Protein AF-0000000075098528 (afdb_homodimer)

Secondary structure (DSSP, 8-state):
--TT--SSSS--TTTS-HHHHHHHHHHHHHGGG-SSPPPHHHHHTT-SGGGHHHHHHHHHHHHHHS-HHHHHHHHHHHHTS-HHHHHHHHHHHHHH--HHHHHHHHHHHHHH---HHHHHHHHHHHHHHHHH-SSSHHHHHHHHHHHHHT--TTS-HHHHHHHHHT-S-HHHHHHHHHHHHHHHTTS---HHHHHHHHHHHHHHHHTTTTS-HHHHHHHHHHHHHHHTS--------HHHHHHHHHHHHHHHHHHH---GGGHHHHHHHHHHHHHHHHS--TTS-HHHHHHHHHHHHHHHHHHHHHGGGS-GGGHHHHHHHHHHHHHHHHHHS-HHHHHHHHHHHHHHHHHHHHHHGGGTS-HHHHHHHHHHHHHHHHHHTT---GGGHHHHHHHHHHHHHHHHHHHT-S-HHHHHHHHHHHHGGG--HHHHHHHHHHPPPP-SSSSS---HHHHHHHHHHHHHT--HHHHHHHHHHH--TT------/--TT--SSSS--TTTS-HHHHHHHHHHHHHGGG-SSPPPHHHHHTT-SGGGHHHHHHHHHHHHHHS-HHHHHHHHHHHHTS-HHHHHHHHHHHHHH--HHHHHHHHHHHHHH---HHHHHHHHHHHHHHHHH-SSSHHHHHHHHHHHHHT--TTS-HHHHHHHHTT-S-HHHHHHHHHHHHHHHTTS---HHHHHHHHHHHHHHHHTTTTS-HHHHHHHHHHHHHHHTS--------HHHHHHHHHHHHHHHHHHH---GGGHHHHHHHHHHHHHHHHS--TTS-HHHHHHHHHHHHHHHHHHHHHGGGS-GGGHHHHHHHHHHHHHHHHHHS-HHHHHHHHHHHHHHHHHHHHHHGGGTS-HHHHHHHHHHHHHHHHHHTT---GGGHHHHHHHHHHHHHHHHHHHT-S-HHHHHHHHHHHHGGG--HHHHHHHHHHPPPP-TTSSS---HHHHHHHHHHHHHT--HHHHHHHHHHH--TT------

pLDDT: mean 88.3, std 9.7, range [50.75, 98.69]

Radius of gyration: 45.36 Å; Cα contacts (8 Å, |Δi|>4): 993; chains: 2; bounding box: 100×112×95 Å

Structure (mmCIF, N/CA/C/O backbone):
data_AF-0000000075098528-model_v1
#
loop_
_entity.id
_entity.type
_entity.pdbx_description
1 polymer 'Uncharacterized protein LOC111364593'
#
loop_
_atom_site.group_PDB
_atom_site.id
_atom_site.type_symbol
_atom_site.label_atom_id
_atom_site.label_alt_id
_atom_site.label_comp_id
_atom_site.label_asym_id
_atom_site.label_entity_id
_atom_site.label_seq_id
_atom_site.pdbx_PDB_ins_code
_atom_site.Cartn_x
_atom_site.Cartn_y
_atom_site.Cartn_z
_atom_site.occupancy
_atom_site.B_iso_or_equiv
_atom_site.auth_seq_id
_atom_site.auth_comp_id
_atom_site.auth_asym_id
_atom_site.auth_atom_id
_atom_site.pdbx_PDB_model_num
ATOM 1 N N . MET A 1 1 ? 48.906 64.062 -5.633 1 75.5 1 MET A N 1
ATOM 2 C CA . MET A 1 1 ? 47.719 63.188 -5.555 1 75.5 1 MET A CA 1
ATOM 3 C C . MET A 1 1 ? 46.688 63.625 -6.594 1 75.5 1 MET A C 1
ATOM 5 O O . MET A 1 1 ? 46.094 62.75 -7.266 1 75.5 1 MET A O 1
ATOM 9 N N . LYS A 1 2 ? 46.594 64.938 -6.852 1 80.62 2 LYS A N 1
ATOM 10 C CA . LYS A 1 2 ? 45.625 65.375 -7.824 1 80.62 2 LYS A CA 1
ATOM 11 C C . LYS A 1 2 ? 46.062 65.062 -9.25 1 80.62 2 LYS A C 1
ATOM 13 O O . LYS A 1 2 ? 45.219 64.688 -10.078 1 80.62 2 LYS A O 1
ATOM 18 N N . LYS A 1 3 ? 47.281 65.188 -9.438 1 81.38 3 LYS A N 1
ATOM 19 C CA . LYS A 1 3 ? 47.875 64.938 -10.758 1 81.38 3 LYS A CA 1
ATOM 20 C C . LYS A 1 3 ? 47.688 63.5 -11.195 1 81.38 3 LYS A C 1
ATOM 22 O O . LYS A 1 3 ? 47.562 63.188 -12.383 1 81.38 3 LYS A O 1
ATOM 27 N N . PHE A 1 4 ? 47.625 62.594 -10.219 1 85.56 4 PHE A N 1
ATOM 28 C CA . PHE A 1 4 ? 47.625 61.188 -10.555 1 85.56 4 PHE A CA 1
ATOM 29 C C . PHE A 1 4 ? 46.25 60.562 -10.352 1 85.56 4 PHE A C 1
ATOM 31 O O . PHE A 1 4 ? 46.094 59.344 -10.484 1 85.56 4 PHE A O 1
ATOM 38 N N . ALA A 1 5 ? 45.281 61.375 -10.062 1 86.25 5 ALA A N 1
ATOM 39 C CA . ALA A 1 5 ? 43.938 60.875 -9.797 1 86.25 5 ALA A CA 1
ATOM 40 C C . ALA A 1 5 ? 43.344 60.25 -11.047 1 86.25 5 ALA A C 1
ATOM 42 O O . ALA A 1 5 ? 43.469 60.781 -12.141 1 86.25 5 ALA A O 1
ATOM 43 N N . PRO A 1 6 ? 42.75 59.031 -10.82 1 84.94 6 PRO A N 1
ATOM 44 C CA . PRO A 1 6 ? 42.156 58.375 -11.984 1 84.94 6 PRO A CA 1
ATOM 45 C C . PRO A 1 6 ? 41.094 59.25 -12.648 1 84.94 6 PRO A C 1
ATOM 47 O O . PRO A 1 6 ? 40.219 59.812 -11.961 1 84.94 6 PRO A O 1
ATOM 50 N N . LYS A 1 7 ? 41.062 59.375 -13.969 1 80.88 7 LYS A N 1
ATOM 51 C CA . LYS A 1 7 ? 40.094 60.125 -14.719 1 80.88 7 LYS A CA 1
ATOM 52 C C . LYS A 1 7 ? 38.844 59.312 -15.016 1 80.88 7 LYS A C 1
ATOM 54 O O . LYS A 1 7 ? 37.719 59.844 -15 1 80.88 7 LYS A O 1
ATOM 59 N N . GLU A 1 8 ? 39.094 58.094 -15.258 1 81.56 8 GLU A N 1
ATOM 60 C CA . GLU A 1 8 ? 38 57.188 -15.547 1 81.56 8 GLU A CA 1
ATOM 61 C C . GLU A 1 8 ? 37.844 56.125 -14.445 1 81.56 8 GLU A C 1
ATOM 63 O O . GLU A 1 8 ? 38.812 55.781 -13.773 1 81.56 8 GLU A O 1
ATOM 68 N N . ALA A 1 9 ? 36.594 55.688 -14.211 1 80.56 9 ALA A N 1
ATOM 69 C CA . ALA A 1 9 ? 36.312 54.719 -13.164 1 80.56 9 ALA A CA 1
ATOM 70 C C . ALA A 1 9 ? 36.781 53.312 -13.555 1 80.56 9 ALA A C 1
ATOM 72 O O . ALA A 1 9 ? 37.156 52.531 -12.695 1 80.56 9 ALA A O 1
ATOM 73 N N . THR A 1 10 ? 36.812 53.031 -14.852 1 84.38 10 THR A N 1
ATOM 74 C CA . THR A 1 10 ? 37.219 51.719 -15.352 1 84.38 10 THR A CA 1
ATOM 75 C C . THR A 1 10 ? 38.688 51.719 -15.789 1 84.38 10 THR A C 1
ATOM 77 O O . THR A 1 10 ? 39.125 52.656 -16.438 1 84.38 10 THR A O 1
ATOM 80 N N . ILE A 1 11 ? 39.312 50.719 -15.414 1 81.25 11 ILE A N 1
ATOM 81 C CA . ILE A 1 11 ? 40.688 50.531 -15.82 1 81.25 11 ILE A CA 1
ATOM 82 C C . ILE A 1 11 ? 40.75 49.781 -17.141 1 81.25 11 ILE A C 1
ATOM 84 O O . ILE A 1 11 ? 40.406 48.594 -17.203 1 81.25 11 ILE A O 1
ATOM 88 N N . ASP A 1 12 ? 40.938 50.5 -18.156 1 79.81 12 ASP A N 1
ATOM 89 C CA . ASP A 1 12 ? 41.219 49.844 -19.438 1 79.81 12 ASP A CA 1
ATOM 90 C C . ASP A 1 12 ? 42.656 49.344 -19.5 1 79.81 12 ASP A C 1
ATOM 92 O O . ASP A 1 12 ? 43.562 50.094 -19.844 1 79.81 12 ASP A O 1
ATOM 96 N N . HIS A 1 13 ? 42.719 48.125 -19.219 1 79 13 HIS A N 1
ATOM 97 C CA . HIS A 1 13 ? 44.062 47.531 -19.094 1 79 13 HIS A CA 1
ATOM 98 C C . HIS A 1 13 ? 44.781 47.531 -20.438 1 79 13 HIS A C 1
ATOM 100 O O . HIS A 1 13 ? 46 47.375 -20.484 1 79 13 HIS A O 1
ATOM 106 N N . SER A 1 14 ? 44.125 47.656 -21.469 1 76.19 14 SER A N 1
ATOM 107 C CA . SER A 1 14 ? 44.781 47.688 -22.781 1 76.19 14 SER A CA 1
ATOM 108 C C . SER A 1 14 ? 45.375 49.031 -23.062 1 76.19 14 SER A C 1
ATOM 110 O O . SER A 1 14 ? 46.281 49.156 -23.875 1 76.19 14 SER A O 1
ATOM 112 N N . LYS A 1 15 ? 44.938 50.031 -22.297 1 78.25 15 LYS A N 1
ATOM 113 C CA . LYS A 1 15 ? 45.312 51.406 -22.672 1 78.25 15 LYS A CA 1
ATOM 114 C C . LYS A 1 15 ? 46.031 52.094 -21.531 1 78.25 15 LYS A C 1
ATOM 116 O O . LYS A 1 15 ? 46.781 53.062 -21.75 1 78.25 15 LYS A O 1
ATOM 121 N N . ILE A 1 16 ? 45.906 51.625 -20.391 1 78.62 16 ILE A N 1
ATOM 122 C CA . ILE A 1 16 ? 46.344 52.406 -19.234 1 78.62 16 ILE A CA 1
ATOM 123 C C . ILE A 1 16 ? 47.875 52.312 -19.109 1 78.62 16 ILE A C 1
ATOM 125 O O . ILE A 1 16 ? 48.469 51.281 -19.422 1 78.62 16 ILE A O 1
ATOM 129 N N . ASP A 1 17 ? 48.531 53.406 -18.75 1 83.19 17 ASP A N 1
ATOM 130 C CA . ASP A 1 17 ? 49.938 53.469 -18.406 1 83.19 17 ASP A CA 1
ATOM 131 C C . ASP A 1 17 ? 50.219 52.688 -17.109 1 83.19 17 ASP A C 1
ATOM 133 O O . ASP A 1 17 ? 49.75 53.094 -16.047 1 83.19 17 ASP A O 1
ATOM 137 N N . GLU A 1 18 ? 51 51.688 -17.172 1 82.56 18 GLU A N 1
ATOM 138 C CA . GLU A 1 18 ? 51.25 50.781 -16.047 1 82.56 18 GLU A CA 1
ATOM 139 C C . GLU A 1 18 ? 51.875 51.531 -14.875 1 82.56 18 GLU A C 1
ATOM 141 O O . GLU A 1 18 ? 51.562 51.219 -13.711 1 82.56 18 GLU A O 1
ATOM 146 N N . LYS A 1 19 ? 52.875 52.312 -15.297 1 80 19 LYS A N 1
ATOM 147 C CA . LYS A 1 19 ? 53.5 53.094 -14.227 1 80 19 LYS A CA 1
ATOM 148 C C . LYS A 1 19 ? 52.469 53.969 -13.523 1 80 19 LYS A C 1
ATOM 150 O O . LYS A 1 19 ? 52.438 54.062 -12.297 1 80 19 LYS A O 1
ATOM 155 N N . LEU A 1 20 ? 51.656 54.562 -14.258 1 85.06 20 LEU A N 1
ATOM 156 C CA . LEU A 1 20 ? 50.625 55.406 -13.703 1 85.06 20 LEU A CA 1
ATOM 157 C C . LEU A 1 20 ? 49.656 54.594 -12.836 1 85.06 20 LEU A C 1
ATOM 159 O O . LEU A 1 20 ? 49.281 55 -11.75 1 85.06 20 LEU A O 1
ATOM 163 N N . LEU A 1 21 ? 49.281 53.438 -13.289 1 88.75 21 LEU A N 1
ATOM 164 C CA . LEU A 1 21 ? 48.375 52.562 -12.539 1 88.75 21 LEU A CA 1
ATOM 165 C C . LEU A 1 21 ? 49 52.156 -11.211 1 88.75 21 LEU A C 1
ATOM 167 O O . LEU A 1 21 ? 48.312 52.125 -10.188 1 88.75 21 LEU A O 1
ATOM 171 N N . ARG A 1 22 ? 50.312 51.875 -11.242 1 83 22 ARG A N 1
ATOM 172 C CA . ARG A 1 22 ? 51.031 51.469 -10.031 1 83 22 ARG A CA 1
ATOM 173 C C . ARG A 1 22 ? 51.062 52.625 -9.016 1 83 22 ARG A C 1
ATOM 175 O O . ARG A 1 22 ? 50.906 52.375 -7.812 1 83 22 ARG A O 1
ATOM 182 N N . ILE A 1 23 ? 51.188 53.781 -9.5 1 83.38 23 ILE A N 1
ATOM 183 C CA . ILE A 1 23 ? 51.188 54.938 -8.633 1 83.38 23 ILE A CA 1
ATOM 184 C C . ILE A 1 23 ? 49.812 55.125 -8.008 1 83.38 23 ILE A C 1
ATOM 186 O O . ILE A 1 23 ? 49.688 55.344 -6.801 1 83.38 23 ILE A O 1
ATOM 190 N N . GLN A 1 24 ? 48.906 55 -8.812 1 86.62 24 GLN A N 1
ATOM 191 C CA . GLN A 1 24 ? 47.531 55.156 -8.336 1 86.62 24 GLN A CA 1
ATOM 192 C C . GLN A 1 24 ? 47.188 54.094 -7.305 1 86.62 24 GLN A C 1
ATOM 194 O O . GLN A 1 24 ? 46.594 54.406 -6.266 1 86.62 24 GLN A O 1
ATOM 199 N N . MET A 1 25 ? 47.594 52.906 -7.535 1 85 25 MET A N 1
ATOM 200 C CA . MET A 1 25 ? 47.344 51.812 -6.598 1 85 25 MET A CA 1
ATOM 201 C C . MET A 1 25 ? 48.062 52.062 -5.277 1 85 25 MET A C 1
ATOM 203 O O . MET A 1 25 ? 47.531 51.812 -4.207 1 85 25 MET A O 1
ATOM 207 N N . ALA A 1 26 ? 49.25 52.531 -5.43 1 80.69 26 ALA A N 1
ATOM 208 C CA . ALA A 1 26 ? 50.062 52.812 -4.246 1 80.69 26 ALA A CA 1
ATOM 209 C C . ALA A 1 26 ? 49.438 53.938 -3.418 1 80.69 26 ALA A C 1
ATOM 211 O O . ALA A 1 26 ? 49.406 53.875 -2.188 1 80.69 26 ALA A O 1
ATOM 212 N N . ILE A 1 27 ? 48.938 54.906 -4.102 1 81.06 27 ILE A N 1
ATOM 213 C CA . ILE A 1 27 ? 48.281 56 -3.404 1 81.06 27 ILE A CA 1
ATOM 214 C C . ILE A 1 27 ? 47.031 55.5 -2.664 1 81.06 27 ILE A C 1
ATOM 216 O O . ILE A 1 27 ? 46.844 55.781 -1.48 1 81.06 27 ILE A O 1
ATOM 220 N N . CYS A 1 28 ? 46.312 54.719 -3.303 1 78.88 28 CYS A N 1
ATOM 221 C CA . CYS A 1 28 ? 45.094 54.125 -2.725 1 78.88 28 CYS A CA 1
ATOM 222 C C . CYS A 1 28 ? 45.406 53.312 -1.479 1 78.88 28 CYS A C 1
ATOM 224 O O . CYS A 1 28 ? 44.688 53.406 -0.476 1 78.88 28 CYS A O 1
ATOM 226 N N . SER A 1 29 ? 46.5 52.594 -1.474 1 77.06 29 SER A N 1
ATOM 227 C CA . SER A 1 29 ? 46.781 51.625 -0.423 1 77.06 29 SER A CA 1
ATOM 228 C C . SER A 1 29 ? 47.531 52.281 0.735 1 77.06 29 SER A C 1
ATOM 230 O O . SER A 1 29 ? 47.469 51.812 1.869 1 77.06 29 SER A O 1
ATOM 232 N N . HIS A 1 30 ? 48.25 53.5 0.46 1 74.81 30 HIS A N 1
ATOM 233 C CA . HIS A 1 30 ? 49.188 53.906 1.48 1 74.81 30 HIS A CA 1
ATOM 234 C C . HIS A 1 30 ? 49 55.375 1.85 1 74.81 30 HIS A C 1
ATOM 236 O O . HIS A 1 30 ? 49.75 55.938 2.662 1 74.81 30 HIS A O 1
ATOM 242 N N . VAL A 1 31 ? 48.031 55.969 1.305 1 75.75 31 VAL A N 1
ATOM 243 C CA . VAL A 1 31 ? 47.875 57.406 1.478 1 75.75 31 VAL A CA 1
ATOM 244 C C . VAL A 1 31 ? 47.688 57.719 2.957 1 75.75 31 VAL A C 1
ATOM 246 O O . VAL A 1 31 ? 48.094 58.812 3.422 1 75.75 31 VAL A O 1
ATOM 249 N N . LEU A 1 32 ? 47.312 56.844 3.75 1 72.62 32 LEU A N 1
ATOM 250 C CA . LEU A 1 32 ? 47 57.062 5.152 1 72.62 32 LEU A CA 1
ATOM 251 C C . LEU A 1 32 ? 48.25 57.188 5.988 1 72.62 32 LEU A C 1
ATOM 253 O O . LEU A 1 32 ? 48.219 57.688 7.113 1 72.62 32 LEU A O 1
ATOM 257 N N . TYR A 1 33 ? 49.312 56.75 5.434 1 69 33 TYR A N 1
ATOM 258 C CA . TYR A 1 33 ? 50.562 56.781 6.16 1 69 33 TYR A CA 1
ATOM 259 C C . TYR A 1 33 ? 51.312 58.094 5.871 1 69 33 TYR A C 1
ATOM 261 O O . TYR A 1 33 ? 52.406 58.312 6.391 1 69 33 TYR A O 1
ATOM 269 N N . SER A 1 34 ? 50.594 58.875 5.18 1 72.69 34 SER A N 1
ATOM 270 C CA . SER A 1 34 ? 51.25 60.125 4.828 1 72.69 34 SER A CA 1
ATOM 271 C C . SER A 1 34 ? 51.25 61.094 6.008 1 72.69 34 SER A C 1
ATOM 273 O O . SER A 1 34 ? 50.281 61.125 6.785 1 72.69 34 SER A O 1
ATOM 275 N N . ARG A 1 35 ? 52.375 61.781 6.281 1 73.94 35 ARG A N 1
ATOM 276 C CA . ARG A 1 35 ? 52.531 62.875 7.223 1 73.94 35 ARG A CA 1
ATOM 277 C C . ARG A 1 35 ? 53.031 64.125 6.512 1 73.94 35 ARG A C 1
ATOM 279 O O . ARG A 1 35 ? 54.094 64.125 5.895 1 73.94 35 ARG A O 1
ATOM 286 N N . PRO A 1 36 ? 52.375 65.188 6.602 1 72.12 36 PRO A N 1
ATOM 287 C CA . PRO A 1 36 ? 51.094 65.438 7.266 1 72.12 36 PRO A CA 1
ATOM 288 C C . PRO A 1 36 ? 49.938 64.625 6.586 1 72.12 36 PRO A C 1
ATOM 290 O O . PRO A 1 36 ? 50.062 64.25 5.422 1 72.12 36 PRO A O 1
ATOM 293 N N . PRO A 1 37 ? 48.812 64.438 7.312 1 71.69 37 PRO A N 1
ATOM 294 C CA . PRO A 1 37 ? 47.719 63.656 6.742 1 71.69 37 PRO A CA 1
ATOM 295 C C . PRO A 1 37 ? 47.125 64.312 5.496 1 71.69 37 PRO A C 1
ATOM 297 O O . PRO A 1 37 ? 47.031 65.562 5.43 1 71.69 37 PRO A O 1
ATOM 300 N N . VAL A 1 38 ? 46.875 63.469 4.43 1 76.5 38 VAL A N 1
ATOM 301 C CA . VAL A 1 38 ? 46.312 63.969 3.178 1 76.5 38 VAL A CA 1
ATOM 302 C C . VAL A 1 38 ? 44.844 64.312 3.398 1 76.5 38 VAL A C 1
ATOM 304 O O . VAL A 1 38 ? 44.094 63.594 4.027 1 76.5 38 VAL A O 1
ATOM 307 N N . PRO A 1 39 ? 44.562 65.625 3.004 1 76.81 39 PRO A N 1
ATOM 308 C CA . PRO A 1 39 ? 43.156 66 3.119 1 76.81 39 PRO A CA 1
ATOM 309 C C . PRO A 1 39 ? 42.219 65 2.459 1 76.81 39 PRO A C 1
ATOM 311 O O . PRO A 1 39 ? 42.531 64.438 1.403 1 76.81 39 PRO A O 1
ATOM 314 N N . LEU A 1 40 ? 41.031 64.75 3.035 1 77.5 40 LEU A N 1
ATOM 315 C CA . LEU A 1 40 ? 40.031 63.781 2.635 1 77.5 40 LEU A CA 1
ATOM 316 C C . LEU A 1 40 ? 39.594 64 1.194 1 77.5 40 LEU A C 1
ATOM 318 O O . LEU A 1 40 ? 39.344 63.062 0.463 1 77.5 40 LEU A O 1
ATOM 322 N N . GLU A 1 41 ? 39.656 65.25 0.677 1 79 41 GLU A N 1
ATOM 323 C CA . GLU A 1 41 ? 39.188 65.625 -0.666 1 79 41 GLU A CA 1
ATOM 324 C C . GLU A 1 41 ? 40.062 64.938 -1.731 1 79 41 GLU A C 1
ATOM 326 O O . GLU A 1 41 ? 39.562 64.562 -2.789 1 79 41 GLU A O 1
ATOM 331 N N . TYR A 1 42 ? 41.219 64.812 -1.371 1 79.56 42 TYR A N 1
ATOM 332 C CA . TYR A 1 42 ? 42.125 64.188 -2.334 1 79.56 42 TYR A CA 1
ATOM 333 C C . TYR A 1 42 ? 41.969 62.656 -2.34 1 79.56 42 TYR A C 1
ATOM 335 O O . TYR A 1 42 ? 42.062 62 -3.389 1 79.56 42 TYR A O 1
ATOM 343 N N . ILE A 1 43 ? 41.688 62.125 -1.131 1 76.44 43 ILE A N 1
ATOM 344 C CA . ILE A 1 43 ? 41.5 60.688 -1.004 1 76.44 43 ILE A CA 1
ATOM 345 C C . ILE A 1 43 ? 40.25 60.281 -1.808 1 76.44 43 ILE A C 1
ATOM 347 O O . ILE A 1 43 ? 40.281 59.25 -2.502 1 76.44 43 ILE A O 1
ATOM 351 N N . LEU A 1 44 ? 39.281 61.125 -1.838 1 79.94 44 LEU A N 1
ATOM 352 C CA . LEU A 1 44 ? 38 60.844 -2.473 1 79.94 44 LEU A CA 1
ATOM 353 C C . LEU A 1 44 ? 38.156 60.75 -3.986 1 79.94 44 LEU A C 1
ATOM 355 O O . LEU A 1 44 ? 37.375 60.094 -4.652 1 79.94 44 LEU A O 1
ATOM 359 N N . MET A 1 45 ? 39.188 61.312 -4.531 1 80.94 45 MET A N 1
ATOM 360 C CA . MET A 1 45 ? 39.438 61.312 -5.969 1 80.94 45 MET A CA 1
ATOM 361 C C . MET A 1 45 ? 39.812 59.906 -6.449 1 80.94 45 MET A C 1
ATOM 363 O O . MET A 1 45 ? 39.656 59.594 -7.633 1 80.94 45 MET A O 1
ATOM 367 N N . TYR A 1 46 ? 40.219 59.156 -5.457 1 80.25 46 TYR A N 1
ATOM 368 C CA . TYR A 1 46 ? 40.719 57.844 -5.844 1 80.25 46 TYR A CA 1
ATOM 369 C C . TYR A 1 46 ? 39.688 56.781 -5.574 1 80.25 46 TYR A C 1
ATOM 371 O O . TYR A 1 46 ? 39.875 55.594 -5.934 1 80.25 46 TYR A O 1
ATOM 379 N N . LEU A 1 47 ? 38.625 57.156 -4.996 1 78.06 47 LEU A N 1
ATOM 380 C CA . LEU A 1 47 ? 37.562 56.219 -4.68 1 78.06 47 LEU A CA 1
ATOM 381 C C . LEU A 1 47 ? 36.562 56.125 -5.832 1 78.06 47 LEU A C 1
ATOM 383 O O . LEU A 1 47 ? 35.406 56.562 -5.707 1 78.06 47 LEU A O 1
ATOM 387 N N . LYS A 1 48 ? 37.094 55.5 -6.973 1 76.94 48 LYS A N 1
ATOM 388 C CA . LYS A 1 48 ? 36.312 55.438 -8.211 1 76.94 48 LYS A CA 1
ATOM 389 C C . LYS A 1 48 ? 36.406 54.062 -8.859 1 76.94 48 LYS A C 1
ATOM 391 O O . LYS A 1 48 ? 37.531 53.562 -9.125 1 76.94 48 LYS A O 1
ATOM 396 N N . GLY A 1 49 ? 35.219 53.406 -9.062 1 76.06 49 GLY A N 1
ATOM 397 C CA . GLY A 1 49 ? 35.094 52.219 -9.875 1 76.06 49 GLY A CA 1
ATOM 398 C C . GLY A 1 49 ? 36.125 51.156 -9.5 1 76.06 49 GLY A C 1
ATOM 399 O O . GLY A 1 49 ? 36.188 50.75 -8.336 1 76.06 49 GLY A O 1
ATOM 400 N N . ASP A 1 50 ? 37 50.812 -10.477 1 79.19 50 ASP A N 1
ATOM 401 C CA . ASP A 1 50 ? 37.938 49.688 -10.383 1 79.19 50 ASP A CA 1
ATOM 402 C C . ASP A 1 50 ? 39.062 50 -9.414 1 79.19 50 ASP A C 1
ATOM 404 O O . ASP A 1 50 ? 39.844 49.125 -9.055 1 79.19 50 ASP A O 1
ATOM 408 N N . TYR A 1 51 ? 39.125 51.188 -8.969 1 81.06 51 TYR A N 1
ATOM 409 C CA . TYR A 1 51 ? 40.188 51.562 -8.07 1 81.06 51 TYR A CA 1
ATOM 410 C C . TYR A 1 51 ? 39.812 51.344 -6.617 1 81.06 51 TYR A C 1
ATOM 412 O O . TYR A 1 51 ? 40.688 51.344 -5.734 1 81.06 51 TYR A O 1
ATOM 420 N N . VAL A 1 52 ? 38.594 51.125 -6.32 1 80.56 52 VAL A N 1
ATOM 421 C CA . VAL A 1 52 ? 38.031 51.062 -4.973 1 80.56 52 VAL A CA 1
ATOM 422 C C . VAL A 1 52 ? 38.656 49.875 -4.215 1 80.56 52 VAL A C 1
ATOM 424 O O . VAL A 1 52 ? 39 50 -3.043 1 80.56 52 VAL A O 1
ATOM 427 N N . PRO A 1 53 ? 38.812 48.75 -4.824 1 79.62 53 PRO A N 1
ATOM 428 C CA . PRO A 1 53 ? 39.406 47.625 -4.082 1 79.62 53 PRO A CA 1
ATOM 429 C C . PRO A 1 53 ? 40.781 47.969 -3.496 1 79.62 53 PRO A C 1
ATOM 431 O O . PRO A 1 53 ? 41.156 47.469 -2.438 1 79.62 53 PRO A O 1
ATOM 434 N N . PHE A 1 54 ? 41.469 48.844 -4.188 1 78.81 54 PHE A N 1
ATOM 435 C CA . PHE A 1 54 ? 42.781 49.219 -3.711 1 78.81 54 PHE A CA 1
ATOM 436 C C . PHE A 1 54 ? 42.688 50.156 -2.506 1 78.81 54 PHE A C 1
ATOM 438 O O . PHE A 1 54 ? 43.656 50.312 -1.765 1 78.81 54 PHE A O 1
ATOM 445 N N . SER A 1 55 ? 41.562 50.719 -2.361 1 77.06 55 SER A N 1
ATOM 446 C CA . SER A 1 55 ? 41.375 51.719 -1.325 1 77.06 55 SER A CA 1
ATOM 447 C C . SER A 1 55 ? 40.781 51.125 -0.057 1 77.06 55 SER A C 1
ATOM 449 O O . SER A 1 55 ? 40.656 51.781 0.963 1 77.06 55 SER A O 1
ATOM 451 N N . LEU A 1 56 ? 40.469 49.906 0.075 1 77.75 56 LEU A N 1
ATOM 452 C CA . LEU A 1 56 ? 39.75 49.25 1.165 1 77.75 56 LEU A CA 1
ATOM 453 C C . LEU A 1 56 ? 40.5 49.375 2.477 1 77.75 56 LEU A C 1
ATOM 455 O O . LEU A 1 56 ? 39.938 49.719 3.516 1 77.75 56 LEU A O 1
ATOM 459 N N . PRO A 1 57 ? 41.781 49.125 2.463 1 71.44 57 PRO A N 1
ATOM 460 C CA . PRO A 1 57 ? 42.5 49.312 3.717 1 71.44 57 PRO A CA 1
ATOM 461 C C . PRO A 1 57 ? 42.406 50.719 4.277 1 71.44 57 PRO A C 1
ATOM 463 O O . PRO A 1 57 ? 42.375 50.906 5.496 1 71.44 57 PRO A O 1
ATOM 466 N N . MET A 1 58 ? 42.281 51.594 3.396 1 74 58 MET A N 1
ATOM 467 C CA . MET A 1 58 ? 42.188 53 3.811 1 74 58 MET A CA 1
ATOM 468 C C . MET A 1 58 ? 40.875 53.25 4.523 1 74 58 MET A C 1
ATOM 470 O O . MET A 1 58 ? 40.812 54.062 5.445 1 74 58 MET A O 1
ATOM 474 N N . PHE A 1 59 ? 39.844 52.594 4.121 1 74.5 59 PHE A N 1
ATOM 475 C CA . PHE A 1 59 ? 38.531 52.781 4.727 1 74.5 59 PHE A CA 1
ATOM 476 C C . PHE A 1 59 ? 38.594 52.469 6.223 1 74.5 59 PHE A C 1
ATOM 478 O O . PHE A 1 59 ? 38.094 53.281 7.031 1 74.5 59 PHE A O 1
ATOM 485 N N . ASN A 1 60 ? 39.25 51.406 6.613 1 68.94 60 ASN A N 1
ATOM 486 C CA . ASN A 1 60 ? 39.344 51.031 8.016 1 68.94 60 ASN A CA 1
ATOM 487 C C . ASN A 1 60 ? 40.25 51.969 8.805 1 68.94 60 ASN A C 1
ATOM 489 O O . ASN A 1 60 ? 39.938 52.281 9.961 1 68.94 60 ASN A O 1
ATOM 493 N N . ALA A 1 61 ? 41.281 52.344 8.156 1 69.81 61 ALA A N 1
ATOM 494 C CA . ALA A 1 61 ? 42.188 53.25 8.82 1 69.81 61 ALA A CA 1
ATOM 495 C C . ALA A 1 61 ? 41.5 54.594 9.078 1 69.81 61 ALA A C 1
ATOM 497 O O . ALA A 1 61 ? 41.719 55.219 10.125 1 69.81 61 ALA A O 1
ATOM 498 N N . LEU A 1 62 ? 40.781 55 8.172 1 70.44 62 LEU A N 1
ATOM 499 C CA . LEU A 1 62 ? 40.062 56.281 8.32 1 70.44 62 LEU A CA 1
ATOM 500 C C . LEU A 1 62 ? 39.031 56.188 9.438 1 70.44 62 LEU A C 1
ATOM 502 O O . LEU A 1 62 ? 38.875 57.125 10.219 1 70.44 62 LEU A O 1
ATOM 506 N N . LEU A 1 63 ? 38.375 55.031 9.57 1 70.19 63 LEU A N 1
ATOM 507 C CA . LEU A 1 63 ? 37.406 54.781 10.625 1 70.19 63 LEU A CA 1
ATOM 508 C C . LEU A 1 63 ? 38.062 54.875 12 1 70.19 63 LEU A C 1
ATOM 510 O O . LEU A 1 63 ? 37.438 55.406 12.945 1 70.19 63 LEU A O 1
ATOM 514 N N . SER A 1 64 ? 39.25 54.438 12.016 1 64.56 64 SER A N 1
ATOM 515 C CA . SER A 1 64 ? 39.938 54.344 13.305 1 64.56 64 SER A CA 1
ATOM 516 C C . SER A 1 64 ? 40.562 55.688 13.688 1 64.56 64 SER A C 1
ATOM 518 O O . SER A 1 64 ? 40.75 55.969 14.867 1 64.56 64 SER A O 1
ATOM 520 N N . ASN A 1 65 ? 40.75 56.5 12.641 1 67.19 65 ASN A N 1
ATOM 521 C CA . ASN A 1 65 ? 41.656 57.594 12.961 1 67.19 65 ASN A CA 1
ATOM 522 C C . ASN A 1 65 ? 40.969 58.938 12.75 1 67.19 65 ASN A C 1
ATOM 524 O O . ASN A 1 65 ? 41.469 59.969 13.195 1 67.19 65 ASN A O 1
ATOM 528 N N . LEU A 1 66 ? 39.906 59 12.094 1 70.5 66 LEU A N 1
ATOM 529 C CA . LEU A 1 66 ? 39.25 60.281 11.797 1 70.5 66 LEU A CA 1
ATOM 530 C C . LEU A 1 66 ? 38.25 60.656 12.875 1 70.5 66 LEU A C 1
ATOM 532 O O . LEU A 1 66 ? 37.562 59.781 13.406 1 70.5 66 LEU A O 1
ATOM 536 N N . PRO A 1 67 ? 38.375 61.938 13.258 1 73.06 67 PRO A N 1
ATOM 537 C CA . PRO A 1 67 ? 37.281 62.406 14.125 1 73.06 67 PRO A CA 1
ATOM 538 C C . PRO A 1 67 ? 35.906 62.156 13.508 1 73.06 67 PRO A C 1
ATOM 540 O O . PRO A 1 67 ? 35.75 62.125 12.281 1 73.06 67 PRO A O 1
ATOM 543 N N . LEU A 1 68 ? 34.875 62.062 14.242 1 72.88 68 LEU A N 1
ATOM 544 C CA . LEU A 1 68 ? 33.531 61.656 13.875 1 72.88 68 LEU A CA 1
ATOM 545 C C . LEU A 1 68 ? 32.969 62.531 12.766 1 72.88 68 LEU A C 1
ATOM 547 O O . LEU A 1 68 ? 32.406 62.031 11.781 1 72.88 68 LEU A O 1
ATOM 551 N N . PRO A 1 69 ? 33.188 63.844 12.828 1 75.62 69 PRO A N 1
ATOM 552 C CA . PRO A 1 69 ? 32.594 64.688 11.766 1 75.62 69 PRO A CA 1
ATOM 553 C C . PRO A 1 69 ? 33.25 64.375 10.398 1 75.62 69 PRO A C 1
ATOM 555 O O . PRO A 1 69 ? 32.531 64.438 9.383 1 75.62 69 PRO A O 1
ATOM 558 N N . LEU A 1 70 ? 34.469 64.125 10.438 1 75.25 70 LEU A N 1
ATOM 559 C CA . LEU A 1 70 ? 35.156 63.812 9.18 1 75.25 70 LEU A CA 1
ATOM 560 C C . LEU A 1 70 ? 34.812 62.438 8.656 1 75.25 70 LEU A C 1
ATOM 562 O O . LEU A 1 70 ? 34.688 62.25 7.445 1 75.25 70 LEU A O 1
ATOM 566 N N . CYS A 1 71 ? 34.656 61.625 9.625 1 73.38 71 CYS A N 1
ATOM 567 C CA . CYS A 1 71 ? 34.219 60.312 9.242 1 73.38 71 CYS A CA 1
ATOM 568 C C . CYS A 1 71 ? 32.812 60.344 8.594 1 73.38 71 CYS A C 1
ATOM 570 O O . CYS A 1 71 ? 32.594 59.656 7.594 1 73.38 71 CYS A O 1
ATOM 572 N N . MET A 1 72 ? 32 61.125 9.125 1 75.38 72 MET A N 1
ATOM 573 C CA . MET A 1 72 ? 30.656 61.281 8.594 1 75.38 72 MET A CA 1
ATOM 574 C C . MET A 1 72 ? 30.688 61.844 7.184 1 75.38 72 MET A C 1
ATOM 576 O O . MET A 1 72 ? 29.984 61.375 6.297 1 75.38 72 MET A O 1
ATOM 580 N N . ASN A 1 73 ? 31.5 62.781 7.027 1 77.25 73 ASN A N 1
ATOM 581 C CA . ASN A 1 73 ? 31.656 63.375 5.707 1 77.25 73 ASN A CA 1
ATOM 582 C C . ASN A 1 73 ? 32.188 62.375 4.688 1 77.25 73 ASN A C 1
ATOM 584 O O . ASN A 1 73 ? 31.734 62.344 3.539 1 77.25 73 ASN A O 1
ATOM 588 N N . PHE A 1 74 ? 33.031 61.594 5.211 1 76.44 74 PHE A N 1
ATOM 589 C CA . PHE A 1 74 ? 33.625 60.562 4.355 1 76.44 74 PHE A CA 1
ATOM 590 C C . PHE A 1 74 ? 32.562 59.562 3.914 1 76.44 74 PHE A C 1
ATOM 592 O O . PHE A 1 74 ? 32.406 59.281 2.723 1 76.44 74 PHE A O 1
ATOM 599 N N . VAL A 1 75 ? 31.828 59.156 4.844 1 78.56 75 VAL A N 1
ATOM 600 C CA . VAL A 1 75 ? 30.797 58.156 4.578 1 78.56 75 VAL A CA 1
ATOM 601 C C . VAL A 1 75 ? 29.719 58.75 3.67 1 78.56 75 VAL A C 1
ATOM 603 O O . VAL A 1 75 ? 29.266 58.094 2.721 1 78.56 75 VAL A O 1
ATOM 606 N N . GLU A 1 76 ? 29.391 59.906 3.855 1 76.62 76 GLU A N 1
ATOM 607 C CA . GLU A 1 76 ? 28.391 60.594 3.025 1 76.62 76 GLU A CA 1
ATOM 608 C C . GLU A 1 76 ? 28.875 60.719 1.581 1 76.62 76 GLU A C 1
ATOM 610 O O . GLU A 1 76 ? 28.078 60.594 0.648 1 76.62 76 GLU A O 1
ATOM 615 N N . ASN A 1 77 ? 30.047 60.969 1.504 1 77.56 77 ASN A N 1
ATOM 616 C CA . ASN A 1 77 ? 30.625 61.062 0.165 1 77.56 77 ASN A CA 1
ATOM 617 C C . ASN A 1 77 ? 30.578 59.719 -0.555 1 77.56 77 ASN A C 1
ATOM 619 O O . ASN A 1 77 ? 30.344 59.656 -1.762 1 77.56 77 ASN A O 1
ATOM 623 N N . LEU A 1 78 ? 30.891 58.75 0.258 1 80.06 78 LEU A N 1
ATOM 624 C CA . LEU A 1 78 ? 30.859 57.406 -0.331 1 80.06 78 LEU A CA 1
ATOM 625 C C . LEU A 1 78 ? 29.453 57.094 -0.825 1 80.06 78 LEU A C 1
ATOM 627 O O . LEU A 1 78 ? 29.297 56.406 -1.849 1 80.06 78 LEU A O 1
ATOM 631 N N . LEU A 1 79 ? 28.469 57.531 -0.17 1 77 79 LEU A N 1
ATOM 632 C CA . LEU A 1 79 ? 27.078 57.219 -0.464 1 77 79 LEU A CA 1
ATOM 633 C C . LEU A 1 79 ? 26.609 57.938 -1.727 1 77 79 LEU A C 1
ATOM 635 O O . LEU A 1 79 ? 25.578 57.562 -2.307 1 77 79 LEU A O 1
ATOM 639 N N . ASN A 1 80 ? 27.375 58.875 -2.277 1 73.94 80 ASN A N 1
ATOM 640 C CA . ASN A 1 80 ? 27.062 59.594 -3.51 1 73.94 80 ASN A CA 1
ATOM 641 C C . ASN A 1 80 ? 27.859 59.031 -4.691 1 73.94 80 ASN A C 1
ATOM 643 O O . ASN A 1 80 ? 27.844 59.625 -5.777 1 73.94 80 ASN A O 1
ATOM 647 N N . LYS A 1 81 ? 28.438 58 -4.457 1 77.5 81 LYS A N 1
ATOM 648 C CA . LYS A 1 81 ? 29.266 57.344 -5.477 1 77.5 81 LYS A CA 1
ATOM 649 C C . LYS A 1 81 ? 28.531 56.188 -6.125 1 77.5 81 LYS A C 1
ATOM 651 O O . LYS A 1 81 ? 27.375 55.906 -5.816 1 77.5 81 LYS A O 1
ATOM 656 N N . PRO A 1 82 ? 29.297 55.594 -7.094 1 77.69 82 PRO A N 1
ATOM 657 C CA . PRO A 1 82 ? 28.656 54.406 -7.73 1 77.69 82 PRO A CA 1
ATOM 658 C C . PRO A 1 82 ? 28.297 53.312 -6.73 1 77.69 82 PRO A C 1
ATOM 660 O O . PRO A 1 82 ? 28.844 53.281 -5.629 1 77.69 82 PRO A O 1
ATOM 663 N N . VAL A 1 83 ? 27.453 52.344 -7.047 1 79.94 83 VAL A N 1
ATOM 664 C CA . VAL A 1 83 ? 26.781 51.344 -6.211 1 79.94 83 VAL A CA 1
ATOM 665 C C . VAL A 1 83 ? 27.828 50.531 -5.441 1 79.94 83 VAL A C 1
ATOM 667 O O . VAL A 1 83 ? 27.656 50.281 -4.246 1 79.94 83 VAL A O 1
ATOM 670 N N . SER A 1 84 ? 28.906 50.156 -6.055 1 76 84 SER A N 1
ATOM 671 C CA . SER A 1 84 ? 29.938 49.312 -5.441 1 76 84 SER A CA 1
ATOM 672 C C . SER A 1 84 ? 30.578 50 -4.25 1 76 84 SER A C 1
ATOM 674 O O . SER A 1 84 ? 30.906 49.375 -3.254 1 76 84 SER A O 1
ATOM 676 N N . VAL A 1 85 ? 30.641 51.281 -4.355 1 77.62 85 VAL A N 1
ATOM 677 C CA . VAL A 1 85 ? 31.281 52.062 -3.303 1 77.62 85 VAL A CA 1
ATOM 678 C C . VAL A 1 85 ? 30.25 52.406 -2.217 1 77.62 85 VAL A C 1
ATOM 680 O O . VAL A 1 85 ? 30.578 52.438 -1.029 1 77.62 85 VAL A O 1
ATOM 683 N N . GLN A 1 86 ? 29.062 52.594 -2.658 1 82.62 86 GLN A N 1
ATOM 684 C CA . GLN A 1 86 ? 27.984 52.906 -1.719 1 82.62 86 GLN A CA 1
ATOM 685 C C . GLN A 1 86 ? 27.844 51.781 -0.679 1 82.62 86 GLN A C 1
ATOM 687 O O . GLN A 1 86 ? 27.578 52.062 0.496 1 82.62 86 GLN A O 1
ATOM 692 N N . LYS A 1 87 ? 28.016 50.531 -1.025 1 84.06 87 LYS A N 1
ATOM 693 C CA . LYS A 1 87 ? 27.906 49.375 -0.124 1 84.06 87 LYS A CA 1
ATOM 694 C C . LYS A 1 87 ? 28.906 49.469 1.018 1 84.06 87 LYS A C 1
ATOM 696 O O . LYS A 1 87 ? 28.578 49.188 2.17 1 84.06 87 LYS A O 1
ATOM 701 N N . HIS A 1 88 ? 30.031 49.969 0.666 1 79.94 88 HIS A N 1
ATOM 702 C CA . HIS A 1 88 ? 31.078 50.125 1.677 1 79.94 88 HIS A CA 1
ATOM 703 C C . HIS A 1 88 ? 30.734 51.281 2.611 1 79.94 88 HIS A C 1
ATOM 705 O O . HIS A 1 88 ? 31 51.219 3.814 1 79.94 88 HIS A O 1
ATOM 711 N N . GLY A 1 89 ? 30.203 52.344 1.971 1 80.56 89 GLY A N 1
ATOM 712 C CA . GLY A 1 89 ? 29.781 53.438 2.791 1 80.56 89 GLY A CA 1
ATOM 713 C C . GLY A 1 89 ? 28.75 53.062 3.838 1 80.56 89 GLY A C 1
ATOM 714 O O . GLY A 1 89 ? 28.844 53.469 4.996 1 80.56 89 GLY A O 1
ATOM 715 N N . ILE A 1 90 ? 27.844 52.25 3.494 1 84.38 90 ILE A N 1
ATOM 716 C CA . ILE A 1 90 ? 26.797 51.812 4.395 1 84.38 90 ILE A CA 1
ATOM 717 C C . ILE A 1 90 ? 27.391 50.938 5.5 1 84.38 90 ILE A C 1
ATOM 719 O O . ILE A 1 90 ? 27.047 51.094 6.676 1 84.38 90 ILE A O 1
ATOM 723 N N . ARG A 1 91 ? 28.297 50.094 5.203 1 81.06 91 ARG A N 1
ATOM 724 C CA . ARG A 1 91 ? 28.953 49.219 6.184 1 81.06 91 ARG A CA 1
ATOM 725 C C . ARG A 1 91 ? 29.75 50.031 7.199 1 81.06 91 ARG A C 1
ATOM 727 O O . ARG A 1 91 ? 29.75 49.719 8.391 1 81.06 91 ARG A O 1
ATOM 734 N N . LEU A 1 92 ? 30.297 51.031 6.68 1 79.69 92 LEU A N 1
ATOM 735 C CA . LEU A 1 92 ? 31.062 51.906 7.562 1 79.69 92 LEU A CA 1
ATOM 736 C C . LEU A 1 92 ? 30.125 52.688 8.492 1 79.69 92 LEU A C 1
ATOM 738 O O . LEU A 1 92 ? 30.422 52.844 9.68 1 79.69 92 LEU A O 1
ATOM 742 N N . ALA A 1 93 ? 29.109 53.188 7.898 1 80.19 93 ALA A N 1
ATOM 743 C CA . ALA A 1 93 ? 28.125 53.875 8.719 1 80.19 93 ALA A CA 1
ATOM 744 C C . ALA A 1 93 ? 27.609 53 9.844 1 80.19 93 ALA A C 1
ATOM 746 O O . ALA A 1 93 ? 27.453 53.438 10.977 1 80.19 93 ALA A O 1
ATOM 747 N N . PHE A 1 94 ? 27.391 51.75 9.531 1 81.69 94 PHE A N 1
ATOM 748 C CA . PHE A 1 94 ? 26.938 50.75 10.492 1 81.69 94 PHE A CA 1
ATOM 749 C C . PHE A 1 94 ? 27.938 50.625 11.641 1 81.69 94 PHE A C 1
ATOM 751 O O . PHE A 1 94 ? 27.531 50.562 12.805 1 81.69 94 PHE A O 1
ATOM 758 N N . GLN A 1 95 ? 29.141 50.688 11.273 1 76.88 95 GLN A N 1
ATOM 759 C CA . GLN A 1 95 ? 30.203 50.438 12.25 1 76.88 95 GLN A CA 1
ATOM 760 C C . GLN A 1 95 ? 30.5 51.688 13.078 1 76.88 95 GLN A C 1
ATOM 762 O O . GLN A 1 95 ? 30.75 51.562 14.281 1 76.88 95 GLN A O 1
ATOM 767 N N . CYS A 1 96 ? 30.297 52.844 12.516 1 76.56 96 CYS A N 1
ATOM 768 C CA . CYS A 1 96 ? 30.922 54 13.156 1 76.56 96 CYS A CA 1
ATOM 769 C C . CYS A 1 96 ? 29.875 54.969 13.664 1 76.56 96 CYS A C 1
ATOM 771 O O . CYS A 1 96 ? 30.172 55.812 14.508 1 76.56 96 CYS A O 1
ATOM 773 N N . PHE A 1 97 ? 28.719 54.938 13.148 1 80.69 97 PHE A N 1
ATOM 774 C CA . PHE A 1 97 ? 27.75 55.969 13.484 1 80.69 97 PHE A CA 1
ATOM 775 C C . PHE A 1 97 ? 26.953 55.594 14.727 1 80.69 97 PHE A C 1
ATOM 777 O O . PHE A 1 97 ? 26.688 54.406 14.969 1 80.69 97 PHE A O 1
ATOM 784 N N . ASP A 1 98 ? 26.656 56.562 15.477 1 81.5 98 ASP A N 1
ATOM 785 C CA . ASP A 1 98 ? 25.688 56.344 16.547 1 81.5 98 ASP A CA 1
ATOM 786 C C . ASP A 1 98 ? 24.281 56.156 15.977 1 81.5 98 ASP A C 1
ATOM 788 O O . ASP A 1 98 ? 24.078 56.281 14.766 1 81.5 98 ASP A O 1
ATOM 792 N N . THR A 1 99 ? 23.406 55.875 16.734 1 85.12 99 THR A N 1
ATOM 793 C CA . THR A 1 99 ? 22.078 55.438 16.312 1 85.12 99 THR A CA 1
ATOM 794 C C . THR A 1 99 ? 21.375 56.562 15.539 1 85.12 99 THR A C 1
ATOM 796 O O . THR A 1 99 ? 20.781 56.312 14.484 1 85.12 99 THR A O 1
ATOM 799 N N . GLN A 1 100 ? 21.484 57.719 16.016 1 84.19 100 GLN A N 1
ATOM 800 C CA . GLN A 1 100 ? 20.781 58.844 15.383 1 84.19 100 GLN A CA 1
ATOM 801 C C . GLN A 1 100 ? 21.359 59.156 14.008 1 84.19 100 GLN A C 1
ATOM 803 O O . GLN A 1 100 ? 20.609 59.312 13.039 1 84.19 100 GLN A O 1
ATOM 808 N N . ASN A 1 101 ? 22.625 59.281 13.945 1 82.56 101 ASN A N 1
ATOM 809 C CA . ASN A 1 101 ? 23.281 59.562 12.672 1 82.56 101 ASN A CA 1
ATOM 810 C C . ASN A 1 101 ? 23.078 58.438 11.672 1 82.56 101 ASN A C 1
ATOM 812 O O . ASN A 1 101 ? 22.844 58.656 10.492 1 82.56 101 ASN A O 1
ATOM 816 N N . PHE A 1 102 ? 23.203 57.281 12.242 1 85.69 102 PHE A N 1
ATOM 817 C CA . PHE A 1 102 ? 22.984 56.094 11.398 1 85.69 102 PHE A CA 1
ATOM 818 C C . PHE A 1 102 ? 21.578 56.125 10.805 1 85.69 102 PHE A C 1
ATOM 820 O O . PHE A 1 102 ? 21.406 55.969 9.594 1 85.69 102 PHE A O 1
ATOM 827 N N . ASN A 1 103 ? 20.688 56.406 11.617 1 87.94 103 ASN A N 1
ATOM 828 C CA . ASN A 1 103 ? 19.281 56.438 11.211 1 87.94 103 ASN A CA 1
ATOM 829 C C . ASN A 1 103 ? 19.062 57.469 10.094 1 87.94 103 ASN A C 1
ATOM 831 O O . ASN A 1 103 ? 18.391 57.156 9.102 1 87.94 103 ASN A O 1
ATOM 835 N N . THR A 1 104 ? 19.656 58.531 10.258 1 85.5 104 THR A N 1
ATOM 836 C CA . THR A 1 104 ? 19.484 59.594 9.281 1 85.5 104 THR A CA 1
ATOM 837 C C . THR A 1 104 ? 20.109 59.219 7.945 1 85.5 104 THR A C 1
ATOM 839 O O . THR A 1 104 ? 19.5 59.406 6.895 1 85.5 104 THR A O 1
ATOM 842 N N . VAL A 1 105 ? 21.25 58.719 8.016 1 83.19 105 VAL A N 1
ATOM 843 C CA . VAL A 1 105 ? 22 58.406 6.812 1 83.19 105 VAL A CA 1
ATOM 844 C C . VAL A 1 105 ? 21.312 57.25 6.07 1 83.19 105 VAL A C 1
ATOM 846 O O . VAL A 1 105 ? 21.188 57.281 4.844 1 83.19 105 VAL A O 1
ATOM 849 N N . ILE A 1 106 ? 20.891 56.344 6.812 1 88.12 106 ILE A N 1
ATOM 850 C CA . ILE A 1 106 ? 20.297 55.156 6.223 1 88.12 106 ILE A CA 1
ATOM 851 C C . ILE A 1 106 ? 18.969 55.531 5.57 1 88.12 106 ILE A C 1
ATOM 853 O O . ILE A 1 106 ? 18.656 55.062 4.465 1 88.12 106 ILE A O 1
ATOM 857 N N . LEU A 1 107 ? 18.219 56.281 6.195 1 90.31 107 LEU A N 1
ATOM 858 C CA . LEU A 1 107 ? 16.938 56.688 5.656 1 90.31 107 LEU A CA 1
ATOM 859 C C . LEU A 1 107 ? 17.109 57.5 4.375 1 90.31 107 LEU A C 1
ATOM 861 O O . LEU A 1 107 ? 16.375 57.312 3.406 1 90.31 107 LEU A O 1
ATOM 865 N N . ARG A 1 108 ? 18.047 58.281 4.395 1 87 108 ARG A N 1
ATOM 866 C CA . ARG A 1 108 ? 18.328 59.094 3.209 1 87 108 ARG A CA 1
ATOM 867 C C . ARG A 1 108 ? 18.797 58.219 2.055 1 87 108 ARG A C 1
ATOM 869 O O . ARG A 1 108 ? 18.375 58.406 0.912 1 87 108 ARG A O 1
ATOM 876 N N . ALA A 1 109 ? 19.688 57.344 2.383 1 86.62 109 ALA A N 1
ATOM 877 C CA . ALA A 1 109 ? 20.203 56.438 1.365 1 86.62 109 ALA A CA 1
ATOM 878 C C . ALA A 1 109 ? 19.078 55.594 0.76 1 86.62 109 ALA A C 1
ATOM 880 O O . ALA A 1 109 ? 19.031 55.375 -0.455 1 86.62 109 ALA A O 1
ATOM 881 N N . TRP A 1 110 ? 18.141 55.156 1.556 1 92.44 110 TRP A N 1
ATOM 882 C CA . TRP A 1 110 ? 17.016 54.344 1.107 1 92.44 110 TRP A CA 1
ATOM 883 C C . TRP A 1 110 ? 16.125 55.125 0.165 1 92.44 110 TRP A C 1
ATOM 885 O O . TRP A 1 110 ? 15.734 54.625 -0.898 1 92.44 110 TRP A O 1
ATOM 895 N N . LYS A 1 111 ? 15.852 56.312 0.489 1 91.12 111 LYS A N 1
ATOM 896 C CA . LYS A 1 111 ? 14.945 57.156 -0.298 1 91.12 111 LYS A CA 1
ATOM 897 C C . LYS A 1 111 ? 15.555 57.5 -1.657 1 91.12 111 LYS A C 1
ATOM 899 O O . LYS A 1 111 ? 14.836 57.594 -2.65 1 91.12 111 LYS A O 1
ATOM 904 N N . LYS A 1 112 ? 16.766 57.5 -1.7 1 86.19 112 LYS A N 1
ATOM 905 C CA . LYS A 1 112 ? 17.453 57.969 -2.904 1 86.19 112 LYS A CA 1
ATOM 906 C C . LYS A 1 112 ? 17.703 56.812 -3.873 1 86.19 112 LYS A C 1
ATOM 908 O O . LYS A 1 112 ? 17.75 57.031 -5.086 1 86.19 112 LYS A O 1
ATOM 913 N N . THR A 1 113 ? 17.844 55.688 -3.311 1 87.81 113 THR A N 1
ATOM 914 C CA . THR A 1 113 ? 18.328 54.625 -4.172 1 87.81 113 THR A CA 1
ATOM 915 C C . THR A 1 113 ? 17.156 53.781 -4.695 1 87.81 113 THR A C 1
ATOM 917 O O . THR A 1 113 ? 16.203 53.5 -3.961 1 87.81 113 THR A O 1
ATOM 920 N N . LYS A 1 114 ? 17.312 53.344 -5.926 1 87.56 114 LYS A N 1
ATOM 921 C CA . LYS A 1 114 ? 16.359 52.406 -6.535 1 87.56 114 LYS A CA 1
ATOM 922 C C . LYS A 1 114 ? 17.047 51.094 -6.855 1 87.56 114 LYS A C 1
ATOM 924 O O . LYS A 1 114 ? 16.391 50.156 -7.297 1 87.56 114 LYS A O 1
ATOM 929 N N . ASN A 1 115 ? 18.312 51.125 -6.609 1 88.69 115 ASN A N 1
ATOM 930 C CA . ASN A 1 115 ? 19.078 49.906 -6.906 1 88.69 115 ASN A CA 1
ATOM 931 C C . ASN A 1 115 ? 18.734 48.781 -5.945 1 88.69 115 ASN A C 1
ATOM 933 O O . ASN A 1 115 ? 18.844 48.938 -4.727 1 88.69 115 ASN A O 1
ATOM 937 N N . VAL A 1 116 ? 18.359 47.656 -6.426 1 91.94 116 VAL A N 1
ATOM 938 C CA . VAL A 1 116 ? 17.828 46.531 -5.664 1 91.94 116 VAL A CA 1
ATOM 939 C C . VAL A 1 116 ? 18.906 45.969 -4.738 1 91.94 116 VAL A C 1
ATOM 941 O O . VAL A 1 116 ? 18.625 45.656 -3.572 1 91.94 116 VAL A O 1
ATOM 944 N N . SER A 1 117 ? 20.094 45.844 -5.219 1 90.19 117 SER A N 1
ATOM 945 C CA . SER A 1 117 ? 21.172 45.25 -4.43 1 90.19 117 SER A CA 1
ATOM 946 C C . SER A 1 117 ? 21.562 46.156 -3.262 1 90.19 117 SER A C 1
ATOM 948 O O . SER A 1 117 ? 21.875 45.656 -2.172 1 90.19 117 SER A O 1
ATOM 950 N N . LEU A 1 118 ? 21.578 47.438 -3.531 1 89.38 118 LEU A N 1
ATOM 951 C CA . LEU A 1 118 ? 21.906 48.375 -2.473 1 89.38 118 LEU A CA 1
ATOM 952 C C . LEU A 1 118 ? 20.812 48.406 -1.411 1 89.38 118 LEU A C 1
ATOM 954 O O . LEU A 1 118 ? 21.094 48.531 -0.217 1 89.38 118 LEU A O 1
ATOM 958 N N . ARG A 1 119 ? 19.641 48.344 -1.833 1 93.31 119 ARG A N 1
ATOM 959 C CA . ARG A 1 119 ? 18.5 48.344 -0.912 1 93.31 119 ARG A CA 1
ATOM 960 C C . ARG A 1 119 ? 18.594 47.156 0.042 1 93.31 119 ARG A C 1
ATOM 962 O O . ARG A 1 119 ? 18.281 47.281 1.23 1 93.31 119 ARG A O 1
ATOM 969 N N . VAL A 1 120 ? 19.094 46 -0.42 1 94.62 120 VAL A N 1
ATOM 970 C CA . VAL A 1 120 ? 19.281 44.812 0.42 1 94.62 120 VAL A CA 1
ATOM 971 C C . VAL A 1 120 ? 20.328 45.125 1.498 1 94.62 120 VAL A C 1
ATOM 973 O O . VAL A 1 120 ? 20.125 44.781 2.67 1 94.62 120 VAL A O 1
ATOM 976 N N . VAL A 1 121 ? 21.328 45.719 1.054 1 92 121 VAL A N 1
ATOM 977 C CA . VAL A 1 121 ? 22.422 46.031 1.964 1 92 121 VAL A CA 1
ATOM 978 C C . VAL A 1 121 ? 21.953 47 3.051 1 92 121 VAL A C 1
ATOM 980 O O . VAL A 1 121 ? 22.297 46.812 4.227 1 92 121 VAL A O 1
ATOM 983 N N . ILE A 1 122 ? 21.234 47.969 2.652 1 92.56 122 ILE A N 1
ATOM 984 C CA . ILE A 1 122 ? 20.719 48.969 3.586 1 92.56 122 ILE A CA 1
ATOM 985 C C . ILE A 1 122 ? 19.797 48.281 4.605 1 92.56 122 ILE A C 1
ATOM 987 O O . ILE A 1 122 ? 19.969 48.5 5.812 1 92.56 122 ILE A O 1
ATOM 991 N N . PHE A 1 123 ? 18.891 47.531 4.109 1 95.44 123 PHE A N 1
ATOM 992 C CA . PHE A 1 123 ? 17.922 46.844 4.965 1 95.44 123 PHE A CA 1
ATOM 993 C C . PHE A 1 123 ? 18.641 45.906 5.938 1 95.44 123 PHE A C 1
ATOM 995 O O . PHE A 1 123 ? 18.344 45.906 7.137 1 95.44 123 PHE A O 1
ATOM 1002 N N . ASP A 1 124 ? 19.547 45.156 5.395 1 94.06 124 ASP A N 1
ATOM 1003 C CA . ASP A 1 124 ? 20.312 44.188 6.184 1 94.06 124 ASP A CA 1
ATOM 1004 C C . ASP A 1 124 ? 21.094 44.875 7.297 1 94.06 124 ASP A C 1
ATOM 1006 O O . ASP A 1 124 ? 21.125 44.375 8.43 1 94.06 124 ASP A O 1
ATOM 1010 N N . ALA A 1 125 ? 21.688 45.938 6.996 1 90 125 ALA A N 1
ATOM 1011 C CA . ALA A 1 125 ? 22.469 46.688 7.973 1 90 125 ALA A CA 1
ATOM 1012 C C . ALA A 1 125 ? 21.594 47.219 9.102 1 90 125 ALA A C 1
ATOM 1014 O O . ALA A 1 125 ? 21.953 47.094 10.281 1 90 125 ALA A O 1
ATOM 1015 N N . LEU A 1 126 ? 20.531 47.812 8.688 1 93.38 126 LEU A N 1
ATOM 1016 C CA . LEU A 1 126 ? 19.609 48.344 9.688 1 93.38 126 LEU A CA 1
ATOM 1017 C C . LEU A 1 126 ? 19.031 47.219 10.547 1 93.38 126 LEU A C 1
ATOM 1019 O O . LEU A 1 126 ? 19.016 47.312 11.773 1 93.38 126 LEU A O 1
ATOM 1023 N N . TYR A 1 127 ? 18.562 46.125 9.914 1 94.38 127 TYR A N 1
ATOM 1024 C CA . TYR A 1 127 ? 18 44.969 10.586 1 94.38 127 TYR A CA 1
ATOM 1025 C C . TYR A 1 127 ? 18.984 44.375 11.594 1 94.38 127 TYR A C 1
ATOM 1027 O O . TYR A 1 127 ? 18.625 44.125 12.742 1 94.38 127 TYR A O 1
ATOM 1035 N N . ASN A 1 128 ? 20.234 44.281 11.195 1 90.25 128 ASN A N 1
ATOM 1036 C CA . ASN A 1 128 ? 21.281 43.719 12.055 1 90.25 128 ASN A CA 1
ATOM 1037 C C . ASN A 1 128 ? 21.625 44.656 13.203 1 90.25 128 ASN A C 1
ATOM 1039 O O . ASN A 1 128 ? 21.875 44.188 14.32 1 90.25 128 ASN A O 1
ATOM 1043 N N . LYS A 1 129 ? 21.609 45.875 12.953 1 89.69 129 LYS A N 1
ATOM 1044 C CA . LYS A 1 129 ? 21.922 46.844 14.016 1 89.69 129 LYS A CA 1
ATOM 1045 C C . LYS A 1 129 ? 20.875 46.781 15.125 1 89.69 129 LYS A C 1
ATOM 1047 O O . LYS A 1 129 ? 21.219 46.844 16.312 1 89.69 129 LYS A O 1
ATOM 1052 N N . ILE A 1 130 ? 19.641 46.656 14.781 1 92.81 130 ILE A N 1
ATOM 1053 C CA . ILE A 1 130 ? 18.562 46.562 15.758 1 92.81 130 ILE A CA 1
ATOM 1054 C C . ILE A 1 130 ? 18.75 45.312 16.594 1 92.81 130 ILE A C 1
ATOM 1056 O O . ILE A 1 130 ? 18.562 45.344 17.812 1 92.81 130 ILE A O 1
ATOM 1060 N N . THR A 1 131 ? 19.141 44.188 15.945 1 90.5 131 THR A N 1
ATOM 1061 C CA . THR A 1 131 ? 19.281 42.906 16.625 1 90.5 131 THR A CA 1
ATOM 1062 C C . THR A 1 131 ? 20.453 42.938 17.609 1 90.5 131 THR A C 1
ATOM 1064 O O . THR A 1 131 ? 20.406 42.281 18.656 1 90.5 131 THR A O 1
ATOM 1067 N N . MET A 1 132 ? 21.453 43.719 17.266 1 85.12 132 MET A N 1
ATOM 1068 C CA . MET A 1 132 ? 22.672 43.75 18.062 1 85.12 132 MET A CA 1
ATOM 1069 C C . MET A 1 132 ? 22.562 44.719 19.234 1 85.12 132 MET A C 1
ATOM 1071 O O . MET A 1 132 ? 23.25 44.562 20.25 1 85.12 132 MET A O 1
ATOM 1075 N N . LEU A 1 133 ? 21.688 45.625 19.109 1 82.75 133 LEU A N 1
ATOM 1076 C CA . LEU A 1 133 ? 21.594 46.656 20.141 1 82.75 133 LEU A CA 1
ATOM 1077 C C . LEU A 1 133 ? 20.688 46.188 21.281 1 82.75 133 LEU A C 1
ATOM 1079 O O . LEU A 1 133 ? 19.719 45.469 21.062 1 82.75 133 LEU A O 1
ATOM 1083 N N . THR A 1 134 ? 21.109 46.594 22.406 1 75.81 134 THR A N 1
ATOM 1084 C CA . THR A 1 134 ? 20.297 46.312 23.578 1 75.81 134 THR A CA 1
ATOM 1085 C C . THR A 1 134 ? 19.453 47.531 23.969 1 75.81 134 THR A C 1
ATOM 1087 O O . THR A 1 134 ? 18.438 47.406 24.641 1 75.81 134 THR A O 1
ATOM 1090 N N . SER A 1 135 ? 20 48.719 23.594 1 76.5 135 SER A N 1
ATOM 1091 C CA . SER A 1 135 ? 19.281 49.938 23.906 1 76.5 135 SER A CA 1
ATOM 1092 C C . SER A 1 135 ? 19.031 50.781 22.656 1 76.5 135 SER A C 1
ATOM 1094 O O . SER A 1 135 ? 19.672 50.562 21.625 1 76.5 135 SER A O 1
ATOM 1096 N N . ASP A 1 136 ? 17.984 51.719 22.516 1 79 136 ASP A N 1
ATOM 1097 C CA . ASP A 1 136 ? 17.641 52.688 21.469 1 79 136 ASP A CA 1
ATOM 1098 C C . ASP A 1 136 ? 17.109 51.969 20.219 1 79 136 ASP A C 1
ATOM 1100 O O . ASP A 1 136 ? 17.281 52.438 19.094 1 79 136 ASP A O 1
ATOM 1104 N N . GLN A 1 137 ? 16.641 50.781 20.438 1 89.81 137 GLN A N 1
ATOM 1105 C CA . GLN A 1 137 ? 16.141 49.969 19.328 1 89.81 137 GLN A CA 1
ATOM 1106 C C . GLN A 1 137 ? 14.883 50.594 18.719 1 89.81 137 GLN A C 1
ATOM 1108 O O . GLN A 1 137 ? 14.633 50.469 17.516 1 89.81 137 GLN A O 1
ATOM 1113 N N . GLU A 1 138 ? 14.211 51.312 19.469 1 91.5 138 GLU A N 1
ATOM 1114 C CA . GLU A 1 138 ? 12.906 51.812 19.062 1 91.5 138 GLU A CA 1
ATOM 1115 C C . GLU A 1 138 ? 13.047 52.812 17.891 1 91.5 138 GLU A C 1
ATOM 1117 O O . GLU A 1 138 ? 12.281 52.75 16.938 1 91.5 138 GLU A O 1
ATOM 1122 N N . ALA A 1 139 ? 13.969 53.625 18.062 1 89.25 139 ALA A N 1
ATOM 1123 C CA . ALA A 1 139 ? 14.172 54.625 17.016 1 89.25 139 ALA A CA 1
ATOM 1124 C C . ALA A 1 139 ? 14.562 53.969 15.695 1 89.25 139 ALA A C 1
ATOM 1126 O O . ALA A 1 139 ? 14.055 54.344 14.633 1 89.25 139 ALA A O 1
ATOM 1127 N N . LEU A 1 140 ? 15.453 53.062 15.789 1 93.38 140 LEU A N 1
ATOM 1128 C CA . LEU A 1 140 ? 15.883 52.312 14.609 1 93.38 140 LEU A CA 1
ATOM 1129 C C . LEU A 1 140 ? 14.734 51.5 14.016 1 93.38 140 LEU A C 1
ATOM 1131 O O . LEU A 1 140 ? 14.602 51.406 12.797 1 93.38 140 LEU A O 1
ATOM 1135 N N . PHE A 1 141 ? 13.945 50.969 14.938 1 95.5 141 PHE A N 1
ATOM 1136 C CA . PHE A 1 141 ? 12.82 50.188 14.461 1 95.5 141 PHE A CA 1
ATOM 1137 C C . PHE A 1 141 ? 11.805 51.062 13.742 1 95.5 141 PHE A C 1
ATOM 1139 O O . PHE A 1 141 ? 11.203 50.625 12.75 1 95.5 141 PHE A O 1
ATOM 1146 N N . ASN A 1 142 ? 11.625 52.188 14.211 1 94.5 142 ASN A N 1
ATOM 1147 C CA . ASN A 1 142 ? 10.727 53.125 13.516 1 94.5 142 ASN A CA 1
ATOM 1148 C C . ASN A 1 142 ? 11.195 53.375 12.094 1 94.5 142 ASN A C 1
ATOM 1150 O O . ASN A 1 142 ? 10.383 53.5 11.172 1 94.5 142 ASN A O 1
ATOM 1154 N N . THR A 1 143 ? 12.461 53.5 11.992 1 93.75 143 THR A N 1
ATOM 1155 C CA . THR A 1 143 ? 13.023 53.688 10.656 1 93.75 143 THR A CA 1
ATOM 1156 C C . THR A 1 143 ? 12.789 52.438 9.805 1 93.75 143 THR A C 1
ATOM 1158 O O . THR A 1 143 ? 12.422 52.531 8.633 1 93.75 143 THR A O 1
ATOM 1161 N N . LEU A 1 144 ? 13 51.375 10.391 1 96.56 144 LEU A N 1
ATOM 1162 C CA . LEU A 1 144 ? 12.766 50.125 9.688 1 96.56 144 LEU A CA 1
ATOM 1163 C C . LEU A 1 144 ? 11.32 50 9.211 1 96.56 144 LEU A C 1
ATOM 1165 O O . LEU A 1 144 ? 11.062 49.625 8.07 1 96.56 144 LEU A O 1
ATOM 1169 N N . LYS A 1 145 ? 10.406 50.312 10.062 1 96.31 145 LYS A N 1
ATOM 1170 C CA . LYS A 1 145 ? 8.984 50.281 9.734 1 96.31 145 LYS A CA 1
ATOM 1171 C C . LYS A 1 145 ? 8.688 51.188 8.531 1 96.31 145 LYS A C 1
ATOM 1173 O O . LYS A 1 145 ? 7.949 50.781 7.625 1 96.31 145 LYS A O 1
ATOM 1178 N N . SER A 1 146 ? 9.305 52.281 8.555 1 95 146 SER A N 1
ATOM 1179 C CA . SER A 1 146 ? 9.125 53.219 7.445 1 95 146 SER A CA 1
ATOM 1180 C C . SER A 1 146 ? 9.656 52.625 6.141 1 95 146 SER A C 1
ATOM 1182 O O . SER A 1 146 ? 9.062 52.844 5.078 1 95 146 SER A O 1
ATOM 1184 N N . ILE A 1 147 ? 10.727 52.031 6.246 1 96.56 147 ILE A N 1
ATOM 1185 C CA . ILE A 1 147 ? 11.344 51.406 5.082 1 96.56 147 ILE A CA 1
ATOM 1186 C C . ILE A 1 147 ? 10.445 50.281 4.562 1 96.56 147 ILE A C 1
ATOM 1188 O O . ILE A 1 147 ? 10.203 50.188 3.355 1 96.56 147 ILE A O 1
ATOM 1192 N N . ILE A 1 148 ? 9.898 49.5 5.453 1 97.62 148 ILE A N 1
ATOM 1193 C CA . ILE A 1 148 ? 9.031 48.375 5.055 1 97.62 148 ILE A CA 1
ATOM 1194 C C . ILE A 1 148 ? 7.797 48.938 4.344 1 97.62 148 ILE A C 1
ATOM 1196 O O . ILE A 1 148 ? 7.344 48.375 3.344 1 97.62 148 ILE A O 1
ATOM 1200 N N . LEU A 1 149 ? 7.336 49.969 4.742 1 96.62 149 LEU A N 1
ATOM 1201 C CA . LEU A 1 149 ? 6.141 50.594 4.16 1 96.62 149 LEU A CA 1
ATOM 1202 C C . LEU A 1 149 ? 6.406 51.031 2.727 1 96.62 149 LEU A C 1
ATOM 1204 O O . LEU A 1 149 ? 5.473 51.219 1.943 1 96.62 149 LEU A O 1
ATOM 1208 N N . THR A 1 150 ? 7.656 51.156 2.43 1 95.81 150 THR A N 1
ATOM 1209 C CA . THR A 1 150 ? 7.98 51.688 1.108 1 95.81 150 THR A CA 1
ATOM 1210 C C . THR A 1 150 ? 8.625 50.625 0.238 1 95.81 150 THR A C 1
ATOM 1212 O O . THR A 1 150 ? 9.273 50.938 -0.765 1 95.81 150 THR A O 1
ATOM 1215 N N . LEU A 1 151 ? 8.508 49.438 0.628 1 96.69 151 LEU A N 1
ATOM 1216 C CA . LEU A 1 151 ? 9.023 48.344 -0.18 1 96.69 151 LEU A CA 1
ATOM 1217 C C . LEU A 1 151 ? 8.289 48.281 -1.513 1 96.69 151 LEU A C 1
ATOM 1219 O O . LEU A 1 151 ? 7.109 48.625 -1.6 1 96.69 151 LEU A O 1
ATOM 1223 N N . ARG A 1 152 ? 8.961 47.719 -2.518 1 94.5 152 ARG A N 1
ATOM 1224 C CA . ARG A 1 152 ? 8.422 47.594 -3.869 1 94.5 152 ARG A CA 1
ATOM 1225 C C . ARG A 1 152 ? 8.367 46.125 -4.297 1 94.5 152 ARG A C 1
ATOM 1227 O O . ARG A 1 152 ? 9.055 45.281 -3.723 1 94.5 152 ARG A O 1
ATOM 1234 N N . HIS A 1 153 ? 7.637 45.875 -5.285 1 94.38 153 HIS A N 1
ATOM 1235 C CA . HIS A 1 153 ? 7.438 44.5 -5.766 1 94.38 153 HIS A CA 1
ATOM 1236 C C . HIS A 1 153 ? 8.719 43.938 -6.375 1 94.38 153 HIS A C 1
ATOM 1238 O O . HIS A 1 153 ? 8.914 42.719 -6.414 1 94.38 153 HIS A O 1
ATOM 1244 N N . ASP A 1 154 ? 9.602 44.812 -6.785 1 93.06 154 ASP A N 1
ATOM 1245 C CA . ASP A 1 154 ? 10.812 44.375 -7.449 1 93.06 154 ASP A CA 1
ATOM 1246 C C . ASP A 1 154 ? 11.977 44.281 -6.465 1 93.06 154 ASP A C 1
ATOM 1248 O O . ASP A 1 154 ? 13.102 43.938 -6.848 1 93.06 154 ASP A O 1
ATOM 1252 N N . ASP A 1 155 ? 11.703 44.625 -5.25 1 95.44 155 ASP A N 1
ATOM 1253 C CA . ASP A 1 155 ? 12.766 44.469 -4.254 1 95.44 155 ASP A CA 1
ATOM 1254 C C . ASP A 1 155 ? 13.188 43 -4.145 1 95.44 155 ASP A C 1
ATOM 1256 O O . ASP A 1 155 ? 12.422 42.094 -4.469 1 95.44 155 ASP A O 1
ATOM 1260 N N . ASP A 1 156 ? 14.375 42.812 -3.668 1 94.81 156 ASP A N 1
ATOM 1261 C CA . ASP A 1 156 ? 14.969 41.469 -3.582 1 94.81 156 ASP A CA 1
ATOM 1262 C C . ASP A 1 156 ? 14.297 40.656 -2.492 1 94.81 156 ASP A C 1
ATOM 1264 O O . ASP A 1 156 ? 13.945 41.156 -1.431 1 94.81 156 ASP A O 1
ATOM 1268 N N . ASP A 1 157 ? 14.188 39.375 -2.672 1 94.88 157 ASP A N 1
ATOM 1269 C CA . ASP A 1 157 ? 13.508 38.469 -1.751 1 94.88 157 ASP A CA 1
ATOM 1270 C C . ASP A 1 157 ? 14.273 38.344 -0.434 1 94.88 157 ASP A C 1
ATOM 1272 O O . ASP A 1 157 ? 13.703 37.969 0.59 1 94.88 157 ASP A O 1
ATOM 1276 N N . GLU A 1 158 ? 15.516 38.656 -0.457 1 95.31 158 GLU A N 1
ATOM 1277 C CA . GLU A 1 158 ? 16.328 38.625 0.758 1 95.31 158 GLU A CA 1
ATOM 1278 C C . GLU A 1 158 ? 15.742 39.5 1.848 1 95.31 158 GLU A C 1
ATOM 1280 O O . GLU A 1 158 ? 15.82 39.188 3.033 1 95.31 158 GLU A O 1
ATOM 1285 N N . ILE A 1 159 ? 15.195 40.625 1.439 1 96.12 159 ILE A N 1
ATOM 1286 C CA . ILE A 1 159 ? 14.578 41.562 2.379 1 96.12 159 ILE A CA 1
ATOM 1287 C C . ILE A 1 159 ? 13.398 40.875 3.076 1 96.12 159 ILE A C 1
ATOM 1289 O O . ILE A 1 159 ? 13.289 40.906 4.305 1 96.12 159 ILE A O 1
ATOM 1293 N N . PHE A 1 160 ? 12.609 40.25 2.324 1 95.94 160 PHE A N 1
ATOM 1294 C CA . PHE A 1 160 ? 11.43 39.594 2.863 1 95.94 160 PHE A CA 1
ATOM 1295 C C . PHE A 1 160 ? 11.836 38.375 3.709 1 95.94 160 PHE A C 1
ATOM 1297 O O . PHE A 1 160 ? 11.195 38.094 4.723 1 95.94 160 PHE A O 1
ATOM 1304 N N . ASN A 1 161 ? 12.859 37.719 3.324 1 95.56 161 ASN A N 1
ATOM 1305 C CA . ASN A 1 161 ? 13.391 36.625 4.125 1 95.56 161 ASN A CA 1
ATOM 1306 C C . ASN A 1 161 ? 13.836 37.094 5.504 1 95.56 161 ASN A C 1
ATOM 1308 O O . ASN A 1 161 ? 13.648 36.375 6.496 1 95.56 161 ASN A O 1
ATOM 1312 N N . LEU A 1 162 ? 14.406 38.219 5.508 1 95.38 162 LEU A N 1
ATOM 1313 C CA . LEU A 1 162 ? 14.828 38.781 6.785 1 95.38 162 LEU A CA 1
ATOM 1314 C C . LEU A 1 162 ? 13.625 39.125 7.664 1 95.38 162 LEU A C 1
ATOM 1316 O O . LEU A 1 162 ? 13.641 38.844 8.867 1 95.38 162 LEU A O 1
ATOM 1320 N N . ILE A 1 163 ? 12.656 39.656 7.039 1 95.94 163 ILE A N 1
ATOM 1321 C CA . ILE A 1 163 ? 11.438 39.969 7.77 1 95.94 163 ILE A CA 1
ATOM 1322 C C . ILE A 1 163 ? 10.828 38.719 8.359 1 95.94 163 ILE A C 1
ATOM 1324 O O . ILE A 1 163 ? 10.453 38.688 9.539 1 95.94 163 ILE A O 1
ATOM 1328 N N . THR A 1 164 ? 10.797 37.562 7.645 1 95.19 164 THR A N 1
ATOM 1329 C CA . THR A 1 164 ? 10.141 36.344 8.07 1 95.19 164 THR A CA 1
ATOM 1330 C C . THR A 1 164 ? 11.07 35.5 8.945 1 95.19 164 THR A C 1
ATOM 1332 O O . THR A 1 164 ? 10.648 34.531 9.539 1 95.19 164 THR A O 1
ATOM 1335 N N . SER A 1 165 ? 12.32 35.875 9.008 1 93.44 165 SER A N 1
ATOM 1336 C CA . SER A 1 165 ? 13.266 35.156 9.859 1 93.44 165 SER A CA 1
ATOM 1337 C C . SER A 1 165 ? 12.953 35.375 11.336 1 93.44 165 SER A C 1
ATOM 1339 O O . SER A 1 165 ? 13.383 34.594 12.188 1 93.44 165 SER A O 1
ATOM 1341 N N . CYS A 1 166 ? 12.258 36.469 11.695 1 90 166 CYS A N 1
ATOM 1342 C CA . CYS A 1 166 ? 11.828 36.781 13.055 1 90 166 CYS A CA 1
ATOM 1343 C C . CYS A 1 166 ? 13.016 36.812 14.008 1 90 166 CYS A C 1
ATOM 1345 O O . CYS A 1 166 ? 12.93 36.281 15.125 1 90 166 CYS A O 1
ATOM 1347 N N . LYS A 1 167 ? 14.086 37.344 13.492 1 91.81 167 LYS A N 1
ATOM 1348 C CA . LYS A 1 167 ? 15.281 37.406 14.32 1 91.81 167 LYS A CA 1
ATOM 1349 C C . LYS A 1 167 ? 15.25 38.625 15.234 1 91.81 167 LYS A C 1
ATOM 1351 O O . LYS A 1 167 ? 16.016 38.719 16.188 1 91.81 167 LYS A O 1
ATOM 1356 N N . LEU A 1 168 ? 14.383 39.594 15.008 1 93.88 168 LEU A N 1
ATOM 1357 C CA . LEU A 1 168 ? 14.188 40.781 15.852 1 93.88 168 LEU A CA 1
ATOM 1358 C C . LEU A 1 168 ? 13.492 40.406 17.156 1 93.88 168 LEU A C 1
ATOM 1360 O O . LEU A 1 168 ? 12.914 39.312 17.266 1 93.88 168 LEU A O 1
ATOM 1364 N N . PRO A 1 169 ? 13.633 41.25 18.094 1 91.88 169 PRO A N 1
ATOM 1365 C CA . PRO A 1 169 ? 12.805 41.031 19.281 1 91.88 169 PRO A CA 1
ATOM 1366 C C . PRO A 1 169 ? 11.328 40.812 18.938 1 91.88 169 PRO A C 1
ATOM 1368 O O . PRO A 1 169 ? 10.828 41.375 17.969 1 91.88 169 PRO A O 1
ATOM 1371 N N . GLU A 1 170 ? 10.648 40.094 19.688 1 91.75 170 GLU A N 1
ATOM 1372 C CA . GLU A 1 170 ? 9.328 39.531 19.375 1 91.75 170 GLU A CA 1
ATOM 1373 C C . GLU A 1 170 ? 8.359 40.656 18.969 1 91.75 170 GLU A C 1
ATOM 1375 O O . GLU A 1 170 ? 7.695 40.562 17.938 1 91.75 170 GLU A O 1
ATOM 1380 N N . HIS A 1 171 ? 8.312 41.656 19.75 1 91 171 HIS A N 1
ATOM 1381 C CA . HIS A 1 171 ? 7.344 42.719 19.469 1 91 171 HIS A CA 1
ATOM 1382 C C . HIS A 1 171 ? 7.66 43.438 18.156 1 91 171 HIS A C 1
ATOM 1384 O O . HIS A 1 171 ? 6.75 43.812 17.422 1 91 171 HIS A O 1
ATOM 1390 N N . PHE A 1 172 ? 8.961 43.562 17.859 1 94.44 172 PHE A N 1
ATOM 1391 C CA . PHE A 1 172 ? 9.367 44.188 16.594 1 94.44 172 PHE A CA 1
ATOM 1392 C C . PHE A 1 172 ? 9.086 43.25 15.422 1 94.44 172 PHE A C 1
ATOM 1394 O O . PHE A 1 172 ? 8.656 43.719 14.359 1 94.44 172 PHE A O 1
ATOM 1401 N N . SER A 1 173 ? 9.359 42.031 15.695 1 94.94 173 SER A N 1
ATOM 1402 C CA . SER A 1 173 ? 9.141 41.062 14.641 1 94.94 173 SER A CA 1
ATOM 1403 C C . SER A 1 173 ? 7.672 41 14.234 1 94.94 173 SER A C 1
ATOM 1405 O O . SER A 1 173 ? 7.352 41 13.047 1 94.94 173 SER A O 1
ATOM 1407 N N . ILE A 1 174 ? 6.789 40.969 15.172 1 95 174 ILE A N 1
ATOM 1408 C CA . ILE A 1 174 ? 5.352 40.875 14.93 1 95 174 ILE A CA 1
ATOM 1409 C C . ILE A 1 174 ? 4.875 42.125 14.164 1 95 174 ILE A C 1
ATOM 1411 O O . ILE A 1 174 ? 4.156 42 13.172 1 95 174 ILE A O 1
ATOM 1415 N N . GLU A 1 175 ? 5.316 43.188 14.633 1 95.38 175 GLU A N 1
ATOM 1416 C CA . GLU A 1 175 ? 4.91 44.438 13.969 1 95.38 175 GLU A CA 1
ATOM 1417 C C . GLU A 1 175 ? 5.445 44.5 12.539 1 95.38 175 GLU A C 1
ATOM 1419 O O . GLU A 1 175 ? 4.75 44.938 11.633 1 95.38 175 GLU A O 1
ATOM 1424 N N . SER A 1 176 ? 6.691 44.062 12.383 1 96.31 176 SER A N 1
ATOM 1425 C CA . SER A 1 176 ? 7.285 44.062 11.047 1 96.31 176 SER A CA 1
ATOM 1426 C C . SER A 1 176 ? 6.473 43.188 10.094 1 96.31 176 SER A C 1
ATOM 1428 O O . SER A 1 176 ? 6.273 43.562 8.938 1 96.31 176 SER A O 1
ATOM 1430 N N . ILE A 1 177 ? 6.023 42.094 10.633 1 96.44 177 ILE A N 1
ATOM 1431 C CA . ILE A 1 177 ? 5.258 41.156 9.82 1 96.44 177 ILE A CA 1
ATOM 1432 C C . ILE A 1 177 ? 3.916 41.781 9.438 1 96.44 177 ILE A C 1
ATOM 1434 O O . ILE A 1 177 ? 3.473 41.656 8.297 1 96.44 177 ILE A O 1
ATOM 1438 N N . GLU A 1 178 ? 3.281 42.406 10.312 1 95.94 178 GLU A N 1
ATOM 1439 C CA . GLU A 1 178 ? 1.995 43.062 10.047 1 95.94 178 GLU A CA 1
ATOM 1440 C C . GLU A 1 178 ? 2.123 44.125 8.969 1 95.94 178 GLU A C 1
ATOM 1442 O O . GLU A 1 178 ? 1.322 44.188 8.031 1 95.94 178 GLU A O 1
ATOM 1447 N N . VAL A 1 179 ? 3.131 44.906 9.141 1 96.75 179 VAL A N 1
ATOM 1448 C CA . VAL A 1 179 ? 3.338 45.969 8.188 1 96.75 179 VAL A CA 1
ATOM 1449 C C . VAL A 1 179 ? 3.707 45.406 6.82 1 96.75 179 VAL A C 1
ATOM 1451 O O . VAL A 1 179 ? 3.215 45.875 5.793 1 96.75 179 VAL A O 1
ATOM 1454 N N . ALA A 1 180 ? 4.578 44.469 6.832 1 97.62 180 ALA A N 1
ATOM 1455 C CA . ALA A 1 180 ? 4.996 43.844 5.582 1 97.62 180 ALA A CA 1
ATOM 1456 C C . ALA A 1 180 ? 3.805 43.25 4.844 1 97.62 180 ALA A C 1
ATOM 1458 O O . ALA A 1 180 ? 3.711 43.344 3.619 1 97.62 180 ALA A O 1
ATOM 1459 N N . TRP A 1 181 ? 2.877 42.594 5.535 1 97.38 181 TRP A N 1
ATOM 1460 C CA . TRP A 1 181 ? 1.695 42 4.914 1 97.38 181 TRP A CA 1
ATOM 1461 C C . TRP A 1 181 ? 0.848 43.062 4.234 1 97.38 181 TRP A C 1
ATOM 1463 O O . TRP A 1 181 ? 0.376 42.875 3.111 1 97.38 181 TRP A O 1
ATOM 1473 N N . LYS A 1 182 ? 0.661 44.156 4.871 1 95.5 182 LYS A N 1
ATOM 1474 C CA . LYS A 1 182 ? -0.129 45.25 4.301 1 95.5 182 LYS A CA 1
ATOM 1475 C C . LYS A 1 182 ? 0.458 45.719 2.971 1 95.5 182 LYS A C 1
ATOM 1477 O O . LYS A 1 182 ? -0.281 46.062 2.045 1 95.5 182 LYS A O 1
ATOM 1482 N N . VAL A 1 183 ? 1.726 45.656 2.918 1 96.69 183 VAL A N 1
ATOM 1483 C CA . VAL A 1 183 ? 2.418 46.094 1.72 1 96.69 183 VAL A CA 1
ATOM 1484 C C . VAL A 1 183 ? 2.336 45.031 0.628 1 96.69 183 VAL A C 1
ATOM 1486 O O . VAL A 1 183 ? 1.885 45.312 -0.486 1 96.69 183 VAL A O 1
ATOM 1489 N N . VAL A 1 184 ? 2.729 43.875 0.971 1 96.5 184 VAL A N 1
ATOM 1490 C CA . VAL A 1 184 ? 2.857 42.781 -0.005 1 96.5 184 VAL A CA 1
ATOM 1491 C C . VAL A 1 184 ? 1.479 42.406 -0.548 1 96.5 184 VAL A C 1
ATOM 1493 O O . VAL A 1 184 ? 1.355 41.969 -1.694 1 96.5 184 VAL A O 1
ATOM 1496 N N . SER A 1 185 ? 0.443 42.531 0.205 1 95 185 SER A N 1
ATOM 1497 C CA . SER A 1 185 ? -0.915 42.188 -0.21 1 95 185 SER A CA 1
ATOM 1498 C C . SER A 1 185 ? -1.383 43.094 -1.354 1 95 185 SER A C 1
ATOM 1500 O O . SER A 1 185 ? -2.346 42.781 -2.051 1 95 185 SER A O 1
ATOM 1502 N N . GLN A 1 186 ? -0.656 44.188 -1.538 1 94 186 GLN A N 1
ATOM 1503 C CA . GLN A 1 186 ? -1.029 45.125 -2.592 1 94 186 GLN A CA 1
ATOM 1504 C C . GLN A 1 186 ? -0.195 44.875 -3.85 1 94 186 GLN A C 1
ATOM 1506 O O . GLN A 1 186 ? -0.463 45.5 -4.895 1 94 186 GLN A O 1
ATOM 1511 N N . PHE A 1 187 ? 0.779 44.062 -3.783 1 95.12 187 PHE A N 1
ATOM 1512 C CA . PHE A 1 187 ? 1.627 43.781 -4.934 1 95.12 187 PHE A CA 1
ATOM 1513 C C . PHE A 1 187 ? 0.873 42.969 -5.965 1 95.12 187 PHE A C 1
ATOM 1515 O O . PHE A 1 187 ? -0.097 42.281 -5.633 1 95.12 187 PHE A O 1
ATOM 1522 N N . PRO A 1 188 ? 1.297 43.031 -7.164 1 90.88 188 PRO A N 1
ATOM 1523 C CA . PRO A 1 188 ? 0.687 42.188 -8.18 1 90.88 188 PRO A CA 1
ATOM 1524 C C . PRO A 1 188 ? 0.882 40.688 -7.898 1 90.88 188 PRO A C 1
ATOM 1526 O O . PRO A 1 188 ? 1.887 40.281 -7.297 1 90.88 188 PRO A O 1
ATOM 1529 N N . SER A 1 189 ? -0.031 39.938 -8.383 1 84.31 189 SER A N 1
ATOM 1530 C CA . SER A 1 189 ? -0.043 38.5 -8.109 1 84.31 189 SER A CA 1
ATOM 1531 C C . SER A 1 189 ? 0.901 37.75 -9.047 1 84.31 189 SER A C 1
ATOM 1533 O O . SER A 1 189 ? 0.456 37 -9.914 1 84.31 189 SER A O 1
ATOM 1535 N N . ARG A 1 190 ? 2.16 37.906 -8.852 1 84.56 190 ARG A N 1
ATOM 1536 C CA . ARG A 1 190 ? 3.191 37.156 -9.562 1 84.56 190 ARG A CA 1
ATOM 1537 C C . ARG A 1 190 ? 3.762 36.062 -8.688 1 84.56 190 ARG A C 1
ATOM 1539 O O . ARG A 1 190 ? 3.551 36.062 -7.473 1 84.56 190 ARG A O 1
ATOM 1546 N N . LEU A 1 191 ? 4.328 35.281 -9.266 1 87 191 LEU A N 1
ATOM 1547 C CA . LEU A 1 191 ? 4.863 34.125 -8.57 1 87 191 LEU A CA 1
ATOM 1548 C C . LEU A 1 191 ? 5.719 34.531 -7.383 1 87 191 LEU A C 1
ATOM 1550 O O . LEU A 1 191 ? 5.594 33.969 -6.293 1 87 191 LEU A O 1
ATOM 1554 N N . THR A 1 192 ? 6.578 35.438 -7.672 1 89.75 192 THR A N 1
ATOM 1555 C CA . THR A 1 192 ? 7.48 35.906 -6.629 1 89.75 192 THR A CA 1
ATOM 1556 C C . THR A 1 192 ? 6.695 36.438 -5.441 1 89.75 192 THR A C 1
ATOM 1558 O O . THR A 1 192 ? 7.031 36.188 -4.289 1 89.75 192 THR A O 1
ATOM 1561 N N . ASN A 1 193 ? 5.668 37.156 -5.68 1 94.38 193 ASN A N 1
ATOM 1562 C CA . ASN A 1 193 ? 4.895 37.75 -4.594 1 94.38 193 ASN A CA 1
ATOM 1563 C C . ASN A 1 193 ? 4.066 36.688 -3.861 1 94.38 193 ASN A C 1
ATOM 1565 O O . ASN A 1 193 ? 3.83 36.812 -2.658 1 94.38 193 ASN A O 1
ATOM 1569 N N . LEU A 1 194 ? 3.641 35.75 -4.578 1 94.81 194 LEU A N 1
ATOM 1570 C CA . LEU A 1 194 ? 2.902 34.656 -3.945 1 94.81 194 LEU A CA 1
ATOM 1571 C C . LEU A 1 194 ? 3.756 33.969 -2.887 1 94.81 194 LEU A C 1
ATOM 1573 O O . LEU A 1 194 ? 3.268 33.656 -1.802 1 94.81 194 LEU A O 1
ATOM 1577 N N . ASN A 1 195 ? 4.969 33.812 -3.211 1 94.56 195 ASN A N 1
ATOM 1578 C CA . ASN A 1 195 ? 5.891 33.188 -2.266 1 94.56 195 ASN A CA 1
ATOM 1579 C C . ASN A 1 195 ? 6.113 34.062 -1.038 1 94.56 195 ASN A C 1
ATOM 1581 O O . ASN A 1 195 ? 6.207 33.562 0.083 1 94.56 195 ASN A O 1
ATOM 1585 N N . ARG A 1 196 ? 6.254 35.375 -1.317 1 95.81 196 ARG A N 1
ATOM 1586 C CA . ARG A 1 196 ? 6.406 36.312 -0.215 1 95.81 196 ARG A CA 1
ATOM 1587 C C . ARG A 1 196 ? 5.199 36.281 0.715 1 95.81 196 ARG A C 1
ATOM 1589 O O . ARG A 1 196 ? 5.352 36.188 1.937 1 95.81 196 ARG A O 1
ATOM 1596 N N . MET A 1 197 ? 4.098 36.25 0.109 1 96.69 197 MET A N 1
ATOM 1597 C CA . MET A 1 197 ? 2.857 36.188 0.876 1 96.69 197 MET A CA 1
ATOM 1598 C C . MET A 1 197 ? 2.77 34.875 1.683 1 96.69 197 MET A C 1
ATOM 1600 O O . MET A 1 197 ? 2.373 34.906 2.848 1 96.69 197 MET A O 1
ATOM 1604 N N . TYR A 1 198 ? 3.133 33.812 1.064 1 96.5 198 TYR A N 1
ATOM 1605 C CA . TYR A 1 198 ? 3.148 32.531 1.745 1 96.5 198 TYR A CA 1
ATOM 1606 C C . TYR A 1 198 ? 4.023 32.562 2.992 1 96.5 198 TYR A C 1
ATOM 1608 O O . TYR A 1 198 ? 3.613 32.125 4.062 1 96.5 198 TYR A O 1
ATOM 1616 N N . GLY A 1 199 ? 5.227 33.062 2.791 1 95.62 199 GLY A N 1
ATOM 1617 C CA . GLY A 1 199 ? 6.133 33.156 3.922 1 95.62 199 GLY A CA 1
ATOM 1618 C C . GLY A 1 199 ? 5.566 34 5.062 1 95.62 199 GLY A C 1
ATOM 1619 O O . GLY A 1 199 ? 5.68 33.594 6.23 1 95.62 199 GLY A O 1
ATOM 1620 N N . LEU A 1 200 ? 4.969 35.125 4.77 1 97 200 LEU A N 1
ATOM 1621 C CA . LEU A 1 200 ? 4.406 36 5.777 1 97 200 LEU A CA 1
ATOM 1622 C C . LEU A 1 200 ? 3.217 35.344 6.477 1 97 200 LEU A C 1
ATOM 1624 O O . LEU A 1 200 ? 3.102 35.406 7.703 1 97 200 LEU A O 1
ATOM 1628 N N . ILE A 1 201 ? 2.355 34.719 5.754 1 97.44 201 ILE A N 1
ATOM 1629 C CA . ILE A 1 201 ? 1.194 34.031 6.328 1 97.44 201 ILE A CA 1
ATOM 1630 C C . ILE A 1 201 ? 1.653 32.938 7.277 1 97.44 201 ILE A C 1
ATOM 1632 O O . ILE A 1 201 ? 1.086 32.75 8.359 1 97.44 201 ILE A O 1
ATOM 1636 N N . SER A 1 202 ? 2.623 32.188 6.859 1 96.06 202 SER A N 1
ATOM 1637 C CA . SER A 1 202 ? 3.172 31.156 7.719 1 96.06 202 SER A CA 1
ATOM 1638 C C . SER A 1 202 ? 3.674 31.734 9.039 1 96.06 202 SER A C 1
ATOM 1640 O O . SER A 1 202 ? 3.439 31.156 10.102 1 96.06 202 SER A O 1
ATOM 1642 N N . CYS A 1 203 ? 4.305 32.844 8.938 1 95.31 203 CYS A N 1
ATOM 1643 C CA . CYS A 1 203 ? 4.797 33.5 10.141 1 95.31 203 CYS A CA 1
ATOM 1644 C C . CYS A 1 203 ? 3.641 33.938 11.023 1 95.31 203 CYS A C 1
ATOM 1646 O O . CYS A 1 203 ? 3.695 33.812 12.25 1 95.31 203 CYS A O 1
ATOM 1648 N N . ILE A 1 204 ? 2.699 34.531 10.375 1 96.31 204 ILE A N 1
ATOM 1649 C CA . ILE A 1 204 ? 1.527 34.969 11.117 1 96.31 204 ILE A CA 1
ATOM 1650 C C . ILE A 1 204 ? 0.867 33.781 11.812 1 96.31 204 ILE A C 1
ATOM 1652 O O . ILE A 1 204 ? 0.5 33.875 12.984 1 96.31 204 ILE A O 1
ATOM 1656 N N . THR A 1 205 ? 0.774 32.688 11.164 1 95.81 205 THR A N 1
ATOM 1657 C CA . THR A 1 205 ? 0.169 31.453 11.703 1 95.81 205 THR A CA 1
ATOM 1658 C C . THR A 1 205 ? 0.944 30.969 12.922 1 95.81 205 THR A C 1
ATOM 1660 O O . THR A 1 205 ? 0.351 30.641 13.953 1 95.81 205 THR A O 1
ATOM 1663 N N . ASN A 1 206 ? 2.207 30.938 12.789 1 92.81 206 ASN A N 1
ATOM 1664 C CA . ASN A 1 206 ? 3.057 30.438 13.859 1 92.81 206 ASN A CA 1
ATOM 1665 C C . ASN A 1 206 ? 3.01 31.359 15.086 1 92.81 206 ASN A C 1
ATOM 1667 O O . ASN A 1 206 ? 3.367 30.938 16.188 1 92.81 206 ASN A O 1
ATOM 1671 N N . ASN A 1 207 ? 2.559 32.594 14.883 1 92.88 207 ASN A N 1
ATOM 1672 C CA . ASN A 1 207 ? 2.521 33.562 15.969 1 92.88 207 ASN A CA 1
ATOM 1673 C C . ASN A 1 207 ? 1.109 34.094 16.203 1 92.88 207 ASN A C 1
ATOM 1675 O O . ASN A 1 207 ? 0.933 35.219 16.656 1 92.88 207 ASN A O 1
ATOM 1679 N N . VAL A 1 208 ? 0.178 33.344 15.875 1 92.25 208 VAL A N 1
ATOM 1680 C CA . VAL A 1 208 ? -1.215 33.781 15.875 1 92.25 208 VAL A CA 1
ATOM 1681 C C . VAL A 1 208 ? -1.622 34.25 17.281 1 92.25 208 VAL A C 1
ATOM 1683 O O . VAL A 1 208 ? -2.424 35.156 17.438 1 92.25 208 VAL A O 1
ATOM 1686 N N . GLN A 1 209 ? -1.057 33.719 18.312 1 88.56 209 GLN A N 1
ATOM 1687 C CA . GLN A 1 209 ? -1.402 34.031 19.703 1 88.56 209 GLN A CA 1
ATOM 1688 C C . GLN A 1 209 ? -0.876 35.406 20.094 1 88.56 209 GLN A C 1
ATOM 1690 O O . GLN A 1 209 ? -1.4 36.031 21.016 1 88.56 209 GLN A O 1
ATOM 1695 N N . LYS A 1 210 ? 0.122 35.812 19.391 1 91 210 LYS A N 1
ATOM 1696 C CA . LYS A 1 210 ? 0.81 37.062 19.766 1 91 210 LYS A CA 1
ATOM 1697 C C . LYS A 1 210 ? 0.366 38.219 18.891 1 91 210 LYS A C 1
ATOM 1699 O O . LYS A 1 210 ? 0.59 39.375 19.234 1 91 210 LYS A O 1
ATOM 1704 N N . ILE A 1 211 ? -0.184 37.938 17.844 1 92.62 211 ILE A N 1
ATOM 1705 C CA . ILE A 1 211 ? -0.587 38.969 16.875 1 92.62 211 ILE A CA 1
ATOM 1706 C C . ILE A 1 211 ? -1.981 39.469 17.234 1 92.62 211 ILE A C 1
ATOM 1708 O O . ILE A 1 211 ? -2.795 38.75 17.797 1 92.62 211 ILE A O 1
ATOM 1712 N N . HIS A 1 212 ? -2.236 40.75 16.906 1 90.25 212 HIS A N 1
ATOM 1713 C CA . HIS A 1 212 ? -3.545 41.344 17.156 1 90.25 212 HIS A CA 1
ATOM 1714 C C . HIS A 1 212 ? -4.645 40.562 16.422 1 90.25 212 HIS A C 1
ATOM 1716 O O . HIS A 1 212 ? -4.59 40.438 15.195 1 90.25 212 HIS A O 1
ATOM 1722 N N . GLN A 1 213 ? -5.66 40.219 17.094 1 91.25 213 GLN A N 1
ATOM 1723 C CA . GLN A 1 213 ? -6.688 39.344 16.562 1 91.25 213 GLN A CA 1
ATOM 1724 C C . GLN A 1 213 ? -7.484 40.031 15.453 1 91.25 213 GLN A C 1
ATOM 1726 O O . GLN A 1 213 ? -7.918 39.375 14.5 1 91.25 213 GLN A O 1
ATOM 1731 N N . ASP A 1 214 ? -7.633 41.344 15.641 1 91.88 214 ASP A N 1
ATOM 1732 C CA . ASP A 1 214 ? -8.359 42.062 14.609 1 91.88 214 ASP A CA 1
ATOM 1733 C C . ASP A 1 214 ? -7.621 42.031 13.273 1 91.88 214 ASP A C 1
ATOM 1735 O O . ASP A 1 214 ? -8.242 41.969 12.219 1 91.88 214 ASP A O 1
ATOM 1739 N N . PHE A 1 215 ? -6.34 42.125 13.43 1 95 215 PHE A N 1
ATOM 1740 C CA . PHE A 1 215 ? -5.512 42.062 12.234 1 95 215 PHE A CA 1
ATOM 1741 C C . PHE A 1 215 ? -5.664 40.719 11.531 1 95 215 PHE A C 1
ATOM 1743 O O . PHE A 1 215 ? -5.852 40.656 10.32 1 95 215 PHE A O 1
ATOM 1750 N N . VAL A 1 216 ? -5.617 39.656 12.258 1 96.19 216 VAL A N 1
ATOM 1751 C CA . VAL A 1 216 ? -5.742 38.312 11.703 1 96.19 216 VAL A CA 1
ATOM 1752 C C . VAL A 1 216 ? -7.145 38.125 11.133 1 96.19 216 VAL A C 1
ATOM 1754 O O . VAL A 1 216 ? -7.309 37.562 10.055 1 96.19 216 VAL A O 1
ATOM 1757 N N . TYR A 1 217 ? -8.133 38.594 11.797 1 95.38 217 TYR A N 1
ATOM 1758 C CA . TYR A 1 217 ? -9.516 38.5 11.344 1 95.38 217 TYR A CA 1
ATOM 1759 C C . TYR A 1 217 ? -9.688 39.125 9.969 1 95.38 217 TYR A C 1
ATOM 1761 O O . TYR A 1 217 ? -10.383 38.562 9.109 1 95.38 217 TYR A O 1
ATOM 1769 N N . GLU A 1 218 ? -9.062 40.219 9.805 1 95.69 218 GLU A N 1
ATOM 1770 C CA . GLU A 1 218 ? -9.172 40.906 8.516 1 95.69 218 GLU A CA 1
ATOM 1771 C C . GLU A 1 218 ? -8.609 40.031 7.391 1 95.69 218 GLU A C 1
ATOM 1773 O O . GLU A 1 218 ? -9.195 39.969 6.305 1 95.69 218 GLU A O 1
ATOM 1778 N N . ILE A 1 219 ? -7.512 39.469 7.621 1 96.69 219 ILE A N 1
ATOM 1779 C CA . ILE A 1 219 ? -6.898 38.594 6.625 1 96.69 219 ILE A CA 1
ATOM 1780 C C . ILE A 1 219 ? -7.828 37.438 6.32 1 96.69 219 ILE A C 1
ATOM 1782 O O . ILE A 1 219 ? -8.086 37.125 5.156 1 96.69 219 ILE A O 1
ATOM 1786 N N . VAL A 1 220 ? -8.406 36.781 7.355 1 97 220 VAL A N 1
ATOM 1787 C CA . VAL A 1 220 ? -9.273 35.594 7.23 1 97 220 VAL A CA 1
ATOM 1788 C C . VAL A 1 220 ? -10.555 36 6.496 1 97 220 VAL A C 1
ATOM 1790 O O . VAL A 1 220 ? -10.977 35.281 5.57 1 97 220 VAL A O 1
ATOM 1793 N N . ASP A 1 221 ? -11.086 37.062 6.867 1 95.38 221 ASP A N 1
ATOM 1794 C CA . ASP A 1 221 ? -12.328 37.531 6.266 1 95.38 221 ASP A CA 1
ATOM 1795 C C . ASP A 1 221 ? -12.156 37.781 4.773 1 95.38 221 ASP A C 1
ATOM 1797 O O . ASP A 1 221 ? -12.984 37.375 3.961 1 95.38 221 ASP A O 1
ATOM 1801 N N . THR A 1 222 ? -11.078 38.438 4.441 1 94.38 222 THR A N 1
ATOM 1802 C CA . THR A 1 222 ? -10.789 38.719 3.041 1 94.38 222 THR A CA 1
ATOM 1803 C C . THR A 1 222 ? -10.562 37.438 2.262 1 94.38 222 THR A C 1
ATOM 1805 O O . THR A 1 222 ? -11.016 37.312 1.123 1 94.38 222 THR A O 1
ATOM 1808 N N . PHE A 1 223 ? -9.898 36.531 2.777 1 95.06 223 PHE A N 1
ATOM 1809 C CA . PHE A 1 223 ? -9.594 35.25 2.154 1 95.06 223 PHE A CA 1
ATOM 1810 C C . PHE A 1 223 ? -10.867 34.469 1.878 1 95.06 223 PHE A C 1
ATOM 1812 O O . PHE A 1 223 ? -11.086 34 0.754 1 95.06 223 PHE A O 1
ATOM 1819 N N . ILE A 1 224 ? -11.742 34.375 2.902 1 94 224 ILE A N 1
ATOM 1820 C CA . ILE A 1 224 ? -12.977 33.594 2.783 1 94 224 ILE A CA 1
ATOM 1821 C C . ILE A 1 224 ? -13.883 34.25 1.73 1 94 224 ILE A C 1
ATOM 1823 O O . ILE A 1 224 ? -14.5 33.531 0.928 1 94 224 ILE A O 1
ATOM 1827 N N . ALA A 1 225 ? -13.938 35.5 1.688 1 90.31 225 ALA A N 1
ATOM 1828 C CA . ALA A 1 225 ? -14.758 36.188 0.713 1 90.31 225 ALA A CA 1
ATOM 1829 C C . ALA A 1 225 ? -14.289 35.906 -0.711 1 90.31 225 ALA A C 1
ATOM 1831 O O . ALA A 1 225 ? -15.109 35.781 -1.626 1 90.31 225 ALA A O 1
ATOM 1832 N N . SER A 1 226 ? -13.055 35.781 -0.853 1 88.56 226 SER A N 1
ATOM 1833 C CA . SER A 1 226 ? -12.5 35.562 -2.188 1 88.56 226 SER A CA 1
ATOM 1834 C C . SER A 1 226 ? -12.539 34.094 -2.576 1 88.56 226 SER A C 1
ATOM 1836 O O . SER A 1 226 ? -12.82 33.75 -3.729 1 88.56 226 SER A O 1
ATOM 1838 N N . GLU A 1 227 ? -12.172 33.281 -1.684 1 86.81 227 GLU A N 1
ATOM 1839 C CA . GLU A 1 227 ? -12.008 31.844 -1.948 1 86.81 227 GLU A CA 1
ATOM 1840 C C . GLU A 1 227 ? -13.359 31.172 -2.211 1 86.81 227 GLU A C 1
ATOM 1842 O O . GLU A 1 227 ? -13.453 30.266 -3.037 1 86.81 227 GLU A O 1
ATOM 1847 N N . LEU A 1 228 ? -14.336 31.594 -1.576 1 84.12 228 LEU A N 1
ATOM 1848 C CA . LEU A 1 228 ? -15.625 30.906 -1.646 1 84.12 228 LEU A CA 1
ATOM 1849 C C . LEU A 1 228 ? -16.594 31.656 -2.562 1 84.12 228 LEU A C 1
ATOM 1851 O O . LEU A 1 228 ? -17.812 31.578 -2.381 1 84.12 228 LEU A O 1
ATOM 1855 N N . LYS A 1 229 ? -15.992 32.344 -3.465 1 78.56 229 LYS A N 1
ATOM 1856 C CA . LYS A 1 229 ? -16.75 32.875 -4.586 1 78.56 229 LYS A CA 1
ATOM 1857 C C . LYS A 1 229 ? -16.719 31.938 -5.785 1 78.56 229 LYS A C 1
ATOM 1859 O O . LYS A 1 229 ? -15.711 31.266 -6.027 1 78.56 229 LYS A O 1
ATOM 1864 N N . PRO A 1 230 ? -17.938 31.844 -6.309 1 69.06 230 PRO A N 1
ATOM 1865 C CA . PRO A 1 230 ? -17.969 31 -7.504 1 69.06 230 PRO A CA 1
ATOM 1866 C C . PRO A 1 230 ? -17.047 31.5 -8.609 1 69.06 230 PRO A C 1
ATOM 1868 O O . PRO A 1 230 ? -17.094 32.688 -8.961 1 69.06 230 PRO A O 1
ATOM 1871 N N . ASN A 1 231 ? -15.844 31.125 -8.5 1 64.25 231 ASN A N 1
ATOM 1872 C CA . ASN A 1 231 ? -15 31.641 -9.57 1 64.25 231 ASN A CA 1
ATOM 1873 C C . ASN A 1 231 ? -14.633 30.562 -10.578 1 64.25 231 ASN A C 1
ATOM 1875 O O . ASN A 1 231 ? -14.664 29.375 -10.258 1 64.25 231 ASN A O 1
ATOM 1879 N N . ALA A 1 232 ? -14.492 30.984 -11.836 1 56.5 232 ALA A N 1
ATOM 1880 C CA . ALA A 1 232 ? -14.102 30.172 -12.992 1 56.5 232 ALA A CA 1
ATOM 1881 C C . ALA A 1 232 ? -12.828 29.391 -12.695 1 56.5 232 ALA A C 1
ATOM 1883 O O . ALA A 1 232 ? -11.961 29.844 -11.945 1 56.5 232 ALA A O 1
ATOM 1884 N N . LYS A 1 233 ? -12.727 28.172 -12.984 1 56.78 233 LYS A N 1
ATOM 1885 C CA . LYS A 1 233 ? -11.773 27.062 -12.883 1 56.78 233 LYS A CA 1
ATOM 1886 C C . LYS A 1 233 ? -10.406 27.469 -13.438 1 56.78 233 LYS A C 1
ATOM 1888 O O . LYS A 1 233 ? -10.172 27.375 -14.641 1 56.78 233 LYS A O 1
ATOM 1893 N N . GLU A 1 234 ? -9.938 28.578 -13.109 1 65.5 234 GLU A N 1
ATOM 1894 C CA . GLU A 1 234 ? -8.648 28.672 -13.781 1 65.5 234 GLU A CA 1
ATOM 1895 C C . GLU A 1 234 ? -7.586 27.828 -13.078 1 65.5 234 GLU A C 1
ATOM 1897 O O . GLU A 1 234 ? -7.68 27.578 -11.875 1 65.5 234 GLU A O 1
ATOM 1902 N N . LYS A 1 235 ? -6.836 27.25 -13.914 1 74.94 235 LYS A N 1
ATOM 1903 C CA . LYS A 1 235 ? -5.703 26.453 -13.469 1 74.94 235 LYS A CA 1
ATOM 1904 C C . LYS A 1 235 ? -4.773 27.266 -12.57 1 74.94 235 LYS A C 1
ATOM 1906 O O . LYS A 1 235 ? -4.223 28.281 -13 1 74.94 235 LYS A O 1
ATOM 1911 N N . LEU A 1 236 ? -4.773 27 -11.344 1 84.75 236 LEU A N 1
ATOM 1912 C CA . LEU A 1 236 ? -3.949 27.688 -10.352 1 84.75 236 LEU A CA 1
ATOM 1913 C C . LEU A 1 236 ? -2.523 27.141 -10.367 1 84.75 236 LEU A C 1
ATOM 1915 O O . LEU A 1 236 ? -2.307 25.953 -10.617 1 84.75 236 LEU A O 1
ATOM 1919 N N . SER A 1 237 ? -1.63 28.125 -10.227 1 88.25 237 SER A N 1
ATOM 1920 C CA . SER A 1 237 ? -0.241 27.703 -10.07 1 88.25 237 SER A CA 1
ATOM 1921 C C . SER A 1 237 ? -0.029 26.969 -8.75 1 88.25 237 SER A C 1
ATOM 1923 O O . SER A 1 237 ? -0.874 27.031 -7.855 1 88.25 237 SER A O 1
ATOM 1925 N N . LEU A 1 238 ? 1.045 26.266 -8.648 1 91.06 238 LEU A N 1
ATOM 1926 C CA . LEU A 1 238 ? 1.379 25.547 -7.426 1 91.06 238 LEU A CA 1
ATOM 1927 C C . LEU A 1 238 ? 1.559 26.516 -6.262 1 91.06 238 LEU A C 1
ATOM 1929 O O . LEU A 1 238 ? 1.167 26.219 -5.133 1 91.06 238 LEU A O 1
ATOM 1933 N N . GLU A 1 239 ? 2.131 27.641 -6.633 1 91.31 239 GLU A N 1
ATOM 1934 C CA . GLU A 1 239 ? 2.352 28.672 -5.609 1 91.31 239 GLU A CA 1
ATOM 1935 C C . GLU A 1 239 ? 1.029 29.234 -5.102 1 91.31 239 GLU A C 1
ATOM 1937 O O . GLU A 1 239 ? 0.876 29.484 -3.902 1 91.31 239 GLU A O 1
ATOM 1942 N N . ALA A 1 240 ? 0.22 29.422 -5.965 1 92.44 240 ALA A N 1
ATOM 1943 C CA . ALA A 1 240 ? -1.099 29.922 -5.586 1 92.44 240 ALA A CA 1
ATOM 1944 C C . ALA A 1 240 ? -1.83 28.906 -4.699 1 92.44 240 ALA A C 1
ATOM 1946 O O . ALA A 1 240 ? -2.465 29.297 -3.713 1 92.44 240 ALA A O 1
ATOM 1947 N N . ILE A 1 241 ? -1.707 27.656 -5.023 1 93.12 241 ILE A N 1
ATOM 1948 C CA . ILE A 1 241 ? -2.334 26.594 -4.246 1 93.12 241 ILE A CA 1
ATOM 1949 C C . ILE A 1 241 ? -1.729 26.547 -2.844 1 93.12 241 ILE A C 1
ATOM 1951 O O . ILE A 1 241 ? -2.455 26.453 -1.852 1 93.12 241 ILE A O 1
ATOM 1955 N N . SER A 1 242 ? -0.453 26.688 -2.793 1 94.5 242 SER A N 1
ATOM 1956 C CA . SER A 1 242 ? 0.234 26.688 -1.505 1 94.5 242 SER A CA 1
ATOM 1957 C C . SER A 1 242 ? -0.209 27.859 -0.637 1 94.5 242 SER A C 1
ATOM 1959 O O . SER A 1 242 ? -0.36 27.719 0.578 1 94.5 242 SER A O 1
ATOM 1961 N N . LEU A 1 243 ? -0.356 28.969 -1.267 1 95.44 243 LEU A N 1
ATOM 1962 C CA . LEU A 1 243 ? -0.803 30.156 -0.536 1 95.44 243 LEU A CA 1
ATOM 1963 C C . LEU A 1 243 ? -2.217 29.953 0.003 1 95.44 243 LEU A C 1
ATOM 1965 O O . LEU A 1 243 ? -2.494 30.281 1.159 1 95.44 243 LEU A O 1
ATOM 1969 N N . ILE A 1 244 ? -3.039 29.453 -0.772 1 94.94 244 ILE A N 1
ATOM 1970 C CA . ILE A 1 244 ? -4.414 29.188 -0.364 1 94.94 244 ILE A CA 1
ATOM 1971 C C . ILE A 1 244 ? -4.422 28.219 0.82 1 94.94 244 ILE A C 1
ATOM 1973 O O . ILE A 1 244 ? -5.109 28.453 1.816 1 94.94 244 ILE A O 1
ATOM 1977 N N . GLU A 1 245 ? -3.648 27.203 0.739 1 95.69 245 GLU A N 1
ATOM 1978 C CA . GLU A 1 245 ? -3.549 26.234 1.818 1 95.69 245 GLU A CA 1
ATOM 1979 C C . GLU A 1 245 ? -3.037 26.875 3.104 1 95.69 245 GLU A C 1
ATOM 1981 O O . GLU A 1 245 ? -3.52 26.562 4.195 1 95.69 245 GLU A O 1
ATOM 1986 N N . SER A 1 246 ? -2.082 27.703 2.928 1 96.94 246 SER A N 1
ATOM 1987 C CA . SER A 1 246 ? -1.538 28.375 4.105 1 96.94 246 SER A CA 1
ATOM 1988 C C . SER A 1 246 ? -2.572 29.297 4.742 1 96.94 246 SER A C 1
ATOM 1990 O O . SER A 1 246 ? -2.604 29.438 5.965 1 96.94 246 SER A O 1
ATOM 1992 N N . LYS A 1 247 ? -3.35 29.938 3.957 1 97.31 247 LYS A N 1
ATOM 1993 C CA . LYS A 1 247 ? -4.395 30.797 4.484 1 97.31 247 LYS A CA 1
ATOM 1994 C C . LYS A 1 247 ? -5.465 30 5.215 1 97.31 247 LYS A C 1
ATOM 1996 O O . LYS A 1 247 ? -6.008 30.453 6.227 1 97.31 247 LYS A O 1
ATOM 2001 N N . TRP A 1 248 ? -5.762 28.844 4.738 1 97.62 248 TRP A N 1
ATOM 2002 C CA . TRP A 1 248 ? -6.672 27.938 5.445 1 97.62 248 TRP A CA 1
ATOM 2003 C C . TRP A 1 248 ? -6.082 27.516 6.789 1 97.62 248 TRP A C 1
ATOM 2005 O O . TRP A 1 248 ? -6.797 27.453 7.793 1 97.62 248 TRP A O 1
ATOM 2015 N N . ARG A 1 249 ? -4.867 27.203 6.723 1 97.06 249 ARG A N 1
ATOM 2016 C CA . ARG A 1 249 ? -4.191 26.859 7.973 1 97.06 249 ARG A CA 1
ATOM 2017 C C . ARG A 1 249 ? -4.27 28 8.969 1 97.06 249 ARG A C 1
ATOM 2019 O O . ARG A 1 249 ? -4.559 27.797 10.148 1 97.06 249 ARG A O 1
ATOM 2026 N N . LEU A 1 250 ? -3.994 29.234 8.5 1 97.62 250 LEU A N 1
ATOM 2027 C CA . LEU A 1 250 ? -4.117 30.406 9.359 1 97.62 250 LEU A CA 1
ATOM 2028 C C . LEU A 1 250 ? -5.531 30.516 9.922 1 97.62 250 LEU A C 1
ATOM 2030 O O . LEU A 1 250 ? -5.707 30.766 11.117 1 97.62 250 LEU A O 1
ATOM 2034 N N . THR A 1 251 ? -6.48 30.344 9.086 1 97.81 251 THR A N 1
ATOM 2035 C CA . THR A 1 251 ? -7.879 30.422 9.5 1 97.81 251 THR A CA 1
ATOM 2036 C C . THR A 1 251 ? -8.172 29.406 10.609 1 97.81 251 THR A C 1
ATOM 2038 O O . THR A 1 251 ? -8.773 29.75 11.625 1 97.81 251 THR A O 1
ATOM 2041 N N . THR A 1 252 ? -7.762 28.219 10.445 1 97.62 252 THR A N 1
ATOM 2042 C CA . THR A 1 252 ? -7.949 27.141 11.414 1 97.62 252 THR A CA 1
ATOM 2043 C C . THR A 1 252 ? -7.32 27.5 12.758 1 97.62 252 THR A C 1
ATOM 2045 O O . THR A 1 252 ? -7.98 27.438 13.797 1 97.62 252 THR A O 1
ATOM 2048 N N . TYR A 1 253 ? -6.086 27.938 12.688 1 95.69 253 TYR A N 1
ATOM 2049 C CA . TYR A 1 253 ? -5.375 28.266 13.922 1 95.69 253 TYR A CA 1
ATOM 2050 C C . TYR A 1 253 ? -5.992 29.469 14.602 1 95.69 253 TYR A C 1
ATOM 2052 O O . TYR A 1 253 ? -6.055 29.547 15.828 1 95.69 253 TYR A O 1
ATOM 2060 N N . PHE A 1 254 ? -6.398 30.438 13.812 1 95.94 254 PHE A N 1
ATOM 2061 C CA . PHE A 1 254 ? -7.066 31.625 14.344 1 95.94 254 PHE A CA 1
ATOM 2062 C C . PHE A 1 254 ? -8.328 31.234 15.102 1 95.94 254 PHE A C 1
ATOM 2064 O O . PHE A 1 254 ? -8.547 31.688 16.219 1 95.94 254 PHE A O 1
ATOM 2071 N N . ILE A 1 255 ? -9.07 30.359 14.531 1 96.44 255 ILE A N 1
ATOM 2072 C CA . ILE A 1 255 ? -10.336 29.938 15.117 1 96.44 255 ILE A CA 1
ATOM 2073 C C . ILE A 1 255 ? -10.078 29.125 16.391 1 96.44 255 ILE A C 1
ATOM 2075 O O . ILE A 1 255 ? -10.789 29.281 17.375 1 96.44 255 ILE A O 1
ATOM 2079 N N . LEU A 1 256 ? -9.086 28.312 16.422 1 95.44 256 LEU A N 1
ATOM 2080 C CA . LEU A 1 256 ? -8.82 27.391 17.516 1 95.44 256 LEU A CA 1
ATOM 2081 C C . LEU A 1 256 ? -8.125 28.125 18.672 1 95.44 256 LEU A C 1
ATOM 2083 O O . LEU A 1 256 ? -7.977 27.562 19.766 1 95.44 256 LEU A O 1
ATOM 2087 N N . TYR A 1 257 ? -7.582 29.281 18.312 1 90.94 257 TYR A N 1
ATOM 2088 C CA . TYR A 1 257 ? -7.059 30.094 19.406 1 90.94 257 TYR A CA 1
ATOM 2089 C C . TYR A 1 257 ? -8.195 30.703 20.219 1 90.94 257 TYR A C 1
ATOM 2091 O O . TYR A 1 257 ? -8.648 31.812 19.906 1 90.94 257 TYR A O 1
ATOM 2099 N N . LEU A 1 258 ? -8.656 29.953 21.203 1 83.44 258 LEU A N 1
ATOM 2100 C CA . LEU A 1 258 ? -9.898 30.266 21.891 1 83.44 258 LEU A CA 1
ATOM 2101 C C . LEU A 1 258 ? -9.633 30.688 23.328 1 83.44 258 LEU A C 1
ATOM 2103 O O . LEU A 1 258 ? -9.211 29.875 24.156 1 83.44 258 LEU A O 1
ATOM 2107 N N . ASN A 1 259 ? -9.617 32 23.438 1 72.62 259 ASN A N 1
ATOM 2108 C CA . ASN A 1 259 ? -9.75 32.5 24.812 1 72.62 259 ASN A CA 1
ATOM 2109 C C . ASN A 1 259 ? -11.211 32.656 25.219 1 72.62 259 ASN A C 1
ATOM 2111 O O . ASN A 1 259 ? -12.102 32.625 24.359 1 72.62 259 ASN A O 1
ATOM 2115 N N . ASP A 1 260 ? -11.578 32.5 26.406 1 68.81 260 ASP A N 1
ATOM 2116 C CA . ASP A 1 260 ? -12.945 32.469 26.938 1 68.81 260 ASP A CA 1
ATOM 2117 C C . ASP A 1 260 ? -13.773 33.625 26.344 1 68.81 260 ASP A C 1
ATOM 2119 O O . ASP A 1 260 ? -14.953 33.438 26.031 1 68.81 260 ASP A O 1
ATOM 2123 N N . ASP A 1 261 ? -13.211 34.656 26 1 78.81 261 ASP A N 1
ATOM 2124 C CA . ASP A 1 261 ? -13.961 35.844 25.609 1 78.81 261 ASP A CA 1
ATOM 2125 C C . ASP A 1 261 ? -14.328 35.812 24.125 1 78.81 261 ASP A C 1
ATOM 2127 O O . ASP A 1 261 ? -15.289 36.438 23.703 1 78.81 261 ASP A O 1
ATOM 2131 N N . ASP A 1 262 ? -13.711 34.969 23.359 1 87.06 262 ASP A N 1
ATOM 2132 C CA . ASP A 1 262 ? -13.898 35.062 21.922 1 87.06 262 ASP A CA 1
ATOM 2133 C C . ASP A 1 262 ? -14.562 33.781 21.391 1 87.06 262 ASP A C 1
ATOM 2135 O O . ASP A 1 262 ? -14.68 33.594 20.172 1 87.06 262 ASP A O 1
ATOM 2139 N N . LEU A 1 263 ? -15.086 32.938 22.188 1 93.69 263 LEU A N 1
ATOM 2140 C CA . LEU A 1 263 ? -15.609 31.656 21.766 1 93.69 263 LEU A CA 1
ATOM 2141 C C . LEU A 1 263 ? -16.812 31.828 20.859 1 93.69 263 LEU A C 1
ATOM 2143 O O . LEU A 1 263 ? -16.859 31.266 19.766 1 93.69 263 LEU A O 1
ATOM 2147 N N . GLU A 1 264 ? -17.781 32.625 21.266 1 94.19 264 GLU A N 1
ATOM 2148 C CA . GLU A 1 264 ? -19 32.812 20.5 1 94.19 264 GLU A CA 1
ATOM 2149 C C . GLU A 1 264 ? -18.719 33.406 19.109 1 94.19 264 GLU A C 1
ATOM 2151 O O . GLU A 1 264 ? -19.312 33 18.125 1 94.19 264 GLU A O 1
ATOM 2156 N N . LYS A 1 265 ? -17.812 34.375 19.109 1 94 265 LYS A N 1
ATOM 2157 C CA . LYS A 1 265 ? -17.438 35 17.844 1 94 265 LYS A CA 1
ATOM 2158 C C . LYS A 1 265 ? -16.812 33.969 16.906 1 94 265 LYS A C 1
ATOM 2160 O O . LYS A 1 265 ? -17.109 33.969 15.711 1 94 265 LYS A O 1
ATOM 2165 N N . LYS A 1 266 ? -15.93 33.188 17.453 1 96.06 266 LYS A N 1
ATOM 2166 C CA . LYS A 1 266 ? -15.242 32.188 16.641 1 96.06 266 LYS A CA 1
ATOM 2167 C C . LYS A 1 266 ? -16.219 31.109 16.141 1 96.06 266 LYS A C 1
ATOM 2169 O O . LYS A 1 266 ? -16.109 30.641 15.016 1 96.06 266 LYS A O 1
ATOM 2174 N N 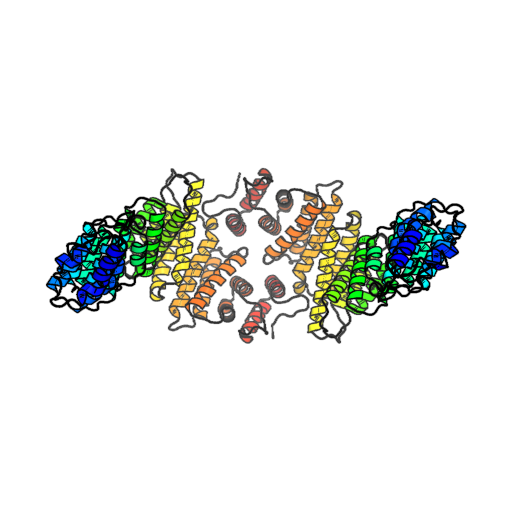. ILE A 1 267 ? -17.172 30.703 16.938 1 96.88 267 ILE A N 1
ATOM 2175 C CA . ILE A 1 267 ? -18.203 29.734 16.547 1 96.88 267 ILE A CA 1
ATOM 2176 C C . ILE A 1 267 ? -19.016 30.297 15.398 1 96.88 267 ILE A C 1
ATOM 2178 O O . ILE A 1 267 ? -19.266 29.609 14.406 1 96.88 267 ILE A O 1
ATOM 2182 N N . GLU A 1 268 ? -19.391 31.562 15.562 1 96.44 268 GLU A N 1
ATOM 2183 C CA . GLU A 1 268 ? -20.172 32.188 14.508 1 96.44 268 GLU A CA 1
ATOM 2184 C C . GLU A 1 268 ? -19.391 32.281 13.203 1 96.44 268 GLU A C 1
ATOM 2186 O O . GLU A 1 268 ? -19.938 32.031 12.125 1 96.44 268 GLU A O 1
ATOM 2191 N N . LEU A 1 269 ? -18.172 32.688 13.336 1 96.31 269 LEU A N 1
ATOM 2192 C CA . LEU A 1 269 ? -17.328 32.75 12.156 1 96.31 269 LEU A CA 1
ATOM 2193 C C . LEU A 1 269 ? -17.234 31.375 11.477 1 96.31 269 LEU A C 1
ATOM 2195 O O . LEU A 1 269 ? -17.344 31.281 10.25 1 96.31 269 LEU A O 1
ATOM 2199 N N . THR A 1 270 ? -17.031 30.297 12.25 1 98 270 THR A N 1
ATOM 2200 C CA . THR A 1 270 ? -16.938 28.953 11.719 1 98 270 THR A CA 1
ATOM 2201 C C . THR A 1 270 ? -18.219 28.547 11.008 1 98 270 THR A C 1
ATOM 2203 O O . THR A 1 270 ? -18.188 28 9.906 1 98 270 THR A O 1
ATOM 2206 N N . LYS A 1 271 ? -19.297 28.859 11.594 1 97.25 271 LYS A N 1
ATOM 2207 C CA . LYS A 1 271 ? -20.594 28.562 11 1 97.25 271 LYS A CA 1
ATOM 2208 C C . LYS A 1 271 ? -20.75 29.266 9.648 1 97.25 271 LYS A C 1
ATOM 2210 O O . LYS A 1 271 ? -21.203 28.656 8.68 1 97.25 271 LYS A O 1
ATOM 2215 N N . ILE A 1 272 ? -20.422 30.484 9.617 1 95.31 272 ILE A N 1
ATOM 2216 C CA . ILE A 1 272 ? -20.531 31.281 8.391 1 95.31 272 ILE A CA 1
ATOM 2217 C C . ILE A 1 272 ? -19.672 30.625 7.293 1 95.31 272 ILE A C 1
ATOM 2219 O O . ILE A 1 272 ? -20.141 30.469 6.16 1 95.31 272 ILE A O 1
ATOM 2223 N N . ILE A 1 273 ? -18.453 30.281 7.605 1 96.75 273 ILE A N 1
ATOM 2224 C CA . ILE A 1 273 ? -17.562 29.672 6.637 1 96.75 273 ILE A CA 1
ATOM 2225 C C . ILE A 1 273 ? -18.172 28.359 6.121 1 96.75 273 ILE A C 1
ATOM 2227 O O . ILE A 1 273 ? -18.219 28.141 4.91 1 96.75 273 ILE A O 1
ATOM 2231 N N . LEU A 1 274 ? -18.672 27.5 7.004 1 97.19 274 LEU A N 1
ATOM 2232 C CA . LEU A 1 274 ? -19.219 26.203 6.625 1 97.19 274 LEU A CA 1
ATOM 2233 C C . LEU A 1 274 ? -20.484 26.375 5.793 1 97.19 274 LEU A C 1
ATOM 2235 O O . LEU A 1 274 ? -20.688 25.672 4.809 1 97.19 274 LEU A O 1
ATOM 2239 N N . MET A 1 275 ? -21.328 27.297 6.152 1 94.56 275 MET A N 1
ATOM 2240 C CA . MET A 1 275 ? -22.547 27.531 5.398 1 94.56 275 MET A CA 1
ATOM 2241 C C . MET A 1 275 ? -22.234 28.031 3.99 1 94.56 275 MET A C 1
ATOM 2243 O O . MET A 1 275 ? -22.922 27.672 3.035 1 94.56 275 MET A O 1
ATOM 2247 N N . LYS A 1 276 ? -21.266 28.828 3.84 1 92.25 276 LYS A N 1
ATOM 2248 C CA . LYS A 1 276 ? -20.844 29.266 2.514 1 92.25 276 LYS A CA 1
ATOM 2249 C C . LYS A 1 276 ? -20.344 28.094 1.674 1 92.25 276 LYS A C 1
ATOM 2251 O O . LYS A 1 276 ? -20.516 28.094 0.453 1 92.25 276 LYS A O 1
ATOM 2256 N N . CYS A 1 277 ? -19.703 27.188 2.309 1 94.12 277 CYS A N 1
ATOM 2257 C CA . CYS A 1 277 ? -19.203 26.016 1.609 1 94.12 277 CYS A CA 1
ATOM 2258 C C . CYS A 1 277 ? -20.328 25.062 1.232 1 94.12 277 CYS A C 1
ATOM 2260 O O . CYS A 1 277 ? -20.375 24.547 0.115 1 94.12 277 CYS A O 1
ATOM 2262 N N . PHE A 1 278 ? -21.266 24.828 2.111 1 93.5 278 PHE A N 1
ATOM 2263 C CA . PHE A 1 278 ? -22.25 23.75 1.956 1 93.5 278 PHE A CA 1
ATOM 2264 C C . PHE A 1 278 ? -23.484 24.25 1.228 1 93.5 278 PHE A C 1
ATOM 2266 O O . PHE A 1 278 ? -24.203 23.469 0.598 1 93.5 278 PHE A O 1
ATOM 2273 N N . MET A 1 279 ? -23.859 25.422 1.365 1 87.19 279 MET A N 1
ATOM 2274 C CA . MET A 1 279 ? -25 26.016 0.685 1 87.19 279 MET A CA 1
ATOM 2275 C C . MET A 1 279 ? -24.562 27.203 -0.172 1 87.19 279 MET A C 1
ATOM 2277 O O . MET A 1 279 ? -24.938 28.344 0.107 1 87.19 279 MET A O 1
ATOM 2281 N N . PRO A 1 280 ? -23.734 26.672 -1.189 1 71.06 280 PRO A N 1
ATOM 2282 C CA . PRO A 1 280 ? -23.281 27.797 -2.021 1 71.06 280 PRO A CA 1
ATOM 2283 C C . PRO A 1 280 ? -24.422 28.5 -2.752 1 71.06 280 PRO A C 1
ATOM 2285 O O . PRO A 1 280 ? -25.516 27.938 -2.871 1 71.06 280 PRO A O 1
ATOM 2288 N N . LEU A 1 281 ? -24.172 29.625 -3.174 1 67.06 281 LEU A N 1
ATOM 2289 C CA . LEU A 1 281 ? -25.156 30.453 -3.857 1 67.06 281 LEU A CA 1
ATOM 2290 C C . LEU A 1 281 ? -25.688 29.75 -5.102 1 67.06 281 LEU A C 1
ATOM 2292 O O . LEU A 1 281 ? -25 28.891 -5.672 1 67.06 281 LEU A O 1
ATOM 2296 N N . LYS A 1 282 ? -26.922 29.844 -5.391 1 64.75 282 LYS A N 1
ATOM 2297 C CA . LYS A 1 282 ? -27.719 29.219 -6.445 1 64.75 282 LYS A CA 1
ATOM 2298 C C . LYS A 1 282 ? -26.984 29.234 -7.777 1 64.75 282 LYS A C 1
ATOM 2300 O O . LYS A 1 282 ? -27.172 28.344 -8.602 1 64.75 282 LYS A O 1
ATOM 2305 N N . GLU A 1 283 ? -26.094 30.141 -7.988 1 67.06 283 GLU A N 1
ATOM 2306 C CA . GLU A 1 283 ? -25.484 30.281 -9.305 1 67.06 283 GLU A CA 1
ATOM 2307 C C . GLU A 1 283 ? -24.344 29.281 -9.484 1 67.06 283 GLU A C 1
ATOM 2309 O O . GLU A 1 283 ? -23.781 29.156 -10.578 1 67.06 283 GLU A O 1
ATOM 2314 N N . VAL A 1 284 ? -24.141 28.484 -8.555 1 65.75 284 VAL A N 1
ATOM 2315 C CA . VAL A 1 284 ? -22.969 27.625 -8.602 1 65.75 284 VAL A CA 1
ATOM 2316 C C . VAL A 1 284 ? -23.328 26.312 -9.297 1 65.75 284 VAL A C 1
ATOM 2318 O O . VAL A 1 284 ? -24.375 25.719 -9.023 1 65.75 284 VAL A O 1
ATOM 2321 N N . SER A 1 285 ? -22.656 26 -10.359 1 68.75 285 SER A N 1
ATOM 2322 C CA . SER A 1 285 ? -22.812 24.719 -11.055 1 68.75 285 SER A CA 1
ATOM 2323 C C . SER A 1 285 ? -22.719 23.547 -10.086 1 68.75 285 SER A C 1
ATOM 2325 O O . SER A 1 285 ? -22.203 23.688 -8.977 1 68.75 285 SER A O 1
ATOM 2327 N N . VAL A 1 286 ? -23.312 22.5 -10.477 1 67.31 286 VAL A N 1
ATO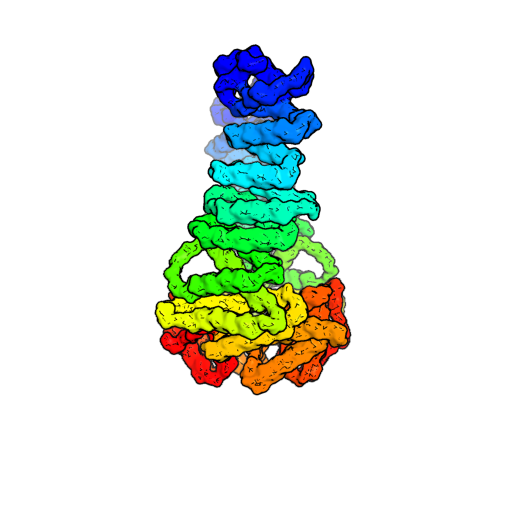M 2328 C CA . VAL A 1 286 ? -23.312 21.297 -9.656 1 67.31 286 VAL A CA 1
ATOM 2329 C C . VAL A 1 286 ? -21.875 20.891 -9.328 1 67.31 286 VAL A C 1
ATOM 2331 O O . VAL A 1 286 ? -21.578 20.484 -8.203 1 67.31 286 VAL A O 1
ATOM 2334 N N . GLU A 1 287 ? -21.016 20.922 -10.305 1 70.19 287 GLU A N 1
ATOM 2335 C CA . GLU A 1 287 ? -19.609 20.562 -10.102 1 70.19 287 GLU A CA 1
ATOM 2336 C C . GLU A 1 287 ? -18.953 21.469 -9.078 1 70.19 287 GLU A C 1
ATOM 2338 O O . GLU A 1 287 ? -18.188 21.016 -8.227 1 70.19 287 GLU A O 1
ATOM 2343 N N . ASN A 1 288 ? -19.312 22.609 -9.203 1 77.81 288 ASN A N 1
ATOM 2344 C CA . ASN A 1 288 ? -18.734 23.562 -8.273 1 77.81 288 ASN A CA 1
ATOM 2345 C C . ASN A 1 288 ? -19.297 23.391 -6.863 1 77.81 288 ASN A C 1
ATOM 2347 O O . ASN A 1 288 ? -18.562 23.547 -5.883 1 77.81 288 ASN A O 1
ATOM 2351 N N . LYS A 1 289 ? -20.547 22.953 -6.883 1 84.19 289 LYS A N 1
ATOM 2352 C CA . LYS A 1 289 ? -21.156 22.719 -5.578 1 84.19 289 LYS A CA 1
ATOM 2353 C C . LYS A 1 289 ? -20.422 21.609 -4.82 1 84.19 289 LYS A C 1
ATOM 2355 O O . LYS A 1 289 ? -20.156 21.75 -3.625 1 84.19 289 LYS A O 1
ATOM 2360 N N . HIS A 1 290 ? -20.031 20.609 -5.535 1 85.81 290 HIS A N 1
ATOM 2361 C CA . HIS A 1 290 ? -19.312 19.5 -4.918 1 85.81 290 HIS A CA 1
ATOM 2362 C C . HIS A 1 290 ? -17.938 19.938 -4.434 1 85.81 290 HIS A C 1
ATOM 2364 O O . HIS A 1 290 ? -17.484 19.516 -3.365 1 85.81 290 HIS A O 1
ATOM 2370 N N . SER A 1 291 ? -17.359 20.766 -5.195 1 87.75 291 SER A N 1
ATOM 2371 C CA . SER A 1 291 ? -16.031 21.234 -4.82 1 87.75 291 SER A CA 1
ATOM 2372 C C . SER A 1 291 ? -16.078 22.062 -3.541 1 87.75 291 SER A C 1
ATOM 2374 O O . SER A 1 291 ? -15.203 21.953 -2.688 1 87.75 291 SER A O 1
ATOM 2376 N N . PHE A 1 292 ? -17.141 22.844 -3.398 1 91.31 292 PHE A N 1
ATOM 2377 C CA . PHE A 1 292 ? -17.312 23.672 -2.203 1 91.31 292 PHE A CA 1
ATOM 2378 C C . PHE A 1 292 ? -17.562 22.797 -0.979 1 91.31 292 PHE A C 1
ATOM 2380 O O . PHE A 1 292 ? -16.984 23.031 0.088 1 91.31 292 PHE A O 1
ATOM 2387 N N . ILE A 1 293 ? -18.344 21.828 -1.149 1 93.5 293 ILE A N 1
ATOM 2388 C CA . ILE A 1 293 ? -18.641 20.922 -0.049 1 93.5 293 ILE A CA 1
ATOM 2389 C C . ILE A 1 293 ? -17.359 20.219 0.392 1 93.5 293 ILE A C 1
ATOM 2391 O O . ILE A 1 293 ? -17.078 20.094 1.589 1 93.5 293 ILE A O 1
ATOM 2395 N N . GLN A 1 294 ? -16.578 19.828 -0.544 1 92.81 294 GLN A N 1
ATOM 2396 C CA . GLN A 1 294 ? -15.312 19.156 -0.23 1 92.81 294 GLN A CA 1
ATOM 2397 C C . GLN A 1 294 ? -14.375 20.094 0.528 1 92.81 294 GLN A C 1
ATOM 2399 O O . GLN A 1 294 ? -13.664 19.656 1.438 1 92.81 294 GLN A O 1
ATOM 2404 N N . THR A 1 295 ? -14.383 21.312 0.102 1 93.81 295 THR A N 1
ATOM 2405 C CA . THR A 1 295 ? -13.57 22.312 0.792 1 93.81 295 THR A CA 1
ATOM 2406 C C . THR A 1 295 ? -14 22.453 2.248 1 93.81 295 THR A C 1
ATOM 2408 O O . THR A 1 295 ? -13.164 22.5 3.15 1 93.81 295 THR A O 1
ATOM 2411 N N . GLY A 1 296 ? -15.289 22.516 2.48 1 96.31 296 GLY A N 1
ATOM 2412 C CA . GLY A 1 296 ? -15.812 22.594 3.836 1 96.31 296 GLY A CA 1
ATOM 2413 C C . GLY A 1 296 ? -15.438 21.391 4.68 1 96.31 296 GLY A C 1
ATOM 2414 O O . GLY A 1 296 ? -15.031 21.531 5.836 1 96.31 296 GLY A O 1
ATOM 2415 N N . MET A 1 297 ? -15.539 20.25 4.102 1 96.75 297 MET A N 1
ATOM 2416 C CA . MET A 1 297 ? -15.195 19.031 4.812 1 96.75 297 MET A CA 1
ATOM 2417 C C . MET A 1 297 ? -13.711 18.984 5.145 1 96.75 297 MET A C 1
ATOM 2419 O O . MET A 1 297 ? -13.32 18.562 6.234 1 96.75 297 MET A O 1
ATOM 2423 N N . LYS A 1 298 ? -12.898 19.406 4.223 1 96.38 298 LYS A N 1
ATOM 2424 C CA . LYS A 1 298 ? -11.469 19.484 4.473 1 96.38 298 LYS A CA 1
ATOM 2425 C C . LYS A 1 298 ? -11.164 20.453 5.613 1 96.38 298 LYS A C 1
ATOM 2427 O O . LYS A 1 298 ? -10.281 20.203 6.438 1 96.38 298 LYS A O 1
ATOM 2432 N N . PHE A 1 299 ? -11.875 21.562 5.547 1 97.56 299 PHE A N 1
ATOM 2433 C CA . PHE A 1 299 ? -11.727 22.562 6.602 1 97.56 299 PHE A CA 1
ATOM 2434 C C . PHE A 1 299 ? -12.039 21.953 7.965 1 97.56 299 PHE A C 1
ATOM 2436 O O . PHE A 1 299 ? -11.297 22.156 8.93 1 97.56 299 PHE A O 1
ATOM 2443 N N . ILE A 1 300 ? -13.062 21.172 8.094 1 98.31 300 ILE A N 1
ATOM 2444 C CA . ILE A 1 300 ? -13.453 20.516 9.336 1 98.31 300 ILE A CA 1
ATOM 2445 C C . ILE A 1 300 ? -12.352 19.547 9.773 1 98.31 300 ILE A C 1
ATOM 2447 O O . ILE A 1 300 ? -11.984 19.516 10.953 1 98.31 300 ILE A O 1
ATOM 2451 N N . SER A 1 301 ? -11.898 18.797 8.867 1 97.38 301 SER A N 1
ATOM 2452 C CA . SER A 1 301 ? -10.82 17.859 9.172 1 97.38 301 SER A CA 1
ATOM 2453 C C . SER A 1 301 ? -9.586 18.594 9.688 1 97.38 301 SER A C 1
ATOM 2455 O O . SER A 1 301 ? -8.906 18.109 10.602 1 97.38 301 SER A O 1
ATOM 2457 N N . GLN A 1 302 ? -9.297 19.719 9.102 1 97.38 302 GLN A N 1
ATOM 2458 C CA . GLN A 1 302 ? -8.164 20.531 9.555 1 97.38 302 GLN A CA 1
ATOM 2459 C C . GLN A 1 302 ? -8.375 21.031 10.977 1 97.38 302 GLN A C 1
ATOM 2461 O O . GLN A 1 302 ? -7.441 21.031 11.781 1 97.38 302 GLN A O 1
ATOM 2466 N N . LEU A 1 303 ? -9.57 21.516 11.25 1 97.94 303 LEU A N 1
ATOM 2467 C CA . LEU A 1 303 ? -9.898 21.953 12.609 1 97.94 303 LEU A CA 1
ATOM 2468 C C . LEU A 1 303 ? -9.656 20.828 13.609 1 97.94 303 LEU A C 1
ATOM 2470 O O . LEU A 1 303 ? -9.016 21.031 14.641 1 97.94 303 LEU A O 1
ATOM 2474 N N . GLU A 1 304 ? -10.141 19.641 13.258 1 97.88 304 GLU A N 1
ATOM 2475 C CA . GLU A 1 304 ? -10.023 18.484 14.133 1 97.88 304 GLU A CA 1
ATOM 2476 C C . GLU A 1 304 ? -8.555 18.109 14.352 1 97.88 304 GLU A C 1
ATOM 2478 O O . GLU A 1 304 ? -8.125 17.906 15.492 1 97.88 304 GLU A O 1
ATOM 2483 N N . ASN A 1 305 ? -7.82 18.078 13.391 1 95.94 305 ASN A N 1
ATOM 2484 C CA . ASN A 1 305 ? -6.418 17.688 13.484 1 95.94 305 ASN A CA 1
ATOM 2485 C C . ASN A 1 305 ? -5.594 18.703 14.266 1 95.94 305 ASN A C 1
ATOM 2487 O O . ASN A 1 305 ? -4.785 18.344 15.117 1 95.94 305 ASN A O 1
ATOM 2491 N N . ALA A 1 306 ? -5.82 19.969 13.984 1 95.62 306 ALA A N 1
ATOM 2492 C CA . ALA A 1 306 ? -5.035 21.047 14.594 1 95.62 306 ALA A CA 1
ATOM 2493 C C . ALA A 1 306 ? -5.43 21.234 16.062 1 95.62 306 ALA A C 1
ATOM 2495 O O . ALA A 1 306 ? -4.695 21.875 16.828 1 95.62 306 ALA A O 1
ATOM 2496 N N . SER A 1 307 ? -6.574 20.781 16.469 1 96.12 307 SER A N 1
ATOM 2497 C CA . SER A 1 307 ? -7.086 20.984 17.828 1 96.12 307 SER A CA 1
ATOM 2498 C C . SER A 1 307 ? -6.18 20.328 18.859 1 96.12 307 SER A C 1
ATOM 2500 O O . SER A 1 307 ? -6.113 20.781 20 1 96.12 307 SER A O 1
ATOM 2502 N N . TYR A 1 308 ? -5.441 19.297 18.5 1 93.5 308 TYR A N 1
ATOM 2503 C CA . TYR A 1 308 ? -4.621 18.578 19.469 1 93.5 308 TYR A CA 1
ATOM 2504 C C . TYR A 1 308 ? -3.303 19.297 19.719 1 93.5 308 TYR A C 1
ATOM 2506 O O . TYR A 1 308 ? -2.582 18.969 20.672 1 93.5 308 TYR A O 1
ATOM 2514 N N . ASN A 1 309 ? -3.014 20.25 18.875 1 88.75 309 ASN A N 1
ATOM 2515 C CA . ASN A 1 309 ? -1.787 21.031 19.016 1 88.75 309 ASN A CA 1
ATOM 2516 C C . ASN A 1 309 ? -2.006 22.25 19.906 1 88.75 309 ASN A C 1
ATOM 2518 O O . ASN A 1 309 ? -1.083 23.047 20.125 1 88.75 309 ASN A O 1
ATOM 2522 N N . GLN A 1 310 ? -3.152 22.406 20.422 1 89.56 310 GLN A N 1
ATOM 2523 C CA . GLN A 1 310 ? -3.48 23.562 21.25 1 89.56 310 GLN A CA 1
ATOM 2524 C C . GLN A 1 310 ? -3.238 23.25 22.734 1 89.56 310 GLN A C 1
ATOM 2526 O O . GLN A 1 310 ? -3.025 22.094 23.109 1 89.56 310 GLN A O 1
ATOM 2531 N N . THR A 1 311 ? -3.238 24.328 23.516 1 87.31 311 THR A N 1
ATOM 2532 C CA . THR A 1 311 ? -3.105 24.172 24.953 1 87.31 311 THR A CA 1
ATOM 2533 C C . THR A 1 311 ? -4.328 23.469 25.531 1 87.31 311 THR A C 1
ATOM 2535 O O . THR A 1 311 ? -5.457 23.719 25.125 1 87.31 311 THR A O 1
ATOM 2538 N N . ARG A 1 312 ? -4.16 22.625 26.547 1 88.38 312 ARG A N 1
ATOM 2539 C CA . ARG A 1 312 ? -5.195 21.766 27.125 1 88.38 312 ARG A CA 1
ATOM 2540 C C . ARG A 1 312 ? -6.336 22.609 27.703 1 88.38 312 ARG A C 1
ATOM 2542 O O . ARG A 1 312 ? -7.492 22.172 27.688 1 88.38 312 ARG A O 1
ATOM 2549 N N . SER A 1 313 ? -5.973 23.797 28.109 1 86.75 313 SER A N 1
ATOM 2550 C CA . SER A 1 313 ? -6.977 24.656 28.734 1 86.75 313 SER A CA 1
ATOM 2551 C C . SER A 1 313 ? -8.031 25.094 27.719 1 86.75 313 SER A C 1
ATOM 2553 O O . SER A 1 313 ? -9.125 25.531 28.094 1 86.75 313 SER A O 1
ATOM 2555 N N . TYR A 1 314 ? -7.727 25 26.438 1 89.94 314 TYR A N 1
ATOM 2556 C CA . TYR A 1 314 ? -8.641 25.438 25.375 1 89.94 314 TYR A CA 1
ATOM 2557 C C . TYR A 1 314 ? -9.578 24.312 24.969 1 89.94 314 TYR A C 1
ATOM 2559 O O . TYR A 1 314 ? -10.539 24.531 24.219 1 89.94 314 TYR A O 1
ATOM 2567 N N . PHE A 1 315 ? -9.352 23.062 25.5 1 92.75 315 PHE A N 1
ATOM 2568 C CA . PHE A 1 315 ? -10.047 21.891 24.984 1 92.75 315 PHE A CA 1
ATOM 2569 C C . PHE A 1 315 ? -11.539 21.969 25.266 1 92.75 315 PHE A C 1
ATOM 2571 O O . PHE A 1 315 ? -12.352 21.531 24.453 1 92.75 315 PHE A O 1
ATOM 2578 N N . VAL A 1 316 ? -11.914 22.5 26.344 1 93.56 316 VAL A N 1
ATOM 2579 C CA . VAL A 1 316 ? -13.328 22.641 26.672 1 93.56 316 VAL A CA 1
ATOM 2580 C C . VAL A 1 316 ? -14.008 23.531 25.641 1 93.56 316 VAL A C 1
ATOM 2582 O O . VAL A 1 316 ? -15.07 23.188 25.109 1 93.56 316 VAL A O 1
ATOM 2585 N N . ASN A 1 317 ? -13.367 24.703 25.328 1 94.94 317 ASN A N 1
ATOM 2586 C CA . ASN A 1 317 ? -13.906 25.641 24.328 1 94.94 317 ASN A CA 1
ATOM 2587 C C . ASN A 1 317 ? -13.859 25.047 22.938 1 94.94 317 ASN A C 1
ATOM 2589 O O . ASN A 1 317 ? -14.789 25.234 22.141 1 94.94 317 ASN A O 1
ATOM 2593 N N . ILE A 1 318 ? -12.766 24.344 22.672 1 96.44 318 ILE A N 1
ATOM 2594 C CA . ILE A 1 318 ? -12.648 23.703 21.359 1 96.44 318 ILE A CA 1
ATOM 2595 C C . ILE A 1 318 ? -13.773 22.688 21.188 1 96.44 318 ILE A C 1
ATOM 2597 O O . ILE A 1 318 ? -14.375 22.609 20.109 1 96.44 318 ILE A O 1
ATOM 2601 N N . ASN A 1 319 ? -14.094 21.906 22.203 1 97.06 319 ASN A N 1
ATOM 2602 C CA . ASN A 1 319 ? -15.18 20.938 22.125 1 97.06 319 ASN A CA 1
ATOM 2603 C C . ASN A 1 319 ? -16.531 21.609 21.891 1 97.06 319 ASN A C 1
ATOM 2605 O O . ASN A 1 319 ? -17.375 21.094 21.172 1 97.06 319 ASN A O 1
ATOM 2609 N N . SER A 1 320 ? -16.719 22.766 22.484 1 97 320 SER A N 1
ATOM 2610 C CA . SER A 1 320 ? -17.922 23.531 22.234 1 97 320 SER A CA 1
ATOM 2611 C C . SER A 1 320 ? -18.016 23.953 20.766 1 97 320 SER A C 1
ATOM 2613 O O . SER A 1 320 ? -19.094 23.875 20.156 1 97 320 SER A O 1
ATOM 2615 N N . LEU A 1 321 ? -16.891 24.422 20.266 1 97.62 321 LEU A N 1
ATOM 2616 C CA . LEU A 1 321 ? -16.828 24.781 18.859 1 97.62 321 LEU A CA 1
ATOM 2617 C C . LEU A 1 321 ? -17.141 23.578 17.969 1 97.62 321 LEU A C 1
ATOM 2619 O O . LEU A 1 321 ? -17.938 23.688 17.031 1 97.62 321 LEU A O 1
ATOM 2623 N N . MET A 1 322 ? -16.562 22.406 18.297 1 98.38 322 MET A N 1
ATOM 2624 C CA . MET A 1 322 ? -16.75 21.203 17.484 1 98.38 322 MET A CA 1
ATOM 2625 C C . MET A 1 322 ? -18.203 20.734 17.562 1 98.38 322 MET A C 1
ATOM 2627 O O . MET A 1 322 ? -18.734 20.203 16.578 1 98.38 322 MET A O 1
ATOM 2631 N N . GLN A 1 323 ? -18.828 20.922 18.672 1 98.5 323 GLN A N 1
ATOM 2632 C CA . GLN A 1 323 ? -20.25 20.625 18.797 1 98.5 323 GLN A CA 1
ATOM 2633 C C . GLN A 1 323 ? -21.078 21.484 17.859 1 98.5 323 GLN A C 1
ATOM 2635 O O . GLN A 1 323 ? -22.031 21 17.25 1 98.5 323 GLN A O 1
ATOM 2640 N N . SER A 1 324 ? -20.734 22.719 17.781 1 98.19 324 SER A N 1
ATOM 2641 C CA . SER A 1 324 ? -21.422 23.609 16.844 1 98.19 324 SER A CA 1
ATOM 2642 C C . SER A 1 324 ? -21.219 23.172 15.398 1 98.19 324 SER A C 1
ATOM 2644 O O . SER A 1 324 ? -22.125 23.297 14.578 1 98.19 324 SER A O 1
ATOM 2646 N N . VAL A 1 325 ? -20 22.719 15.086 1 98.69 325 VAL A N 1
ATOM 2647 C CA . VAL A 1 325 ? -19.719 22.188 13.758 1 98.69 325 VAL A CA 1
ATOM 2648 C C . VAL A 1 325 ? -20.625 21 13.461 1 98.69 325 VAL A C 1
ATOM 2650 O O . VAL A 1 325 ? -21.203 20.906 12.375 1 98.69 325 VAL A O 1
ATOM 2653 N N . ILE A 1 326 ? -20.781 20.078 14.414 1 98.56 326 ILE A N 1
ATOM 2654 C CA . ILE A 1 326 ? -21.641 18.906 14.273 1 98.56 326 ILE A CA 1
ATOM 2655 C C . ILE A 1 326 ? -23.078 19.359 14.008 1 98.56 326 ILE A C 1
ATOM 2657 O O . ILE A 1 326 ? -23.734 18.844 13.109 1 98.56 326 ILE A O 1
ATOM 2661 N N . GLN A 1 327 ? -23.531 20.344 14.742 1 98.19 327 GLN A N 1
ATOM 2662 C CA . GLN A 1 327 ? -24.891 20.859 14.562 1 98.19 327 GLN A CA 1
ATOM 2663 C C . GLN A 1 327 ? -25.078 21.453 13.172 1 98.19 327 GLN A C 1
ATOM 2665 O O . GLN A 1 327 ? -26.125 21.266 12.555 1 98.19 327 GLN A O 1
ATOM 2670 N N . THR A 1 328 ? -24.094 22.172 12.719 1 98.06 328 THR A N 1
ATOM 2671 C CA . THR A 1 328 ? -24.156 22.75 11.383 1 98.06 328 THR A CA 1
ATOM 2672 C C . THR A 1 328 ? -24.25 21.656 10.32 1 98.06 328 THR A C 1
ATOM 2674 O O . THR A 1 328 ? -25.047 21.75 9.398 1 98.06 328 THR A O 1
ATOM 2677 N N . LEU A 1 329 ? -23.406 20.609 10.453 1 97.88 329 LEU A N 1
ATOM 2678 C CA . LEU A 1 329 ? -23.438 19.484 9.523 1 97.88 329 LEU A CA 1
ATOM 2679 C C . LEU A 1 329 ? -24.812 18.828 9.516 1 97.88 329 LEU A C 1
ATOM 2681 O O . LEU A 1 329 ? -25.375 18.547 8.453 1 97.88 329 LEU A O 1
ATOM 2685 N N . GLU A 1 330 ? -25.406 18.609 10.695 1 97.06 330 GLU A N 1
ATOM 2686 C CA . GLU A 1 330 ? -26.688 17.922 10.836 1 97.06 330 GLU A CA 1
ATOM 2687 C C . GLU A 1 330 ? -27.828 18.781 10.281 1 97.06 330 GLU A C 1
ATOM 2689 O O . GLU A 1 330 ? -28.875 18.25 9.891 1 97.06 330 GLU A O 1
ATOM 2694 N N . ALA A 1 331 ? -27.609 20.047 10.242 1 96.06 331 ALA A N 1
ATOM 2695 C CA . ALA A 1 331 ? -28.625 20.953 9.719 1 96.06 331 ALA A CA 1
ATOM 2696 C C . ALA A 1 331 ? -28.625 20.953 8.188 1 96.06 331 ALA A C 1
ATOM 2698 O O . ALA A 1 331 ? -29.656 21.219 7.562 1 96.06 331 ALA A O 1
ATOM 2699 N N . VAL A 1 332 ? -27.531 20.672 7.562 1 95.69 332 VAL A N 1
ATOM 2700 C CA . VAL A 1 332 ? -27.391 20.828 6.117 1 95.69 332 VAL A CA 1
ATOM 2701 C C . VAL A 1 332 ? -27.516 19.453 5.449 1 95.69 332 VAL A C 1
ATOM 2703 O O . VAL A 1 332 ? -28.141 19.344 4.387 1 95.69 332 VAL A O 1
ATOM 2706 N N . PHE A 1 333 ? -26.953 18.422 6.035 1 95.38 333 PHE A N 1
ATOM 2707 C CA . PHE A 1 333 ? -26.875 17.125 5.391 1 95.38 333 PHE A CA 1
ATOM 2708 C C . PHE A 1 333 ? -27.734 16.094 6.137 1 95.38 333 PHE A C 1
ATOM 2710 O O . PHE A 1 333 ? -28.031 16.281 7.32 1 95.38 333 PHE A O 1
ATOM 2717 N N . THR A 1 334 ? -28.125 15.031 5.484 1 94.94 334 THR A N 1
ATOM 2718 C CA . THR A 1 334 ? -28.75 13.898 6.148 1 94.94 334 THR A CA 1
ATOM 2719 C C . THR A 1 334 ? -27.719 13.062 6.898 1 94.94 334 THR A C 1
ATOM 2721 O O . THR A 1 334 ? -26.531 13.109 6.586 1 94.94 334 THR A O 1
ATOM 2724 N N . MET A 1 335 ? -28.172 12.344 7.875 1 95.81 335 MET A N 1
ATOM 2725 C CA . MET A 1 335 ? -27.266 11.531 8.688 1 95.81 335 MET A CA 1
ATOM 2726 C C . MET A 1 335 ? -26.547 10.5 7.832 1 95.81 335 MET A C 1
ATOM 2728 O O . MET A 1 335 ? -25.391 10.164 8.094 1 95.81 335 MET A O 1
ATOM 2732 N N . GLU A 1 336 ? -27.188 9.992 6.84 1 94.12 336 GLU A N 1
ATOM 2733 C CA . GLU A 1 336 ? -26.594 9 5.953 1 94.12 336 GLU A CA 1
ATOM 2734 C C . GLU A 1 336 ? -25.359 9.555 5.25 1 94.12 336 GLU A C 1
ATOM 2736 O O . GLU A 1 336 ? -24.375 8.836 5.059 1 94.12 336 GLU A O 1
ATOM 2741 N N . GLU A 1 337 ? -25.344 10.836 4.969 1 95.06 337 GLU A N 1
ATOM 2742 C CA . GLU A 1 337 ? -24.281 11.484 4.195 1 95.06 337 GLU A CA 1
ATOM 2743 C C . GLU A 1 337 ? -23.062 11.766 5.059 1 95.06 337 GLU A C 1
ATOM 2745 O O . GLU A 1 337 ? -21.938 11.805 4.555 1 95.06 337 GLU A O 1
ATOM 2750 N N . ILE A 1 338 ? -23.312 11.922 6.324 1 96.44 338 ILE A N 1
ATOM 2751 C CA . ILE A 1 338 ? -22.219 12.445 7.152 1 96.44 338 ILE A CA 1
ATOM 2752 C C . ILE A 1 338 ? -22 11.523 8.344 1 96.44 338 ILE A C 1
ATOM 2754 O O . ILE A 1 338 ? -21.438 11.945 9.367 1 96.44 338 ILE A O 1
ATOM 2758 N N . TYR A 1 339 ? -22.422 10.305 8.297 1 97.12 339 TYR A N 1
ATOM 2759 C CA . TYR A 1 339 ? -22.422 9.359 9.398 1 97.12 339 TYR A CA 1
ATOM 2760 C C . TYR A 1 339 ? -21.016 9.227 9.984 1 97.12 339 TYR A C 1
ATOM 2762 O O . TYR A 1 339 ? -20.812 9.414 11.188 1 97.12 339 TYR A O 1
ATOM 2770 N N . LEU A 1 340 ? -20.016 8.977 9.18 1 97 340 LEU A N 1
ATOM 2771 C CA . LEU A 1 340 ? -18.656 8.75 9.656 1 97 340 LEU A CA 1
ATOM 2772 C C . LEU A 1 340 ? -18.016 10.047 10.117 1 97 340 LEU A C 1
ATOM 2774 O O . LEU A 1 340 ? -17.203 10.047 11.047 1 97 340 LEU A O 1
ATOM 2778 N N . GLN A 1 341 ? -18.391 11.156 9.43 1 96.94 341 GLN A N 1
ATOM 2779 C CA . GLN A 1 341 ? -17.891 12.453 9.859 1 96.94 341 GLN A CA 1
ATOM 2780 C C . GLN A 1 341 ? -18.344 12.773 11.281 1 96.94 341 GLN A C 1
ATOM 2782 O O . GLN A 1 341 ? -17.578 13.32 12.078 1 96.94 341 GLN A O 1
ATOM 2787 N N . ILE A 1 342 ? -19.562 12.43 11.578 1 97.81 342 ILE A N 1
ATOM 2788 C CA . ILE A 1 342 ? -20.109 12.664 12.914 1 97.81 342 ILE A CA 1
ATOM 2789 C C . ILE A 1 342 ? -19.375 11.805 13.93 1 97.81 342 ILE A C 1
ATOM 2791 O O . ILE A 1 342 ? -18.984 12.281 15 1 97.81 342 ILE A O 1
ATOM 2795 N N . TRP A 1 343 ? -19.125 10.523 13.602 1 98.12 343 TRP A N 1
ATOM 2796 C CA . TRP A 1 343 ? -18.344 9.648 14.469 1 98.12 343 TRP A CA 1
ATOM 2797 C C . TRP A 1 343 ? -16.969 10.242 14.75 1 98.12 343 TRP A C 1
ATOM 2799 O O . TRP A 1 343 ? -16.5 10.25 15.891 1 98.12 343 TRP A O 1
ATOM 2809 N N . GLU A 1 344 ? -16.328 10.727 13.711 1 98.06 344 GLU A N 1
ATOM 2810 C CA . GLU A 1 344 ? -14.977 11.273 13.852 1 98.06 344 GLU A CA 1
ATOM 2811 C C . GLU A 1 344 ? -14.961 12.453 14.82 1 98.06 344 GLU A C 1
ATOM 2813 O O . GLU A 1 344 ? -14.117 12.516 15.711 1 98.06 344 GLU A O 1
ATOM 2818 N N . LEU A 1 345 ? -15.898 13.359 14.625 1 98.44 345 LEU A N 1
ATOM 2819 C CA . LEU A 1 345 ? -15.945 14.562 15.445 1 98.44 345 LEU A CA 1
ATOM 2820 C C . LEU A 1 345 ? -16.344 14.227 16.891 1 98.44 345 LEU A C 1
ATOM 2822 O O . LEU A 1 345 ? -15.773 14.781 17.828 1 98.44 345 LEU A O 1
ATOM 2826 N N . GLN A 1 346 ? -17.297 13.352 17.094 1 98.62 346 GLN A N 1
ATOM 2827 C CA . GLN A 1 346 ? -17.703 12.945 18.438 1 98.62 346 GLN A CA 1
ATOM 2828 C C . GLN A 1 346 ? -16.562 12.242 19.172 1 98.62 346 GLN A C 1
ATOM 2830 O O . GLN A 1 346 ? -16.328 12.492 20.344 1 98.62 346 GLN A O 1
ATOM 2835 N N . LEU A 1 347 ? -15.891 11.359 18.469 1 98.38 347 LEU A N 1
ATOM 2836 C CA . LEU A 1 347 ? -14.742 10.695 19.062 1 98.38 347 LEU A CA 1
ATOM 2837 C C . LEU A 1 347 ? -13.648 11.703 19.406 1 98.38 347 LEU A C 1
ATOM 2839 O O . LEU A 1 347 ? -12.922 11.531 20.391 1 98.38 347 LEU A O 1
ATOM 2843 N N . GLY A 1 348 ? -13.492 12.75 18.5 1 98.31 348 GLY A N 1
ATOM 2844 C CA . GLY A 1 348 ? -12.562 13.812 18.828 1 98.31 348 GLY A CA 1
ATOM 2845 C C . GLY A 1 348 ? -12.891 14.531 20.125 1 98.31 348 GLY A C 1
ATOM 2846 O O . GLY A 1 348 ? -12 14.789 20.938 1 98.31 348 GLY A O 1
ATOM 2847 N N . ILE A 1 349 ? -14.164 14.82 20.328 1 98.06 349 ILE A N 1
ATOM 2848 C CA . ILE A 1 349 ? -14.625 15.461 21.547 1 98.06 349 ILE A CA 1
ATOM 2849 C C . ILE A 1 349 ? -14.32 14.57 22.75 1 98.06 349 ILE A C 1
ATOM 2851 O O . ILE A 1 349 ? -13.805 15.039 23.766 1 98.06 349 ILE A O 1
ATOM 2855 N N . VAL A 1 350 ? -14.57 13.297 22.625 1 97.44 350 VAL A N 1
ATOM 2856 C CA . VAL A 1 350 ? -14.312 12.305 23.656 1 97.44 350 VAL A CA 1
ATOM 2857 C C . VAL A 1 350 ? -12.82 12.289 24 1 97.44 350 VAL A C 1
ATOM 2859 O O . VAL A 1 350 ? -12.445 12.289 25.172 1 97.44 350 VAL A O 1
ATOM 2862 N N . ALA A 1 351 ? -11.969 12.25 23.016 1 95.88 351 ALA A N 1
ATOM 2863 C CA . ALA A 1 351 ? -10.516 12.203 23.203 1 95.88 351 ALA A CA 1
ATOM 2864 C C . ALA A 1 351 ? -10.031 13.43 23.969 1 95.88 351 ALA A C 1
ATOM 2866 O O . ALA A 1 351 ? -9.258 13.305 24.922 1 95.88 351 ALA A O 1
ATOM 2867 N N . ARG A 1 352 ? -10.508 14.602 23.625 1 95.5 352 ARG A N 1
ATOM 2868 C CA . ARG A 1 352 ? -10.062 15.836 24.25 1 95.5 352 ARG A CA 1
ATOM 2869 C C . ARG A 1 352 ? -10.578 15.93 25.688 1 95.5 352 ARG A C 1
ATOM 2871 O O . ARG A 1 352 ? -9.898 16.469 26.562 1 95.5 352 ARG A O 1
ATOM 2878 N N . LYS A 1 353 ? -11.75 15.406 25.953 1 93.88 353 LYS A N 1
ATOM 2879 C CA . LYS A 1 353 ? -12.242 15.336 27.312 1 93.88 353 LYS A CA 1
ATOM 2880 C C . LYS A 1 353 ? -11.328 14.469 28.188 1 93.88 353 LYS A C 1
ATOM 2882 O O . LYS A 1 353 ? -11.055 14.805 29.344 1 93.88 353 LYS A O 1
ATOM 2887 N N . ALA A 1 354 ? -10.867 13.398 27.578 1 91.62 354 ALA A N 1
ATOM 2888 C CA . ALA A 1 354 ? -10 12.477 28.312 1 91.62 354 ALA A CA 1
ATOM 2889 C C . ALA A 1 354 ? -8.648 13.117 28.625 1 91.62 354 ALA A C 1
ATOM 2891 O O . ALA A 1 354 ? -8.094 12.93 29.703 1 91.62 354 ALA A O 1
ATOM 2892 N N . ILE A 1 355 ? -8.086 13.852 27.703 1 90.25 355 ILE A N 1
ATOM 2893 C CA . ILE A 1 355 ? -6.789 14.492 27.875 1 90.25 355 ILE A CA 1
ATOM 2894 C C . ILE A 1 355 ? -6.875 15.57 28.938 1 90.25 355 ILE A C 1
ATOM 2896 O O . ILE A 1 355 ? -5.957 15.727 29.75 1 90.25 355 ILE A O 1
ATOM 2900 N N . ASN A 1 356 ? -7.883 16.328 28.938 1 83.44 356 ASN A N 1
ATOM 2901 C CA . ASN A 1 356 ? -8.047 17.469 29.828 1 83.44 356 ASN A CA 1
ATOM 2902 C C . ASN A 1 356 ? -8.164 17.031 31.281 1 83.44 356 ASN A C 1
ATOM 2904 O O . ASN A 1 356 ? -7.719 17.734 32.188 1 83.44 356 ASN A O 1
ATOM 2908 N N . LYS A 1 357 ? -8.727 15.883 31.625 1 69.62 357 LYS A N 1
ATOM 2909 C CA . LYS A 1 357 ? -8.969 15.445 33 1 69.62 357 LYS A CA 1
ATOM 2910 C C . LYS A 1 357 ? -7.73 14.781 33.594 1 69.62 357 LYS A C 1
ATOM 2912 O O . LYS A 1 357 ? -7.762 14.281 34.719 1 69.62 357 LYS A O 1
ATOM 2917 N N . LEU A 1 358 ? -6.477 14.719 32.906 1 60.94 358 LEU A N 1
ATOM 2918 C CA . LEU A 1 358 ? -5.254 14.07 33.375 1 60.94 358 LEU A CA 1
ATOM 2919 C C . LEU A 1 358 ? -4.945 14.477 34.812 1 60.94 358 LEU A C 1
ATOM 2921 O O . LEU A 1 358 ? -4.41 13.672 35.594 1 60.94 358 LEU A O 1
ATOM 2925 N N . ALA A 1 359 ? -5.188 15.688 35.406 1 53.84 359 ALA A N 1
ATOM 2926 C CA . ALA A 1 359 ? -4.672 16.109 36.719 1 53.84 359 ALA A CA 1
ATOM 2927 C C . ALA A 1 359 ? -5.219 15.219 37.812 1 53.84 359 ALA A C 1
ATOM 2929 O O . ALA A 1 359 ? -4.59 15.07 38.875 1 53.84 359 ALA A O 1
ATOM 2930 N N . HIS A 1 360 ? -6.363 14.523 37.688 1 51.5 360 HIS A N 1
ATOM 2931 C CA . HIS A 1 360 ? -6.957 13.922 38.875 1 51.5 360 HIS A CA 1
ATOM 2932 C C . HIS A 1 360 ? -7.273 12.445 38.656 1 51.5 360 HIS A C 1
ATOM 2934 O O . HIS A 1 360 ? -7.141 11.633 39.562 1 51.5 360 HIS A O 1
ATOM 2940 N N . GLU A 1 361 ? -7.75 12.109 37.406 1 63.12 361 GLU A N 1
ATOM 2941 C CA . GLU A 1 361 ? -8.297 10.781 37.125 1 63.12 361 GLU A CA 1
ATOM 2942 C C . GLU A 1 361 ? -7.516 10.07 36.031 1 63.12 361 GLU A C 1
ATOM 2944 O O . GLU A 1 361 ? -6.805 10.711 35.25 1 63.12 361 GLU A O 1
ATOM 2949 N N . ASN A 1 362 ? -7.359 8.648 36.031 1 82.31 362 ASN A N 1
ATOM 2950 C CA . ASN A 1 362 ? -6.668 7.836 35.031 1 82.31 362 ASN A CA 1
ATOM 2951 C C . ASN A 1 362 ? -7.215 8.078 33.625 1 82.31 362 ASN A C 1
ATOM 2953 O O . ASN A 1 362 ? -8.414 7.914 33.375 1 82.31 362 ASN A O 1
ATOM 2957 N N . THR A 1 363 ? -6.535 8.781 32.781 1 88.19 363 THR A N 1
ATOM 2958 C CA . THR A 1 363 ? -6.879 9.133 31.406 1 88.19 363 THR A CA 1
ATOM 2959 C C . THR A 1 363 ? -7.566 7.969 30.703 1 88.19 363 THR A C 1
ATOM 2961 O O . THR A 1 363 ? -8.562 8.156 30 1 88.19 363 THR A O 1
ATOM 2964 N N . VAL A 1 364 ? -7.082 6.773 31.031 1 91.25 364 VAL A N 1
ATOM 2965 C CA . VAL A 1 364 ? -7.625 5.594 30.359 1 91.25 364 VAL A CA 1
ATOM 2966 C C . VAL A 1 364 ? -9.062 5.352 30.828 1 91.25 364 VAL A C 1
ATOM 2968 O O . VAL A 1 364 ? -9.938 5.051 30.016 1 91.25 364 VAL A O 1
ATOM 2971 N N . HIS A 1 365 ? -9.305 5.539 32.062 1 93 365 HIS A N 1
ATOM 2972 C CA . HIS A 1 365 ? -10.633 5.324 32.625 1 93 365 HIS A CA 1
ATOM 2973 C C . HIS A 1 365 ? -11.633 6.332 32.094 1 93 365 HIS A C 1
ATOM 2975 O O . HIS A 1 365 ? -12.734 5.957 31.672 1 93 365 HIS A O 1
ATOM 2981 N N . VAL A 1 366 ? -11.25 7.566 32.062 1 93.62 366 VAL A N 1
ATOM 2982 C CA . VAL A 1 366 ? -12.141 8.617 31.562 1 93.62 366 VAL A CA 1
ATOM 2983 C C . VAL A 1 366 ? -12.414 8.398 30.078 1 93.62 366 VAL A C 1
ATOM 2985 O O . VAL A 1 366 ? -13.562 8.516 29.625 1 93.62 366 VAL A O 1
ATOM 2988 N N . PHE A 1 367 ? -11.352 8.125 29.344 1 95.38 367 PHE A N 1
ATOM 2989 C CA . PHE A 1 367 ? -11.492 7.879 27.906 1 95.38 367 PHE A CA 1
ATOM 2990 C C . PHE A 1 367 ? -12.461 6.73 27.656 1 95.38 367 PHE A C 1
ATOM 2992 O O . PHE A 1 367 ? -13.359 6.852 26.828 1 95.38 367 PHE A O 1
ATOM 2999 N N . ALA A 1 368 ? -12.305 5.664 28.375 1 96.56 368 ALA A N 1
ATOM 3000 C CA . ALA A 1 368 ? -13.18 4.504 28.25 1 96.56 368 ALA A CA 1
ATOM 3001 C C . ALA A 1 368 ? -14.625 4.859 28.578 1 96.56 368 ALA A C 1
ATOM 3003 O O . ALA A 1 368 ? -15.547 4.477 27.875 1 96.56 368 ALA A O 1
ATOM 3004 N N . LYS A 1 369 ? -14.797 5.559 29.641 1 96.12 369 LYS A N 1
ATOM 3005 C CA . LYS A 1 369 ? -16.125 5.961 30.062 1 96.12 369 LYS A CA 1
ATOM 3006 C C . LYS A 1 369 ? -16.828 6.801 29 1 96.12 369 LYS A C 1
ATOM 3008 O O . LYS A 1 369 ? -17.984 6.559 28.672 1 96.12 369 LYS A O 1
ATOM 3013 N N . GLU A 1 370 ? -16.109 7.75 28.469 1 96.62 370 GLU A N 1
ATOM 3014 C CA . GLU A 1 370 ? -16.688 8.641 27.453 1 96.62 370 GLU A CA 1
ATOM 3015 C C . GLU A 1 370 ? -16.984 7.879 26.172 1 96.62 370 GLU A C 1
ATOM 3017 O O . GLU A 1 370 ? -18.016 8.125 25.516 1 96.62 370 GLU A O 1
ATOM 3022 N N . ILE A 1 371 ? -16.094 6.98 25.75 1 98.06 371 ILE A N 1
ATOM 3023 C CA . ILE A 1 371 ? -16.328 6.156 24.562 1 98.06 371 ILE A CA 1
ATOM 3024 C C . ILE A 1 371 ? -17.562 5.289 24.797 1 98.06 371 ILE A C 1
ATOM 3026 O O . ILE A 1 371 ? -18.438 5.211 23.922 1 98.06 371 ILE A O 1
ATOM 3030 N N . GLY A 1 372 ? -17.578 4.578 25.953 1 98.06 372 GLY A N 1
ATOM 3031 C CA . GLY A 1 372 ? -18.734 3.744 26.281 1 98.06 372 GLY A CA 1
ATOM 3032 C C . GLY A 1 372 ? -20.047 4.492 26.25 1 98.06 372 GLY A C 1
ATOM 3033 O O . GLY A 1 372 ? -21.031 3.992 25.703 1 98.06 372 GLY A O 1
ATOM 3034 N N . ASN A 1 373 ? -20.031 5.703 26.766 1 97.69 373 ASN A N 1
ATOM 3035 C CA . ASN A 1 373 ? -21.234 6.539 26.75 1 97.69 373 ASN A CA 1
ATOM 3036 C C . ASN A 1 373 ? -21.625 6.906 25.312 1 97.69 373 ASN A C 1
ATOM 3038 O O . ASN A 1 373 ? -22.812 6.918 24.984 1 97.69 373 ASN A O 1
ATOM 3042 N N . LEU A 1 374 ? -20.641 7.25 24.531 1 98.19 374 LEU A N 1
ATOM 3043 C CA . LEU A 1 374 ? -20.906 7.59 23.141 1 98.19 374 LEU A CA 1
ATOM 3044 C C . LEU A 1 374 ? -21.531 6.406 22.391 1 98.19 374 LEU A C 1
ATOM 3046 O O . LEU A 1 374 ? -22.5 6.57 21.656 1 98.19 374 LEU A O 1
ATOM 3050 N N . VAL A 1 375 ? -20.969 5.188 22.578 1 98.25 375 VAL A N 1
ATOM 3051 C CA . VAL A 1 375 ? -21.484 3.982 21.953 1 98.25 375 VAL A CA 1
ATOM 3052 C C . VAL A 1 375 ? -22.922 3.732 22.422 1 98.25 375 VAL A C 1
ATOM 3054 O O . VAL A 1 375 ? -23.812 3.449 21.609 1 98.25 375 VAL A O 1
ATOM 3057 N N . LYS A 1 376 ? -23.141 3.873 23.688 1 98.12 376 LYS A N 1
ATOM 3058 C CA . LYS A 1 376 ? -24.469 3.688 24.25 1 98.12 376 LYS A CA 1
ATOM 3059 C C . LYS A 1 376 ? -25.469 4.66 23.609 1 98.12 376 LYS A C 1
ATOM 3061 O O . LYS A 1 376 ? -26.578 4.273 23.266 1 98.12 376 LYS A O 1
ATOM 3066 N N . GLU A 1 377 ? -25.047 5.871 23.484 1 97.88 377 GLU A N 1
ATOM 3067 C CA . GLU A 1 377 ? -25.906 6.883 22.875 1 97.88 377 GLU A CA 1
ATOM 3068 C C . GLU A 1 377 ? -26.25 6.508 21.438 1 97.88 377 GLU A C 1
ATOM 3070 O O . GLU A 1 377 ? -27.406 6.625 21.016 1 97.88 377 GLU A O 1
ATOM 3075 N N . GLN A 1 378 ? -25.266 6.094 20.656 1 97.62 378 GLN A N 1
ATOM 3076 C CA . GLN A 1 378 ? -25.484 5.707 19.266 1 97.62 378 GLN A CA 1
ATOM 3077 C C . GLN A 1 378 ? -26.391 4.484 19.188 1 97.62 378 GLN A C 1
ATOM 3079 O O . GLN A 1 378 ? -27.203 4.379 18.266 1 97.62 378 GLN A O 1
ATOM 3084 N N . VAL A 1 379 ? -26.219 3.537 20.125 1 97.75 379 VAL A N 1
ATOM 3085 C CA . VAL A 1 379 ? -27.078 2.35 20.172 1 97.75 379 VAL A CA 1
ATOM 3086 C C . VAL A 1 379 ? -28.516 2.754 20.469 1 97.75 379 VAL A C 1
ATOM 3088 O O . VAL A 1 379 ? -29.438 2.297 19.812 1 97.75 379 VAL A O 1
ATOM 3091 N N . ASP A 1 380 ? -28.703 3.656 21.438 1 97.25 380 ASP A N 1
ATOM 3092 C CA . ASP A 1 380 ? -30.031 4.113 21.828 1 97.25 380 ASP A CA 1
ATOM 3093 C C . ASP A 1 380 ? -30.734 4.832 20.672 1 97.25 380 ASP A C 1
ATOM 3095 O O . ASP A 1 380 ? -31.953 4.707 20.516 1 97.25 380 ASP A O 1
ATOM 3099 N N . LYS A 1 381 ? -29.953 5.508 19.812 1 96.44 381 LYS A N 1
ATOM 3100 C CA . LYS A 1 381 ? -30.5 6.25 18.688 1 96.44 381 LYS A CA 1
ATOM 3101 C C . LYS A 1 381 ? -30.688 5.344 17.469 1 96.44 381 LYS A C 1
ATOM 3103 O O . LYS A 1 381 ? -31.219 5.773 16.438 1 96.44 381 LYS A O 1
ATOM 3108 N N . GLY A 1 382 ? -30.25 4.121 17.594 1 96.25 382 GLY A N 1
ATOM 3109 C CA . GLY A 1 382 ? -30.312 3.207 16.469 1 96.25 382 GLY A CA 1
ATOM 3110 C C . GLY A 1 382 ? -29.312 3.537 15.375 1 96.25 382 GLY A C 1
ATOM 3111 O O . GLY A 1 382 ? -29.594 3.32 14.195 1 96.25 382 GLY A O 1
ATOM 3112 N N . LEU A 1 383 ? -28.156 4.164 15.727 1 96.88 383 LEU A N 1
ATOM 3113 C CA . LEU A 1 383 ? -27.188 4.637 14.742 1 96.88 383 LEU A CA 1
ATOM 3114 C C . LEU A 1 383 ? -25.859 3.916 14.906 1 96.88 383 LEU A C 1
ATOM 3116 O O . LEU A 1 383 ? -24.828 4.375 14.398 1 96.88 383 LEU A O 1
ATOM 3120 N N . PHE A 1 384 ? -25.891 2.84 15.688 1 97.12 384 PHE A N 1
ATOM 3121 C CA . PHE A 1 384 ? -24.703 2.004 15.766 1 97.12 384 PHE A CA 1
ATOM 3122 C C . PHE A 1 384 ? -24.781 0.852 14.773 1 97.12 384 PHE A C 1
ATOM 3124 O O . PHE A 1 384 ? -25.609 -0.043 14.914 1 97.12 384 PHE A O 1
ATOM 3131 N N . PHE A 1 385 ? -23.984 0.864 13.766 1 96.06 385 PHE A N 1
ATOM 3132 C CA . PHE A 1 385 ? -24.047 -0.115 12.688 1 96.06 385 PHE A CA 1
ATOM 3133 C C . PHE A 1 385 ? -22.781 -0.976 12.664 1 96.06 385 PHE A C 1
ATOM 3135 O O . PHE A 1 385 ? -21.672 -0.454 12.602 1 96.06 385 PHE A O 1
ATOM 3142 N N . TYR A 1 386 ? -22.938 -2.279 12.602 1 93.62 386 TYR A N 1
ATOM 3143 C CA . TYR A 1 386 ? -21.828 -3.223 12.625 1 93.62 386 TYR A CA 1
ATOM 3144 C C . TYR A 1 386 ? -21.016 -3.145 11.328 1 93.62 386 TYR A C 1
ATOM 3146 O O . TYR A 1 386 ? -19.812 -3.375 11.328 1 93.62 386 TYR A O 1
ATOM 3154 N N . SER A 1 387 ? -21.688 -2.771 10.281 1 94 387 SER A N 1
ATOM 3155 C CA . SER A 1 387 ? -21.031 -2.695 8.977 1 94 387 SER A CA 1
ATOM 3156 C C . SER A 1 387 ? -19.969 -1.605 8.953 1 94 387 SER A C 1
ATOM 3158 O O . SER A 1 387 ? -19.078 -1.608 8.094 1 94 387 SER A O 1
ATOM 3160 N N . PHE A 1 388 ? -19.984 -0.669 9.93 1 95.62 388 PHE A N 1
ATOM 3161 C CA . PHE A 1 388 ? -19.062 0.45 9.953 1 95.62 388 PHE A CA 1
ATOM 3162 C C . PHE A 1 388 ? -17.984 0.238 11.023 1 95.62 388 PHE A C 1
ATOM 3164 O O . PHE A 1 388 ? -17.172 1.129 11.281 1 95.62 388 PHE A O 1
ATOM 3171 N N . MET A 1 389 ? -17.953 -0.964 11.617 1 94.25 389 MET A N 1
ATOM 3172 C CA . MET A 1 389 ? -17.094 -1.209 12.773 1 94.25 389 MET A CA 1
ATOM 3173 C C . MET A 1 389 ? -15.625 -1.003 12.406 1 94.25 389 MET A C 1
ATOM 3175 O O . MET A 1 389 ? -14.859 -0.429 13.188 1 94.25 389 MET A O 1
ATOM 3179 N N . LEU A 1 390 ? -15.242 -1.438 11.281 1 92.94 390 LEU A N 1
ATOM 3180 C CA . LEU A 1 390 ? -13.852 -1.281 10.867 1 92.94 390 LEU A CA 1
ATOM 3181 C C . LEU A 1 390 ? -13.484 0.193 10.734 1 92.94 390 LEU A C 1
ATOM 3183 O O . LEU A 1 390 ? -12.398 0.608 11.148 1 92.94 390 LEU A O 1
ATOM 3187 N N . ARG A 1 391 ? -14.336 0.991 10.125 1 95.12 391 ARG A N 1
ATOM 3188 C CA . ARG A 1 391 ? -14.094 2.42 9.953 1 95.12 391 ARG A CA 1
ATOM 3189 C C . ARG A 1 391 ? -14.109 3.143 11.297 1 95.12 391 ARG A C 1
ATOM 3191 O O . ARG A 1 391 ? -13.273 4.016 11.547 1 95.12 391 ARG A O 1
ATOM 3198 N N . ILE A 1 392 ? -15.078 2.783 12.102 1 97.06 392 ILE A N 1
ATOM 3199 C CA . ILE A 1 392 ? -15.164 3.367 13.438 1 97.06 392 ILE A CA 1
ATOM 3200 C C . ILE A 1 392 ? -13.898 3.025 14.234 1 97.06 392 ILE A C 1
ATOM 3202 O O . ILE A 1 392 ? -13.352 3.877 14.938 1 97.06 392 ILE A O 1
ATOM 3206 N N . HIS A 1 393 ? -13.461 1.785 14.109 1 95.81 393 HIS A N 1
ATOM 3207 C CA . HIS A 1 393 ? -12.211 1.365 14.727 1 95.81 393 HIS A CA 1
ATOM 3208 C C . HIS A 1 393 ? -11.047 2.234 14.266 1 95.81 393 HIS A C 1
ATOM 3210 O O . HIS A 1 393 ? -10.227 2.67 15.078 1 95.81 393 HIS A O 1
ATOM 3216 N N . SER A 1 394 ? -10.922 2.496 13.023 1 96.5 394 SER A N 1
ATOM 3217 C CA . SER A 1 394 ? -9.844 3.316 12.492 1 96.5 394 SER A CA 1
ATOM 3218 C C . SER A 1 394 ? -9.875 4.727 13.07 1 96.5 394 SER A C 1
ATOM 3220 O O . SER A 1 394 ? -8.836 5.281 13.43 1 96.5 394 SER A O 1
ATOM 3222 N N . LEU A 1 395 ? -11.016 5.273 13.094 1 97.38 395 LEU A N 1
ATOM 3223 C CA . LEU A 1 395 ? -11.188 6.602 13.672 1 97.38 395 LEU A CA 1
ATOM 3224 C C . LEU A 1 395 ? -10.773 6.617 15.141 1 97.38 395 LEU A C 1
ATOM 3226 O O . LEU A 1 395 ? -10.055 7.516 15.578 1 97.38 395 LEU A O 1
ATOM 3230 N N . LEU A 1 396 ? -11.25 5.625 15.859 1 97.5 396 LEU A N 1
ATOM 3231 C CA . LEU A 1 396 ? -10.938 5.535 17.281 1 97.5 396 LEU A CA 1
ATOM 3232 C C . LEU A 1 396 ? -9.438 5.344 17.5 1 97.5 396 LEU A C 1
ATOM 3234 O O . LEU A 1 396 ? -8.852 5.941 18.406 1 97.5 396 LEU A O 1
ATOM 3238 N N . HIS A 1 397 ? -8.844 4.484 16.703 1 95.5 397 HIS A N 1
ATOM 3239 C CA . HIS A 1 397 ? -7.406 4.254 16.812 1 95.5 397 HIS A CA 1
ATOM 3240 C C . HIS A 1 397 ? -6.621 5.547 16.594 1 95.5 397 HIS A C 1
ATOM 3242 O O . HIS A 1 397 ? -5.641 5.805 17.297 1 95.5 397 HIS A O 1
ATOM 3248 N N . GLN A 1 398 ? -7.043 6.328 15.648 1 95.94 398 GLN A N 1
ATOM 3249 C CA . GLN A 1 398 ? -6.406 7.617 15.406 1 95.94 398 GLN A CA 1
ATOM 3250 C C . GLN A 1 398 ? -6.535 8.531 16.609 1 95.94 398 GLN A C 1
ATOM 3252 O O . GLN A 1 398 ? -5.57 9.195 17 1 95.94 398 GLN A O 1
ATOM 3257 N N . LYS A 1 399 ? -7.695 8.57 17.188 1 96.38 399 LYS A N 1
ATOM 3258 C CA . LYS A 1 399 ? -7.902 9.414 18.359 1 96.38 399 LYS A CA 1
ATOM 3259 C C . LYS A 1 399 ? -7.066 8.914 19.531 1 96.38 399 LYS A C 1
ATOM 3261 O O . LYS A 1 399 ? -6.531 9.719 20.297 1 96.38 399 LYS A O 1
ATOM 3266 N N . MET A 1 400 ? -6.973 7.625 19.672 1 93.56 400 MET A N 1
ATOM 3267 C CA . MET A 1 400 ? -6.129 7.047 20.719 1 93.56 400 MET A CA 1
ATOM 3268 C C . MET A 1 400 ? -4.672 7.473 20.531 1 93.56 400 MET A C 1
ATOM 3270 O O . MET A 1 400 ? -3.992 7.797 21.516 1 93.56 400 MET A O 1
ATOM 3274 N N . THR A 1 401 ? -4.223 7.441 19.344 1 92.94 401 THR A N 1
ATOM 3275 C CA . THR A 1 401 ? -2.865 7.879 19.047 1 92.94 401 THR A CA 1
ATOM 3276 C C . THR A 1 401 ? -2.678 9.352 19.406 1 92.94 401 THR A C 1
ATOM 3278 O O . THR A 1 401 ? -1.65 9.727 19.969 1 92.94 401 THR A O 1
ATOM 3281 N N . ASN A 1 402 ? -3.664 10.164 19.094 1 93.19 402 ASN A N 1
ATOM 3282 C CA . ASN A 1 402 ? -3.615 11.57 19.453 1 93.19 402 ASN A CA 1
ATOM 3283 C C . ASN A 1 402 ? -3.535 11.75 20.969 1 93.19 402 ASN A C 1
ATOM 3285 O O . ASN A 1 402 ? -2.764 12.578 21.469 1 93.19 402 ASN A O 1
ATOM 3289 N N . VAL A 1 403 ? -4.312 10.938 21.703 1 92.12 403 VAL A N 1
ATOM 3290 C CA . VAL A 1 403 ? -4.324 10.992 23.156 1 92.12 403 VAL A CA 1
ATOM 3291 C C . VAL A 1 403 ? -2.957 10.594 23.703 1 92.12 403 VAL A C 1
ATOM 3293 O O . VAL A 1 403 ? -2.373 11.305 24.516 1 92.12 403 VAL A O 1
ATOM 3296 N N . THR A 1 404 ? -2.453 9.461 23.203 1 91.31 404 THR A N 1
ATOM 3297 C CA . THR A 1 404 ? -1.184 8.953 23.719 1 91.31 404 THR A CA 1
ATOM 3298 C C . THR A 1 404 ? -0.038 9.891 23.344 1 91.31 404 THR A C 1
ATOM 3300 O O . THR A 1 404 ? 0.879 10.102 24.141 1 91.31 404 THR A O 1
ATOM 3303 N N . ASN A 1 405 ? -0.063 10.492 22.219 1 89.62 405 ASN A N 1
ATOM 3304 C CA . ASN A 1 405 ? 0.958 11.453 21.812 1 89.62 405 ASN A CA 1
ATOM 3305 C C . ASN A 1 405 ? 0.926 12.711 22.672 1 89.62 405 ASN A C 1
ATOM 3307 O O . ASN A 1 405 ? 1.974 13.211 23.094 1 89.62 405 ASN A O 1
ATOM 3311 N N . THR A 1 406 ? -0.262 13.195 22.844 1 88.44 406 THR A N 1
ATOM 3312 C CA . THR A 1 406 ? -0.424 14.414 23.625 1 88.44 406 THR A CA 1
ATOM 3313 C C . THR A 1 406 ? 0.057 14.195 25.062 1 88.44 406 THR A C 1
ATOM 3315 O O . THR A 1 406 ? 0.665 15.086 25.656 1 88.44 406 THR A O 1
ATOM 3318 N N . LEU A 1 407 ? -0.126 12.977 25.562 1 86.44 407 LEU A N 1
ATOM 3319 C CA . LEU A 1 407 ? 0.234 12.672 26.938 1 86.44 407 LEU A CA 1
ATOM 3320 C C . LEU A 1 407 ? 1.623 12.047 27.016 1 86.44 407 LEU A C 1
ATOM 3322 O O . LEU A 1 407 ? 2.094 11.695 28.094 1 86.44 407 LEU A O 1
ATOM 3326 N N . ARG A 1 408 ? 2.398 11.797 25.906 1 83.75 408 ARG A N 1
ATOM 3327 C CA . ARG A 1 408 ? 3.74 11.227 25.812 1 83.75 408 ARG A CA 1
ATOM 3328 C C . ARG A 1 408 ? 3.791 9.828 26.422 1 83.75 408 ARG A C 1
ATOM 3330 O O . ARG A 1 408 ? 4.691 9.523 27.203 1 83.75 408 ARG A O 1
ATOM 3337 N N . HIS A 1 409 ? 2.664 9.203 26.062 1 80.31 409 HIS A N 1
ATOM 3338 C CA . HIS A 1 409 ? 2.672 7.793 26.422 1 80.31 409 HIS A CA 1
ATOM 3339 C C . HIS A 1 409 ? 3.535 6.977 25.469 1 80.31 409 HIS A C 1
ATOM 3341 O O . HIS A 1 409 ? 3.459 7.156 24.25 1 80.31 409 HIS A O 1
ATOM 3347 N N . GLN A 1 410 ? 4.41 6.191 25.953 1 70.44 410 GLN A N 1
ATOM 3348 C CA . GLN A 1 410 ? 5.445 5.543 25.156 1 70.44 410 GLN A CA 1
ATOM 3349 C C . GLN A 1 410 ? 4.875 4.363 24.375 1 70.44 410 GLN A C 1
ATOM 3351 O O . GLN A 1 410 ? 5.379 4.016 23.312 1 70.44 410 GLN A O 1
ATOM 3356 N N . ASN A 1 411 ? 3.803 3.672 24.922 1 82.56 411 ASN A N 1
ATOM 3357 C CA . ASN A 1 411 ? 3.348 2.443 24.281 1 82.56 411 ASN A CA 1
ATOM 3358 C C . ASN A 1 411 ? 1.854 2.488 23.984 1 82.56 411 ASN A C 1
ATOM 3360 O O . ASN A 1 411 ? 1.028 2.332 24.875 1 82.56 411 ASN A O 1
ATOM 3364 N N . VAL A 1 412 ? 1.464 2.656 22.734 1 85.62 412 VAL A N 1
ATOM 3365 C CA . VAL A 1 412 ? 0.076 2.775 22.297 1 85.62 412 VAL A CA 1
ATOM 3366 C C . VAL A 1 412 ? -0.647 1.447 22.516 1 85.62 412 VAL A C 1
ATOM 3368 O O . VAL A 1 412 ? -1.829 1.425 22.859 1 85.62 412 VAL A O 1
ATOM 3371 N N . ASP A 1 413 ? 0.097 0.314 22.406 1 87.25 413 ASP A N 1
ATOM 3372 C CA . ASP A 1 413 ? -0.521 -1 22.547 1 87.25 413 ASP A CA 1
ATOM 3373 C C . ASP A 1 413 ? -0.914 -1.263 24 1 87.25 413 ASP A C 1
ATOM 3375 O O . ASP A 1 413 ? -1.977 -1.826 24.266 1 87.25 413 ASP A O 1
ATOM 3379 N N . ASP A 1 414 ? -0.069 -0.832 24.828 1 88.5 414 ASP A N 1
ATOM 3380 C CA . ASP A 1 414 ? -0.391 -0.972 26.25 1 88.5 414 ASP A CA 1
ATOM 3381 C C . ASP A 1 414 ? -1.602 -0.12 26.625 1 88.5 414 ASP A C 1
ATOM 3383 O O . ASP A 1 414 ? -2.475 -0.567 27.359 1 88.5 414 ASP A O 1
ATOM 3387 N N . PHE A 1 415 ? -1.616 1.106 26.109 1 90.94 415 PHE A N 1
ATOM 3388 C CA . PHE A 1 415 ? -2.762 1.983 26.328 1 90.94 415 PHE A CA 1
ATOM 3389 C C . PHE A 1 415 ? -4.039 1.341 25.797 1 90.94 415 PHE A C 1
ATOM 3391 O O . PHE A 1 415 ? -5.078 1.379 26.469 1 90.94 415 PHE A O 1
ATOM 3398 N N . CYS A 1 416 ? -3.969 0.702 24.703 1 92.75 416 CYS A N 1
ATOM 3399 C CA . CYS A 1 416 ? -5.109 0.065 24.047 1 92.75 416 CYS A CA 1
ATOM 3400 C C . CYS A 1 416 ? -5.645 -1.085 24.891 1 92.75 416 CYS A C 1
ATOM 3402 O O . CYS A 1 416 ? -6.859 -1.23 25.047 1 92.75 416 CYS A O 1
ATOM 3404 N N . VAL A 1 417 ? -4.746 -1.876 25.406 1 94.06 417 VAL A N 1
ATOM 3405 C CA . VAL A 1 417 ? -5.156 -3.025 26.203 1 94.06 417 VAL A CA 1
ATOM 3406 C C . VAL A 1 417 ? -5.855 -2.549 27.469 1 94.06 417 VAL A C 1
ATOM 3408 O O . VAL A 1 417 ? -6.91 -3.074 27.844 1 94.06 417 VAL A O 1
ATOM 3411 N N . LYS A 1 418 ? -5.324 -1.558 28.078 1 93.12 418 LYS A N 1
ATOM 3412 C CA . LYS A 1 418 ? -5.953 -0.998 29.266 1 93.12 418 LYS A CA 1
ATOM 3413 C C . LYS A 1 418 ? -7.32 -0.404 28.938 1 93.12 418 LYS A C 1
ATOM 3415 O O . LYS A 1 418 ? -8.273 -0.558 29.703 1 93.12 418 LYS A O 1
ATOM 3420 N N . LEU A 1 419 ? -7.352 0.309 27.844 1 95.38 419 LEU A N 1
ATOM 3421 C CA . LEU A 1 419 ? -8.625 0.868 27.391 1 95.38 419 LEU A CA 1
ATOM 3422 C C . LEU A 1 419 ? -9.656 -0.234 27.172 1 95.38 419 LEU A C 1
ATOM 3424 O O . LEU A 1 419 ? -10.805 -0.108 27.609 1 95.38 419 LEU A O 1
ATOM 3428 N N . CYS A 1 420 ? -9.258 -1.298 26.516 1 96.75 420 CYS A N 1
ATOM 3429 C CA . CYS A 1 420 ? -10.148 -2.422 26.25 1 96.75 420 CYS A CA 1
ATOM 3430 C C . CYS A 1 420 ? -10.68 -3.023 27.547 1 96.75 420 CYS A C 1
ATOM 3432 O O . CYS A 1 420 ? -11.859 -3.346 27.656 1 96.75 420 CYS A O 1
ATOM 3434 N N . ARG A 1 421 ? -9.797 -3.162 28.469 1 96.19 421 ARG A N 1
ATOM 3435 C CA . ARG A 1 421 ? -10.203 -3.707 29.766 1 96.19 421 ARG A CA 1
ATOM 3436 C C . ARG A 1 421 ? -11.289 -2.848 30.406 1 96.19 421 ARG A C 1
ATOM 3438 O O . ARG A 1 421 ? -12.297 -3.369 30.891 1 96.19 421 ARG A O 1
ATOM 3445 N N . GLU A 1 422 ? -11.086 -1.523 30.422 1 96.12 422 GLU A N 1
ATOM 3446 C CA . GLU A 1 422 ? -12.047 -0.596 31 1 96.12 422 GLU A CA 1
ATOM 3447 C C . GLU A 1 422 ? -13.359 -0.603 30.234 1 96.12 422 GLU A C 1
ATOM 3449 O O . GLU A 1 422 ? -14.438 -0.5 30.828 1 96.12 422 GLU A O 1
ATOM 3454 N N . LEU A 1 423 ? -13.297 -0.715 28.938 1 97.69 423 LEU A N 1
ATOM 3455 C CA . LEU A 1 423 ? -14.484 -0.704 28.094 1 97.69 423 LEU A CA 1
ATOM 3456 C C . LEU A 1 423 ? -15.367 -1.914 28.375 1 97.69 423 LEU A C 1
ATOM 3458 O O . LEU A 1 423 ? -16.594 -1.835 28.266 1 97.69 423 LEU A O 1
ATOM 3462 N N . LEU A 1 424 ? -14.789 -3.051 28.75 1 97 424 LEU A N 1
ATOM 3463 C CA . LEU A 1 424 ? -15.531 -4.281 29 1 97 424 LEU A CA 1
ATOM 3464 C C . LEU A 1 424 ? -16.469 -4.125 30.188 1 97 424 LEU A C 1
ATOM 3466 O O . LEU A 1 424 ? -17.422 -4.895 30.328 1 97 424 LEU A O 1
ATOM 3470 N N . LEU A 1 425 ? -16.266 -3.127 30.984 1 95.44 425 LEU A N 1
ATOM 3471 C CA . LEU A 1 425 ? -17.094 -2.889 32.156 1 95.44 425 LEU A CA 1
ATOM 3472 C C . LEU A 1 425 ? -18.5 -2.48 31.75 1 95.44 425 LEU A C 1
ATOM 3474 O O . LEU A 1 425 ? -19.438 -2.598 32.531 1 95.44 425 LEU A O 1
ATOM 3478 N N . PHE A 1 426 ? -18.703 -2.014 30.562 1 95.94 426 PHE A N 1
ATOM 3479 C CA . PHE A 1 426 ? -20.016 -1.593 30.078 1 95.94 426 PHE A CA 1
ATOM 3480 C C . PHE A 1 426 ? -20.891 -2.801 29.766 1 95.94 426 PHE A C 1
ATOM 3482 O O . PHE A 1 426 ? -22.109 -2.682 29.672 1 95.94 426 PHE A O 1
ATOM 3489 N N . GLU A 1 427 ? -20.359 -4 29.516 1 93.94 427 GLU A N 1
ATOM 3490 C CA . GLU A 1 427 ? -21.062 -5.262 29.281 1 93.94 427 GLU A CA 1
ATOM 3491 C C . GLU A 1 427 ? -22.094 -5.133 28.172 1 93.94 427 GLU A C 1
ATOM 3493 O O . GLU A 1 427 ? -23.25 -5.504 28.328 1 93.94 427 GLU A O 1
ATOM 3498 N N . MET A 1 428 ? -21.781 -4.52 27.047 1 95.75 428 MET A N 1
ATOM 3499 C CA . MET A 1 428 ? -22.578 -4.371 25.844 1 95.75 428 MET A CA 1
ATOM 3500 C C . MET A 1 428 ? -21.922 -5.105 24.672 1 95.75 428 MET A C 1
ATOM 3502 O O . MET A 1 428 ? -20.703 -5.059 24.516 1 95.75 428 MET A O 1
ATOM 3506 N N . ILE A 1 429 ? -22.734 -5.812 23.938 1 96 429 ILE A N 1
ATOM 3507 C CA . ILE A 1 429 ? -22.203 -6.586 22.828 1 96 429 ILE A CA 1
ATOM 3508 C C . ILE A 1 429 ? -21.5 -5.66 21.844 1 96 429 ILE A C 1
ATOM 3510 O O . ILE A 1 429 ? -20.469 -6.027 21.25 1 96 429 ILE A O 1
ATOM 3514 N N . GLU A 1 430 ? -22.047 -4.367 21.656 1 96.44 430 GLU A N 1
ATOM 3515 C CA . GLU A 1 430 ? -21.438 -3.385 20.75 1 96.44 430 GLU A CA 1
ATOM 3516 C C . GLU A 1 430 ? -20.031 -3.025 21.219 1 96.44 430 GLU A C 1
ATOM 3518 O O . GLU A 1 430 ? -19.125 -2.869 20.391 1 96.44 430 GLU A O 1
ATOM 3523 N N . ILE A 1 431 ? -19.875 -2.965 22.484 1 97.19 431 ILE A N 1
ATOM 3524 C CA . ILE A 1 431 ? -18.578 -2.625 23.047 1 97.19 431 ILE A CA 1
ATOM 3525 C C . ILE A 1 431 ? -17.625 -3.812 22.922 1 97.19 431 ILE A C 1
ATOM 3527 O O . ILE A 1 431 ? -16.438 -3.637 22.672 1 97.19 431 ILE A O 1
ATOM 3531 N N . TYR A 1 432 ? -18.188 -5.047 23.109 1 96.94 432 TYR A N 1
ATOM 3532 C CA . TYR A 1 432 ? -17.359 -6.23 22.938 1 96.94 432 TYR A CA 1
ATOM 3533 C C . TYR A 1 432 ? -16.781 -6.281 21.531 1 96.94 432 TYR A C 1
ATOM 3535 O O . TYR A 1 432 ? -15.602 -6.613 21.344 1 96.94 432 TYR A O 1
ATOM 3543 N N . TRP A 1 433 ? -17.594 -5.93 20.562 1 96.56 433 TRP A N 1
ATOM 3544 C CA . TRP A 1 433 ? -17.109 -5.867 19.188 1 96.56 433 TRP A CA 1
ATOM 3545 C C . TRP A 1 433 ? -16.031 -4.797 19.047 1 96.56 433 TRP A C 1
ATOM 3547 O O . TRP A 1 433 ? -15 -5.027 18.406 1 96.56 433 TRP A O 1
ATOM 3557 N N . LEU A 1 434 ? -16.281 -3.631 19.594 1 96.88 434 LEU A N 1
ATOM 3558 C CA . LEU A 1 434 ? -15.289 -2.561 19.547 1 96.88 434 LEU A CA 1
ATOM 3559 C C . LEU A 1 434 ? -13.969 -3.012 20.156 1 96.88 434 LEU A C 1
ATOM 3561 O O . LEU A 1 434 ? -12.898 -2.773 19.578 1 96.88 434 LEU A O 1
ATOM 3565 N N . VAL A 1 435 ? -14.023 -3.684 21.266 1 96.88 435 VAL A N 1
ATOM 3566 C CA . VAL A 1 435 ? -12.852 -4.199 21.953 1 96.88 435 VAL A CA 1
ATOM 3567 C C . VAL A 1 435 ? -12.133 -5.215 21.078 1 96.88 435 VAL A C 1
ATOM 3569 O O . VAL A 1 435 ? -10.906 -5.18 20.953 1 96.88 435 VAL A O 1
ATOM 3572 N N . LEU A 1 436 ? -12.898 -6.082 20.516 1 95.5 436 LEU A N 1
ATOM 3573 C CA . LEU A 1 436 ? -12.328 -7.109 19.656 1 95.5 436 LEU A CA 1
ATOM 3574 C C . LEU A 1 436 ? -11.547 -6.484 18.5 1 95.5 436 LEU A C 1
ATOM 3576 O O . LEU A 1 436 ? -10.477 -6.965 18.141 1 95.5 436 LEU A O 1
ATOM 3580 N N . TYR A 1 437 ? -12.062 -5.402 17.938 1 95.56 437 TYR A N 1
ATOM 3581 C CA . TYR A 1 437 ? -11.383 -4.719 16.844 1 95.56 437 TYR A CA 1
ATOM 3582 C C . TYR A 1 437 ? -10.156 -3.973 17.344 1 95.56 437 TYR A C 1
ATOM 3584 O O . TYR A 1 437 ? -9.125 -3.93 16.672 1 95.56 437 TYR A O 1
ATOM 3592 N N . LEU A 1 438 ? -10.172 -3.449 18.516 1 95.5 438 LEU A N 1
ATOM 3593 C CA . LEU A 1 438 ? -9.125 -2.588 19.047 1 95.5 438 LEU A CA 1
ATOM 3594 C C . LEU A 1 438 ? -7.965 -3.414 19.594 1 95.5 438 LEU A C 1
ATOM 3596 O O . LEU A 1 438 ? -6.812 -2.979 19.547 1 95.5 438 LEU A O 1
ATOM 3600 N N . LEU A 1 439 ? -8.227 -4.578 20.156 1 94.12 439 LEU A N 1
ATOM 3601 C CA . LEU A 1 439 ? -7.234 -5.387 20.844 1 94.12 439 LEU A CA 1
ATOM 3602 C C . LEU A 1 439 ? -6.098 -5.781 19.922 1 94.12 439 LEU A C 1
ATOM 3604 O O . LEU A 1 439 ? -6.332 -6.383 18.859 1 94.12 439 LEU A O 1
ATOM 3608 N N . PRO A 1 440 ? -4.871 -5.383 20.266 1 91.38 440 PRO A N 1
ATOM 3609 C CA . PRO A 1 440 ? -3.738 -5.762 19.422 1 91.38 440 PRO A CA 1
ATOM 3610 C C . PRO A 1 440 ? -3.395 -7.246 19.516 1 91.38 440 PRO A C 1
ATOM 3612 O O . PRO A 1 440 ? -3.826 -7.918 20.469 1 91.38 440 PRO A O 1
ATOM 3615 N N . ILE A 1 441 ? -2.684 -7.77 18.547 1 88.69 441 ILE A N 1
ATOM 3616 C CA . ILE A 1 441 ? -2.199 -9.141 18.594 1 88.69 441 ILE A CA 1
ATOM 3617 C C . ILE A 1 441 ? -1.085 -9.273 19.625 1 88.69 441 ILE A C 1
ATOM 3619 O O . ILE A 1 441 ? -0.166 -8.453 19.656 1 88.69 441 ILE A O 1
ATOM 3623 N N . TYR A 1 442 ? -1.291 -10.258 20.375 1 84.31 442 TYR A N 1
ATOM 3624 C CA . TYR A 1 442 ? -0.326 -10.453 21.453 1 84.31 442 TYR A CA 1
ATOM 3625 C C . TYR A 1 442 ? 1.012 -10.938 20.906 1 84.31 442 TYR A C 1
ATOM 3627 O O . TYR A 1 442 ? 1.059 -11.875 20.109 1 84.31 442 TYR A O 1
ATOM 3635 N N . SER A 1 443 ? 2.078 -10.203 21.078 1 74.56 443 SER A N 1
ATOM 3636 C CA . SER A 1 443 ? 3.422 -10.656 20.734 1 74.56 443 SER A CA 1
ATOM 3637 C C . SER A 1 443 ? 4.332 -10.664 21.969 1 74.56 443 SER A C 1
ATOM 3639 O O . SER A 1 443 ? 4.496 -9.633 22.625 1 74.56 443 SER A O 1
ATOM 3641 N N . SER A 1 444 ? 4.734 -11.859 22.281 1 63.66 444 SER A N 1
ATOM 3642 C CA . SER A 1 444 ? 5.621 -11.977 23.438 1 63.66 444 SER A CA 1
ATOM 3643 C C . SER A 1 444 ? 6.992 -11.367 23.141 1 63.66 444 SER A C 1
ATOM 3645 O O . SER A 1 444 ? 7.73 -11.016 24.062 1 63.66 444 SER A O 1
ATOM 3647 N N . ASP A 1 445 ? 7.398 -11.375 21.844 1 60.62 445 ASP A N 1
ATOM 3648 C CA . ASP A 1 445 ? 8.758 -10.992 21.469 1 60.62 445 ASP A CA 1
ATOM 3649 C C . ASP A 1 445 ? 8.906 -9.477 21.406 1 60.62 445 ASP A C 1
ATOM 3651 O O . ASP A 1 445 ? 10.008 -8.961 21.219 1 60.62 445 ASP A O 1
ATOM 3655 N N . VAL A 1 446 ? 7.793 -8.82 21.484 1 58.75 446 VAL A N 1
ATOM 3656 C CA . VAL A 1 446 ? 7.973 -7.387 21.281 1 58.75 446 VAL A CA 1
ATOM 3657 C C . VAL A 1 446 ? 8.344 -6.723 22.594 1 58.75 446 VAL A C 1
ATOM 3659 O O . VAL A 1 446 ? 7.875 -7.137 23.656 1 58.75 446 VAL A O 1
ATOM 3662 N N . THR A 1 447 ? 9.359 -5.914 22.641 1 54.12 447 THR A N 1
ATOM 3663 C CA . THR A 1 447 ? 9.977 -5.156 23.719 1 54.12 447 THR A CA 1
ATOM 3664 C C . THR A 1 447 ? 8.914 -4.484 24.594 1 54.12 447 THR A C 1
ATOM 3666 O O . THR A 1 447 ? 9.07 -4.375 25.797 1 54.12 447 THR A O 1
ATOM 3669 N N . PHE A 1 448 ? 8.008 -3.818 23.969 1 58.44 448 PHE A N 1
ATOM 3670 C CA . PHE A 1 448 ? 7.047 -3.068 24.781 1 58.44 448 PHE A CA 1
ATOM 3671 C C . PHE A 1 448 ? 5.812 -3.912 25.078 1 58.44 448 PHE A C 1
ATOM 3673 O O . PHE A 1 448 ? 5.027 -4.215 24.172 1 58.44 448 PHE A O 1
ATOM 3680 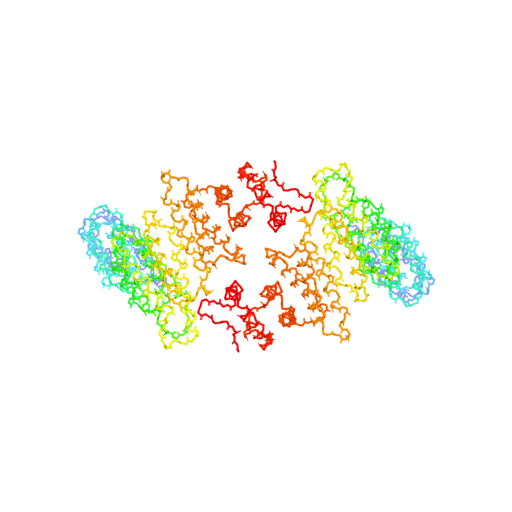N N . GLN A 1 449 ? 5.824 -4.684 26.266 1 66.19 449 GLN A N 1
ATOM 3681 C CA . GLN A 1 449 ? 5.004 -5.832 26.641 1 66.19 449 GLN A CA 1
ATOM 3682 C C . GLN A 1 449 ? 3.625 -5.391 27.125 1 66.19 449 GLN A C 1
ATOM 3684 O O . GLN A 1 449 ? 3.51 -4.492 27.953 1 66.19 449 GLN A O 1
ATOM 3689 N N . VAL A 1 450 ? 2.621 -5.574 26.328 1 76.12 450 VAL A N 1
ATOM 3690 C CA . VAL A 1 450 ? 1.232 -5.574 26.766 1 76.12 450 VAL A CA 1
ATOM 3691 C C . VAL A 1 450 ? 1.084 -6.453 28.016 1 76.12 450 VAL A C 1
ATOM 3693 O O . VAL A 1 450 ? 1.705 -7.512 28.109 1 76.12 450 VAL A O 1
ATOM 3696 N N . ASP A 1 451 ? 0.499 -5.844 29.094 1 82.5 451 ASP A N 1
ATOM 3697 C CA . ASP A 1 451 ? 0.241 -6.609 30.312 1 82.5 451 ASP A CA 1
ATOM 3698 C C . ASP A 1 451 ? -0.512 -7.898 30 1 82.5 451 ASP A C 1
ATOM 3700 O O . ASP A 1 451 ? -1.655 -7.863 29.547 1 82.5 451 ASP A O 1
ATOM 3704 N N . ARG A 1 452 ? 0.138 -8.984 30.281 1 85.62 452 ARG A N 1
ATOM 3705 C CA . ARG A 1 452 ? -0.427 -10.289 29.953 1 85.62 452 ARG A CA 1
ATOM 3706 C C . ARG A 1 452 ? -1.708 -10.547 30.734 1 85.62 452 ARG A C 1
ATOM 3708 O O . ARG A 1 452 ? -2.656 -11.133 30.203 1 85.62 452 ARG A O 1
ATOM 3715 N N . ASN A 1 453 ? -1.741 -10.078 31.953 1 89.75 453 ASN A N 1
ATOM 3716 C CA . ASN A 1 453 ? -2.918 -10.312 32.781 1 89.75 453 ASN A CA 1
ATOM 3717 C C . ASN A 1 453 ? -4.145 -9.594 32.219 1 89.75 453 ASN A C 1
ATOM 3719 O O . ASN A 1 453 ? -5.234 -10.172 32.188 1 89.75 453 ASN A O 1
ATOM 3723 N N . ASP A 1 454 ? -3.908 -8.391 31.812 1 91.56 454 ASP A N 1
ATOM 3724 C CA . ASP A 1 454 ? -5.008 -7.645 31.219 1 91.56 454 ASP A CA 1
ATOM 3725 C C . ASP A 1 454 ? -5.473 -8.297 29.922 1 91.56 454 ASP A C 1
ATOM 3727 O O . ASP A 1 454 ? -6.676 -8.422 29.672 1 91.56 454 ASP A O 1
ATOM 3731 N N . TYR A 1 455 ? -4.508 -8.719 29.219 1 92.12 455 TYR A N 1
ATOM 3732 C CA . TYR A 1 455 ? -4.812 -9.352 27.938 1 92.12 455 TYR A CA 1
ATOM 3733 C C . TYR A 1 455 ? -5.625 -10.625 28.141 1 92.12 455 TYR A C 1
ATOM 3735 O O . TYR A 1 455 ? -6.625 -10.844 27.453 1 92.12 455 TYR A O 1
ATOM 3743 N N . VAL A 1 456 ? -5.25 -11.398 29.094 1 92.94 456 VAL A N 1
ATOM 3744 C CA . VAL A 1 456 ? -5.922 -12.656 29.391 1 92.94 456 VAL A CA 1
ATOM 3745 C C . VAL A 1 456 ? -7.324 -12.375 29.922 1 92.94 456 VAL A C 1
ATOM 3747 O O . VAL A 1 456 ? -8.281 -13.062 29.547 1 92.94 456 VAL A O 1
ATOM 3750 N N . TYR A 1 457 ? -7.395 -11.398 30.703 1 94.25 457 TYR A N 1
ATOM 3751 C CA . TYR A 1 457 ? -8.703 -11.008 31.203 1 94.25 457 TYR A CA 1
ATOM 3752 C C . TYR A 1 457 ? -9.656 -10.664 30.062 1 94.25 457 TYR A C 1
ATOM 3754 O O . TYR A 1 457 ? -10.805 -11.109 30.047 1 94.25 457 TYR A O 1
ATOM 3762 N N . ILE A 1 458 ? -9.172 -9.914 29.109 1 95.56 458 ILE A N 1
ATOM 3763 C CA . ILE A 1 458 ? -9.977 -9.453 27.984 1 95.56 458 ILE A CA 1
ATOM 3764 C C . ILE A 1 458 ? -10.406 -10.648 27.125 1 95.56 458 ILE A C 1
ATOM 3766 O O . ILE A 1 458 ? -11.586 -10.812 26.828 1 95.56 458 ILE A O 1
ATOM 3770 N N . THR A 1 459 ? -9.445 -11.531 26.781 1 93.69 459 THR A N 1
ATOM 3771 C CA . THR A 1 459 ? -9.734 -12.656 25.906 1 93.69 459 THR A CA 1
ATOM 3772 C C . THR A 1 459 ? -10.664 -13.656 26.609 1 93.69 459 THR A C 1
ATOM 3774 O O . THR A 1 459 ? -11.562 -14.211 25.984 1 93.69 459 THR A O 1
ATOM 3777 N N . ASN A 1 460 ? -10.516 -13.789 27.891 1 94.06 460 ASN A N 1
ATOM 3778 C CA . ASN A 1 460 ? -11.398 -14.664 28.656 1 94.06 460 ASN A CA 1
ATOM 3779 C C . ASN A 1 460 ? -12.82 -14.117 28.703 1 94.06 460 ASN A C 1
ATOM 3781 O O . ASN A 1 460 ? -13.789 -14.867 28.531 1 94.06 460 ASN A O 1
ATOM 3785 N N . THR A 1 461 ? -12.93 -12.883 28.922 1 95.19 461 THR A N 1
ATOM 3786 C CA . THR A 1 461 ? -14.242 -12.258 28.984 1 95.19 461 THR A CA 1
ATOM 3787 C C . THR A 1 461 ? -14.984 -12.406 27.656 1 95.19 461 THR A C 1
ATOM 3789 O O . THR A 1 461 ? -16.156 -12.773 27.625 1 95.19 461 THR A O 1
ATOM 3792 N N . LEU A 1 462 ? -14.305 -12.172 26.547 1 94.31 462 LEU A N 1
ATOM 3793 C CA . LEU A 1 462 ? -14.906 -12.273 25.219 1 94.31 462 LEU A CA 1
ATOM 3794 C C . LEU A 1 462 ? -15.273 -13.719 24.891 1 94.31 462 LEU A C 1
ATOM 3796 O O . LEU A 1 462 ? -16.344 -13.977 24.328 1 94.31 462 LEU A O 1
ATOM 3800 N N . ASN A 1 463 ? -14.383 -14.594 25.281 1 91.38 463 ASN A N 1
ATOM 3801 C CA . ASN A 1 463 ? -14.633 -16.016 25.031 1 91.38 463 ASN A CA 1
ATOM 3802 C C . ASN A 1 463 ? -15.82 -16.516 25.844 1 91.38 463 ASN A C 1
ATOM 3804 O O . ASN A 1 463 ? -16.578 -17.359 25.359 1 91.38 463 ASN A O 1
ATOM 3808 N N . ASN A 1 464 ? -16.047 -16.016 26.984 1 90.69 464 ASN A N 1
ATOM 3809 C CA . ASN A 1 464 ? -17.109 -16.453 27.875 1 90.69 464 ASN A CA 1
ATOM 3810 C C . ASN A 1 464 ? -18.453 -15.852 27.484 1 90.69 464 ASN A C 1
ATOM 3812 O O . ASN A 1 464 ? -19.5 -16.328 27.922 1 90.69 464 ASN A O 1
ATOM 3816 N N . PHE A 1 465 ? -18.531 -14.68 26.781 1 89.75 465 PHE A N 1
ATOM 3817 C CA . PHE A 1 465 ? -19.766 -14.047 26.328 1 89.75 465 PHE A CA 1
ATOM 3818 C C . PHE A 1 465 ? -20.547 -14.992 25.422 1 89.75 465 PHE A C 1
ATOM 3820 O O . PHE A 1 465 ? -21.766 -14.852 25.266 1 89.75 465 PHE A O 1
ATOM 3827 N N . ASN A 1 466 ? -20.141 -16.281 25.125 1 84.88 466 ASN A N 1
ATOM 3828 C CA . ASN A 1 466 ? -20.75 -17.359 24.359 1 84.88 466 ASN A CA 1
ATOM 3829 C C . ASN A 1 466 ? -21.422 -16.828 23.094 1 84.88 466 ASN A C 1
ATOM 3831 O O . ASN A 1 466 ? -22.609 -17.062 22.875 1 84.88 466 ASN A O 1
ATOM 3835 N N . ASN A 1 467 ? -21 -15.984 22.328 1 93.19 467 ASN A N 1
ATOM 3836 C CA . ASN A 1 467 ? -21.422 -15.531 21.016 1 93.19 467 ASN A CA 1
ATOM 3837 C C . ASN A 1 467 ? -20.562 -16.156 19.906 1 93.19 467 ASN A C 1
ATOM 3839 O O . ASN A 1 467 ? -19.344 -15.953 19.875 1 93.19 467 ASN A O 1
ATOM 3843 N N . LYS A 1 468 ? -21.234 -16.859 19.094 1 94.19 468 LYS A N 1
ATOM 3844 C CA . LYS A 1 468 ? -20.547 -17.656 18.078 1 94.19 468 LYS A CA 1
ATOM 3845 C C . LYS A 1 468 ? -19.719 -16.781 17.141 1 94.19 468 LYS A C 1
ATOM 3847 O O . LYS A 1 468 ? -18.547 -17.062 16.875 1 94.19 468 LYS A O 1
ATOM 3852 N N . GLU A 1 469 ? -20.312 -15.719 16.703 1 95.62 469 GLU A N 1
ATOM 3853 C CA . GLU A 1 469 ? -19.641 -14.844 15.758 1 95.62 469 GLU A CA 1
ATOM 3854 C C . GLU A 1 469 ? -18.391 -14.211 16.391 1 95.62 469 GLU A C 1
ATOM 3856 O O . GLU A 1 469 ? -17.344 -14.141 15.75 1 95.62 469 GLU A O 1
ATOM 3861 N N . ILE A 1 470 ? -18.484 -13.789 17.609 1 95.19 470 ILE A N 1
ATOM 3862 C CA . ILE A 1 470 ? -17.359 -13.211 18.328 1 95.19 470 ILE A CA 1
ATOM 3863 C C . ILE A 1 470 ? -16.25 -14.25 18.453 1 95.19 470 ILE A C 1
ATOM 3865 O O . ILE A 1 470 ? -15.07 -13.945 18.219 1 95.19 470 ILE A O 1
ATOM 3869 N N . ARG A 1 471 ? -16.641 -15.445 18.766 1 93.69 471 ARG A N 1
ATOM 3870 C CA . ARG A 1 471 ? -15.656 -16.516 18.922 1 93.69 471 ARG A CA 1
ATOM 3871 C C . ARG A 1 471 ? -14.93 -16.781 17.609 1 93.69 471 ARG A C 1
ATOM 3873 O O . ARG A 1 471 ? -13.703 -16.891 17.578 1 93.69 471 ARG A O 1
ATOM 3880 N N . PHE A 1 472 ? -15.688 -16.906 16.531 1 95.88 472 PHE A N 1
ATOM 3881 C CA . PHE A 1 472 ? -15.094 -17.141 15.219 1 95.88 472 PHE A CA 1
ATOM 3882 C C . PHE A 1 472 ? -14.133 -16.016 14.859 1 95.88 472 PHE A C 1
ATOM 3884 O O . PHE A 1 472 ? -13.039 -16.266 14.344 1 95.88 472 PHE A O 1
ATOM 3891 N N . TYR A 1 473 ? -14.57 -14.781 15.172 1 95.56 473 TYR A N 1
ATOM 3892 C CA . TYR A 1 473 ? -13.727 -13.641 14.836 1 95.56 473 TYR A CA 1
ATOM 3893 C C . TYR A 1 473 ? -12.445 -13.648 15.672 1 95.56 473 TYR A C 1
ATOM 3895 O O . TYR A 1 473 ? -11.367 -13.328 15.172 1 95.56 473 TYR A O 1
ATOM 3903 N N . MET A 1 474 ? -12.555 -14.008 16.906 1 93.94 474 MET A N 1
ATOM 3904 C CA . MET A 1 474 ? -11.398 -14.086 17.797 1 93.94 474 MET A CA 1
ATOM 3905 C C . MET A 1 474 ? -10.367 -15.078 17.266 1 93.94 474 MET A C 1
ATOM 3907 O O . MET A 1 474 ? -9.18 -14.766 17.203 1 93.94 474 MET A O 1
ATOM 3911 N N . PHE A 1 475 ? -10.82 -16.234 16.844 1 93 475 PHE A N 1
ATOM 3912 C CA . PHE A 1 475 ? -9.906 -17.234 16.312 1 93 475 PHE A CA 1
ATOM 3913 C C . PHE A 1 475 ? -9.234 -16.75 15.039 1 93 475 PHE A C 1
ATOM 3915 O O . PHE A 1 475 ? -8.031 -16.922 14.859 1 93 475 PHE A O 1
ATOM 3922 N N . ASN A 1 476 ? -9.984 -16.156 14.273 1 93.75 476 ASN A N 1
ATOM 3923 C CA . ASN A 1 476 ? -9.438 -15.656 13.016 1 93.75 476 ASN A CA 1
ATOM 3924 C C . ASN A 1 476 ? -8.367 -14.602 13.242 1 93.75 476 ASN A C 1
ATOM 3926 O O . ASN A 1 476 ? -7.355 -14.57 12.539 1 93.75 476 ASN A O 1
ATOM 3930 N N . LYS A 1 477 ? -8.625 -13.75 14.188 1 92.19 477 LYS A N 1
ATOM 3931 C CA . LYS A 1 477 ? -7.727 -12.625 14.43 1 92.19 477 LYS A CA 1
ATOM 3932 C C . LYS A 1 477 ? -6.512 -13.055 15.242 1 92.19 477 LYS A C 1
ATOM 3934 O O . LYS A 1 477 ? -5.391 -12.617 14.977 1 92.19 477 LYS A O 1
ATOM 3939 N N . PHE A 1 478 ? -6.781 -13.898 16.281 1 90.56 478 PHE A N 1
ATOM 3940 C CA . PHE A 1 478 ? -5.738 -14.055 17.281 1 90.56 478 PHE A CA 1
ATOM 3941 C C . PHE A 1 478 ? -5.125 -15.453 17.203 1 90.56 478 PHE A C 1
ATOM 3943 O O . PHE A 1 478 ? -4.082 -15.711 17.812 1 90.56 478 PHE A O 1
ATOM 3950 N N . ALA A 1 479 ? -5.918 -16.281 16.453 1 85.62 479 ALA A N 1
ATOM 3951 C CA . ALA A 1 479 ? -5.453 -17.672 16.422 1 85.62 479 ALA A CA 1
ATOM 3952 C C . ALA A 1 479 ? -5.496 -18.234 15 1 85.62 479 ALA A C 1
ATOM 3954 O O . ALA A 1 479 ? -6.383 -17.891 14.219 1 85.62 479 ALA A O 1
ATOM 3955 N N . GLY A 1 480 ? -4.324 -18.812 14.438 1 79.88 480 GLY A N 1
ATOM 3956 C CA . GLY A 1 480 ? -4.289 -19.578 13.195 1 79.88 480 GLY A CA 1
ATOM 3957 C C . GLY A 1 480 ? -4.609 -21.047 13.391 1 79.88 480 GLY A C 1
ATOM 3958 O O . GLY A 1 480 ? -4.867 -21.484 14.508 1 79.88 480 GLY A O 1
ATOM 3959 N N . PRO A 1 481 ? -4.824 -21.641 12.25 1 87.31 481 PRO A N 1
ATOM 3960 C CA . PRO A 1 481 ? -5.082 -23.078 12.375 1 87.31 481 PRO A CA 1
ATOM 3961 C C . PRO A 1 481 ? -4.074 -23.781 13.281 1 87.31 481 PRO A C 1
ATOM 3963 O O . PRO A 1 481 ? -2.863 -23.625 13.094 1 87.31 481 PRO A O 1
ATOM 3966 N N . GLY A 1 482 ? -4.566 -24.484 14.273 1 83.75 482 GLY A N 1
ATOM 3967 C CA . GLY A 1 482 ? -3.73 -25.266 15.18 1 83.75 482 GLY A CA 1
ATOM 3968 C C . GLY A 1 482 ? -3.201 -24.438 16.344 1 83.75 482 GLY A C 1
ATOM 3969 O O . GLY A 1 482 ? -2.467 -24.953 17.188 1 83.75 482 GLY A O 1
ATOM 3970 N N . GLN A 1 483 ? -3.564 -23.172 16.344 1 84.44 483 GLN A N 1
ATOM 3971 C CA . GLN A 1 483 ? -3.117 -22.328 17.438 1 84.44 483 GLN A CA 1
ATOM 3972 C C . GLN A 1 483 ? -4.258 -22.031 18.406 1 84.44 483 GLN A C 1
ATOM 3974 O O . GLN A 1 483 ? -5.406 -21.859 17.984 1 84.44 483 GLN A O 1
ATOM 3979 N N . ASP A 1 484 ? -3.848 -21.938 19.688 1 80.56 484 ASP A N 1
ATOM 3980 C CA . ASP A 1 484 ? -4.848 -21.672 20.703 1 80.56 484 ASP A CA 1
ATOM 3981 C C . ASP A 1 484 ? -4.941 -20.172 21 1 80.56 484 ASP A C 1
ATOM 3983 O O . ASP A 1 484 ? -3.971 -19.438 20.812 1 80.56 484 ASP A O 1
ATOM 3987 N N . LEU A 1 485 ? -6.156 -19.828 21.453 1 85.25 485 LEU A N 1
ATOM 3988 C CA . LEU A 1 485 ? -6.309 -18.469 21.984 1 85.25 485 LEU A CA 1
ATOM 3989 C C . LEU A 1 485 ? -5.531 -18.297 23.281 1 85.25 485 LEU A C 1
ATOM 3991 O O . LEU A 1 485 ? -5.352 -19.266 24.031 1 85.25 485 LEU A O 1
ATOM 3995 N N . ILE A 1 486 ? -5.043 -17.172 23.516 1 82.69 486 ILE A N 1
ATOM 3996 C CA . ILE A 1 486 ? -4.375 -16.891 24.781 1 82.69 486 ILE A CA 1
ATOM 3997 C C . ILE A 1 486 ? -5.414 -16.688 25.891 1 82.69 486 ILE A C 1
ATOM 3999 O O . ILE A 1 486 ? -5.988 -15.602 26.016 1 82.69 486 ILE A O 1
ATOM 4003 N N . LEU A 1 487 ? -5.906 -17.719 26.609 1 78.5 487 LEU A N 1
ATOM 4004 C CA . LEU A 1 487 ? -6.965 -17.688 27.609 1 78.5 487 LEU A CA 1
ATOM 4005 C C . LEU A 1 487 ? -6.402 -17.953 29 1 78.5 487 LEU A C 1
ATOM 4007 O O . LEU A 1 487 ? -7.082 -17.734 30 1 78.5 487 LEU A O 1
ATOM 4011 N N . ASN A 1 488 ? -5.055 -18.5 29.219 1 70.31 488 ASN A N 1
ATOM 4012 C CA . ASN A 1 488 ? -4.48 -18.812 30.516 1 70.31 488 ASN A CA 1
ATOM 4013 C C . ASN A 1 488 ? -3.016 -18.391 30.609 1 70.31 488 ASN A C 1
ATOM 4015 O O . ASN A 1 488 ? -2.307 -18.406 29.594 1 70.31 488 ASN A O 1
ATOM 4019 N N . MET B 1 1 ? 58.219 -32.875 -46 1 76.06 1 MET B N 1
ATOM 4020 C CA . MET B 1 1 ? 57.188 -32.656 -44.969 1 76.06 1 MET B CA 1
ATOM 4021 C C . MET B 1 1 ? 57.625 -33.25 -43.625 1 76.06 1 MET B C 1
ATOM 4023 O O . MET B 1 1 ? 57.469 -32.625 -42.594 1 76.06 1 MET B O 1
ATOM 4027 N N . LYS B 1 2 ? 58.344 -34.375 -43.719 1 80.69 2 LYS B N 1
ATOM 4028 C CA . LYS B 1 2 ? 58.812 -35.031 -42.5 1 80.69 2 LYS B CA 1
ATOM 4029 C C . LYS B 1 2 ? 59.906 -34.25 -41.844 1 80.69 2 LYS B C 1
ATOM 4031 O O . LYS B 1 2 ? 59.969 -34.125 -40.625 1 80.69 2 LYS B O 1
ATOM 4036 N N . LYS B 1 3 ? 60.719 -33.75 -42.625 1 81.69 3 LYS B N 1
ATOM 4037 C CA . LYS B 1 3 ? 61.875 -33 -42.156 1 81.69 3 LYS B CA 1
ATOM 4038 C C . LYS B 1 3 ? 61.469 -31.75 -41.406 1 81.69 3 LYS B C 1
ATOM 4040 O O . LYS B 1 3 ? 62.156 -31.297 -40.5 1 81.69 3 LYS B O 1
ATOM 4045 N N . PHE B 1 4 ? 60.312 -31.203 -41.781 1 85.75 4 PHE B N 1
ATOM 4046 C CA . PHE B 1 4 ? 59.938 -29.906 -41.25 1 85.75 4 PHE B CA 1
ATOM 4047 C C . PHE B 1 4 ? 58.844 -30.047 -40.188 1 85.75 4 PHE B C 1
ATOM 4049 O O . PHE B 1 4 ? 58.312 -29.047 -39.688 1 85.75 4 PHE B O 1
ATOM 4056 N N . ALA B 1 5 ? 58.531 -31.25 -39.844 1 86.81 5 ALA B N 1
ATOM 4057 C CA . ALA B 1 5 ? 57.438 -31.469 -38.906 1 86.81 5 ALA B CA 1
ATOM 4058 C C . ALA B 1 5 ? 57.781 -30.922 -37.531 1 86.81 5 ALA B C 1
ATOM 4060 O O . ALA B 1 5 ? 58.906 -31.094 -37.062 1 86.81 5 ALA B O 1
ATOM 4061 N N . PRO B 1 6 ? 56.781 -30.203 -36.938 1 85.06 6 PRO B N 1
ATOM 4062 C CA . PRO B 1 6 ? 57.062 -29.688 -35.594 1 85.06 6 PRO B CA 1
ATOM 4063 C C . PRO B 1 6 ? 57.438 -30.781 -34.594 1 85.06 6 PRO B C 1
ATOM 4065 O O . PRO B 1 6 ? 56.75 -31.797 -34.5 1 85.06 6 PRO B O 1
ATOM 4068 N N . LYS B 1 7 ? 58.438 -30.594 -33.781 1 81.19 7 LYS B N 1
ATOM 4069 C CA . LYS B 1 7 ? 58.875 -31.547 -32.75 1 81.19 7 LYS B CA 1
ATOM 4070 C C . LYS B 1 7 ? 58.125 -31.328 -31.453 1 81.19 7 LYS B C 1
ATOM 4072 O O . LYS B 1 7 ? 57.781 -32.312 -30.75 1 81.19 7 LYS B O 1
ATOM 4077 N N . GLU B 1 8 ? 57.875 -30.094 -31.188 1 81.94 8 GLU B N 1
ATOM 4078 C CA . GLU B 1 8 ? 57.125 -29.75 -29.984 1 81.94 8 GLU B CA 1
ATOM 4079 C C . GLU B 1 8 ? 55.75 -29.156 -30.312 1 81.94 8 GLU B C 1
ATOM 4081 O O . GLU B 1 8 ? 55.594 -28.547 -31.375 1 81.94 8 GLU B O 1
ATOM 4086 N N . ALA B 1 9 ? 54.781 -29.406 -29.469 1 80.75 9 ALA B N 1
ATOM 4087 C CA . ALA B 1 9 ? 53.438 -28.938 -29.672 1 80.75 9 ALA B CA 1
ATOM 4088 C C . ALA B 1 9 ? 53.344 -27.422 -29.469 1 80.75 9 ALA B C 1
ATOM 4090 O O . ALA B 1 9 ? 52.531 -26.75 -30.094 1 80.75 9 ALA B O 1
ATOM 4091 N N . THR B 1 10 ? 54.188 -26.875 -28.594 1 84.62 10 THR B N 1
ATOM 4092 C CA . THR B 1 10 ? 54.188 -25.469 -28.25 1 84.62 10 THR B CA 1
ATOM 4093 C C . THR B 1 10 ? 55.219 -24.703 -29.062 1 84.62 10 THR B C 1
ATOM 4095 O O . THR B 1 10 ? 56.344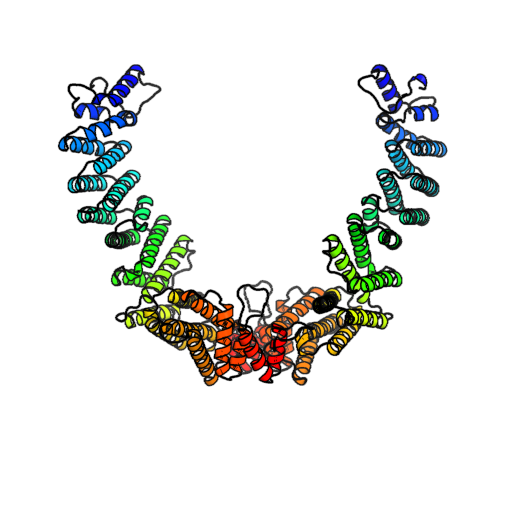 -25.141 -29.203 1 84.62 10 THR B O 1
ATOM 4098 N N . ILE B 1 11 ? 54.781 -23.625 -29.547 1 81.44 11 ILE B N 1
ATOM 4099 C CA . ILE B 1 11 ? 55.719 -22.766 -30.297 1 81.44 11 ILE B CA 1
ATOM 4100 C C . ILE B 1 11 ? 56.375 -21.781 -29.328 1 81.44 11 ILE B C 1
ATOM 4102 O O . ILE B 1 11 ? 55.719 -20.906 -28.766 1 81.44 11 ILE B O 1
ATOM 4106 N N . ASP B 1 12 ? 57.562 -22.094 -28.984 1 79.94 12 ASP B N 1
ATOM 4107 C CA . ASP B 1 12 ? 58.344 -21.125 -28.219 1 79.94 12 ASP B CA 1
ATOM 4108 C C . ASP B 1 12 ? 58.875 -20.031 -29.125 1 79.94 12 ASP B C 1
ATOM 4110 O O . ASP B 1 12 ? 59.906 -20.188 -29.766 1 79.94 12 ASP B O 1
ATOM 4114 N N . HIS B 1 13 ? 58.156 -19 -29.125 1 79.38 13 HIS B N 1
ATOM 4115 C CA . HIS B 1 13 ? 58.469 -17.922 -30.047 1 79.38 13 HIS B CA 1
ATOM 4116 C C . HIS B 1 13 ? 59.812 -17.281 -29.75 1 79.38 13 HIS B C 1
ATOM 4118 O O . HIS B 1 13 ? 60.406 -16.609 -30.609 1 79.38 13 HIS B O 1
ATOM 4124 N N . SER B 1 14 ? 60.344 -17.469 -28.625 1 75.88 14 SER B N 1
ATOM 4125 C CA . SER B 1 14 ? 61.625 -16.922 -28.297 1 75.88 14 SER B CA 1
ATOM 4126 C C . SER B 1 14 ? 62.75 -17.766 -28.891 1 75.88 14 SER B C 1
ATOM 4128 O O . SER B 1 14 ? 63.875 -17.281 -29.094 1 75.88 14 SER B O 1
ATOM 4130 N N . LYS B 1 15 ? 62.406 -19 -29.281 1 77.5 15 LYS B N 1
ATOM 4131 C CA . LYS B 1 15 ? 63.5 -19.922 -29.656 1 77.5 15 LYS B CA 1
ATOM 4132 C C . LYS B 1 15 ? 63.312 -20.438 -31.062 1 77.5 15 LYS B C 1
ATOM 4134 O O . LYS B 1 15 ? 64.25 -20.891 -31.703 1 77.5 15 LYS B O 1
ATOM 4139 N N . ILE B 1 16 ? 62.188 -20.297 -31.578 1 77.56 16 ILE B N 1
ATOM 4140 C CA . ILE B 1 16 ? 61.875 -21.016 -32.812 1 77.56 16 ILE B CA 1
ATOM 4141 C C . ILE B 1 16 ? 62.469 -20.281 -34 1 77.56 16 ILE B C 1
ATOM 4143 O O . ILE B 1 16 ? 62.562 -19.047 -34 1 77.56 16 ILE B O 1
ATOM 4147 N N . ASP B 1 17 ? 63 -21 -34.938 1 82.62 17 ASP B N 1
ATOM 4148 C CA . ASP B 1 17 ? 63.469 -20.453 -36.219 1 82.62 17 ASP B CA 1
ATOM 4149 C C . ASP B 1 17 ? 62.281 -19.984 -37.062 1 82.62 17 ASP B C 1
ATOM 4151 O O . ASP B 1 17 ? 61.469 -20.781 -37.5 1 82.62 17 ASP B O 1
ATOM 4155 N N . GLU B 1 18 ? 62.281 -18.719 -37.375 1 82.44 18 GLU B N 1
ATOM 4156 C CA . GLU B 1 18 ? 61.125 -18.078 -38.062 1 82.44 18 GLU B CA 1
ATOM 4157 C C . GLU B 1 18 ? 60.906 -18.688 -39.438 1 82.44 18 GLU B C 1
ATOM 4159 O O . GLU B 1 18 ? 59.781 -18.844 -39.875 1 82.44 18 GLU B O 1
ATOM 4164 N N . LYS B 1 19 ? 62.094 -18.828 -40.094 1 79.88 19 LYS B N 1
ATOM 4165 C CA . LYS B 1 19 ? 61.969 -19.453 -41.406 1 79.88 19 LYS B CA 1
ATOM 4166 C C . LYS B 1 19 ? 61.344 -20.844 -41.312 1 79.88 19 LYS B C 1
ATOM 4168 O O . LYS B 1 19 ? 60.469 -21.188 -42.094 1 79.88 19 LYS B O 1
ATOM 4173 N N . LEU B 1 20 ? 61.719 -21.531 -40.375 1 85.88 20 LEU B N 1
ATOM 4174 C CA . LEU B 1 20 ? 61.188 -22.859 -40.156 1 85.88 20 LEU B CA 1
ATOM 4175 C C . LEU B 1 20 ? 59.688 -22.781 -39.812 1 85.88 20 LEU B C 1
ATOM 4177 O O . LEU B 1 20 ? 58.875 -23.578 -40.312 1 85.88 20 LEU B O 1
ATOM 4181 N N . LEU B 1 21 ? 59.312 -21.891 -38.969 1 88.81 21 LEU B N 1
ATOM 4182 C CA . LEU B 1 21 ? 57.938 -21.719 -38.562 1 88.81 21 LEU B CA 1
ATOM 4183 C C . LEU B 1 21 ? 57.062 -21.359 -39.75 1 88.81 21 LEU B C 1
ATOM 4185 O O . LEU B 1 21 ? 55.938 -21.875 -39.906 1 88.81 21 LEU B O 1
ATOM 4189 N N . ARG B 1 22 ? 57.594 -20.5 -40.656 1 82.69 22 ARG B N 1
ATOM 4190 C CA . ARG B 1 22 ? 56.875 -20.109 -41.875 1 82.69 22 ARG B CA 1
ATOM 4191 C C . ARG B 1 22 ? 56.625 -21.297 -42.781 1 82.69 22 ARG B C 1
ATOM 4193 O O . ARG B 1 22 ? 55.562 -21.438 -43.375 1 82.69 22 ARG B O 1
ATOM 4200 N N . ILE B 1 23 ? 57.594 -22.125 -42.844 1 83.44 23 ILE B N 1
ATOM 4201 C CA . ILE B 1 23 ? 57.469 -23.328 -43.688 1 83.44 23 ILE B CA 1
ATOM 4202 C C . ILE B 1 23 ? 56.406 -24.25 -43.094 1 83.44 23 ILE B C 1
ATOM 4204 O O . ILE B 1 23 ? 55.531 -24.766 -43.812 1 83.44 23 ILE B O 1
ATOM 4208 N N . GLN B 1 24 ? 56.5 -24.375 -41.875 1 86.56 24 GLN B N 1
ATOM 4209 C CA . GLN B 1 24 ? 55.531 -25.234 -41.188 1 86.56 24 GLN B CA 1
ATOM 4210 C C . GLN B 1 24 ? 54.125 -24.703 -41.344 1 86.56 24 GLN B C 1
ATOM 4212 O O . GLN B 1 24 ? 53.188 -25.469 -41.625 1 86.56 24 GLN B O 1
ATOM 4217 N N . MET B 1 25 ? 53.969 -23.453 -41.188 1 84.88 25 MET B N 1
ATOM 4218 C CA . MET B 1 25 ? 52.656 -22.812 -41.344 1 84.88 25 MET B CA 1
ATOM 4219 C C . MET B 1 25 ? 52.125 -22.984 -42.781 1 84.88 25 MET B C 1
ATOM 4221 O O . MET B 1 25 ? 50.938 -23.25 -43 1 84.88 25 MET B O 1
ATOM 4225 N N . ALA B 1 26 ? 53.031 -22.844 -43.688 1 80.75 26 ALA B N 1
ATOM 4226 C CA . ALA B 1 26 ? 52.656 -22.984 -45.094 1 80.75 26 ALA B CA 1
ATOM 4227 C C . ALA B 1 26 ? 52.25 -24.422 -45.406 1 80.75 26 ALA B C 1
ATOM 4229 O O . ALA B 1 26 ? 51.281 -24.656 -46.125 1 80.75 26 ALA B O 1
ATOM 4230 N N . ILE B 1 27 ? 52.969 -25.344 -44.844 1 80.88 27 ILE B N 1
ATOM 4231 C CA . ILE B 1 27 ? 52.625 -26.75 -45.031 1 80.88 27 ILE B CA 1
ATOM 4232 C C . ILE B 1 27 ? 51.219 -27.016 -44.438 1 80.88 27 ILE B C 1
ATOM 4234 O O . ILE B 1 27 ? 50.375 -27.609 -45.125 1 80.88 27 ILE B O 1
ATOM 4238 N N . CYS B 1 28 ? 51 -26.531 -43.312 1 78.75 28 CYS B N 1
ATOM 4239 C CA . CYS B 1 28 ? 49.719 -26.734 -42.656 1 78.75 28 CYS B CA 1
ATOM 4240 C C . CYS B 1 28 ? 48.562 -26.156 -43.469 1 78.75 28 CYS B C 1
ATOM 4242 O O . CYS B 1 28 ? 47.5 -26.766 -43.562 1 78.75 28 CYS B O 1
ATOM 4244 N N . SER B 1 29 ? 48.781 -25.047 -44.125 1 76.56 29 SER B N 1
ATOM 4245 C CA . SER B 1 29 ? 47.688 -24.312 -44.781 1 76.56 29 SER B CA 1
ATOM 4246 C C . SER B 1 29 ? 47.5 -24.781 -46.219 1 76.56 29 SER B C 1
ATOM 4248 O O . SER B 1 29 ? 46.406 -24.641 -46.781 1 76.56 29 SER B O 1
ATOM 4250 N N . HIS B 1 30 ? 48.594 -25.453 -46.844 1 74.5 30 HIS B N 1
ATOM 4251 C CA . HIS B 1 30 ? 48.5 -25.609 -48.312 1 74.5 30 HIS B CA 1
ATOM 4252 C C . HIS B 1 30 ? 48.781 -27.062 -48.719 1 74.5 30 HIS B C 1
ATOM 4254 O O . HIS B 1 30 ? 48.75 -27.375 -49.906 1 74.5 30 HIS B O 1
ATOM 4260 N N . VAL B 1 31 ? 49 -27.859 -47.812 1 75.44 31 VAL B N 1
ATOM 4261 C CA . VAL B 1 31 ? 49.438 -29.219 -48.125 1 75.44 31 VAL B CA 1
ATOM 4262 C C . VAL B 1 31 ? 48.375 -29.922 -48.969 1 75.44 31 VAL B C 1
ATOM 4264 O O . VAL B 1 31 ? 48.688 -30.766 -49.812 1 75.44 31 VAL B O 1
ATOM 4267 N N . LEU B 1 32 ? 47.188 -29.531 -48.938 1 71.75 32 LEU B N 1
ATOM 4268 C CA . LEU B 1 32 ? 46.062 -30.219 -49.625 1 71.75 32 LEU B CA 1
ATOM 4269 C C . LEU B 1 32 ? 46.062 -29.906 -51.094 1 71.75 32 LEU B C 1
ATOM 4271 O O . LEU B 1 32 ? 45.438 -30.609 -51.875 1 71.75 32 LEU B O 1
ATOM 4275 N N . TYR B 1 33 ? 46.812 -28.922 -51.438 1 68.5 33 TYR B N 1
ATOM 4276 C CA . TYR B 1 33 ? 46.875 -28.547 -52.844 1 68.5 33 TYR B CA 1
ATOM 4277 C C . TYR B 1 33 ? 48.031 -29.234 -53.562 1 68.5 33 TYR B C 1
ATOM 4279 O O . TYR B 1 33 ? 48.25 -29.016 -54.75 1 68.5 33 TYR B O 1
ATOM 4287 N N . SER B 1 34 ? 48.562 -30.062 -52.812 1 72.5 34 SER B N 1
ATOM 4288 C CA . SER B 1 34 ? 49.719 -30.766 -53.375 1 72.5 34 SER B CA 1
ATOM 4289 C C . SER B 1 34 ? 49.281 -31.859 -54.344 1 72.5 34 SER B C 1
ATOM 4291 O O . SER B 1 34 ? 48.25 -32.5 -54.125 1 72.5 34 SER B O 1
ATOM 4293 N N . ARG B 1 35 ? 49.906 -31.984 -55.531 1 73.81 35 ARG B N 1
ATOM 4294 C CA . ARG B 1 35 ? 49.781 -33.062 -56.5 1 73.81 35 ARG B CA 1
ATOM 4295 C C . ARG B 1 35 ? 51.125 -33.75 -56.75 1 73.81 35 ARG B C 1
ATOM 4297 O O . ARG B 1 35 ? 52.094 -33.094 -57.125 1 73.81 35 ARG B O 1
ATOM 4304 N N . PRO B 1 36 ? 51.25 -35 -56.531 1 73 36 PRO B N 1
ATOM 4305 C CA . PRO B 1 36 ? 50.219 -35.938 -56.031 1 73 36 PRO B CA 1
ATOM 4306 C C . PRO B 1 36 ? 49.844 -35.656 -54.594 1 73 36 PRO B C 1
ATOM 4308 O O . PRO B 1 36 ? 50.594 -35 -53.875 1 73 36 PRO B O 1
ATOM 4311 N N . PRO B 1 37 ? 48.656 -36.094 -54.156 1 71.5 37 PRO B N 1
ATOM 4312 C CA . PRO B 1 37 ? 48.219 -35.844 -52.812 1 71.5 37 PRO B CA 1
ATOM 4313 C C . PRO B 1 37 ? 49.156 -36.375 -51.75 1 71.5 37 PRO B C 1
ATOM 4315 O O . PRO B 1 37 ? 49.719 -37.469 -51.938 1 71.5 37 PRO B O 1
ATOM 4318 N N . VAL B 1 38 ? 49.469 -35.531 -50.688 1 76.62 38 VAL B N 1
ATOM 4319 C CA . VAL B 1 38 ? 50.344 -35.938 -49.594 1 76.62 38 VAL B CA 1
ATOM 4320 C C . VAL B 1 38 ? 49.625 -36.969 -48.719 1 76.62 38 VAL B C 1
ATOM 4322 O O . VAL B 1 38 ? 48.469 -36.812 -48.375 1 76.62 38 VAL B O 1
ATOM 4325 N N . PRO B 1 39 ? 50.375 -38.094 -48.531 1 77.06 39 PRO B N 1
ATOM 4326 C CA . PRO B 1 39 ? 49.781 -39.094 -47.656 1 77.06 39 PRO B CA 1
ATOM 4327 C C . PRO B 1 39 ? 49.344 -38.5 -46.312 1 77.06 39 PRO B C 1
ATOM 4329 O O . PRO B 1 39 ? 50.031 -37.656 -45.75 1 77.06 39 PRO B O 1
ATOM 4332 N N . LEU B 1 40 ? 48.25 -38.969 -45.75 1 76.88 40 LEU B N 1
ATOM 4333 C CA . LEU B 1 40 ? 47.625 -38.469 -44.531 1 76.88 40 LEU B CA 1
ATOM 4334 C C . LEU B 1 40 ? 48.562 -38.562 -43.344 1 76.88 40 LEU B C 1
ATOM 4336 O O . LEU B 1 40 ? 48.562 -37.688 -42.469 1 76.88 40 LEU B O 1
ATOM 4340 N N . GLU B 1 41 ? 49.5 -39.469 -43.312 1 78.88 41 GLU B N 1
ATOM 4341 C CA . GLU B 1 41 ? 50.438 -39.688 -42.219 1 78.88 41 GLU B CA 1
ATOM 4342 C C . GLU B 1 41 ? 51.375 -38.5 -42 1 78.88 41 GLU B C 1
ATOM 4344 O O . GLU B 1 41 ? 51.719 -38.156 -40.875 1 78.88 41 GLU B O 1
ATOM 4349 N N . TYR B 1 42 ? 51.594 -37.906 -43.094 1 79.62 42 TYR B N 1
ATOM 4350 C CA . TYR B 1 42 ? 52.5 -36.75 -43 1 79.62 42 TYR B CA 1
ATOM 4351 C C . TYR B 1 42 ? 51.75 -35.5 -42.531 1 79.62 42 TYR B C 1
ATOM 4353 O O . TYR B 1 42 ? 52.281 -34.688 -41.812 1 79.62 42 TYR B O 1
ATOM 4361 N N . ILE B 1 43 ? 50.469 -35.469 -42.969 1 76.56 43 ILE B N 1
ATOM 4362 C CA . ILE B 1 43 ? 49.625 -34.344 -42.562 1 76.56 43 ILE B CA 1
ATOM 4363 C C . ILE B 1 43 ? 49.438 -34.375 -41.062 1 76.56 43 ILE B C 1
ATOM 4365 O O . ILE B 1 43 ? 49.5 -33.344 -40.406 1 76.56 43 ILE B O 1
ATOM 4369 N N . LEU B 1 44 ? 49.344 -35.531 -40.5 1 79.81 44 LEU B N 1
ATOM 4370 C CA . LEU B 1 44 ? 49.062 -35.75 -39.062 1 79.81 44 LEU B CA 1
ATOM 4371 C C . LEU B 1 44 ? 50.219 -35.281 -38.219 1 79.81 44 LEU B C 1
ATOM 4373 O O . LEU B 1 44 ? 50 -34.875 -37.062 1 79.81 44 LEU B O 1
ATOM 4377 N N . MET B 1 45 ? 51.375 -35.156 -38.75 1 80.94 45 MET B N 1
ATOM 4378 C CA . MET B 1 45 ? 52.562 -34.719 -38.031 1 80.94 45 MET B CA 1
ATOM 4379 C C . MET B 1 45 ? 52.5 -33.25 -37.688 1 80.94 45 MET B C 1
ATOM 4381 O O . MET B 1 45 ? 53.156 -32.781 -36.781 1 80.94 45 MET B O 1
ATOM 4385 N N . TYR B 1 46 ? 51.594 -32.656 -38.438 1 80.44 46 TYR B N 1
ATOM 4386 C CA . TYR B 1 46 ? 51.531 -31.188 -38.25 1 80.44 46 TYR B CA 1
ATOM 4387 C C . TYR B 1 46 ? 50.344 -30.797 -37.406 1 80.44 46 TYR B C 1
ATOM 4389 O O . TYR B 1 46 ? 50.188 -29.625 -37.031 1 80.44 46 TYR B O 1
ATOM 4397 N N . LEU B 1 47 ? 49.562 -31.75 -37.094 1 78.38 47 LEU B N 1
ATOM 4398 C CA . LEU B 1 47 ? 48.375 -31.484 -36.281 1 78.38 47 LEU B CA 1
ATOM 4399 C C . LEU B 1 47 ? 48.688 -31.594 -34.812 1 78.38 47 LEU B C 1
ATOM 4401 O O . LEU B 1 47 ? 48.25 -32.531 -34.125 1 78.38 47 LEU B O 1
ATOM 4405 N N . LYS B 1 48 ? 49.5 -30.562 -34.312 1 77.25 48 LYS B N 1
ATOM 4406 C CA . LYS B 1 48 ? 50 -30.609 -32.938 1 77.25 48 LYS B CA 1
ATOM 4407 C C . LYS B 1 48 ? 49.938 -29.219 -32.281 1 77.25 48 LYS B C 1
ATOM 4409 O O . LYS B 1 48 ? 50.469 -28.25 -32.812 1 77.25 48 LYS B O 1
ATOM 4414 N N . GLY B 1 49 ? 49.219 -29.188 -31.125 1 76 49 GLY B N 1
ATOM 4415 C CA . GLY B 1 49 ? 49.25 -28.016 -30.25 1 76 49 GLY B CA 1
ATOM 4416 C C . GLY B 1 49 ? 49 -26.719 -30.984 1 76 49 GLY B C 1
ATOM 4417 O O . GLY B 1 49 ? 47.969 -26.578 -31.656 1 76 49 GLY B O 1
ATOM 4418 N N . ASP B 1 50 ? 50 -25.812 -30.938 1 79.06 50 ASP B N 1
ATOM 4419 C CA . ASP B 1 50 ? 49.906 -24.438 -31.422 1 79.06 50 ASP B CA 1
ATOM 4420 C C . ASP B 1 50 ? 49.875 -24.406 -32.938 1 79.06 50 ASP B C 1
ATOM 4422 O O . ASP B 1 50 ? 49.594 -23.359 -33.531 1 79.06 50 ASP B O 1
ATOM 4426 N N . TYR B 1 51 ? 50.094 -25.516 -33.562 1 81.19 51 TYR B N 1
ATOM 4427 C CA . TYR B 1 51 ? 50.125 -25.547 -35 1 81.19 51 TYR B CA 1
ATOM 4428 C C . TYR B 1 51 ? 48.75 -25.844 -35.594 1 81.19 51 TYR B C 1
ATOM 4430 O O . TYR B 1 51 ? 48.531 -25.641 -36.781 1 81.19 51 TYR B O 1
ATOM 4438 N N . VAL B 1 52 ? 47.844 -26.25 -34.812 1 80.69 52 VAL B N 1
ATOM 4439 C CA . VAL B 1 52 ? 46.531 -26.734 -35.219 1 80.69 52 VAL B CA 1
ATOM 4440 C C . VAL B 1 52 ? 45.75 -25.594 -35.875 1 80.69 52 VAL B C 1
ATOM 4442 O O . VAL B 1 52 ? 45.125 -25.797 -36.938 1 80.69 52 VAL B O 1
ATOM 4445 N N . PRO B 1 53 ? 45.812 -24.422 -35.375 1 79.75 53 PRO B N 1
ATOM 4446 C CA . PRO B 1 53 ? 45.031 -23.359 -36.031 1 79.75 53 PRO B CA 1
ATOM 4447 C C . PRO B 1 53 ? 45.438 -23.156 -37.5 1 79.75 53 PRO B C 1
ATOM 4449 O O . PRO B 1 53 ? 44.594 -22.766 -38.312 1 79.75 53 PRO B O 1
ATOM 4452 N N . PHE B 1 54 ? 46.688 -23.438 -37.75 1 79 54 PHE B N 1
ATOM 4453 C CA . PHE B 1 54 ? 47.156 -23.25 -39.125 1 79 54 PHE B CA 1
ATOM 4454 C C . PHE B 1 54 ? 46.625 -24.344 -40.031 1 79 54 PHE B C 1
ATOM 4456 O O . PHE B 1 54 ? 46.625 -24.203 -41.25 1 79 54 PHE B O 1
ATOM 4463 N N . SER B 1 55 ? 46.219 -25.391 -39.406 1 76.81 55 SER B N 1
ATOM 4464 C CA . SER B 1 55 ? 45.812 -26.562 -40.188 1 76.81 55 SER B CA 1
ATOM 4465 C C . SER B 1 55 ? 44.281 -26.562 -40.406 1 76.81 55 SER B C 1
ATOM 4467 O O . SER B 1 55 ? 43.781 -27.422 -41.125 1 76.81 55 SER B O 1
ATOM 4469 N N . LEU B 1 56 ? 43.5 -25.672 -39.969 1 77.62 56 LEU B N 1
ATOM 4470 C CA . LEU B 1 56 ? 42.031 -25.656 -40 1 77.62 56 LEU B CA 1
ATOM 4471 C C . LEU B 1 56 ? 41.5 -25.672 -41.438 1 77.62 56 LEU B C 1
ATOM 4473 O O . LEU B 1 56 ? 40.562 -26.422 -41.75 1 77.62 56 LEU B O 1
ATOM 4477 N N . PRO B 1 57 ? 42.094 -24.906 -42.312 1 71.62 57 PRO B N 1
ATOM 4478 C CA . PRO B 1 57 ? 41.625 -24.969 -43.688 1 71.62 57 PRO B CA 1
ATOM 4479 C C . PRO B 1 57 ? 41.781 -26.375 -44.281 1 71.62 57 PRO B C 1
ATOM 4481 O O . PRO B 1 57 ? 40.938 -26.781 -45.094 1 71.62 57 PRO B O 1
ATOM 4484 N N . MET B 1 58 ? 42.75 -27.016 -43.844 1 73.62 58 MET B N 1
ATOM 4485 C CA . MET B 1 58 ? 42.969 -28.359 -44.344 1 73.62 58 MET B CA 1
ATOM 4486 C C . MET B 1 58 ? 41.844 -29.297 -43.906 1 73.62 58 MET B C 1
ATOM 4488 O O . MET B 1 58 ? 41.469 -30.219 -44.656 1 73.62 58 MET B O 1
ATOM 4492 N N . PHE B 1 59 ? 41.344 -29.109 -42.75 1 74.19 59 PHE B N 1
ATOM 4493 C CA . PHE B 1 59 ? 40.281 -29.938 -42.219 1 74.19 59 PHE B CA 1
ATOM 4494 C C . PHE B 1 59 ? 39.062 -29.891 -43.125 1 74.19 59 PHE B C 1
ATOM 4496 O O . PHE B 1 59 ? 38.5 -30.938 -43.469 1 74.19 59 PHE B O 1
ATOM 4503 N N . ASN B 1 60 ? 38.719 -28.703 -43.656 1 68.5 60 ASN B N 1
ATOM 4504 C CA . ASN B 1 60 ? 37.562 -28.547 -44.531 1 68.5 60 ASN B CA 1
ATOM 4505 C C . ASN B 1 60 ? 37.812 -29.172 -45.906 1 68.5 60 ASN B C 1
ATOM 4507 O O . ASN B 1 60 ? 36.938 -29.766 -46.5 1 68.5 60 ASN B O 1
ATOM 4511 N N . ALA B 1 61 ? 38.969 -28.938 -46.344 1 69.31 61 ALA B N 1
ATOM 4512 C CA . ALA B 1 61 ? 39.344 -29.484 -47.656 1 69.31 61 ALA B CA 1
ATOM 4513 C C . ALA B 1 61 ? 39.312 -31.016 -47.625 1 69.31 61 ALA B C 1
ATOM 4515 O O . ALA B 1 61 ? 38.906 -31.656 -48.594 1 69.31 61 ALA B O 1
ATOM 4516 N N . LEU B 1 62 ? 39.781 -31.516 -46.625 1 68.69 62 LEU B N 1
ATOM 4517 C CA . LEU B 1 62 ? 39.781 -32.969 -46.469 1 68.69 62 LEU B CA 1
ATOM 4518 C C . LEU B 1 62 ? 38.344 -33.531 -46.438 1 68.69 62 LEU B C 1
ATOM 4520 O O . LEU B 1 62 ? 38.062 -34.562 -47.031 1 68.69 62 LEU B O 1
ATOM 4524 N N . LEU B 1 63 ? 37.438 -32.812 -45.781 1 69.62 63 LEU B N 1
ATOM 4525 C CA . LEU B 1 63 ? 36.031 -33.188 -45.688 1 69.62 63 LEU B CA 1
ATOM 4526 C C . LEU B 1 63 ? 35.406 -33.219 -47.094 1 69.62 63 LEU B C 1
ATOM 4528 O O . LEU B 1 63 ? 34.562 -34.094 -47.375 1 69.62 63 LEU B O 1
ATOM 4532 N N . SER B 1 64 ? 35.875 -32.344 -47.875 1 64.81 64 SER B N 1
ATOM 4533 C CA . SER B 1 64 ? 35.281 -32.188 -49.188 1 64.81 64 SER B CA 1
ATOM 4534 C C . SER B 1 64 ? 35.875 -33.156 -50.188 1 64.81 64 SER B C 1
ATOM 4536 O O . SER B 1 64 ? 35.219 -33.531 -51.188 1 64.81 64 SER B O 1
ATOM 4538 N N . ASN B 1 65 ? 37.125 -33.562 -49.875 1 67.5 65 ASN B N 1
ATOM 4539 C CA . ASN B 1 65 ? 37.812 -34.188 -51 1 67.5 65 ASN B CA 1
ATOM 4540 C C . ASN B 1 65 ? 38.25 -35.625 -50.688 1 67.5 65 ASN B C 1
ATOM 4542 O O . ASN B 1 65 ? 38.625 -36.375 -51.562 1 67.5 65 ASN B O 1
ATOM 4546 N N . LEU B 1 66 ? 38.188 -36.031 -49.5 1 69.94 66 LEU B N 1
ATOM 4547 C CA . LEU B 1 66 ? 38.719 -37.344 -49.156 1 69.94 66 LEU B CA 1
ATOM 4548 C C . LEU B 1 66 ? 37.594 -38.375 -49.188 1 69.94 66 LEU B C 1
ATOM 4550 O O . LEU B 1 66 ? 36.469 -38.094 -48.781 1 69.94 66 LEU B O 1
ATOM 4554 N N . PRO B 1 67 ? 37.938 -39.531 -49.812 1 73.44 67 PRO B N 1
ATOM 4555 C CA . PRO B 1 67 ? 37 -40.625 -49.656 1 73.44 67 PRO B CA 1
ATOM 4556 C C . PRO B 1 67 ? 36.656 -40.906 -48.188 1 73.44 67 PRO B C 1
ATOM 4558 O O . PRO B 1 67 ? 37.5 -40.688 -47.312 1 73.44 67 PRO B O 1
ATOM 4561 N N . LEU B 1 68 ? 35.594 -41.469 -47.875 1 73.44 68 LEU B N 1
ATOM 4562 C CA . LEU B 1 68 ? 35 -41.656 -46.531 1 73.44 68 LEU B CA 1
ATOM 4563 C C . LEU B 1 68 ? 35.969 -42.469 -45.656 1 73.44 68 LEU B C 1
ATOM 4565 O O . LEU B 1 68 ? 36.188 -42.094 -44.5 1 73.44 68 LEU B O 1
ATOM 4569 N N . PRO B 1 69 ? 36.594 -43.469 -46.156 1 75.75 69 PRO B N 1
ATOM 4570 C CA . PRO B 1 69 ? 37.469 -44.25 -45.281 1 75.75 69 PRO B CA 1
ATOM 4571 C C . PRO B 1 69 ? 38.688 -43.438 -44.781 1 75.75 69 PRO B C 1
ATOM 4573 O O . PRO B 1 69 ? 39.125 -43.594 -43.656 1 75.75 69 PRO B O 1
ATOM 4576 N N . LEU B 1 70 ? 39.156 -42.625 -45.656 1 74.81 70 LEU B N 1
ATOM 4577 C CA . LEU B 1 70 ? 40.312 -41.812 -45.281 1 74.81 70 LEU B CA 1
ATOM 4578 C C . LEU B 1 70 ? 39.906 -40.688 -44.312 1 74.81 70 LEU B C 1
ATOM 4580 O O . LEU B 1 70 ? 40.656 -40.344 -43.406 1 74.81 70 LEU B O 1
ATOM 4584 N N . CYS B 1 71 ? 38.75 -40.281 -44.625 1 73.88 71 CYS B N 1
ATOM 4585 C CA . CYS B 1 71 ? 38.219 -39.25 -43.719 1 73.88 71 CYS B CA 1
ATOM 4586 C C . CYS B 1 71 ? 38 -39.812 -42.312 1 73.88 71 CYS B C 1
ATOM 4588 O O . CYS B 1 71 ? 38.344 -39.156 -41.312 1 73.88 71 CYS B O 1
ATOM 4590 N N . MET B 1 72 ? 37.562 -40.969 -42.25 1 75.62 72 MET B N 1
ATOM 4591 C CA . MET B 1 72 ? 37.344 -41.625 -40.969 1 75.62 72 MET B CA 1
ATOM 4592 C C . MET B 1 72 ? 38.656 -41.844 -40.219 1 75.62 72 MET B C 1
ATOM 4594 O O . MET B 1 72 ? 38.75 -41.594 -39.031 1 75.62 72 MET B O 1
ATOM 4598 N N . ASN B 1 73 ? 39.594 -42.25 -40.969 1 77.38 73 ASN B N 1
ATOM 4599 C CA . ASN B 1 73 ? 40.938 -42.438 -40.375 1 77.38 73 ASN B CA 1
ATOM 4600 C C . ASN B 1 73 ? 41.5 -41.094 -39.844 1 77.38 73 ASN B C 1
ATOM 4602 O O . ASN B 1 73 ? 42.125 -41.062 -38.781 1 77.38 73 ASN B O 1
ATOM 4606 N N . PHE B 1 74 ? 41.188 -40.125 -40.594 1 76.81 74 PHE B N 1
ATOM 4607 C CA . PHE B 1 74 ? 41.656 -38.812 -40.188 1 76.81 74 PHE B CA 1
ATOM 4608 C C . PHE B 1 74 ? 41 -38.375 -38.906 1 76.81 74 PHE B C 1
ATOM 4610 O O . PHE B 1 74 ? 41.688 -37.938 -37.969 1 76.81 74 PHE B O 1
ATOM 4617 N N . VAL B 1 75 ? 39.781 -38.531 -38.875 1 79.31 75 VAL B N 1
ATOM 4618 C CA . VAL B 1 75 ? 39 -38.094 -37.719 1 79.31 75 VAL B CA 1
ATOM 4619 C C . VAL B 1 75 ? 39.406 -38.938 -36.5 1 79.31 75 VAL B C 1
ATOM 4621 O O . VAL B 1 75 ? 39.594 -38.375 -35.406 1 79.31 75 VAL B O 1
ATOM 4624 N N . GLU B 1 76 ? 39.625 -40.125 -36.656 1 76.81 76 GLU B N 1
ATOM 4625 C CA . GLU B 1 76 ? 40.031 -41 -35.562 1 76.81 76 GLU B CA 1
ATOM 4626 C C . GLU B 1 76 ? 41.406 -40.594 -35 1 76.81 76 GLU B C 1
ATOM 4628 O O . GLU B 1 76 ? 41.625 -40.656 -33.781 1 76.81 76 GLU B O 1
ATOM 4633 N N . ASN B 1 77 ? 42.188 -40.25 -35.875 1 78.19 77 ASN B N 1
ATOM 4634 C CA . ASN B 1 77 ? 43.5 -39.781 -35.438 1 78.19 77 ASN B CA 1
ATOM 4635 C C . ASN B 1 77 ? 43.406 -38.5 -34.656 1 78.19 77 ASN B C 1
ATOM 4637 O O . ASN B 1 77 ? 44.156 -38.312 -33.688 1 78.19 77 ASN B O 1
ATOM 4641 N N . LEU B 1 78 ? 42.531 -37.688 -35.156 1 80.5 78 LEU B N 1
ATOM 4642 C CA . LEU B 1 78 ? 42.344 -36.438 -34.438 1 80.5 78 LEU B CA 1
ATOM 4643 C C . LEU B 1 78 ? 41.844 -36.688 -33 1 80.5 78 LEU B C 1
ATOM 4645 O O . LEU B 1 78 ? 42.219 -35.969 -32.062 1 80.5 78 LEU B O 1
ATOM 4649 N N . LEU B 1 79 ? 41.062 -37.656 -32.812 1 78.19 79 LEU B N 1
ATOM 4650 C CA . LEU B 1 79 ? 40.438 -37.969 -31.531 1 78.19 79 LEU B CA 1
ATOM 4651 C C . LEU B 1 79 ? 41.438 -38.562 -30.562 1 78.19 79 LEU B C 1
ATOM 4653 O O . LEU B 1 79 ? 41.188 -38.625 -29.359 1 78.19 79 LEU B O 1
ATOM 4657 N N . ASN B 1 80 ? 42.656 -38.875 -30.984 1 75.56 80 ASN B N 1
ATOM 4658 C CA . ASN B 1 80 ? 43.75 -39.406 -30.141 1 75.56 80 ASN B CA 1
ATOM 4659 C C . ASN B 1 80 ? 44.781 -38.312 -29.828 1 75.56 80 ASN B C 1
ATOM 4661 O O . ASN B 1 80 ? 45.844 -38.625 -29.266 1 75.56 80 ASN B O 1
ATOM 4665 N N . LYS B 1 81 ? 44.438 -37.188 -30.141 1 78.38 81 LYS B N 1
ATOM 4666 C CA . LYS B 1 81 ? 45.312 -36.031 -29.938 1 78.38 81 LYS B CA 1
ATOM 4667 C C . LYS B 1 81 ? 44.906 -35.219 -28.719 1 78.38 81 LYS B C 1
ATOM 4669 O O . LYS B 1 81 ? 43.969 -35.594 -28 1 78.38 81 LYS B O 1
ATOM 4674 N N . PRO B 1 82 ? 45.719 -34.156 -28.5 1 78.44 82 PRO B N 1
ATOM 4675 C CA . PRO B 1 82 ? 45.344 -33.312 -27.359 1 78.44 82 PRO B CA 1
ATOM 4676 C C . PRO B 1 82 ? 43.938 -32.75 -27.484 1 78.44 82 PRO B C 1
ATOM 4678 O O . PRO B 1 82 ? 43.375 -32.656 -28.578 1 78.44 82 PRO B O 1
ATOM 4681 N N . VAL B 1 83 ? 43.312 -32.219 -26.422 1 80.38 83 VAL B N 1
ATOM 4682 C CA . VAL B 1 83 ? 41.906 -31.859 -26.25 1 80.38 83 VAL B CA 1
ATOM 4683 C C . VAL B 1 83 ? 41.5 -30.828 -27.312 1 80.38 83 VAL B C 1
ATOM 4685 O O . VAL B 1 83 ? 40.438 -30.938 -27.891 1 80.38 83 VAL B O 1
ATOM 4688 N N . SER B 1 84 ? 42.344 -29.859 -27.594 1 76.75 84 SER B N 1
ATOM 4689 C CA . SER B 1 84 ? 42.031 -28.797 -28.547 1 76.75 84 SER B CA 1
ATOM 4690 C C . SER B 1 84 ? 41.781 -29.344 -29.953 1 76.75 84 SER B C 1
ATOM 4692 O O . SER B 1 84 ? 40.906 -28.875 -30.672 1 76.75 84 SER B O 1
ATOM 4694 N N . VAL B 1 85 ? 42.469 -30.391 -30.219 1 78.44 85 VAL B N 1
ATOM 4695 C CA . VAL B 1 85 ? 42.375 -31 -31.547 1 78.44 85 VAL B CA 1
ATOM 4696 C C . VAL B 1 85 ? 41.188 -31.984 -31.562 1 78.44 85 VAL B C 1
ATOM 4698 O O . VAL B 1 85 ? 40.5 -32.094 -32.562 1 78.44 85 VAL B O 1
ATOM 4701 N N . GLN B 1 86 ? 41 -32.594 -30.469 1 83.06 86 GLN B N 1
ATOM 4702 C CA . GLN B 1 86 ? 39.906 -33.562 -30.359 1 83.06 86 GLN B CA 1
ATOM 4703 C C . GLN B 1 86 ? 38.562 -32.875 -30.656 1 83.06 86 GLN B C 1
ATOM 4705 O O . GLN B 1 86 ? 37.688 -33.469 -31.297 1 83.06 86 GLN B O 1
ATOM 4710 N N . LYS B 1 87 ? 38.375 -31.625 -30.25 1 84.44 87 LYS B N 1
ATOM 4711 C CA . LYS B 1 87 ? 37.125 -30.875 -30.469 1 84.44 87 LYS B CA 1
ATOM 4712 C C . LYS B 1 87 ? 36.844 -30.734 -31.969 1 84.44 87 LYS B C 1
ATOM 4714 O O . LYS B 1 87 ? 35.688 -30.875 -32.406 1 84.44 87 LYS B O 1
ATOM 4719 N N . HIS B 1 88 ? 37.875 -30.531 -32.688 1 80.62 88 HIS B N 1
ATOM 4720 C CA . HIS B 1 88 ? 37.719 -30.422 -34.125 1 80.62 88 HIS B CA 1
ATOM 4721 C C . HIS B 1 88 ? 37.406 -31.781 -34.75 1 80.62 88 HIS B C 1
ATOM 4723 O O . HIS B 1 88 ? 36.594 -31.844 -35.688 1 80.62 88 HIS B O 1
ATOM 4729 N N . GLY B 1 89 ? 38.062 -32.781 -34.219 1 81.38 89 GLY B N 1
ATOM 4730 C CA . GLY B 1 89 ? 37.75 -34.125 -34.688 1 81.38 89 GLY B CA 1
ATOM 4731 C C . GLY B 1 89 ? 36.281 -34.469 -34.5 1 81.38 89 GLY B C 1
ATOM 4732 O O . GLY B 1 89 ? 35.656 -35.031 -35.406 1 81.38 89 GLY B O 1
ATOM 4733 N N . ILE B 1 90 ? 35.719 -34.125 -33.438 1 84.94 90 ILE B N 1
ATOM 4734 C CA . ILE B 1 90 ? 34.312 -34.406 -33.156 1 84.94 90 ILE B CA 1
ATOM 4735 C C . ILE B 1 90 ? 33.406 -33.625 -34.094 1 84.94 90 ILE B C 1
ATOM 4737 O O . ILE B 1 90 ? 32.438 -34.156 -34.625 1 84.94 90 ILE B O 1
ATOM 4741 N N . ARG B 1 91 ? 33.719 -32.375 -34.375 1 81.62 91 ARG B N 1
ATOM 4742 C CA . ARG B 1 91 ? 32.938 -31.547 -35.281 1 81.62 91 ARG B CA 1
ATOM 4743 C C . ARG B 1 91 ? 32.969 -32.125 -36.688 1 81.62 91 ARG B C 1
ATOM 4745 O O . ARG B 1 91 ? 31.953 -32.094 -37.375 1 81.62 91 ARG B O 1
ATOM 4752 N N . LEU B 1 92 ? 34.062 -32.594 -37 1 80.25 92 LEU B N 1
ATOM 4753 C CA . LEU B 1 92 ? 34.188 -33.188 -38.312 1 80.25 92 LEU B CA 1
ATOM 4754 C C . LEU B 1 92 ? 33.375 -34.469 -38.406 1 80.25 92 LEU B C 1
ATOM 4756 O O . LEU B 1 92 ? 32.75 -34.719 -39.438 1 80.25 92 LEU B O 1
ATOM 4760 N N . ALA B 1 93 ? 33.531 -35.281 -37.406 1 80.94 93 ALA B N 1
ATOM 4761 C CA . ALA B 1 93 ? 32.75 -36.5 -37.375 1 80.94 93 ALA B CA 1
ATOM 4762 C C . ALA B 1 93 ? 31.266 -36.219 -37.531 1 80.94 93 ALA B C 1
ATOM 4764 O O . ALA B 1 93 ? 30.547 -36.906 -38.25 1 80.94 93 ALA B O 1
ATOM 4765 N N . PHE B 1 94 ? 30.828 -35.188 -36.875 1 82.25 94 PHE B N 1
ATOM 4766 C CA . PHE B 1 94 ? 29.453 -34.719 -36.938 1 82.25 94 PHE B CA 1
ATOM 4767 C C . PHE B 1 94 ? 29.047 -34.406 -38.375 1 82.25 94 PHE B C 1
ATOM 4769 O O . PHE B 1 94 ? 27.969 -34.781 -38.812 1 82.25 94 PHE B O 1
ATOM 4776 N N . GLN B 1 95 ? 29.953 -33.812 -39.031 1 77.62 95 GLN B N 1
ATOM 4777 C CA . GLN B 1 95 ? 29.656 -33.312 -40.375 1 77.62 95 GLN B CA 1
ATOM 4778 C C . GLN B 1 95 ? 29.766 -34.438 -41.406 1 77.62 95 GLN B C 1
ATOM 4780 O O . GLN B 1 95 ? 28.984 -34.5 -42.344 1 77.62 95 GLN B O 1
ATOM 4785 N N . CYS B 1 96 ? 30.609 -35.406 -41.156 1 77.31 96 CYS B N 1
ATOM 4786 C CA . CYS B 1 96 ? 31 -36.281 -42.25 1 77.31 96 CYS B CA 1
ATOM 4787 C C . CYS B 1 96 ? 30.5 -37.688 -42.062 1 77.31 96 CYS B C 1
ATOM 4789 O O . CYS B 1 96 ? 30.406 -38.469 -43 1 77.31 96 CYS B O 1
ATOM 4791 N N . PHE B 1 97 ? 30.266 -38.094 -40.875 1 81.25 97 PHE B N 1
ATOM 4792 C CA . PHE B 1 97 ? 29.984 -39.5 -40.625 1 81.25 97 PHE B CA 1
ATOM 4793 C C . PHE B 1 97 ? 28.484 -39.75 -40.781 1 81.25 97 PHE B C 1
ATOM 4795 O O . PHE B 1 97 ? 27.656 -38.906 -40.469 1 81.25 97 PHE B O 1
ATOM 4802 N N . ASP B 1 98 ? 28.219 -40.906 -41.25 1 81.88 98 ASP B N 1
ATOM 4803 C CA . ASP B 1 98 ? 26.828 -41.344 -41.188 1 81.88 98 ASP B CA 1
ATOM 4804 C C . ASP B 1 98 ? 26.438 -41.688 -39.75 1 81.88 98 ASP B C 1
ATOM 4806 O O . ASP B 1 98 ? 27.281 -41.656 -38.844 1 81.88 98 ASP B O 1
ATOM 4810 N N . THR B 1 99 ? 25.312 -42.031 -39.531 1 85.5 99 THR B N 1
ATOM 4811 C CA . THR B 1 99 ? 24.75 -42.156 -38.188 1 85.5 99 THR B CA 1
ATOM 4812 C C . THR B 1 99 ? 25.453 -43.281 -37.406 1 85.5 99 THR B C 1
ATOM 4814 O O . THR B 1 99 ? 25.812 -43.125 -36.25 1 85.5 99 THR B O 1
ATOM 4817 N N . GLN B 1 100 ? 25.688 -44.344 -38.062 1 84.19 100 GLN B N 1
ATOM 4818 C CA . GLN B 1 100 ? 26.281 -45.5 -37.375 1 84.19 100 GLN B CA 1
ATOM 4819 C C . GLN B 1 100 ? 27.734 -45.219 -37 1 84.19 100 GLN B C 1
ATOM 4821 O O . GLN B 1 100 ? 28.125 -45.469 -35.844 1 84.19 100 GLN B O 1
ATOM 4826 N N . ASN B 1 101 ? 28.484 -44.719 -37.906 1 82.88 101 ASN B N 1
ATOM 4827 C CA . ASN B 1 101 ? 29.875 -44.406 -37.656 1 82.88 101 ASN B CA 1
ATOM 4828 C C . ASN B 1 101 ? 30 -43.312 -36.594 1 82.88 101 ASN B C 1
ATOM 4830 O O . ASN B 1 101 ? 30.859 -43.375 -35.719 1 82.88 101 ASN B O 1
ATOM 4834 N N . PHE B 1 102 ? 29.156 -42.375 -36.812 1 86.19 102 PHE B N 1
ATOM 4835 C CA . PHE B 1 102 ? 29.156 -41.281 -35.844 1 86.19 102 PHE B CA 1
ATOM 4836 C C . PHE B 1 102 ? 28.875 -41.812 -34.438 1 86.19 102 PHE B C 1
ATOM 4838 O O . PHE B 1 102 ? 29.609 -41.5 -33.5 1 86.19 102 PHE B O 1
ATOM 4845 N N . ASN B 1 103 ? 27.922 -42.625 -34.344 1 88.19 103 ASN B N 1
ATOM 4846 C CA . ASN B 1 103 ? 27.531 -43.219 -33.062 1 88.19 103 ASN B CA 1
ATOM 4847 C C . ASN B 1 103 ? 28.688 -43.969 -32.406 1 88.19 103 ASN B C 1
ATOM 4849 O O . ASN B 1 103 ? 28.953 -43.781 -31.219 1 88.19 103 ASN B O 1
ATOM 4853 N N . THR B 1 104 ? 29.344 -44.656 -33.188 1 85.81 104 THR B N 1
ATOM 4854 C CA . THR B 1 104 ? 30.453 -45.469 -32.656 1 85.81 104 THR B CA 1
ATOM 4855 C C . THR B 1 104 ? 31.578 -44.562 -32.188 1 85.81 104 THR B C 1
ATOM 4857 O O . THR B 1 104 ? 32.125 -44.781 -31.094 1 85.81 104 THR B O 1
ATOM 4860 N N . VAL B 1 105 ? 31.891 -43.625 -32.969 1 83.69 105 VAL B N 1
ATOM 4861 C CA . VAL B 1 105 ? 33 -42.75 -32.656 1 83.69 105 VAL B CA 1
ATOM 4862 C C . VAL B 1 105 ? 32.688 -41.906 -31.422 1 83.69 105 VAL B C 1
ATOM 4864 O O . VAL B 1 105 ? 33.531 -41.75 -30.531 1 83.69 105 VAL B O 1
ATOM 4867 N N . ILE B 1 106 ? 31.547 -41.469 -31.391 1 88.5 106 ILE B N 1
ATOM 4868 C CA . ILE B 1 106 ? 31.141 -40.594 -30.312 1 88.5 106 ILE B CA 1
ATOM 4869 C C . ILE B 1 106 ? 31.094 -41.344 -29 1 88.5 106 ILE B C 1
ATOM 4871 O O . ILE B 1 106 ? 31.562 -40.875 -27.969 1 88.5 106 ILE B O 1
ATOM 4875 N N . LEU B 1 107 ? 30.578 -42.469 -29.016 1 90.62 107 LEU B N 1
ATOM 4876 C CA . LEU B 1 107 ? 30.5 -43.312 -27.812 1 90.62 107 LEU B CA 1
ATOM 4877 C C . LEU B 1 107 ? 31.891 -43.656 -27.297 1 90.62 107 LEU B C 1
ATOM 4879 O O . LEU B 1 107 ? 32.156 -43.594 -26.094 1 90.62 107 LEU B O 1
ATOM 4883 N N . ARG B 1 108 ? 32.719 -43.938 -28.188 1 87.25 108 ARG B N 1
ATOM 4884 C CA . ARG B 1 108 ? 34.094 -44.25 -27.812 1 87.25 108 ARG B CA 1
ATOM 4885 C C . ARG B 1 108 ? 34.781 -43.031 -27.203 1 87.25 108 ARG B C 1
ATOM 4887 O O . ARG B 1 108 ? 35.5 -43.125 -26.203 1 87.25 108 ARG B O 1
ATOM 4894 N N . ALA B 1 109 ? 34.625 -41.969 -27.859 1 87 109 ALA B N 1
ATOM 4895 C CA . ALA B 1 109 ? 35.219 -40.719 -27.375 1 87 109 ALA B CA 1
ATOM 4896 C C . ALA B 1 109 ? 34.719 -40.375 -25.984 1 87 109 ALA B C 1
ATOM 4898 O O . ALA B 1 109 ? 35.5 -39.938 -25.125 1 87 109 ALA B O 1
ATOM 4899 N N . TRP B 1 110 ? 33.469 -40.562 -25.719 1 92.94 110 TRP B N 1
ATOM 4900 C CA . TRP B 1 110 ? 32.844 -40.25 -24.422 1 92.94 110 TRP B CA 1
ATOM 4901 C C . TRP B 1 110 ? 33.438 -41.156 -23.344 1 92.94 110 TRP B C 1
ATOM 4903 O O . TRP B 1 110 ? 33.781 -40.688 -22.266 1 92.94 110 TRP B O 1
ATOM 4913 N N . LYS B 1 111 ? 33.562 -42.375 -23.594 1 91.38 111 LYS B N 1
ATOM 4914 C CA . LYS B 1 111 ? 34.062 -43.344 -22.625 1 91.38 111 LYS B CA 1
ATOM 4915 C C . LYS B 1 111 ? 35.5 -43.094 -22.25 1 91.38 111 LYS B C 1
ATOM 4917 O O . LYS B 1 111 ? 35.938 -43.281 -21.109 1 91.38 111 LYS B O 1
ATOM 4922 N N . LYS B 1 112 ? 36.188 -42.562 -23.141 1 86.62 112 LYS B N 1
ATOM 4923 C CA . LYS B 1 112 ? 37.625 -42.375 -22.953 1 86.62 112 LYS B CA 1
ATOM 4924 C C . LYS B 1 112 ? 37.938 -41.062 -22.25 1 86.62 112 LYS B C 1
ATOM 4926 O O . LYS B 1 112 ? 38.938 -40.969 -21.547 1 86.62 112 LYS B O 1
ATOM 4931 N N . THR B 1 113 ? 37.125 -40.156 -22.469 1 88.31 113 THR B N 1
ATOM 4932 C CA . THR B 1 113 ? 37.5 -38.844 -22.031 1 88.31 113 THR B CA 1
ATOM 4933 C C . THR B 1 113 ? 36.938 -38.531 -20.656 1 88.31 113 THR B C 1
ATOM 4935 O O . THR B 1 113 ? 35.781 -38.844 -20.375 1 88.31 113 THR B O 1
ATOM 4938 N N . LYS B 1 114 ? 37.719 -37.812 -19.859 1 87.94 114 LYS B N 1
ATOM 4939 C CA . LYS B 1 114 ? 37.281 -37.281 -18.578 1 87.94 114 LYS B CA 1
ATOM 4940 C C . LYS B 1 114 ? 37.281 -35.781 -18.578 1 87.94 114 LYS B C 1
ATOM 4942 O O . LYS B 1 114 ? 36.844 -35.156 -17.609 1 87.94 114 LYS B O 1
ATOM 4947 N N . ASN B 1 115 ? 37.75 -35.281 -19.656 1 89.12 115 ASN B N 1
ATOM 4948 C CA . ASN B 1 115 ? 37.812 -33.812 -19.766 1 89.12 115 ASN B CA 1
ATOM 4949 C C . ASN B 1 115 ? 36.438 -33.188 -19.891 1 89.12 115 ASN B C 1
ATOM 4951 O O . ASN B 1 115 ? 35.688 -33.531 -20.781 1 89.12 115 ASN B O 1
ATOM 4955 N N . VAL B 1 116 ? 36.094 -32.281 -19.047 1 92.38 116 VAL B N 1
ATOM 4956 C CA . VAL B 1 116 ? 34.781 -31.719 -18.906 1 92.38 116 VAL B CA 1
ATOM 4957 C C . VAL B 1 116 ? 34.406 -30.938 -20.156 1 92.38 116 VAL B C 1
ATOM 4959 O O . VAL B 1 116 ? 33.281 -31.047 -20.656 1 92.38 116 VAL B O 1
ATOM 4962 N N . SER B 1 117 ? 35.312 -30.172 -20.688 1 90.94 117 SER B N 1
ATOM 4963 C CA . SER B 1 117 ? 35.031 -29.344 -21.859 1 90.94 117 SER B CA 1
ATOM 4964 C C . SER B 1 117 ? 34.781 -30.203 -23.094 1 90.94 117 SER B C 1
ATOM 4966 O O . SER B 1 117 ? 33.906 -29.859 -23.922 1 90.94 117 SER B O 1
ATOM 4968 N N . LEU B 1 118 ? 35.531 -31.25 -23.219 1 89.88 118 LEU B N 1
ATOM 4969 C CA . LEU B 1 118 ? 35.344 -32.156 -24.359 1 89.88 118 LEU B CA 1
ATOM 4970 C C . LEU B 1 118 ? 34 -32.875 -24.25 1 89.88 118 LEU B C 1
ATOM 4972 O O . LEU B 1 118 ? 33.344 -33.094 -25.25 1 89.88 118 LEU B O 1
ATOM 4976 N N . ARG B 1 119 ? 33.719 -33.281 -23.109 1 93.81 119 ARG B N 1
ATOM 4977 C CA . ARG B 1 119 ? 32.438 -33.969 -22.875 1 93.81 119 ARG B CA 1
ATOM 4978 C C . ARG B 1 119 ? 31.266 -33.094 -23.297 1 93.81 119 ARG B C 1
ATOM 4980 O O . ARG B 1 119 ? 30.297 -33.594 -23.859 1 93.81 119 ARG B O 1
ATOM 4987 N N . VAL B 1 120 ? 31.328 -31.75 -23.094 1 94.88 120 VAL B N 1
ATOM 4988 C CA . VAL B 1 120 ? 30.297 -30.828 -23.516 1 94.88 120 VAL B CA 1
ATOM 4989 C C . VAL B 1 120 ? 30.172 -30.844 -25.047 1 94.88 120 VAL B C 1
ATOM 4991 O O . VAL B 1 120 ? 29.062 -30.906 -25.578 1 94.88 120 VAL B O 1
ATOM 4994 N N . VAL B 1 121 ? 31.281 -30.828 -25.625 1 92.38 121 VAL B N 1
ATOM 4995 C CA . VAL B 1 121 ? 31.297 -30.781 -27.078 1 92.38 121 VAL B CA 1
ATOM 4996 C C . VAL B 1 121 ? 30.703 -32.062 -27.656 1 92.38 121 VAL B C 1
ATOM 4998 O O . VAL B 1 121 ? 29.906 -32 -28.609 1 92.38 121 VAL B O 1
ATOM 5001 N N . ILE B 1 122 ? 31.062 -33.156 -27.094 1 92.94 122 ILE B N 1
ATOM 5002 C CA . ILE B 1 122 ? 30.562 -34.469 -27.547 1 92.94 122 ILE B CA 1
ATOM 5003 C C . ILE B 1 122 ? 29.031 -34.5 -27.375 1 92.94 122 ILE B C 1
ATOM 5005 O O . ILE B 1 122 ? 28.312 -34.844 -28.312 1 92.94 122 ILE B O 1
ATOM 5009 N N . PHE B 1 123 ? 28.594 -34.125 -26.219 1 95.62 123 PHE B N 1
ATOM 5010 C CA . PHE B 1 123 ? 27.172 -34.156 -25.922 1 95.62 123 PHE B CA 1
ATOM 5011 C C . PHE B 1 123 ? 26.406 -33.219 -26.859 1 95.62 123 PHE B C 1
ATOM 5013 O O . PHE B 1 123 ? 25.375 -33.594 -27.422 1 95.62 123 PHE B O 1
ATOM 5020 N N . ASP B 1 124 ? 26.938 -32.031 -27 1 94.31 124 ASP B N 1
ATOM 5021 C CA . ASP B 1 124 ? 26.312 -31.016 -27.859 1 94.31 124 ASP B CA 1
ATOM 5022 C C . ASP B 1 124 ? 26.203 -31.5 -29.297 1 94.31 124 ASP B C 1
ATOM 5024 O O . ASP B 1 124 ? 25.172 -31.328 -29.938 1 94.31 124 ASP B O 1
ATOM 5028 N N . ALA B 1 125 ? 27.203 -32.125 -29.781 1 90.5 125 ALA B N 1
ATOM 5029 C CA . ALA B 1 125 ? 27.219 -32.594 -31.156 1 90.5 125 ALA B CA 1
ATOM 5030 C C . ALA B 1 125 ? 26.172 -33.688 -31.359 1 90.5 125 ALA B C 1
ATOM 5032 O O . ALA B 1 125 ? 25.438 -33.688 -32.344 1 90.5 125 ALA B O 1
ATOM 5033 N N . LEU B 1 126 ? 26.203 -34.594 -30.438 1 93.5 126 LEU B N 1
ATOM 5034 C CA . LEU B 1 126 ? 25.234 -35.688 -30.516 1 93.5 126 LEU B CA 1
ATOM 5035 C C . LEU B 1 126 ? 23.812 -35.156 -30.422 1 93.5 126 LEU B C 1
ATOM 5037 O O . LEU B 1 126 ? 22.938 -35.5 -31.219 1 93.5 126 LEU B O 1
ATOM 5041 N N . TYR B 1 127 ? 23.562 -34.281 -29.438 1 94.5 127 TYR B N 1
ATOM 5042 C CA . TYR B 1 127 ? 22.25 -33.656 -29.203 1 94.5 127 TYR B CA 1
ATOM 5043 C C . TYR B 1 127 ? 21.766 -32.938 -30.438 1 94.5 127 TYR B C 1
ATOM 5045 O O . TYR B 1 127 ? 20.625 -33.125 -30.875 1 94.5 127 TYR B O 1
ATOM 5053 N N . ASN B 1 128 ? 22.641 -32.188 -31.062 1 90.5 128 ASN B N 1
ATOM 5054 C CA . ASN B 1 128 ? 22.297 -31.422 -32.25 1 90.5 128 ASN B CA 1
ATOM 5055 C C . ASN B 1 128 ? 22.047 -32.344 -33.469 1 90.5 128 ASN B C 1
ATOM 5057 O O . ASN B 1 128 ? 21.156 -32.062 -34.281 1 90.5 128 ASN B O 1
ATOM 5061 N N . LYS B 1 129 ? 22.781 -33.344 -33.562 1 89.94 129 LYS B N 1
ATOM 5062 C CA . LYS B 1 129 ? 22.578 -34.281 -34.688 1 89.94 129 LYS B CA 1
ATOM 5063 C C . LYS B 1 129 ? 21.203 -34.906 -34.625 1 89.94 129 LYS B C 1
ATOM 5065 O O . LYS B 1 129 ? 20.531 -35.062 -35.656 1 89.94 129 LYS B O 1
ATOM 5070 N N . ILE B 1 130 ? 20.766 -35.312 -33.469 1 92.94 130 ILE B N 1
ATOM 5071 C CA . ILE B 1 130 ? 19.453 -35.906 -33.312 1 92.94 130 ILE B CA 1
ATOM 5072 C C . ILE B 1 130 ? 18.375 -34.906 -33.688 1 92.94 130 ILE B C 1
ATOM 5074 O O . ILE B 1 130 ? 17.391 -35.281 -34.344 1 92.94 130 ILE B O 1
ATOM 5078 N N . THR B 1 131 ? 18.578 -33.625 -33.312 1 90.62 131 THR B N 1
ATOM 5079 C CA . THR B 1 131 ? 17.578 -32.594 -33.594 1 90.62 131 THR B CA 1
ATOM 5080 C C . THR B 1 131 ? 17.469 -32.312 -35.062 1 90.62 131 THR B C 1
ATOM 5082 O O . THR B 1 131 ? 16.391 -31.984 -35.562 1 90.62 131 THR B O 1
ATOM 5085 N N . MET B 1 132 ? 18.562 -32.469 -35.75 1 85.25 132 MET B N 1
ATOM 5086 C CA . MET B 1 132 ? 18.625 -32.094 -37.188 1 85.25 132 MET B CA 1
ATOM 5087 C C . MET B 1 132 ? 18.125 -33.25 -38.062 1 85.25 132 MET B C 1
ATOM 5089 O O . MET B 1 132 ? 17.672 -33 -39.188 1 85.25 132 MET B O 1
ATOM 5093 N N . LEU B 1 133 ? 18.188 -34.406 -37.531 1 82.94 133 LEU B N 1
ATOM 5094 C CA . LEU B 1 133 ? 17.828 -35.562 -38.344 1 82.94 133 LEU B CA 1
ATOM 5095 C C . LEU B 1 133 ? 16.328 -35.781 -38.344 1 82.94 133 LEU B C 1
ATOM 5097 O O . LEU B 1 133 ? 15.672 -35.531 -37.312 1 82.94 133 LEU B O 1
ATOM 5101 N N . THR B 1 134 ? 15.891 -36.188 -39.438 1 75.75 134 THR B N 1
ATOM 5102 C CA . THR B 1 134 ? 14.477 -36.531 -39.562 1 75.75 134 THR B CA 1
ATOM 5103 C C . THR B 1 134 ? 14.297 -38.062 -39.469 1 75.75 134 THR B C 1
ATOM 5105 O O . THR B 1 134 ? 13.219 -38.531 -39.125 1 75.75 134 THR B O 1
ATOM 5108 N N . SER B 1 135 ? 15.383 -38.781 -39.875 1 76.44 135 SER B N 1
ATOM 5109 C CA . SER B 1 135 ? 15.32 -40.219 -39.844 1 76.44 135 SER B CA 1
ATOM 5110 C C . SER B 1 135 ? 16.469 -40.812 -39.031 1 76.44 135 SER B C 1
ATOM 5112 O O . SER B 1 135 ? 17.469 -40.125 -38.781 1 76.44 135 SER B O 1
ATOM 5114 N N . ASP B 1 136 ? 16.453 -42.062 -38.375 1 79 136 ASP B N 1
ATOM 5115 C CA . ASP B 1 136 ? 17.469 -42.812 -37.688 1 79 136 ASP B CA 1
ATOM 5116 C C . ASP B 1 136 ? 17.797 -42.188 -36.312 1 79 136 ASP B C 1
ATOM 5118 O O . ASP B 1 136 ? 18.922 -42.25 -35.844 1 79 136 ASP B O 1
ATOM 5122 N N . GLN B 1 137 ? 16.906 -41.406 -35.844 1 90 137 GLN B N 1
ATOM 5123 C CA . GLN B 1 137 ? 17.109 -40.688 -34.594 1 90 137 GLN B CA 1
ATOM 5124 C C . GLN B 1 137 ? 17.188 -41.688 -33.438 1 90 137 GLN B C 1
ATOM 5126 O O . GLN B 1 137 ? 17.891 -41.406 -32.438 1 90 137 GLN B O 1
ATOM 5131 N N . GLU B 1 138 ? 16.594 -42.781 -33.562 1 91.56 138 GLU B N 1
ATOM 5132 C CA . GLU B 1 138 ? 16.453 -43.719 -32.469 1 91.56 138 GLU B CA 1
ATOM 5133 C C . GLU B 1 138 ? 17.812 -44.25 -32.031 1 91.56 138 GLU B C 1
ATOM 5135 O O . GLU B 1 138 ? 18.109 -44.312 -30.828 1 91.56 138 GLU B O 1
ATOM 5140 N N . ALA B 1 139 ? 18.547 -44.594 -33 1 89.31 139 ALA B N 1
ATOM 5141 C CA . ALA B 1 139 ? 19.859 -45.156 -32.688 1 89.31 139 ALA B CA 1
ATOM 5142 C C . ALA B 1 139 ? 20.734 -44.094 -31.953 1 89.31 139 ALA B C 1
ATOM 5144 O O . ALA B 1 139 ? 21.406 -44.438 -30.969 1 89.31 139 ALA B O 1
ATOM 5145 N N . LEU B 1 140 ? 20.719 -42.938 -32.469 1 93.44 140 LEU B N 1
ATOM 5146 C CA . LEU B 1 140 ? 21.484 -41.844 -31.875 1 93.44 140 LEU B CA 1
ATOM 5147 C C . LEU B 1 140 ? 20.953 -41.531 -30.484 1 93.44 140 LEU B C 1
ATOM 5149 O O . LEU B 1 140 ? 21.734 -41.25 -29.562 1 93.44 140 LEU B O 1
ATOM 5153 N N . PHE B 1 141 ? 19.656 -41.625 -30.375 1 95.56 141 PHE B N 1
ATOM 5154 C CA . PHE B 1 141 ? 19.062 -41.344 -29.078 1 95.56 141 PHE B CA 1
ATOM 5155 C C . PHE B 1 141 ? 19.453 -42.406 -28.047 1 95.56 141 PHE B C 1
ATOM 5157 O O . PHE B 1 141 ? 19.688 -42.094 -26.891 1 95.56 141 PHE B O 1
ATOM 5164 N N . ASN B 1 142 ? 19.516 -43.562 -28.469 1 94.56 142 ASN B N 1
ATOM 5165 C CA . ASN B 1 142 ? 19.969 -44.625 -27.578 1 94.56 142 ASN B CA 1
ATOM 5166 C C . ASN B 1 142 ? 21.375 -44.344 -27.047 1 94.56 142 ASN B C 1
ATOM 5168 O O . ASN B 1 142 ? 21.688 -44.594 -25.891 1 94.56 142 ASN B O 1
ATOM 5172 N N . THR B 1 143 ? 22.172 -43.875 -27.938 1 94 143 THR B N 1
ATOM 5173 C CA . THR B 1 143 ? 23.516 -43.469 -27.516 1 94 143 THR B CA 1
ATOM 5174 C C . THR B 1 143 ? 23.453 -42.312 -26.516 1 94 143 THR B C 1
ATOM 5176 O O . THR B 1 143 ? 24.172 -42.344 -25.516 1 94 143 THR B O 1
ATOM 5179 N N . LEU B 1 144 ? 22.672 -41.406 -26.812 1 96.62 144 LEU B N 1
ATOM 5180 C CA . LEU B 1 144 ? 22.516 -40.281 -25.922 1 96.62 144 LEU B CA 1
ATOM 5181 C C . LEU B 1 144 ? 22.062 -40.75 -24.531 1 96.62 144 LEU B C 1
ATOM 5183 O O . LEU B 1 144 ? 22.609 -40.281 -23.516 1 96.62 144 LEU B O 1
ATOM 5187 N N . LYS B 1 145 ? 21.109 -41.594 -24.484 1 96.31 145 LYS B N 1
ATOM 5188 C CA . LYS B 1 145 ? 20.609 -42.125 -23.219 1 96.31 145 LYS B CA 1
ATOM 5189 C C . LYS B 1 145 ? 21.734 -42.781 -22.422 1 96.31 145 LYS B C 1
ATOM 5191 O O . LYS B 1 145 ? 21.844 -42.594 -21.219 1 96.31 145 LYS B O 1
ATOM 5196 N N . SER B 1 146 ? 22.516 -43.469 -23.141 1 95.06 146 SER B N 1
ATOM 5197 C CA . SER B 1 146 ? 23.641 -44.125 -22.5 1 95.06 146 SER B CA 1
ATOM 5198 C C . SER B 1 146 ? 24.625 -43.125 -21.906 1 95.06 146 SER B C 1
ATOM 5200 O O . SER B 1 146 ? 25.172 -43.344 -20.828 1 95.06 146 SER B O 1
ATOM 5202 N N . ILE B 1 147 ? 24.828 -42.156 -22.625 1 96.62 147 ILE B N 1
ATOM 5203 C CA . ILE B 1 147 ? 25.719 -41.094 -22.188 1 96.62 147 ILE B CA 1
ATOM 5204 C C . ILE B 1 147 ? 25.141 -40.406 -20.938 1 96.62 147 ILE B C 1
ATOM 5206 O O . ILE B 1 147 ? 25.859 -40.188 -19.969 1 96.62 147 ILE B O 1
ATOM 5210 N N . ILE B 1 148 ? 23.859 -40.156 -20.938 1 97.62 148 ILE B N 1
ATOM 5211 C CA . ILE B 1 148 ? 23.219 -39.5 -19.797 1 97.62 148 ILE B CA 1
ATOM 5212 C C . ILE B 1 148 ? 23.344 -40.375 -18.562 1 97.62 148 ILE B C 1
ATOM 5214 O O . ILE B 1 148 ? 23.594 -39.875 -17.469 1 97.62 148 ILE B O 1
ATOM 5218 N N . LEU B 1 149 ? 23.281 -41.562 -18.703 1 96.62 149 LEU B N 1
ATOM 5219 C CA . LEU B 1 149 ? 23.359 -42.5 -17.594 1 96.62 149 LEU B CA 1
ATOM 5220 C C . LEU B 1 149 ? 24.75 -42.469 -16.953 1 96.62 149 LEU B C 1
ATOM 5222 O O . LEU B 1 149 ? 24.906 -42.875 -15.805 1 96.62 149 LEU B O 1
ATOM 5226 N N . THR B 1 150 ? 25.656 -41.969 -17.719 1 95.88 150 THR B N 1
ATOM 5227 C CA . THR B 1 150 ? 27.031 -42 -17.219 1 95.88 150 THR B CA 1
ATOM 5228 C C . THR B 1 150 ? 27.516 -40.594 -16.891 1 95.88 150 THR B C 1
ATOM 5230 O O . THR B 1 150 ? 28.719 -40.375 -16.766 1 95.88 150 THR B O 1
ATOM 5233 N N . LEU B 1 151 ? 26.672 -39.719 -16.797 1 96.69 151 LEU B N 1
ATOM 5234 C CA . LEU B 1 151 ? 27.031 -38.344 -16.406 1 96.69 151 LEU B CA 1
ATOM 5235 C C . LEU B 1 151 ? 27.594 -38.344 -14.992 1 96.69 151 LEU B C 1
ATOM 5237 O O . LEU B 1 151 ? 27.203 -39.156 -14.156 1 96.69 151 LEU B O 1
ATOM 5241 N N . ARG B 1 152 ? 28.438 -37.344 -14.703 1 94.38 152 ARG B N 1
ATOM 5242 C CA . ARG B 1 152 ? 29.078 -37.188 -13.414 1 94.38 152 ARG B CA 1
ATOM 5243 C C . ARG B 1 152 ? 28.719 -35.844 -12.773 1 94.38 152 ARG B C 1
ATOM 5245 O O . ARG B 1 152 ? 28.281 -34.938 -13.453 1 94.38 152 ARG B O 1
ATOM 5252 N N . HIS B 1 153 ? 28.953 -35.75 -11.531 1 94.5 153 HIS B N 1
ATOM 5253 C CA . HIS B 1 153 ? 28.594 -34.562 -10.773 1 94.5 153 HIS B CA 1
ATOM 5254 C C . HIS B 1 153 ? 29.453 -33.375 -11.188 1 94.5 153 HIS B C 1
ATOM 5256 O O . HIS B 1 153 ? 29.047 -32.219 -11.031 1 94.5 153 HIS B O 1
ATOM 5262 N N . ASP B 1 154 ? 30.594 -33.625 -11.75 1 93.12 154 ASP B N 1
ATOM 5263 C CA . ASP B 1 154 ? 31.5 -32.562 -12.109 1 93.12 154 ASP B CA 1
ATOM 5264 C C . ASP B 1 154 ? 31.344 -32.156 -13.578 1 93.12 154 ASP B C 1
ATOM 5266 O O . ASP B 1 154 ? 32.062 -31.281 -14.07 1 93.12 154 ASP B O 1
ATOM 5270 N N . ASP B 1 155 ? 30.484 -32.844 -14.25 1 95.44 155 ASP B N 1
ATOM 5271 C CA . ASP B 1 155 ? 30.234 -32.438 -15.625 1 95.44 155 ASP B CA 1
ATOM 5272 C C . ASP B 1 155 ? 29.719 -31 -15.688 1 95.44 155 ASP B C 1
ATOM 5274 O O . ASP B 1 155 ? 29.156 -30.5 -14.719 1 95.44 155 ASP B O 1
ATOM 5278 N N . ASP B 1 156 ? 29.875 -30.391 -16.812 1 94.81 156 ASP B N 1
ATOM 5279 C CA . ASP B 1 156 ? 29.531 -28.984 -17 1 94.81 156 ASP B CA 1
ATOM 5280 C C . ASP B 1 156 ? 28.016 -28.797 -17.031 1 94.81 156 ASP B C 1
ATOM 5282 O O . ASP B 1 156 ? 27.297 -29.641 -17.594 1 94.81 156 ASP B O 1
ATOM 5286 N N . ASP B 1 157 ? 27.531 -27.703 -16.547 1 94.88 157 ASP B N 1
ATOM 5287 C CA . ASP B 1 157 ? 26.109 -27.406 -16.469 1 94.88 157 ASP B CA 1
ATOM 5288 C C . ASP B 1 157 ? 25.484 -27.25 -17.844 1 94.88 157 ASP B C 1
ATOM 5290 O O . ASP B 1 157 ? 24.266 -27.375 -18.016 1 94.88 157 ASP B O 1
ATOM 5294 N N . GLU B 1 158 ? 26.281 -26.969 -18.812 1 95.38 158 GLU B N 1
ATOM 5295 C CA . GLU B 1 158 ? 25.797 -26.812 -20.172 1 95.38 158 GLU B CA 1
ATOM 5296 C C . GLU B 1 158 ? 25.094 -28.078 -20.656 1 95.38 158 GLU B C 1
ATOM 5298 O O . GLU B 1 158 ? 24.109 -28 -21.406 1 95.38 158 GLU B O 1
ATOM 5303 N N . ILE B 1 159 ? 25.594 -29.203 -20.25 1 96.12 159 ILE B N 1
ATOM 5304 C CA . ILE B 1 159 ? 25 -30.484 -20.609 1 96.12 159 ILE B CA 1
ATOM 5305 C C . ILE B 1 159 ? 23.594 -30.578 -20.047 1 96.12 159 ILE B C 1
ATOM 5307 O O . ILE B 1 159 ? 22.656 -30.922 -20.781 1 96.12 159 ILE B O 1
ATOM 5311 N N . PHE B 1 160 ? 23.453 -30.234 -18.844 1 95.94 160 PHE B N 1
ATOM 5312 C CA . PHE B 1 160 ? 22.156 -30.297 -18.188 1 95.94 160 PHE B CA 1
ATOM 5313 C C . PHE B 1 160 ? 21.219 -29.25 -18.766 1 95.94 160 PHE B C 1
ATOM 5315 O O . PHE B 1 160 ? 20.016 -29.5 -18.891 1 95.94 160 PHE B O 1
ATOM 5322 N N . ASN B 1 161 ? 21.719 -28.141 -19.125 1 95.62 161 ASN B N 1
ATOM 5323 C CA . ASN B 1 161 ? 20.922 -27.109 -19.781 1 95.62 161 ASN B CA 1
ATOM 5324 C C . ASN B 1 161 ? 20.359 -27.609 -21.109 1 95.62 161 ASN B C 1
ATOM 5326 O O . ASN B 1 161 ? 19.219 -27.312 -21.469 1 95.62 161 ASN B O 1
ATOM 5330 N N . LEU B 1 162 ? 21.172 -28.344 -21.781 1 95.44 162 LEU B N 1
ATOM 5331 C CA . LEU B 1 162 ? 20.703 -28.922 -23.047 1 95.44 162 LEU B CA 1
ATOM 5332 C C . LEU B 1 162 ? 19.578 -29.922 -22.797 1 95.44 162 LEU B C 1
ATOM 5334 O O . LEU B 1 162 ? 18.578 -29.922 -23.531 1 95.44 162 LEU B O 1
ATOM 5338 N N . ILE B 1 163 ? 19.766 -30.688 -21.812 1 96 163 ILE B N 1
ATOM 5339 C CA . ILE B 1 163 ? 18.75 -31.672 -21.469 1 96 163 ILE B CA 1
ATOM 5340 C C . ILE B 1 163 ? 17.438 -30.969 -21.141 1 96 163 ILE B C 1
ATOM 5342 O O . ILE B 1 163 ? 16.375 -31.375 -21.625 1 96 163 ILE B O 1
ATOM 5346 N N . THR B 1 164 ? 17.453 -29.859 -20.406 1 95.19 164 THR B N 1
ATOM 5347 C CA . THR B 1 164 ? 16.25 -29.172 -19.922 1 95.19 164 THR B CA 1
ATOM 5348 C C . THR B 1 164 ? 15.719 -28.219 -20.984 1 95.19 164 THR B C 1
ATOM 5350 O O . THR B 1 164 ? 14.625 -27.672 -20.844 1 95.19 164 THR B O 1
ATOM 5353 N N . SER B 1 165 ? 16.469 -27.984 -22.016 1 93.38 165 SER B N 1
ATOM 5354 C CA . SER B 1 165 ? 16.016 -27.109 -23.094 1 93.38 165 SER B CA 1
ATOM 5355 C C . SER B 1 165 ? 14.875 -27.75 -23.875 1 93.38 165 SER B C 1
ATOM 5357 O O . SER B 1 165 ? 14.133 -27.062 -24.594 1 93.38 165 SER B O 1
ATOM 5359 N N . CYS B 1 166 ? 14.742 -29.109 -23.844 1 89.81 166 CYS B N 1
ATOM 5360 C CA . CYS B 1 166 ? 13.672 -29.859 -24.484 1 89.81 166 CYS B CA 1
ATOM 5361 C C . CYS B 1 166 ? 13.594 -29.547 -25.984 1 89.81 166 CYS B C 1
ATOM 5363 O O . CYS B 1 166 ? 12.508 -29.375 -26.531 1 89.81 166 CYS B O 1
ATOM 5365 N N . LYS B 1 167 ? 14.742 -29.422 -26.531 1 91.81 167 LYS B N 1
ATOM 5366 C CA . LYS B 1 167 ? 14.797 -29.141 -27.953 1 91.81 167 LYS B CA 1
ATOM 5367 C C . LYS B 1 167 ? 14.648 -30.406 -28.781 1 91.81 167 LYS B C 1
ATOM 5369 O O . LYS B 1 167 ? 14.391 -30.344 -29.984 1 91.81 167 LYS B O 1
ATOM 5374 N N . LEU B 1 168 ? 14.789 -31.594 -28.219 1 93.88 168 LEU B N 1
ATOM 5375 C CA . LEU B 1 168 ? 14.594 -32.875 -28.875 1 93.88 168 LEU B CA 1
ATOM 5376 C C . LEU B 1 168 ? 13.109 -33.125 -29.125 1 93.88 168 LEU B C 1
ATOM 5378 O O . LEU B 1 168 ? 12.25 -32.469 -28.547 1 93.88 168 LEU B O 1
ATOM 5382 N N . PRO B 1 169 ? 12.883 -34 -30.031 1 91.81 169 PRO B N 1
ATOM 5383 C CA . PRO B 1 169 ? 11.484 -34.438 -30.141 1 91.81 169 PRO B CA 1
ATOM 5384 C C . PRO B 1 169 ? 10.883 -34.812 -28.797 1 91.81 169 PRO B C 1
ATOM 5386 O O . PRO B 1 169 ? 11.594 -35.344 -27.922 1 91.81 169 PRO B O 1
ATOM 5389 N N . GLU B 1 170 ? 9.672 -34.656 -28.641 1 91.81 170 GLU B N 1
ATOM 5390 C CA . GLU B 1 170 ? 8.969 -34.719 -27.359 1 91.81 170 GLU B CA 1
ATOM 5391 C C . GLU B 1 170 ? 9.258 -36.031 -26.625 1 91.81 170 GLU B C 1
ATOM 5393 O O . GLU B 1 170 ? 9.633 -36.031 -25.453 1 91.81 170 GLU B O 1
ATOM 5398 N N . HIS B 1 171 ? 9.117 -37.094 -27.297 1 90.88 171 HIS B N 1
ATOM 5399 C CA . HIS B 1 171 ? 9.297 -38.406 -26.641 1 90.88 171 HIS B CA 1
ATOM 5400 C C . HIS B 1 171 ? 10.734 -38.562 -26.188 1 90.88 171 HIS B C 1
ATOM 5402 O O . HIS B 1 171 ? 10.984 -39.156 -25.125 1 90.88 171 HIS B O 1
ATOM 5408 N N . PHE B 1 172 ? 11.688 -38.062 -26.984 1 94.44 172 PHE B N 1
ATOM 5409 C CA . PHE B 1 172 ? 13.086 -38.125 -26.594 1 94.44 172 PHE B CA 1
ATOM 5410 C C . PHE B 1 172 ? 13.391 -37.219 -25.438 1 94.44 172 PHE B C 1
ATOM 5412 O O . PHE B 1 172 ? 14.148 -37.562 -24.531 1 94.44 172 PHE B O 1
ATOM 5419 N N . SER B 1 173 ? 12.789 -36.062 -25.547 1 94.94 173 SER B N 1
ATOM 5420 C CA . SER B 1 173 ? 13 -35.094 -24.484 1 94.94 173 SER B CA 1
ATOM 5421 C C . SER B 1 173 ? 12.523 -35.625 -23.141 1 94.94 173 SER B C 1
ATOM 5423 O O . SER B 1 173 ? 13.242 -35.531 -22.141 1 94.94 173 SER B O 1
ATOM 5425 N N . ILE B 1 174 ? 11.383 -36.188 -23.094 1 94.94 174 ILE B N 1
ATOM 5426 C CA . ILE B 1 174 ? 10.773 -36.719 -21.859 1 94.94 174 ILE B CA 1
ATOM 5427 C C . ILE B 1 174 ? 11.641 -37.844 -21.281 1 94.94 174 ILE B C 1
ATOM 5429 O O . ILE B 1 174 ? 11.945 -37.844 -20.094 1 94.94 174 ILE B O 1
ATOM 5433 N N . GLU B 1 175 ? 12 -38.656 -22.141 1 95.38 175 GLU B N 1
ATOM 5434 C CA . GLU B 1 175 ? 12.836 -39.781 -21.688 1 95.38 175 GLU B CA 1
ATOM 5435 C C . GLU B 1 175 ? 14.18 -39.281 -21.156 1 95.38 175 GLU B C 1
ATOM 5437 O O . GLU B 1 175 ? 14.695 -39.812 -20.172 1 95.38 175 GLU B O 1
ATOM 5442 N N . SER B 1 176 ? 14.742 -38.344 -21.875 1 96.38 176 SER B N 1
ATOM 5443 C CA . SER B 1 176 ? 16.016 -37.781 -21.453 1 96.38 176 SER B CA 1
ATOM 5444 C C . SER B 1 176 ? 15.914 -37.188 -20.047 1 96.38 176 SER B C 1
ATOM 5446 O O . SER B 1 176 ? 16.812 -37.344 -19.234 1 96.38 176 SER B O 1
ATOM 5448 N N . ILE B 1 177 ? 14.805 -36.531 -19.828 1 96.38 177 ILE B N 1
ATOM 5449 C CA . ILE B 1 177 ? 14.594 -35.906 -18.531 1 96.38 177 ILE B CA 1
ATOM 5450 C C . ILE B 1 177 ? 14.453 -36.938 -17.438 1 96.38 177 ILE B C 1
ATOM 5452 O O . ILE B 1 177 ? 15.016 -36.812 -16.359 1 96.38 177 ILE B O 1
ATOM 5456 N N . GLU B 1 178 ? 13.773 -38 -17.672 1 96.06 178 GLU B N 1
ATOM 5457 C CA . GLU B 1 178 ? 13.586 -39.062 -16.703 1 96.06 178 GLU B CA 1
ATOM 5458 C C . GLU B 1 178 ? 14.922 -39.719 -16.344 1 96.06 178 GLU B C 1
ATOM 5460 O O . GLU B 1 178 ? 15.219 -39.906 -15.156 1 96.06 178 GLU B O 1
ATOM 5465 N N . VAL B 1 179 ? 15.648 -39.938 -17.359 1 96.81 179 VAL B N 1
ATOM 5466 C CA . VAL B 1 179 ? 16.938 -40.594 -17.125 1 96.81 179 VAL B CA 1
ATOM 5467 C C . VAL B 1 179 ? 17.875 -39.625 -16.391 1 96.81 179 VAL B C 1
ATOM 5469 O O . VAL B 1 179 ? 18.578 -40.031 -15.461 1 96.81 179 VAL B O 1
ATOM 5472 N N . ALA B 1 180 ? 17.891 -38.438 -16.828 1 97.69 180 ALA B N 1
ATOM 5473 C CA . ALA B 1 180 ? 18.75 -37.438 -16.188 1 97.69 180 ALA B CA 1
ATOM 5474 C C . ALA B 1 180 ? 18.406 -37.281 -14.711 1 97.69 180 ALA B C 1
ATOM 5476 O O . ALA B 1 180 ? 19.297 -37.156 -13.867 1 97.69 180 ALA B O 1
ATOM 5477 N N . TRP B 1 181 ? 17.141 -37.312 -14.336 1 97.38 181 TRP B N 1
ATOM 5478 C CA . TRP B 1 181 ? 16.719 -37.188 -12.938 1 97.38 181 TRP B CA 1
ATOM 5479 C C . TRP B 1 181 ? 17.25 -38.344 -12.117 1 97.38 181 TRP B C 1
ATOM 5481 O O . TRP B 1 181 ? 17.75 -38.156 -11 1 97.38 181 TRP B O 1
ATOM 5491 N N . LYS B 1 182 ? 17.172 -39.5 -12.617 1 95.5 182 LYS B N 1
ATOM 5492 C CA . LYS B 1 182 ? 17.656 -40.688 -11.914 1 95.5 182 LYS B CA 1
ATOM 5493 C C . LYS B 1 182 ? 19.141 -40.562 -11.578 1 95.5 182 LYS B C 1
ATOM 5495 O O . LYS B 1 182 ? 19.578 -40.969 -10.508 1 95.5 182 LYS B O 1
ATOM 5500 N N . VAL B 1 183 ? 19.812 -39.906 -12.469 1 96.69 183 VAL B N 1
ATOM 5501 C CA . VAL B 1 183 ? 21.25 -39.75 -12.297 1 96.69 183 VAL B CA 1
ATOM 5502 C C . VAL B 1 183 ? 21.531 -38.625 -11.289 1 96.69 183 VAL B C 1
ATOM 5504 O O . VAL B 1 183 ? 22.234 -38.844 -10.305 1 96.69 183 VAL B O 1
ATOM 5507 N N . VAL B 1 184 ? 20.953 -37.5 -11.539 1 96.56 184 VAL B N 1
ATOM 5508 C CA . VAL B 1 184 ? 21.266 -36.312 -10.766 1 96.56 184 VAL B CA 1
ATOM 5509 C C . VAL B 1 184 ? 20.781 -36.469 -9.328 1 96.56 184 VAL B C 1
ATOM 5511 O O . VAL B 1 184 ? 21.359 -35.906 -8.398 1 96.56 184 VAL B O 1
ATOM 5514 N N . SER B 1 185 ? 19.734 -37.219 -9.086 1 94.88 185 SER B N 1
ATOM 5515 C CA . SER B 1 185 ? 19.188 -37.438 -7.758 1 94.88 185 SER B CA 1
ATOM 5516 C C . SER B 1 185 ? 20.172 -38.188 -6.867 1 94.88 185 SER B C 1
ATOM 5518 O O . SER B 1 185 ? 20.047 -38.188 -5.641 1 94.88 185 SER B O 1
ATOM 5520 N N . GLN B 1 186 ? 21.156 -38.75 -7.512 1 93.94 186 GLN B N 1
ATOM 5521 C CA . GLN B 1 186 ? 22.156 -39.531 -6.758 1 93.94 186 GLN B CA 1
ATOM 5522 C C . GLN B 1 186 ? 23.406 -38.688 -6.5 1 93.94 186 GLN B C 1
ATOM 5524 O O . GLN B 1 186 ? 24.297 -39.125 -5.77 1 93.94 186 GLN B O 1
ATOM 5529 N N . PHE B 1 187 ? 23.516 -37.562 -7.082 1 95.12 187 PHE B N 1
ATOM 5530 C CA . PHE B 1 187 ? 24.656 -36.688 -6.891 1 95.12 187 PHE B CA 1
ATOM 5531 C C . PHE B 1 187 ? 24.656 -36.094 -5.488 1 95.12 187 PHE B C 1
ATOM 5533 O O . PHE B 1 187 ? 23.609 -36 -4.848 1 95.12 187 PHE B O 1
ATOM 5540 N N . PRO B 1 188 ? 25.781 -35.719 -5.027 1 90.81 188 PRO B N 1
ATOM 5541 C CA . PRO B 1 188 ? 25.828 -35.031 -3.732 1 90.81 188 PRO B CA 1
ATOM 5542 C C . PRO B 1 188 ? 25.062 -33.719 -3.73 1 90.81 188 PRO B C 1
ATOM 5544 O O . PRO B 1 188 ? 24.953 -33.031 -4.766 1 90.81 188 PRO B O 1
ATOM 5547 N N . SER B 1 189 ? 24.609 -33.375 -2.578 1 84.31 189 SER B N 1
ATOM 5548 C CA . SER B 1 189 ? 23.766 -32.188 -2.43 1 84.31 189 SER B CA 1
ATOM 5549 C C . SER B 1 189 ? 24.594 -30.906 -2.344 1 84.31 189 SER B C 1
ATOM 5551 O O . SER B 1 189 ? 24.672 -30.281 -1.286 1 84.31 189 SER B O 1
ATOM 5553 N N . ARG B 1 190 ? 25.172 -30.516 -3.432 1 84.62 190 ARG B N 1
ATOM 5554 C CA . ARG B 1 190 ? 25.891 -29.25 -3.561 1 84.62 190 ARG B CA 1
ATOM 5555 C C . ARG B 1 190 ? 25.047 -28.219 -4.305 1 84.62 190 ARG B C 1
ATOM 5557 O O . ARG B 1 190 ? 24.047 -28.562 -4.93 1 84.62 190 ARG B O 1
ATOM 5564 N N . LEU B 1 191 ? 25.438 -27.188 -4.152 1 86.31 191 LEU B N 1
ATOM 5565 C CA . LEU B 1 191 ? 24.688 -26.078 -4.738 1 86.31 191 LEU B CA 1
ATOM 5566 C C . LEU B 1 191 ? 24.453 -26.312 -6.227 1 86.31 191 LEU B C 1
ATOM 5568 O O . LEU B 1 191 ? 23.344 -26.125 -6.719 1 86.31 191 LEU B O 1
ATOM 5572 N N . THR B 1 192 ? 25.5 -26.641 -6.867 1 89.75 192 THR B N 1
ATOM 5573 C CA . THR B 1 192 ? 25.422 -26.859 -8.305 1 89.75 192 THR B CA 1
ATOM 5574 C C . THR B 1 192 ? 24.391 -27.953 -8.625 1 89.75 192 THR B C 1
ATOM 5576 O O . THR B 1 192 ? 23.594 -27.797 -9.555 1 89.75 192 THR B O 1
ATOM 5579 N N . ASN B 1 193 ? 24.344 -28.969 -7.871 1 94.38 193 ASN B N 1
ATOM 5580 C CA . ASN B 1 193 ? 23.422 -30.062 -8.141 1 94.38 193 ASN B CA 1
ATOM 5581 C C . ASN B 1 193 ? 21.984 -29.672 -7.781 1 94.38 193 ASN B C 1
ATOM 5583 O O . ASN B 1 193 ? 21.031 -30.141 -8.414 1 94.38 193 ASN B O 1
ATOM 5587 N N . LEU B 1 194 ? 21.875 -28.891 -6.805 1 94.75 194 LEU B N 1
ATOM 5588 C CA . LEU B 1 194 ? 20.547 -28.406 -6.441 1 94.75 194 LEU B CA 1
ATOM 5589 C C . LEU B 1 194 ? 19.906 -27.641 -7.598 1 94.75 194 LEU B C 1
ATOM 5591 O O . LEU B 1 194 ? 18.719 -27.812 -7.879 1 94.75 194 LEU B O 1
ATOM 5595 N N . ASN B 1 195 ? 20.688 -26.875 -8.227 1 94.56 195 ASN B N 1
ATOM 5596 C CA . ASN B 1 195 ? 20.203 -26.125 -9.383 1 94.56 195 ASN B CA 1
ATOM 5597 C C . ASN B 1 195 ? 19.812 -27.047 -10.531 1 94.56 195 ASN B C 1
ATOM 5599 O O . ASN B 1 195 ? 18.812 -26.812 -11.211 1 94.56 195 ASN B O 1
ATOM 5603 N N . ARG B 1 196 ? 20.656 -28.062 -10.75 1 95.88 196 ARG B N 1
ATOM 5604 C CA . ARG B 1 196 ? 20.359 -29.047 -11.781 1 95.88 196 ARG B CA 1
ATOM 5605 C C . ARG B 1 196 ? 19.031 -29.75 -11.492 1 95.88 196 ARG B C 1
ATOM 5607 O O . ARG B 1 196 ? 18.188 -29.875 -12.383 1 95.88 196 ARG B O 1
ATOM 5614 N N . MET B 1 197 ? 18.906 -30.094 -10.281 1 96.69 197 MET B N 1
ATOM 5615 C CA . MET B 1 197 ? 17.672 -30.766 -9.867 1 96.69 197 MET B CA 1
ATOM 5616 C C . MET B 1 197 ? 16.469 -29.844 -10.047 1 96.69 197 MET B C 1
ATOM 5618 O O . MET B 1 197 ? 15.414 -30.297 -10.516 1 96.69 197 MET B O 1
ATOM 5622 N N . TYR B 1 198 ? 16.625 -28.609 -9.672 1 96.5 198 TYR B N 1
ATOM 5623 C CA . TYR B 1 198 ? 15.555 -27.625 -9.836 1 96.5 198 TYR B CA 1
ATOM 5624 C C . TYR B 1 198 ? 15.125 -27.547 -11.297 1 96.5 198 TYR B C 1
ATOM 5626 O O . TYR B 1 198 ? 13.93 -27.562 -11.594 1 96.5 198 TYR B O 1
ATOM 5634 N N . GLY B 1 199 ? 16.109 -27.391 -12.148 1 95.56 199 GLY B N 1
ATOM 5635 C CA . GLY B 1 199 ? 15.805 -27.328 -13.57 1 95.56 199 GLY B CA 1
ATOM 5636 C C . GLY B 1 199 ? 15.047 -28.531 -14.078 1 95.56 199 GLY B C 1
ATOM 5637 O O . GLY B 1 199 ? 14.078 -28.391 -14.836 1 95.56 199 GLY B O 1
ATOM 5638 N N . LEU B 1 200 ? 15.438 -29.703 -13.703 1 96.94 200 LEU B N 1
ATOM 5639 C CA . LEU B 1 200 ? 14.812 -30.938 -14.141 1 96.94 200 LEU B CA 1
ATOM 5640 C C . LEU B 1 200 ? 13.391 -31.062 -13.586 1 96.94 200 LEU B C 1
ATOM 5642 O O . LEU B 1 200 ? 12.469 -31.422 -14.312 1 96.94 200 LEU B O 1
ATOM 5646 N N . ILE B 1 201 ? 13.188 -30.734 -12.352 1 97.44 201 ILE B N 1
ATOM 5647 C CA . ILE B 1 201 ? 11.867 -30.797 -11.734 1 97.44 201 ILE B CA 1
ATOM 5648 C C . ILE B 1 201 ? 10.922 -29.828 -12.445 1 97.44 201 ILE B C 1
ATOM 5650 O O . ILE B 1 201 ? 9.766 -30.156 -12.695 1 97.44 201 ILE B O 1
ATOM 5654 N N . SER B 1 202 ? 11.414 -28.672 -12.711 1 96 202 SER B N 1
ATOM 5655 C CA . SER B 1 202 ? 10.602 -27.688 -13.438 1 96 202 SER B CA 1
ATOM 5656 C C . SER B 1 202 ? 10.156 -28.25 -14.789 1 96 202 SER B C 1
ATOM 5658 O O . SER B 1 202 ? 9.008 -28.078 -15.188 1 96 202 SER B O 1
ATOM 5660 N N . CYS B 1 203 ? 11.047 -28.906 -15.414 1 95.19 203 CYS B N 1
ATOM 5661 C CA . CYS B 1 203 ? 10.719 -29.516 -16.703 1 95.19 203 CYS B CA 1
ATOM 5662 C C . CYS B 1 203 ? 9.672 -30.609 -16.531 1 95.19 203 CYS B C 1
ATOM 5664 O O . CYS B 1 203 ? 8.742 -30.703 -17.328 1 95.19 203 CYS B O 1
ATOM 5666 N N . ILE B 1 204 ? 9.906 -31.391 -15.57 1 96.31 204 ILE B N 1
ATOM 5667 C CA . ILE B 1 204 ? 8.953 -32.469 -15.297 1 96.31 204 ILE B CA 1
ATOM 5668 C C . ILE B 1 204 ? 7.578 -31.875 -15.008 1 96.31 204 ILE B C 1
ATOM 5670 O O . ILE B 1 204 ? 6.57 -32.375 -15.523 1 96.31 204 ILE B O 1
ATOM 5674 N N . THR B 1 205 ? 7.52 -30.828 -14.273 1 95.81 205 THR B N 1
ATOM 5675 C CA . THR B 1 205 ? 6.27 -30.156 -13.922 1 95.81 205 THR B CA 1
ATOM 5676 C C . THR B 1 205 ? 5.562 -29.641 -15.172 1 95.81 205 THR B C 1
ATOM 5678 O O . THR B 1 205 ? 4.359 -29.844 -15.344 1 95.81 205 THR B O 1
ATOM 5681 N N . ASN B 1 206 ? 6.312 -29.031 -16 1 92.75 206 ASN B N 1
ATOM 5682 C CA . ASN B 1 206 ? 5.746 -28.438 -17.219 1 92.75 206 ASN B CA 1
ATOM 5683 C C . ASN B 1 206 ? 5.234 -29.516 -18.172 1 92.75 206 ASN B C 1
ATOM 5685 O O . ASN B 1 206 ? 4.434 -29.219 -19.062 1 92.75 206 ASN B O 1
ATOM 5689 N N . ASN B 1 207 ? 5.699 -30.75 -17.969 1 92.88 207 ASN B N 1
ATOM 5690 C CA . ASN B 1 207 ? 5.32 -31.828 -18.859 1 92.88 207 ASN B CA 1
ATOM 5691 C C . ASN B 1 207 ? 4.652 -32.969 -18.109 1 92.88 207 ASN B C 1
ATOM 5693 O O . ASN B 1 207 ? 4.734 -34.125 -18.516 1 92.88 207 ASN B O 1
ATOM 5697 N N . VAL B 1 208 ? 4.086 -32.688 -17.047 1 92.25 208 VAL B N 1
ATOM 5698 C CA . VAL B 1 208 ? 3.561 -33.688 -16.125 1 92.25 208 VAL B CA 1
ATOM 5699 C C . VAL B 1 208 ? 2.525 -34.562 -16.844 1 92.25 208 VAL B C 1
ATOM 5701 O O . VAL B 1 208 ? 2.41 -35.75 -16.562 1 92.25 208 VAL B O 1
ATOM 5704 N N . GLN B 1 209 ? 1.822 -34.062 -17.812 1 88.62 209 GLN B N 1
ATOM 5705 C CA . GLN B 1 209 ? 0.775 -34.781 -18.531 1 88.62 209 GLN B CA 1
ATOM 5706 C C . GLN B 1 209 ? 1.372 -35.812 -19.469 1 88.62 209 GLN B C 1
ATOM 5708 O O . GLN B 1 209 ? 0.703 -36.781 -19.844 1 88.62 209 GLN B O 1
ATOM 5713 N N . LYS B 1 210 ? 2.598 -35.594 -19.828 1 91 210 LYS B N 1
ATOM 5714 C CA . LYS B 1 210 ? 3.227 -36.438 -20.844 1 91 210 LYS B CA 1
ATOM 5715 C C . LYS B 1 210 ? 4.16 -37.438 -20.219 1 91 210 LYS B C 1
ATOM 5717 O O . LYS B 1 210 ? 4.547 -38.438 -20.859 1 91 210 LYS B O 1
ATOM 5722 N N . ILE B 1 211 ? 4.523 -37.219 -19.062 1 92.56 211 ILE B N 1
ATOM 5723 C CA . ILE B 1 211 ? 5.477 -38.094 -18.375 1 92.56 211 ILE B CA 1
ATOM 5724 C C . ILE B 1 211 ? 4.734 -39.25 -17.703 1 92.56 211 ILE B C 1
ATOM 5726 O O . ILE B 1 211 ? 3.566 -39.125 -17.328 1 92.56 211 ILE B O 1
ATOM 5730 N N . HIS B 1 212 ? 5.41 -40.375 -17.562 1 90.31 212 HIS B N 1
ATOM 5731 C CA . HIS B 1 212 ? 4.824 -41.531 -16.906 1 90.31 212 HIS B CA 1
ATOM 5732 C C . HIS B 1 212 ? 4.441 -41.219 -15.461 1 90.31 212 HIS B C 1
ATOM 5734 O O . HIS B 1 212 ? 5.293 -40.812 -14.672 1 90.31 212 HIS B O 1
ATOM 5740 N N . GLN B 1 213 ? 3.268 -41.531 -15.102 1 91.25 213 GLN B N 1
ATOM 5741 C CA . GLN B 1 213 ? 2.719 -41.094 -13.82 1 91.25 213 GLN B CA 1
ATOM 5742 C C . GLN B 1 213 ? 3.412 -41.812 -12.664 1 91.25 213 GLN B C 1
ATOM 5744 O O . GLN B 1 213 ? 3.588 -41.25 -11.586 1 91.25 213 GLN B O 1
ATOM 5749 N N . ASP B 1 214 ? 3.793 -43.062 -12.961 1 91.81 214 ASP B N 1
ATOM 5750 C CA . ASP B 1 214 ? 4.488 -43.812 -11.914 1 91.81 214 ASP B CA 1
ATOM 5751 C C . ASP B 1 214 ? 5.828 -43.156 -11.57 1 91.81 214 ASP B C 1
ATOM 5753 O O . ASP B 1 214 ? 6.238 -43.156 -10.414 1 91.81 214 ASP B O 1
ATOM 5757 N N . PHE B 1 215 ? 6.41 -42.688 -12.609 1 95 215 PHE B N 1
ATOM 5758 C CA . PHE B 1 215 ? 7.688 -42.031 -12.414 1 95 215 PHE B CA 1
ATOM 5759 C C . PHE B 1 215 ? 7.516 -40.781 -11.562 1 95 215 PHE B C 1
ATOM 5761 O O . PHE B 1 215 ? 8.273 -40.562 -10.609 1 95 215 PHE B O 1
ATOM 5768 N N . VAL B 1 216 ? 6.547 -40 -11.844 1 96.19 216 VAL B N 1
ATOM 5769 C CA . VAL B 1 216 ? 6.289 -38.781 -11.094 1 96.19 216 VAL B CA 1
ATOM 5770 C C . VAL B 1 216 ? 5.883 -39.125 -9.664 1 96.19 216 VAL B C 1
ATOM 5772 O O . VAL B 1 216 ? 6.316 -38.469 -8.719 1 96.19 216 VAL B O 1
ATOM 5775 N N . TYR B 1 217 ? 5.09 -40.094 -9.477 1 95.25 217 TYR B N 1
ATOM 5776 C CA . TYR B 1 217 ? 4.652 -40.531 -8.156 1 95.25 217 TYR B CA 1
ATOM 5777 C C . TYR B 1 217 ? 5.848 -40.875 -7.27 1 95.25 217 TYR B C 1
ATOM 5779 O O . TYR B 1 217 ? 5.863 -40.5 -6.086 1 95.25 217 TYR B O 1
ATOM 5787 N N . GLU B 1 218 ? 6.781 -41.5 -7.863 1 95.56 218 GLU B N 1
ATOM 5788 C CA . GLU B 1 218 ? 7.965 -41.875 -7.094 1 95.56 218 GLU B CA 1
ATOM 5789 C C . GLU B 1 218 ? 8.695 -40.625 -6.578 1 95.56 218 GLU B C 1
ATOM 5791 O O . GLU B 1 218 ? 9.141 -40.594 -5.43 1 95.56 218 GLU B O 1
ATOM 5796 N N . ILE B 1 219 ? 8.836 -39.688 -7.398 1 96.62 219 ILE B N 1
ATOM 5797 C CA . ILE B 1 219 ? 9.492 -38.438 -7.008 1 96.62 219 ILE B CA 1
ATOM 5798 C C . ILE B 1 219 ? 8.711 -37.781 -5.879 1 96.62 219 ILE B C 1
ATOM 5800 O O . ILE B 1 219 ? 9.297 -37.375 -4.871 1 96.62 219 ILE B O 1
ATOM 5804 N N . VAL B 1 220 ? 7.375 -37.688 -5.988 1 96.94 220 VAL B N 1
ATOM 5805 C CA . VAL B 1 220 ? 6.5 -37.031 -5.023 1 96.94 220 VAL B CA 1
ATOM 5806 C C . VAL B 1 220 ? 6.535 -37.812 -3.697 1 96.94 220 VAL B C 1
ATOM 5808 O O . VAL B 1 220 ? 6.68 -37.188 -2.633 1 96.94 220 VAL B O 1
ATOM 5811 N N . ASP B 1 221 ? 6.465 -39.062 -3.781 1 95.19 221 ASP B N 1
ATOM 5812 C CA . ASP B 1 221 ? 6.461 -39.875 -2.582 1 95.19 221 ASP B CA 1
ATOM 5813 C C . ASP B 1 221 ? 7.758 -39.719 -1.794 1 95.19 221 ASP B C 1
ATOM 5815 O O . ASP B 1 221 ? 7.73 -39.531 -0.574 1 95.19 221 ASP B O 1
ATOM 5819 N N . THR B 1 222 ? 8.844 -39.719 -2.514 1 94.25 222 THR B N 1
ATOM 5820 C CA . THR B 1 222 ? 10.148 -39.531 -1.877 1 94.25 222 THR B CA 1
ATOM 5821 C C . THR B 1 222 ? 10.25 -38.156 -1.254 1 94.25 222 THR B C 1
ATOM 5823 O O . THR B 1 222 ? 10.781 -38 -0.152 1 94.25 222 THR B O 1
ATOM 5826 N N . PHE B 1 223 ? 9.812 -37.188 -1.863 1 95 223 PHE B N 1
ATOM 5827 C CA . PHE B 1 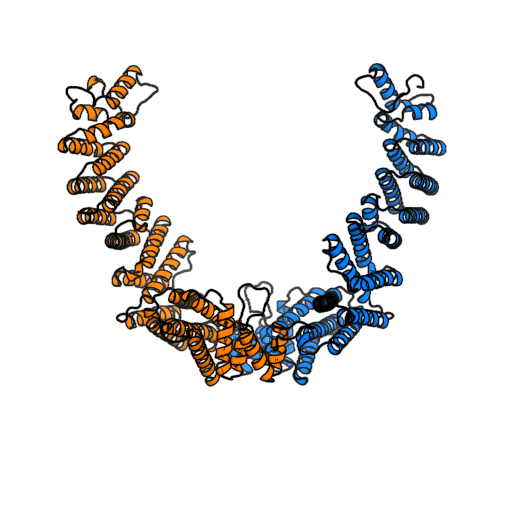223 ? 9.852 -35.781 -1.404 1 95 223 PHE B CA 1
ATOM 5828 C C . PHE B 1 223 ? 9.039 -35.625 -0.127 1 95 223 PHE B C 1
ATOM 5830 O O . PHE B 1 223 ? 9.539 -35.094 0.866 1 95 223 PHE B O 1
ATOM 5837 N N . ILE B 1 224 ? 7.805 -36.156 -0.136 1 94 224 ILE B N 1
ATOM 5838 C CA . ILE B 1 224 ? 6.906 -36.031 1.005 1 94 224 ILE B CA 1
ATOM 5839 C C . ILE B 1 224 ? 7.488 -36.75 2.213 1 94 224 ILE B C 1
ATOM 5841 O O . ILE B 1 224 ? 7.438 -36.25 3.336 1 94 224 ILE B O 1
ATOM 5845 N N . ALA B 1 225 ? 8.055 -37.844 2.018 1 90.06 225 ALA B N 1
ATOM 5846 C CA . ALA B 1 225 ? 8.664 -38.625 3.098 1 90.06 225 ALA B CA 1
ATOM 5847 C C . ALA B 1 225 ? 9.812 -37.875 3.748 1 90.06 225 ALA B C 1
ATOM 5849 O O . ALA B 1 225 ? 9.992 -37.938 4.965 1 90.06 225 ALA B O 1
ATOM 5850 N N . SER B 1 226 ? 10.484 -37.156 2.967 1 88.5 226 SER B N 1
ATOM 5851 C CA . SER B 1 226 ? 11.656 -36.438 3.475 1 88.5 226 SER B CA 1
ATOM 5852 C C . SER B 1 226 ? 11.258 -35.094 4.074 1 88.5 226 SER B C 1
ATOM 5854 O O . SER B 1 226 ? 11.797 -34.688 5.105 1 88.5 226 SER B O 1
ATOM 5856 N N . GLU B 1 227 ? 10.43 -34.406 3.406 1 86.69 227 GLU B N 1
ATOM 5857 C CA . GLU B 1 227 ? 10.062 -33.031 3.775 1 86.69 227 GLU B CA 1
ATOM 5858 C C . GLU B 1 227 ? 9.258 -33 5.074 1 86.69 227 GLU B C 1
ATOM 5860 O O . GLU B 1 227 ? 9.398 -32.094 5.871 1 86.69 227 GLU B O 1
ATOM 5865 N N . LEU B 1 228 ? 8.477 -33.969 5.305 1 83.88 228 LEU B N 1
ATOM 5866 C CA . LEU B 1 228 ? 7.559 -33.938 6.438 1 83.88 228 LEU B CA 1
ATOM 5867 C C . LEU B 1 228 ? 8.078 -34.812 7.574 1 83.88 228 LEU B C 1
ATOM 5869 O O . LEU B 1 228 ? 7.289 -35.312 8.375 1 83.88 228 LEU B O 1
ATOM 5873 N N . LYS B 1 229 ? 9.344 -34.938 7.555 1 78.19 229 LYS B N 1
ATOM 5874 C CA . LYS B 1 229 ? 10.031 -35.5 8.711 1 78.19 229 LYS B CA 1
ATOM 5875 C C . LYS B 1 229 ? 10.5 -34.406 9.664 1 78.19 229 LYS B C 1
ATOM 5877 O O . LYS B 1 229 ? 10.898 -33.344 9.227 1 78.19 229 LYS B O 1
ATOM 5882 N N . PRO B 1 230 ? 10.203 -34.75 10.93 1 68.62 230 PRO B N 1
ATOM 5883 C CA . PRO B 1 230 ? 10.68 -33.781 11.906 1 68.62 230 PRO B CA 1
ATOM 5884 C C . PRO B 1 230 ? 12.188 -33.562 11.836 1 68.62 230 PRO B C 1
ATOM 5886 O O . PRO B 1 230 ? 12.953 -34.531 11.836 1 68.62 230 PRO B O 1
ATOM 5889 N N . ASN B 1 231 ? 12.562 -32.75 10.969 1 63.94 231 ASN B N 1
ATOM 5890 C CA . ASN B 1 231 ? 14.008 -32.594 10.938 1 63.94 231 ASN B CA 1
ATOM 5891 C C . ASN B 1 231 ? 14.445 -31.25 11.555 1 63.94 231 ASN B C 1
ATOM 5893 O O . ASN B 1 231 ? 13.656 -30.312 11.617 1 63.94 231 ASN B O 1
ATOM 5897 N N . ALA B 1 232 ? 15.617 -31.281 12.188 1 56.91 232 ALA B N 1
ATOM 5898 C CA . ALA B 1 232 ? 16.297 -30.172 12.828 1 56.91 232 ALA B CA 1
ATOM 5899 C C . ALA B 1 232 ? 16.406 -28.969 11.883 1 56.91 232 ALA B C 1
ATOM 5901 O O . ALA B 1 232 ? 16.531 -29.141 10.672 1 56.91 232 ALA B O 1
ATOM 5902 N N . LYS B 1 233 ? 16.125 -27.797 12.25 1 57.03 233 LYS B N 1
ATOM 5903 C CA . LYS B 1 233 ? 16.047 -26.438 11.742 1 57.03 233 LYS B CA 1
ATOM 5904 C C . LYS B 1 233 ? 17.344 -26.047 11.016 1 57.03 233 LYS B C 1
ATOM 5906 O O . LYS B 1 233 ? 18.281 -25.578 11.633 1 57.03 233 LYS B O 1
ATOM 5911 N N . GLU B 1 234 ? 17.859 -26.875 10.25 1 65.75 234 GLU B N 1
ATOM 5912 C CA . GLU B 1 234 ? 19.062 -26.234 9.727 1 65.75 234 GLU B CA 1
ATOM 5913 C C . GLU B 1 234 ? 18.719 -25.172 8.672 1 65.75 234 GLU B C 1
ATOM 5915 O O . GLU B 1 234 ? 17.688 -25.266 8.016 1 65.75 234 GLU B O 1
ATOM 5920 N N . LYS B 1 235 ? 19.469 -24.156 8.789 1 75.69 235 LYS B N 1
ATOM 5921 C CA . LYS B 1 235 ? 19.359 -23.062 7.844 1 75.69 235 LYS B CA 1
ATOM 5922 C C . LYS B 1 235 ? 19.547 -23.531 6.406 1 75.69 235 LYS B C 1
ATOM 5924 O O . LYS B 1 235 ? 20.609 -24.062 6.059 1 75.69 235 LYS B O 1
ATOM 5929 N N . LEU B 1 236 ? 18.516 -23.594 5.652 1 85 236 LEU B N 1
ATOM 5930 C CA . LEU B 1 236 ? 18.531 -24.031 4.262 1 85 236 LEU B CA 1
ATOM 5931 C C . LEU B 1 236 ? 19.031 -22.906 3.348 1 85 236 LEU B C 1
ATOM 5933 O O . LEU B 1 236 ? 18.797 -21.734 3.609 1 85 236 LEU B O 1
ATOM 5937 N N . SER B 1 237 ? 19.828 -23.406 2.395 1 88.25 237 SER B N 1
ATOM 5938 C CA . SER B 1 237 ? 20.25 -22.438 1.38 1 88.25 237 SER B CA 1
ATOM 5939 C C . SER B 1 237 ? 19.062 -21.984 0.527 1 88.25 237 SER B C 1
ATOM 5941 O O . SER B 1 237 ? 18 -22.625 0.539 1 88.25 237 SER B O 1
ATOM 5943 N N . LEU B 1 238 ? 19.234 -20.922 -0.162 1 90.81 238 LEU B N 1
ATOM 5944 C CA . LEU B 1 238 ? 18.203 -20.422 -1.051 1 90.81 238 LEU B CA 1
ATOM 5945 C C . LEU B 1 238 ? 17.875 -21.438 -2.148 1 90.81 238 LEU B C 1
ATOM 5947 O O . LEU B 1 238 ? 16.719 -21.594 -2.533 1 90.81 238 LEU B O 1
ATOM 5951 N N . GLU B 1 239 ? 18.938 -22.078 -2.568 1 91.31 239 GLU B N 1
ATOM 5952 C CA . GLU B 1 239 ? 18.766 -23.078 -3.615 1 91.31 239 GLU B CA 1
ATOM 5953 C C . GLU B 1 239 ? 17.969 -24.281 -3.109 1 91.31 239 GLU B C 1
ATOM 5955 O O . GLU B 1 239 ? 17.125 -24.812 -3.83 1 91.31 239 GLU B O 1
ATOM 5960 N N . ALA B 1 240 ? 18.266 -24.625 -1.997 1 92.31 240 ALA B N 1
ATOM 5961 C CA . ALA B 1 240 ? 17.531 -25.719 -1.395 1 92.31 240 ALA B CA 1
ATOM 5962 C C . ALA B 1 240 ? 16.047 -25.375 -1.218 1 92.31 240 ALA B C 1
ATOM 5964 O O . ALA B 1 240 ? 15.172 -26.203 -1.479 1 92.31 240 ALA B O 1
ATOM 5965 N N . ILE B 1 241 ? 15.789 -24.172 -0.826 1 92.94 241 ILE B N 1
ATOM 5966 C CA . ILE B 1 241 ? 14.422 -23.688 -0.643 1 92.94 241 ILE B CA 1
ATOM 5967 C C . ILE B 1 241 ? 13.695 -23.672 -1.986 1 92.94 241 ILE B C 1
ATOM 5969 O O . ILE B 1 241 ? 12.555 -24.125 -2.084 1 92.94 241 ILE B O 1
ATOM 5973 N N . SER B 1 242 ? 14.391 -23.234 -2.977 1 94.44 242 SER B N 1
ATOM 5974 C CA . SER B 1 242 ? 13.805 -23.188 -4.312 1 94.44 242 SER B CA 1
ATOM 5975 C C . SER B 1 242 ? 13.469 -24.594 -4.812 1 94.44 242 SER B C 1
ATOM 5977 O O . SER B 1 242 ? 12.438 -24.797 -5.457 1 94.44 242 SER B O 1
ATOM 5979 N N . LEU B 1 243 ? 14.336 -25.484 -4.543 1 95.44 243 LEU B N 1
ATOM 5980 C CA . LEU B 1 243 ? 14.102 -26.859 -4.953 1 95.44 243 LEU B CA 1
ATOM 5981 C C . LEU B 1 243 ? 12.891 -27.438 -4.23 1 95.44 243 LEU B C 1
ATOM 5983 O O . LEU B 1 243 ? 12.047 -28.094 -4.852 1 95.44 243 LEU B O 1
ATOM 5987 N N . ILE B 1 244 ? 12.805 -27.203 -3.008 1 94.88 244 ILE B N 1
ATOM 5988 C CA . ILE B 1 244 ? 11.672 -27.672 -2.217 1 94.88 244 ILE B CA 1
ATOM 5989 C C . ILE B 1 244 ? 10.375 -27.094 -2.771 1 94.88 244 ILE B C 1
ATOM 5991 O O . ILE B 1 244 ? 9.398 -27.828 -2.971 1 94.88 244 ILE B O 1
ATOM 5995 N N . GLU B 1 245 ? 10.383 -25.844 -3.055 1 95.62 245 GLU B N 1
ATOM 5996 C CA . GLU B 1 245 ? 9.211 -25.188 -3.615 1 95.62 245 GLU B CA 1
ATOM 5997 C C . GLU B 1 245 ? 8.828 -25.781 -4.965 1 95.62 245 GLU B C 1
ATOM 5999 O O . GLU B 1 245 ? 7.641 -25.969 -5.258 1 95.62 245 GLU B O 1
ATOM 6004 N N . SER B 1 246 ? 9.812 -26.031 -5.723 1 96.94 246 SER B N 1
ATOM 6005 C CA . SER B 1 246 ? 9.539 -26.625 -7.031 1 96.94 246 SER B CA 1
ATOM 6006 C C . SER B 1 246 ? 8.953 -28.031 -6.898 1 96.94 246 SER B C 1
ATOM 6008 O O . SER B 1 246 ? 8.117 -28.438 -7.707 1 96.94 246 SER B O 1
ATOM 6010 N N . LYS B 1 247 ? 9.406 -28.766 -5.965 1 97.25 247 LYS B N 1
ATOM 6011 C CA . LYS B 1 247 ? 8.867 -30.094 -5.742 1 97.25 247 LYS B CA 1
ATOM 6012 C C . LYS B 1 247 ? 7.418 -30.031 -5.258 1 97.25 247 LYS B C 1
ATOM 6014 O O . LYS B 1 247 ? 6.602 -30.891 -5.621 1 97.25 247 LYS B O 1
ATOM 6019 N N . TRP B 1 248 ? 7.098 -29.078 -4.488 1 97.62 248 TRP B N 1
ATOM 6020 C CA . TRP B 1 248 ? 5.707 -28.844 -4.094 1 97.62 248 TRP B CA 1
ATOM 6021 C C . TRP B 1 248 ? 4.848 -28.5 -5.305 1 97.62 248 TRP B C 1
ATOM 6023 O O . TRP B 1 248 ? 3.715 -28.984 -5.426 1 97.62 248 TRP B O 1
ATOM 6033 N N . ARG B 1 249 ? 5.387 -27.672 -6.082 1 97.12 249 ARG B N 1
ATOM 6034 C CA . ARG B 1 249 ? 4.676 -27.328 -7.309 1 97.12 249 ARG B CA 1
ATOM 6035 C C . ARG B 1 249 ? 4.422 -28.578 -8.156 1 97.12 249 ARG B C 1
ATOM 6037 O O . ARG B 1 249 ? 3.318 -28.766 -8.664 1 97.12 249 ARG B O 1
ATOM 6044 N N . LEU B 1 250 ? 5.457 -29.422 -8.312 1 97.62 250 LEU B N 1
ATOM 6045 C CA . LEU B 1 250 ? 5.293 -30.672 -9.031 1 97.62 250 LEU B CA 1
ATOM 6046 C C . LEU B 1 250 ? 4.199 -31.531 -8.398 1 97.62 250 LEU B C 1
ATOM 6048 O O . LEU B 1 250 ? 3.338 -32.062 -9.102 1 97.62 250 LEU B O 1
ATOM 6052 N N . THR B 1 251 ? 4.23 -31.625 -7.117 1 97.75 251 THR B N 1
ATOM 6053 C CA . THR B 1 251 ? 3.236 -32.406 -6.387 1 97.75 251 THR B CA 1
ATOM 6054 C C . THR B 1 251 ? 1.828 -31.891 -6.676 1 97.75 251 THR B C 1
ATOM 6056 O O . THR B 1 251 ? 0.925 -32.688 -6.969 1 97.75 251 THR B O 1
ATOM 6059 N N . THR B 1 252 ? 1.638 -30.641 -6.613 1 97.56 252 THR B N 1
ATOM 6060 C CA . THR B 1 252 ? 0.357 -30 -6.875 1 97.56 252 THR B CA 1
ATOM 6061 C C . THR B 1 252 ? -0.132 -30.312 -8.281 1 97.56 252 THR B C 1
ATOM 6063 O O . THR B 1 252 ? -1.265 -30.766 -8.469 1 97.56 252 THR B O 1
ATOM 6066 N N . TYR B 1 253 ? 0.743 -30.125 -9.227 1 95.69 253 TYR B N 1
ATOM 6067 C CA . TYR B 1 253 ? 0.365 -30.344 -10.617 1 95.69 253 TYR B CA 1
ATOM 6068 C C . TYR B 1 253 ? 0.095 -31.828 -10.875 1 95.69 253 TYR B C 1
ATOM 6070 O O . TYR B 1 253 ? -0.804 -32.156 -11.648 1 95.69 253 TYR B O 1
ATOM 6078 N N . PHE B 1 254 ? 0.875 -32.656 -10.281 1 95.88 254 PHE B N 1
ATOM 6079 C CA . PHE B 1 254 ? 0.676 -34.094 -10.398 1 95.88 254 PHE B CA 1
ATOM 6080 C C . PHE B 1 254 ? -0.706 -34.5 -9.891 1 95.88 254 PHE B C 1
ATOM 6082 O O . PHE B 1 254 ? -1.437 -35.219 -10.57 1 95.88 254 PHE B O 1
ATOM 6089 N N . ILE B 1 255 ? -1.051 -33.938 -8.789 1 96.38 255 ILE B N 1
ATOM 6090 C CA . ILE B 1 255 ? -2.324 -34.281 -8.156 1 96.38 255 ILE B CA 1
ATOM 6091 C C . ILE B 1 255 ? -3.475 -33.719 -9 1 96.38 255 ILE B C 1
ATOM 6093 O O . ILE B 1 255 ? -4.504 -34.406 -9.156 1 96.38 255 ILE B O 1
ATOM 6097 N N . LEU B 1 256 ? -3.336 -32.594 -9.57 1 95.38 256 LEU B N 1
ATOM 6098 C CA . LEU B 1 256 ? -4.414 -31.906 -10.281 1 95.38 256 LEU B CA 1
ATOM 6099 C C . LEU B 1 256 ? -4.57 -32.469 -11.695 1 95.38 256 LEU B C 1
ATOM 6101 O O . LEU B 1 256 ? -5.543 -32.156 -12.383 1 95.38 256 LEU B O 1
ATOM 6105 N N . TYR B 1 257 ? -3.502 -33.156 -12.109 1 90.88 257 TYR B N 1
ATOM 6106 C CA . TYR B 1 257 ? -3.658 -33.844 -13.375 1 90.88 257 TYR B CA 1
ATOM 6107 C C . TYR B 1 257 ? -4.559 -35.062 -13.219 1 90.88 257 TYR B C 1
ATOM 6109 O O . TYR B 1 257 ? -4.082 -36.188 -12.93 1 90.88 257 TYR B O 1
ATOM 6117 N N . LEU B 1 258 ? -5.863 -34.844 -13.359 1 82.88 258 LEU B N 1
ATOM 6118 C CA . LEU B 1 258 ? -6.871 -35.812 -12.977 1 82.88 258 LEU B CA 1
ATOM 6119 C C . LEU B 1 258 ? -7.582 -36.375 -14.203 1 82.88 258 LEU B C 1
ATOM 6121 O O . LEU B 1 258 ? -8.312 -35.656 -14.883 1 82.88 258 LEU B O 1
ATOM 6125 N N . ASN B 1 259 ? -7.086 -37.531 -14.555 1 72.5 259 ASN B N 1
ATOM 6126 C CA . ASN B 1 259 ? -7.922 -38.312 -15.453 1 72.5 259 ASN B CA 1
ATOM 6127 C C . ASN B 1 259 ? -8.914 -39.188 -14.688 1 72.5 259 ASN B C 1
ATOM 6129 O O . ASN B 1 259 ? -8.758 -39.406 -13.484 1 72.5 259 ASN B O 1
ATOM 6133 N N . ASP B 1 260 ? -10.047 -39.5 -15.172 1 69.5 260 ASP B N 1
ATOM 6134 C CA . ASP B 1 260 ? -11.141 -40.188 -14.516 1 69.5 260 ASP B CA 1
ATOM 6135 C C . ASP B 1 260 ? -10.625 -41.438 -13.773 1 69.5 260 ASP B C 1
ATOM 6137 O O . ASP B 1 260 ? -11.094 -41.75 -12.68 1 69.5 260 ASP B O 1
ATOM 6141 N N . ASP B 1 261 ? -9.602 -42 -14.203 1 78.81 261 ASP B N 1
ATOM 6142 C CA . ASP B 1 261 ? -9.172 -43.281 -13.664 1 78.81 261 ASP B CA 1
ATOM 6143 C C . ASP B 1 261 ? -8.305 -43.094 -12.422 1 78.81 261 ASP B C 1
ATOM 6145 O O . ASP B 1 261 ? -8.188 -44.031 -11.602 1 78.81 261 ASP B O 1
ATOM 6149 N N . ASP B 1 262 ? -7.797 -41.938 -12.195 1 87.19 262 ASP B N 1
ATOM 6150 C CA . ASP B 1 262 ? -6.816 -41.781 -11.125 1 87.19 262 ASP B CA 1
ATOM 6151 C C . ASP B 1 262 ? -7.34 -40.875 -10.023 1 87.19 262 ASP B C 1
ATOM 6153 O O . ASP B 1 262 ? -6.602 -40.531 -9.102 1 87.19 262 ASP B O 1
ATOM 6157 N N . LEU B 1 263 ? -8.57 -40.562 -10 1 93.69 263 LEU B N 1
ATOM 6158 C CA . LEU B 1 263 ? -9.117 -39.594 -9.062 1 93.69 263 LEU B CA 1
ATOM 6159 C C . LEU B 1 263 ? -9.008 -40.094 -7.625 1 93.69 263 LEU B C 1
ATOM 6161 O O . LEU B 1 263 ? -8.492 -39.375 -6.754 1 93.69 263 LEU B O 1
ATOM 6165 N N . GLU B 1 264 ? -9.445 -41.281 -7.352 1 94.19 264 GLU B N 1
ATOM 6166 C CA . GLU B 1 264 ? -9.438 -41.844 -6 1 94.19 264 GLU B CA 1
ATOM 6167 C C . GLU B 1 264 ? -8.023 -41.938 -5.445 1 94.19 264 GLU B C 1
ATOM 6169 O O . GLU B 1 264 ? -7.793 -41.625 -4.27 1 94.19 264 GLU B O 1
ATOM 6174 N N . LYS B 1 265 ? -7.125 -42.375 -6.301 1 93.94 265 LYS B N 1
ATOM 6175 C CA . LYS B 1 265 ? -5.73 -42.469 -5.887 1 93.94 265 LYS B CA 1
ATOM 6176 C C . LYS B 1 265 ? -5.164 -41.094 -5.516 1 93.94 265 LYS B C 1
ATOM 6178 O O . LYS B 1 265 ? -4.453 -40.969 -4.516 1 93.94 265 LYS B O 1
ATOM 6183 N N . LYS B 1 266 ? -5.461 -40.125 -6.336 1 96 266 LYS B N 1
ATOM 6184 C CA . LYS B 1 266 ? -4.969 -38.781 -6.09 1 96 266 LYS B CA 1
ATOM 6185 C C . LYS B 1 266 ? -5.594 -38.188 -4.828 1 96 266 LYS B C 1
ATOM 6187 O O . LYS B 1 266 ? -4.926 -37.469 -4.07 1 96 266 LYS B O 1
ATOM 6192 N N . ILE B 1 267 ? -6.852 -38.438 -4.559 1 96.88 267 ILE B N 1
ATOM 6193 C CA . ILE B 1 267 ? -7.535 -37.969 -3.354 1 96.88 267 ILE B CA 1
ATOM 6194 C C . ILE B 1 267 ? -6.871 -38.594 -2.121 1 96.88 267 ILE B C 1
ATOM 6196 O O . ILE B 1 267 ? -6.598 -37.875 -1.144 1 96.88 267 ILE B O 1
ATOM 6200 N N . GLU B 1 268 ? -6.609 -39.875 -2.23 1 96.38 268 GLU B N 1
ATOM 6201 C CA . GLU B 1 268 ? -5.969 -40.562 -1.112 1 96.38 268 GLU B CA 1
ATOM 6202 C C . GLU B 1 268 ? -4.574 -40 -0.849 1 96.38 268 GLU B C 1
ATOM 6204 O O . GLU B 1 268 ? -4.188 -39.781 0.304 1 96.38 268 GLU B O 1
ATOM 6209 N N . LEU B 1 269 ? -3.873 -39.812 -1.913 1 96.19 269 LEU B N 1
ATOM 6210 C CA . LEU B 1 269 ? -2.543 -39.219 -1.768 1 96.19 269 LEU B CA 1
ATOM 6211 C C . LEU B 1 269 ? -2.619 -37.844 -1.091 1 96.19 269 LEU B C 1
ATOM 6213 O O . LEU B 1 269 ? -1.833 -37.562 -0.188 1 96.19 269 LEU B O 1
ATOM 6217 N N . THR B 1 270 ? -3.551 -37.031 -1.518 1 97.94 270 THR B N 1
ATOM 6218 C CA . THR B 1 270 ? -3.73 -35.688 -0.947 1 97.94 270 THR B CA 1
ATOM 6219 C C . THR B 1 270 ? -4.055 -35.781 0.542 1 97.94 270 THR B C 1
ATOM 6221 O O . THR B 1 270 ? -3.486 -35.031 1.352 1 97.94 270 THR B O 1
ATOM 6224 N N . LYS B 1 271 ? -4.902 -36.656 0.885 1 97.25 271 LYS B N 1
ATOM 6225 C CA . LYS B 1 271 ? -5.273 -36.844 2.283 1 97.25 271 LYS B CA 1
ATOM 6226 C C . LYS B 1 271 ? -4.062 -37.25 3.123 1 97.25 271 LYS B C 1
ATOM 6228 O O . LYS B 1 271 ? -3.865 -36.719 4.219 1 97.25 271 LYS B O 1
ATOM 6233 N N . ILE B 1 272 ? -3.309 -38.125 2.629 1 95.25 272 ILE B N 1
ATOM 6234 C CA . ILE B 1 272 ? -2.119 -38.594 3.334 1 95.25 272 ILE B CA 1
ATOM 6235 C C . ILE B 1 272 ? -1.174 -37.406 3.578 1 95.25 272 ILE B C 1
ATOM 6237 O O . ILE B 1 272 ? -0.665 -37.25 4.688 1 95.25 272 ILE B O 1
ATOM 6241 N N . ILE B 1 273 ? -0.929 -36.656 2.562 1 96.75 273 ILE B N 1
ATOM 6242 C CA . ILE B 1 273 ? -0.035 -35.5 2.674 1 96.75 273 ILE B CA 1
ATOM 6243 C C . ILE B 1 273 ? -0.56 -34.531 3.738 1 96.75 273 ILE B C 1
ATOM 6245 O O . ILE B 1 273 ? 0.19 -34.094 4.617 1 96.75 273 ILE B O 1
ATOM 6249 N N . LEU B 1 274 ? -1.854 -34.219 3.719 1 97.12 274 LEU B N 1
ATOM 6250 C CA . LEU B 1 274 ? -2.447 -33.25 4.652 1 97.12 274 LEU B CA 1
ATOM 6251 C C . LEU B 1 274 ? -2.424 -33.812 6.074 1 97.12 274 LEU B C 1
ATOM 6253 O O . LEU B 1 274 ? -2.131 -33.062 7.02 1 97.12 274 LEU B O 1
ATOM 6257 N N . MET B 1 275 ? -2.701 -35.062 6.25 1 94.5 275 MET B N 1
ATOM 6258 C CA . MET B 1 275 ? -2.688 -35.656 7.582 1 94.5 275 MET B CA 1
ATOM 6259 C C . MET B 1 275 ? -1.281 -35.656 8.172 1 94.5 275 MET B C 1
ATOM 6261 O O . MET B 1 275 ? -1.109 -35.438 9.375 1 94.5 275 MET B O 1
ATOM 6265 N N . LYS B 1 276 ? -0.305 -35.844 7.375 1 92.25 276 LYS B N 1
ATOM 6266 C CA . LYS B 1 276 ? 1.075 -35.781 7.844 1 92.25 276 LYS B CA 1
ATOM 6267 C C . LYS B 1 276 ? 1.418 -34.344 8.289 1 92.25 276 LYS B C 1
ATOM 6269 O O . LYS B 1 276 ? 2.207 -34.156 9.219 1 92.25 276 LYS B O 1
ATOM 6274 N N . CYS B 1 277 ? 0.876 -33.406 7.598 1 94 277 CYS B N 1
ATOM 6275 C CA . CYS B 1 277 ? 1.119 -32 7.941 1 94 277 CYS B CA 1
ATOM 6276 C C . CYS B 1 277 ? 0.379 -31.625 9.219 1 94 277 CYS B C 1
ATOM 6278 O O . CYS B 1 277 ? 0.938 -30.953 10.086 1 94 277 CYS B O 1
ATOM 6280 N N . PHE B 1 278 ? -0.854 -32.031 9.383 1 93.5 278 PHE B N 1
ATOM 6281 C CA . PHE B 1 278 ? -1.73 -31.516 10.43 1 93.5 278 PHE B CA 1
ATOM 6282 C C . PHE B 1 278 ? -1.621 -32.344 11.695 1 93.5 278 PHE B C 1
ATOM 6284 O O . PHE B 1 278 ? -1.885 -31.859 12.797 1 93.5 278 PHE B O 1
ATOM 6291 N N . MET B 1 279 ? -1.377 -33.562 11.609 1 87.19 279 MET B N 1
ATOM 6292 C CA . MET B 1 279 ? -1.214 -34.438 12.758 1 87.19 279 MET B CA 1
ATOM 6293 C C . MET B 1 279 ? 0.162 -35.094 12.742 1 87.19 279 MET B C 1
ATOM 6295 O O . MET B 1 279 ? 0.272 -36.312 12.57 1 87.19 279 MET B O 1
ATOM 6299 N N . PRO B 1 280 ? 1.1 -34.062 12.914 1 71.81 280 PRO B N 1
ATOM 6300 C CA . PRO B 1 280 ? 2.438 -34.656 12.891 1 71.81 280 PRO B CA 1
ATOM 6301 C C . PRO B 1 280 ? 2.682 -35.625 14.047 1 71.81 280 PRO B C 1
ATOM 6303 O O . PRO B 1 280 ? 1.959 -35.594 15.047 1 71.81 280 PRO B O 1
ATOM 6306 N N . LEU B 1 281 ? 3.596 -36.438 13.898 1 67.06 281 LEU B N 1
ATOM 6307 C CA . LEU B 1 281 ? 3.932 -37.438 14.891 1 67.06 281 LEU B CA 1
ATOM 6308 C C . LEU B 1 281 ? 4.266 -36.812 16.234 1 67.06 281 LEU B C 1
ATOM 6310 O O . LEU B 1 281 ? 4.668 -35.625 16.281 1 67.06 281 LEU B O 1
ATOM 6314 N N . LYS B 1 282 ? 3.863 -37.375 17.312 1 64.06 282 LYS B N 1
ATOM 6315 C CA . LYS B 1 282 ? 3.938 -36.969 18.719 1 64.06 282 LYS B CA 1
ATOM 6316 C C . LYS B 1 282 ? 5.293 -36.344 19.047 1 64.06 282 LYS B C 1
ATOM 6318 O O . LYS B 1 282 ? 5.395 -35.469 19.906 1 64.06 282 LYS B O 1
ATOM 6323 N N . GLU B 1 283 ? 6.328 -36.656 18.328 1 66.19 283 GLU B N 1
ATOM 6324 C CA . GLU B 1 283 ? 7.664 -36.219 18.719 1 66.19 283 GLU B CA 1
ATOM 6325 C C . GLU B 1 283 ? 7.949 -34.812 18.234 1 66.19 283 GLU B C 1
ATOM 6327 O O . GLU B 1 283 ? 8.977 -34.219 18.578 1 66.19 283 GLU B O 1
ATOM 6332 N N . VAL B 1 284 ? 7.016 -34.219 17.656 1 64.56 284 VAL B N 1
ATOM 6333 C CA . VAL B 1 284 ? 7.297 -32.938 17.016 1 64.56 284 VAL B CA 1
ATOM 6334 C C . VAL B 1 284 ? 7.027 -31.797 18.016 1 64.56 284 VAL B C 1
ATOM 6336 O O . VAL B 1 284 ? 6.027 -31.812 18.734 1 64.56 284 VAL B O 1
ATOM 6339 N N . SER B 1 285 ? 8.008 -31 18.297 1 68.38 285 SER B N 1
ATOM 6340 C CA . SER B 1 285 ? 7.867 -29.812 19.141 1 68.38 285 SER B CA 1
ATOM 6341 C C . SER B 1 285 ? 6.684 -28.969 18.688 1 68.38 285 SER B C 1
ATOM 6343 O O . SER B 1 285 ? 6.211 -29.094 17.562 1 68.38 285 SER B O 1
ATOM 6345 N N . VAL B 1 286 ? 6.188 -28.25 19.578 1 67.25 286 VAL B N 1
ATOM 6346 C CA . VAL B 1 286 ? 5.047 -27.375 19.312 1 67.25 286 VAL B CA 1
ATOM 6347 C C . VAL B 1 286 ? 5.367 -26.453 18.141 1 67.25 286 VAL B C 1
ATOM 6349 O O . VAL B 1 286 ? 4.52 -26.219 17.281 1 67.25 286 VAL B O 1
ATOM 6352 N N . GLU B 1 287 ? 6.547 -25.906 18.125 1 70.12 287 GLU B N 1
ATOM 6353 C CA . GLU B 1 287 ? 6.957 -25 17.062 1 70.12 287 GLU B CA 1
ATOM 6354 C C . GLU B 1 287 ? 6.969 -25.719 15.711 1 70.12 287 GLU B C 1
ATOM 6356 O O . GLU B 1 287 ? 6.535 -25.172 14.703 1 70.12 287 GLU B O 1
ATOM 6361 N N . ASN B 1 288 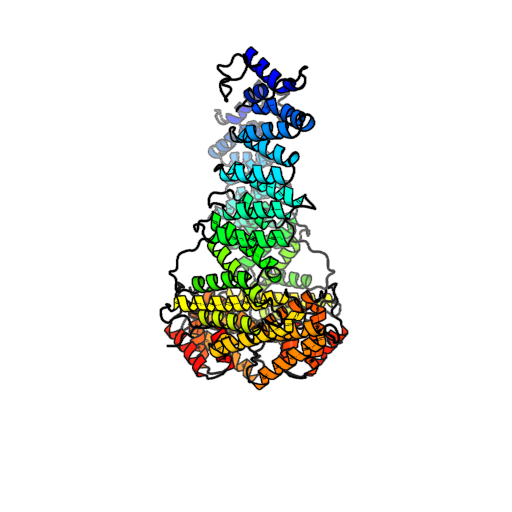? 7.375 -26.844 15.82 1 77.62 288 ASN B N 1
ATOM 6362 C CA . ASN B 1 288 ? 7.434 -27.625 14.594 1 77.62 288 ASN B CA 1
ATOM 6363 C C . ASN B 1 288 ? 6.043 -28.016 14.109 1 77.62 288 ASN B C 1
ATOM 6365 O O . ASN B 1 288 ? 5.777 -28.047 12.906 1 77.62 288 ASN B O 1
ATOM 6369 N N . LYS B 1 289 ? 5.203 -28.188 15.133 1 83.88 289 LYS B N 1
ATOM 6370 C CA . LYS B 1 289 ? 3.832 -28.531 14.773 1 83.88 289 LYS B CA 1
ATOM 6371 C C . LYS B 1 289 ? 3.172 -27.391 13.984 1 83.88 289 LYS B C 1
ATOM 6373 O O . LYS B 1 289 ? 2.504 -27.641 12.977 1 83.88 289 LYS B O 1
ATOM 6378 N N . HIS B 1 290 ? 3.43 -26.203 14.398 1 85.62 290 HIS B N 1
ATOM 6379 C CA . HIS B 1 290 ? 2.85 -25.047 13.719 1 85.62 290 HIS B CA 1
ATOM 6380 C C . HIS B 1 290 ? 3.41 -24.891 12.312 1 85.62 290 HIS B C 1
ATOM 6382 O O . HIS B 1 290 ? 2.676 -24.547 11.383 1 85.62 290 HIS B O 1
ATOM 6388 N N . SER B 1 291 ? 4.645 -25.188 12.203 1 87.5 291 SER B N 1
ATOM 6389 C CA . SER B 1 291 ? 5.273 -25.062 10.898 1 87.5 291 SER B CA 1
ATOM 6390 C C . SER B 1 291 ? 4.695 -26.078 9.914 1 87.5 291 SER B C 1
ATOM 6392 O O . SER B 1 291 ? 4.48 -25.766 8.742 1 87.5 291 SER B O 1
ATOM 6394 N N . PHE B 1 292 ? 4.387 -27.281 10.414 1 91.12 292 PHE B N 1
ATOM 6395 C CA . PHE B 1 292 ? 3.805 -28.312 9.57 1 91.12 292 PHE B CA 1
ATOM 6396 C C . PHE B 1 292 ? 2.393 -27.938 9.141 1 91.12 292 PHE B C 1
ATOM 6398 O O . PHE B 1 292 ? 2.018 -28.109 7.984 1 91.12 292 PHE B O 1
ATOM 6405 N N . ILE B 1 293 ? 1.689 -27.422 10.039 1 93.44 293 ILE B N 1
ATOM 6406 C CA . ILE B 1 293 ? 0.325 -27 9.734 1 93.44 293 ILE B CA 1
ATOM 6407 C C . ILE B 1 293 ? 0.349 -25.891 8.672 1 93.44 293 ILE B C 1
ATOM 6409 O O . ILE B 1 293 ? -0.431 -25.922 7.719 1 93.44 293 ILE B O 1
ATOM 6413 N N . GLN B 1 294 ? 1.259 -25 8.805 1 92.69 294 GLN B N 1
ATOM 6414 C CA . GLN B 1 294 ? 1.387 -23.922 7.828 1 92.69 294 GLN B CA 1
ATOM 6415 C C . GLN B 1 294 ? 1.746 -24.469 6.449 1 92.69 294 GLN B C 1
ATOM 6417 O O . GLN B 1 294 ? 1.263 -23.969 5.434 1 92.69 294 GLN B O 1
ATOM 6422 N N . THR B 1 295 ? 2.605 -25.453 6.465 1 93.81 295 THR B N 1
ATOM 6423 C CA . THR B 1 295 ? 2.977 -26.094 5.207 1 93.81 295 THR B CA 1
ATOM 6424 C C . THR B 1 295 ? 1.758 -26.719 4.539 1 93.81 295 THR B C 1
ATOM 6426 O O . THR B 1 295 ? 1.561 -26.578 3.332 1 93.81 295 THR B O 1
ATOM 6429 N N . GLY B 1 296 ? 0.957 -27.406 5.305 1 96.25 296 GLY B N 1
ATOM 6430 C CA . GLY B 1 296 ? -0.268 -28 4.781 1 96.25 296 GLY B CA 1
ATOM 6431 C C . GLY B 1 296 ? -1.229 -26.969 4.219 1 96.25 296 GLY B C 1
ATOM 6432 O O . GLY B 1 296 ? -1.795 -27.156 3.141 1 96.25 296 GLY B O 1
ATOM 6433 N N . MET B 1 297 ? -1.369 -25.906 4.922 1 96.75 297 MET B N 1
ATOM 6434 C CA . MET B 1 297 ? -2.264 -24.844 4.477 1 96.75 297 MET B CA 1
ATOM 6435 C C . MET B 1 297 ? -1.749 -24.203 3.191 1 96.75 297 MET B C 1
ATOM 6437 O O . MET B 1 297 ? -2.533 -23.891 2.295 1 96.75 297 MET B O 1
ATOM 6441 N N . LYS B 1 298 ? -0.479 -24 3.117 1 96.31 298 LYS B N 1
ATOM 6442 C CA . LYS B 1 298 ? 0.122 -23.484 1.895 1 96.31 298 LYS B CA 1
ATOM 6443 C C . LYS B 1 298 ? -0.112 -24.422 0.719 1 96.31 298 LYS B C 1
ATOM 6445 O O . LYS B 1 298 ? -0.366 -23.969 -0.402 1 96.31 298 LYS B O 1
ATOM 6450 N N . PHE B 1 299 ? 0.063 -25.688 1.03 1 97.56 299 PHE B N 1
ATOM 6451 C CA . PHE B 1 299 ? -0.176 -26.703 0.016 1 97.56 299 PHE B CA 1
ATOM 6452 C C . PHE B 1 299 ? -1.603 -26.609 -0.515 1 97.56 299 PHE B C 1
ATOM 6454 O O . PHE B 1 299 ? -1.822 -26.641 -1.728 1 97.56 299 PHE B O 1
ATOM 6461 N N . ILE B 1 300 ? -2.578 -26.422 0.315 1 98.31 300 ILE B N 1
ATOM 6462 C CA . ILE B 1 300 ? -3.98 -26.297 -0.068 1 98.31 300 ILE B CA 1
ATOM 6463 C C . ILE B 1 300 ? -4.164 -25.062 -0.945 1 98.31 300 ILE B C 1
ATOM 6465 O O . ILE B 1 300 ? -4.84 -25.125 -1.976 1 98.31 300 ILE B O 1
ATOM 6469 N N . SER B 1 301 ? -3.594 -24.016 -0.525 1 97.38 301 SER B N 1
ATOM 6470 C CA . SER B 1 301 ? -3.68 -22.781 -1.302 1 97.38 301 SER B CA 1
ATOM 6471 C C . SER B 1 301 ? -3.084 -22.969 -2.693 1 97.38 301 SER B C 1
ATOM 6473 O O . SER B 1 301 ? -3.613 -22.438 -3.676 1 97.38 301 SER B O 1
ATOM 6475 N N . GLN B 1 302 ? -2.012 -23.688 -2.762 1 97.31 302 GLN B N 1
ATOM 6476 C CA . GLN B 1 302 ? -1.389 -23.969 -4.051 1 97.31 302 GLN B CA 1
ATOM 6477 C C . GLN B 1 302 ? -2.307 -24.797 -4.941 1 97.31 302 GLN B C 1
ATOM 6479 O O . GLN B 1 302 ? -2.404 -24.562 -6.145 1 97.31 302 GLN B O 1
ATOM 6484 N N . LEU B 1 303 ? -2.902 -25.812 -4.363 1 97.88 303 LEU B N 1
ATOM 6485 C CA . LEU B 1 303 ? -3.861 -26.625 -5.105 1 97.88 303 LEU B CA 1
ATOM 6486 C C . LEU B 1 303 ? -4.973 -25.766 -5.688 1 97.88 303 LEU B C 1
ATOM 6488 O O . LEU B 1 303 ? -5.297 -25.875 -6.871 1 97.88 303 LEU B O 1
ATOM 6492 N N . GLU B 1 304 ? -5.496 -24.875 -4.852 1 97.88 304 GLU B N 1
ATOM 6493 C CA . GLU B 1 304 ? -6.594 -24 -5.262 1 97.88 304 GLU B CA 1
ATOM 6494 C C . GLU B 1 304 ? -6.164 -23.062 -6.383 1 97.88 304 GLU B C 1
ATOM 6496 O O . GLU B 1 304 ? -6.852 -22.938 -7.398 1 97.88 304 GLU B O 1
ATOM 6501 N N . ASN B 1 305 ? -5.09 -22.5 -6.293 1 95.81 305 ASN B N 1
ATOM 6502 C CA . ASN B 1 305 ? -4.609 -21.547 -7.281 1 95.81 305 ASN B CA 1
ATOM 6503 C C . ASN B 1 305 ? -4.285 -22.219 -8.609 1 95.81 305 ASN B C 1
ATOM 6505 O O . ASN B 1 305 ? -4.645 -21.719 -9.672 1 95.81 305 ASN B O 1
ATOM 6509 N N . ALA B 1 306 ? -3.633 -23.359 -8.531 1 95.75 306 ALA B N 1
ATOM 6510 C CA . ALA B 1 306 ? -3.193 -24.062 -9.727 1 95.75 306 ALA B CA 1
ATOM 6511 C C . ALA B 1 306 ? -4.371 -24.719 -10.438 1 95.75 306 ALA B C 1
ATOM 6513 O O . ALA B 1 306 ? -4.27 -25.094 -11.609 1 95.75 306 ALA B O 1
ATOM 6514 N N . SER B 1 307 ? -5.469 -24.938 -9.781 1 96.12 307 SER B N 1
ATOM 6515 C CA . SER B 1 307 ? -6.625 -25.625 -10.336 1 96.12 307 SER B CA 1
ATOM 6516 C C . SER B 1 307 ? -7.211 -24.875 -11.523 1 96.12 307 SER B C 1
ATOM 6518 O O . SER B 1 307 ? -7.797 -25.484 -12.422 1 96.12 307 SER B O 1
ATOM 6520 N N . TYR B 1 308 ? -7.027 -23.578 -11.602 1 93.5 308 TYR B N 1
ATOM 6521 C CA . TYR B 1 308 ? -7.629 -22.781 -12.664 1 93.5 308 TYR B CA 1
ATOM 6522 C C . TYR B 1 308 ? -6.809 -22.859 -13.945 1 93.5 308 TYR B C 1
ATOM 6524 O O . TYR B 1 308 ? -7.277 -22.469 -15.016 1 93.5 308 TYR B O 1
ATOM 6532 N N . ASN B 1 309 ? -5.609 -23.359 -13.805 1 88.88 309 ASN B N 1
ATOM 6533 C CA . ASN B 1 309 ? -4.738 -23.516 -14.961 1 88.88 309 ASN B CA 1
ATOM 6534 C C . ASN B 1 309 ? -4.938 -24.859 -15.648 1 88.88 309 ASN B C 1
ATOM 6536 O O . ASN B 1 309 ? -4.262 -25.172 -16.625 1 88.88 309 ASN B O 1
ATOM 6540 N N . GLN B 1 310 ? -5.828 -25.641 -15.188 1 89.69 310 GLN B N 1
ATOM 6541 C CA . GLN B 1 310 ? -6.082 -26.953 -15.742 1 89.69 310 GLN B CA 1
ATOM 6542 C C . GLN B 1 310 ? -7.164 -26.906 -16.812 1 89.69 310 GLN B C 1
ATOM 6544 O O . GLN B 1 310 ? -7.852 -25.891 -16.969 1 89.69 310 GLN B O 1
ATOM 6549 N N . THR B 1 311 ? -7.234 -28 -17.578 1 87.31 311 THR B N 1
ATOM 6550 C CA . THR B 1 311 ? -8.289 -28.125 -18.578 1 87.31 311 THR B CA 1
ATOM 6551 C C . THR B 1 311 ? -9.664 -28.188 -17.922 1 87.31 311 THR B C 1
ATOM 6553 O O . THR B 1 311 ? -9.828 -28.828 -16.875 1 87.31 311 THR B O 1
ATOM 6556 N N . ARG B 1 312 ? -10.703 -27.594 -18.516 1 88.44 312 ARG B N 1
ATOM 6557 C CA . ARG B 1 312 ? -12.039 -27.453 -17.953 1 88.44 312 ARG B CA 1
ATOM 6558 C C . ARG B 1 312 ? -12.672 -28.812 -17.688 1 88.44 312 ARG B C 1
ATOM 6560 O O . ARG B 1 312 ? -13.461 -28.953 -16.75 1 88.44 312 ARG B O 1
ATOM 6567 N N . SER B 1 313 ? -12.234 -29.766 -18.469 1 86.69 313 SER B N 1
ATOM 6568 C CA . SER B 1 313 ? -12.82 -31.094 -18.328 1 86.69 313 SER B CA 1
ATOM 6569 C C . SER B 1 313 ? -12.438 -31.734 -17 1 86.69 313 SER B C 1
ATOM 6571 O O . SER B 1 313 ? -13.078 -32.688 -16.547 1 86.69 313 SER B O 1
ATOM 6573 N N . TYR B 1 314 ? -11.391 -31.234 -16.359 1 89.81 314 TYR B N 1
ATOM 6574 C CA . TYR B 1 314 ? -10.906 -31.797 -15.109 1 89.81 314 TYR B CA 1
ATOM 6575 C C . TYR B 1 314 ? -11.617 -31.156 -13.922 1 89.81 314 TYR B C 1
ATOM 6577 O O . TYR B 1 314 ? -11.477 -31.625 -12.781 1 89.81 314 TYR B O 1
ATOM 6585 N N . PHE B 1 315 ? -12.438 -30.094 -14.156 1 92.75 315 PHE B N 1
ATOM 6586 C CA . PHE B 1 315 ? -12.961 -29.281 -13.07 1 92.75 315 PHE B CA 1
ATOM 6587 C C . PHE B 1 315 ? -13.898 -30.094 -12.18 1 92.75 315 PHE B C 1
ATOM 6589 O O . PHE B 1 315 ? -13.93 -29.906 -10.969 1 92.75 315 PHE B O 1
ATOM 6596 N N . VAL B 1 316 ? -14.633 -30.953 -12.734 1 93.62 316 VAL B N 1
ATOM 6597 C CA . VAL B 1 316 ? -15.539 -31.781 -11.953 1 93.62 316 VAL B CA 1
ATOM 6598 C C . VAL B 1 316 ? -14.742 -32.656 -10.977 1 93.62 316 VAL B C 1
ATOM 6600 O O . VAL B 1 316 ? -15.07 -32.719 -9.789 1 93.62 316 VAL B O 1
ATOM 6603 N N . ASN B 1 317 ? -13.656 -33.312 -11.484 1 95 317 ASN B N 1
ATOM 6604 C CA . ASN B 1 317 ? -12.805 -34.125 -10.648 1 95 317 ASN B CA 1
ATOM 6605 C C . ASN B 1 317 ? -12.031 -33.312 -9.633 1 95 317 ASN B C 1
ATOM 6607 O O . ASN B 1 317 ? -11.844 -33.719 -8.484 1 95 317 ASN B O 1
ATOM 6611 N N . ILE B 1 318 ? -11.578 -32.156 -10.109 1 96.44 318 ILE B N 1
ATOM 6612 C CA . ILE B 1 318 ? -10.867 -31.266 -9.203 1 96.44 318 ILE B CA 1
ATOM 6613 C C . ILE B 1 318 ? -11.773 -30.859 -8.047 1 96.44 318 ILE B C 1
ATOM 6615 O O . ILE B 1 318 ? -11.344 -30.828 -6.891 1 96.44 318 ILE B O 1
ATOM 6619 N N . ASN B 1 319 ? -13.031 -30.547 -8.312 1 97 319 ASN B N 1
ATOM 6620 C CA . ASN B 1 319 ? -13.984 -30.172 -7.266 1 97 319 ASN B CA 1
ATOM 6621 C C . ASN B 1 319 ? -14.203 -31.328 -6.285 1 97 319 ASN B C 1
ATOM 6623 O O . ASN B 1 319 ? -14.359 -31.094 -5.082 1 97 319 ASN B O 1
ATOM 6627 N N . SER B 1 320 ? -14.211 -32.531 -6.781 1 97.06 320 SER B N 1
ATOM 6628 C CA . SER B 1 320 ? -14.312 -33.688 -5.902 1 97.06 320 SER B CA 1
ATOM 6629 C C . SER B 1 320 ? -13.102 -33.781 -4.977 1 97.06 320 SER B C 1
ATOM 6631 O O . SER B 1 320 ? -13.25 -34.062 -3.787 1 97.06 320 SER B O 1
ATOM 6633 N N . LEU B 1 321 ? -11.945 -33.562 -5.566 1 97.69 321 LEU B N 1
ATOM 6634 C CA . LEU B 1 321 ? -10.719 -33.531 -4.773 1 97.69 321 LEU B CA 1
ATOM 6635 C C . LEU B 1 321 ? -10.781 -32.469 -3.701 1 97.69 321 LEU B C 1
ATOM 6637 O O . LEU B 1 321 ? -10.461 -32.719 -2.537 1 97.69 321 LEU B O 1
ATOM 6641 N N . MET B 1 322 ? -11.25 -31.25 -4.082 1 98.31 322 MET B N 1
ATOM 6642 C CA . MET B 1 322 ? -11.312 -30.125 -3.148 1 98.31 322 MET B CA 1
ATOM 6643 C C . MET B 1 322 ? -12.328 -30.391 -2.045 1 98.31 322 MET B C 1
ATOM 6645 O O . MET B 1 322 ? -12.141 -29.969 -0.904 1 98.31 322 MET B O 1
ATOM 6649 N N . GLN B 1 323 ? -13.375 -31.078 -2.365 1 98.44 323 GLN B N 1
ATOM 6650 C CA . GLN B 1 323 ? -14.344 -31.484 -1.352 1 98.44 323 GLN B CA 1
ATOM 6651 C C . GLN B 1 323 ? -13.703 -32.406 -0.318 1 98.44 323 GLN B C 1
ATOM 6653 O O . GLN B 1 323 ? -13.984 -32.281 0.878 1 98.44 323 GLN B O 1
ATOM 6658 N N . SER B 1 324 ? -12.898 -33.281 -0.779 1 98.19 324 SER B N 1
ATOM 6659 C CA . SER B 1 324 ? -12.18 -34.188 0.134 1 98.19 324 SER B CA 1
ATOM 6660 C C . SER B 1 324 ? -11.227 -33.406 1.029 1 98.19 324 SER B C 1
ATOM 6662 O O . SER B 1 324 ? -11.047 -33.719 2.201 1 98.19 324 SER B O 1
ATOM 6664 N N . VAL B 1 325 ? -10.57 -32.375 0.442 1 98.69 325 VAL B N 1
ATOM 6665 C CA . VAL B 1 325 ? -9.688 -31.516 1.214 1 98.69 325 VAL B CA 1
ATOM 6666 C C . VAL B 1 325 ? -10.484 -30.828 2.326 1 98.69 325 VAL B C 1
ATOM 6668 O O . VAL B 1 325 ? -10.039 -30.781 3.475 1 98.69 325 VAL B O 1
ATOM 6671 N N . ILE B 1 326 ? -11.68 -30.312 2.02 1 98.56 326 ILE B N 1
ATOM 6672 C CA . ILE B 1 326 ? -12.547 -29.672 2.992 1 98.56 326 ILE B CA 1
ATOM 6673 C C . ILE B 1 326 ? -12.898 -30.641 4.105 1 98.56 326 ILE B C 1
ATOM 6675 O O . ILE B 1 326 ? -12.828 -30.312 5.289 1 98.56 326 ILE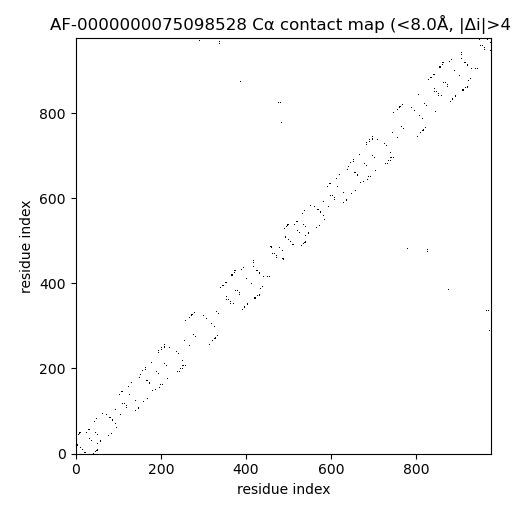 B O 1
ATOM 6679 N N . GLN B 1 327 ? -13.219 -31.859 3.754 1 98.19 327 GLN B N 1
ATOM 6680 C CA . GLN B 1 327 ? -13.562 -32.875 4.738 1 98.19 327 GLN B CA 1
ATOM 6681 C C . GLN B 1 327 ? -12.383 -33.188 5.66 1 98.19 327 GLN B C 1
ATOM 6683 O O . GLN B 1 327 ? -12.562 -33.375 6.863 1 98.19 327 GLN B O 1
ATOM 6688 N N . THR B 1 328 ? -11.227 -33.25 5.078 1 98.12 328 THR B N 1
ATOM 6689 C CA . THR B 1 328 ? -10.023 -33.5 5.867 1 98.12 328 THR B CA 1
ATOM 6690 C C . THR B 1 328 ? -9.789 -32.375 6.867 1 98.12 328 THR B C 1
ATOM 6692 O O . THR B 1 328 ? -9.492 -32.625 8.039 1 98.12 328 THR B O 1
ATOM 6695 N N . LEU B 1 329 ? -9.93 -31.125 6.406 1 97.88 329 LEU B N 1
ATOM 6696 C CA . LEU B 1 329 ? -9.781 -29.969 7.285 1 97.88 329 LEU B CA 1
ATOM 6697 C C . LEU B 1 329 ? -10.789 -30.016 8.43 1 97.88 329 LEU B C 1
ATOM 6699 O O . LEU B 1 329 ? -10.422 -29.812 9.594 1 97.88 329 LEU B O 1
ATOM 6703 N N . GLU B 1 330 ? -12.031 -30.344 8.133 1 97.06 330 GLU B N 1
ATOM 6704 C CA . GLU B 1 330 ? -13.117 -30.375 9.117 1 97.06 330 GLU B CA 1
ATOM 6705 C C . GLU B 1 330 ? -12.922 -31.5 10.117 1 97.06 330 GLU B C 1
ATOM 6707 O O . GLU B 1 330 ? -13.43 -31.438 11.242 1 97.06 330 GLU B O 1
ATOM 6712 N N . ALA B 1 331 ? -12.195 -32.5 9.703 1 96.19 331 ALA B N 1
ATOM 6713 C CA . ALA B 1 331 ? -11.93 -33.625 10.594 1 96.19 331 ALA B CA 1
ATOM 6714 C C . ALA B 1 331 ? -10.828 -33.281 11.594 1 96.19 331 ALA B C 1
ATOM 6716 O O . ALA B 1 331 ? -10.781 -33.844 12.688 1 96.19 331 ALA B O 1
ATOM 6717 N N . VAL B 1 332 ? -9.93 -32.438 11.266 1 95.62 332 VAL B N 1
ATOM 6718 C CA . VAL B 1 332 ? -8.742 -32.188 12.07 1 95.62 332 VAL B CA 1
ATOM 6719 C C . VAL B 1 332 ? -8.938 -30.906 12.906 1 95.62 332 VAL B C 1
ATOM 6721 O O . VAL B 1 332 ? -8.539 -30.859 14.07 1 95.62 332 VAL B O 1
ATOM 6724 N N . PHE B 1 333 ? -9.547 -29.891 12.344 1 95.25 333 PHE B N 1
ATOM 6725 C CA . PHE B 1 333 ? -9.625 -28.594 12.992 1 95.25 333 PHE B CA 1
ATOM 6726 C C . PHE B 1 333 ? -11.07 -28.25 13.344 1 95.25 333 PHE B C 1
ATOM 6728 O O . PHE B 1 333 ? -12 -28.797 12.75 1 95.25 333 PHE B O 1
ATOM 6735 N N . THR B 1 334 ? -11.281 -27.359 14.281 1 94.88 334 THR B N 1
ATOM 6736 C CA . THR B 1 334 ? -12.602 -26.812 14.562 1 94.88 334 THR B CA 1
ATOM 6737 C C . THR B 1 334 ? -12.992 -25.781 13.5 1 94.88 334 THR B C 1
ATOM 6739 O O . THR B 1 334 ? -12.125 -25.219 12.828 1 94.88 334 THR B O 1
ATOM 6742 N N . MET B 1 335 ? -14.258 -25.562 13.352 1 95.69 335 MET B N 1
ATOM 6743 C CA . MET B 1 335 ? -14.75 -24.641 12.336 1 95.69 335 MET B CA 1
ATOM 6744 C C . MET B 1 335 ? -14.227 -23.234 12.594 1 95.69 335 MET B C 1
ATOM 6746 O O . MET B 1 335 ? -13.969 -22.469 11.656 1 95.69 335 MET B O 1
ATOM 6750 N N . GLU B 1 336 ? -14.07 -22.875 13.82 1 94 336 GLU B N 1
ATOM 6751 C CA . GLU B 1 336 ? -13.57 -21.547 14.188 1 94 336 GLU B CA 1
ATOM 6752 C C . GLU B 1 336 ? -12.172 -21.312 13.625 1 94 336 GLU B C 1
ATOM 6754 O O . GLU B 1 336 ? -11.852 -20.203 13.188 1 94 336 GLU B O 1
ATOM 6759 N N . GLU B 1 337 ? -11.375 -22.359 13.508 1 94.88 337 GLU B N 1
ATOM 6760 C CA . GLU B 1 337 ? -9.977 -22.266 13.109 1 94.88 337 GLU B CA 1
ATOM 6761 C C . GLU B 1 337 ? -9.844 -22.141 11.594 1 94.88 337 GLU B C 1
ATOM 6763 O O . GLU B 1 337 ? -8.875 -21.547 11.102 1 94.88 337 GLU B O 1
ATOM 6768 N N . ILE B 1 338 ? -10.805 -22.672 10.922 1 96.44 338 ILE B N 1
ATOM 6769 C CA . ILE B 1 338 ? -10.609 -22.812 9.484 1 96.44 338 ILE B CA 1
ATOM 6770 C C . ILE B 1 338 ? -11.773 -22.172 8.734 1 96.44 338 ILE B C 1
ATOM 6772 O O . ILE B 1 338 ? -12.039 -22.5 7.578 1 96.44 338 ILE B O 1
ATOM 6776 N N . TYR B 1 339 ? -12.516 -21.297 9.344 1 97.06 339 TYR B N 1
ATOM 6777 C CA . TYR B 1 339 ? -13.742 -20.703 8.812 1 97.06 339 TYR B CA 1
ATOM 6778 C C . TYR B 1 339 ? -13.5 -20.078 7.445 1 97.06 339 TYR B C 1
ATOM 6780 O O . TYR B 1 339 ? -14.188 -20.422 6.477 1 97.06 339 TYR B O 1
ATOM 6788 N N . LEU B 1 340 ? -12.5 -19.25 7.309 1 96.94 340 LEU B N 1
ATOM 6789 C CA . LEU B 1 340 ? -12.25 -18.547 6.059 1 96.94 340 LEU B CA 1
ATOM 6790 C C . LEU B 1 340 ? -11.656 -19.484 5.008 1 96.94 340 LEU B C 1
ATOM 6792 O O . LEU B 1 340 ? -11.914 -19.312 3.814 1 96.94 340 LEU B O 1
ATOM 6796 N N . GLN B 1 341 ? -10.852 -20.453 5.496 1 96.88 341 GLN B N 1
ATOM 6797 C CA . GLN B 1 341 ? -10.32 -21.453 4.562 1 96.88 341 GLN B CA 1
ATOM 6798 C C . GLN B 1 341 ? -11.445 -22.234 3.896 1 96.88 341 GLN B C 1
ATOM 6800 O O . GLN B 1 341 ? -11.375 -22.531 2.699 1 96.88 341 GLN B O 1
ATOM 6805 N N . ILE B 1 342 ? -12.453 -22.547 4.668 1 97.81 342 ILE B N 1
ATOM 6806 C CA . ILE B 1 342 ? -13.594 -23.281 4.141 1 97.81 342 ILE B CA 1
ATOM 6807 C C . ILE B 1 342 ? -14.344 -22.422 3.127 1 97.81 342 ILE B C 1
ATOM 6809 O O . ILE B 1 342 ? -14.703 -22.891 2.045 1 97.81 342 ILE B O 1
ATOM 6813 N N . TRP B 1 343 ? -14.547 -21.125 3.428 1 98.12 343 TRP B N 1
ATOM 6814 C CA . TRP B 1 343 ? -15.164 -20.203 2.484 1 98.12 343 TRP B CA 1
ATOM 6815 C C . TRP B 1 343 ? -14.383 -20.141 1.178 1 98.12 343 TRP B C 1
ATOM 6817 O O . TRP B 1 343 ? -14.961 -20.188 0.092 1 98.12 343 TRP B O 1
ATOM 6827 N N . GLU B 1 344 ? -13.078 -20.047 1.288 1 98.06 344 GLU B N 1
ATOM 6828 C CA . GLU B 1 344 ? -12.227 -19.953 0.106 1 98.06 344 GLU B CA 1
ATOM 6829 C C . GLU B 1 344 ? -12.391 -21.172 -0.797 1 98.06 344 GLU B C 1
ATOM 6831 O O . GLU B 1 344 ? -12.57 -21.031 -2.008 1 98.06 344 GLU B O 1
ATOM 6836 N N . LEU B 1 345 ? -12.328 -22.328 -0.181 1 98.44 345 LEU B N 1
ATOM 6837 C CA . LEU B 1 345 ? -12.406 -23.578 -0.946 1 98.44 345 LEU B CA 1
ATOM 6838 C C . LEU B 1 345 ? -13.797 -23.766 -1.529 1 98.44 345 LEU B C 1
ATOM 6840 O O . LEU B 1 345 ? -13.945 -24.203 -2.676 1 98.44 345 LEU B O 1
ATOM 6844 N N . GLN B 1 346 ? -14.852 -23.484 -0.781 1 98.62 346 GLN B N 1
ATOM 6845 C CA . GLN B 1 346 ? -16.219 -23.609 -1.277 1 98.62 346 GLN B CA 1
ATOM 6846 C C . GLN B 1 346 ? -16.469 -22.641 -2.43 1 98.62 346 GLN B C 1
ATOM 6848 O O . GLN B 1 346 ? -17.094 -23.016 -3.43 1 98.62 346 GLN B O 1
ATOM 6853 N N . LEU B 1 347 ? -16 -21.438 -2.279 1 98.38 347 LEU B N 1
ATOM 6854 C CA . LEU B 1 347 ? -16.141 -20.469 -3.361 1 98.38 347 LEU B CA 1
ATOM 6855 C C . LEU B 1 347 ? -15.367 -20.906 -4.594 1 98.38 347 LEU B C 1
ATOM 6857 O O . LEU B 1 347 ? -15.789 -20.641 -5.727 1 98.38 347 LEU B O 1
ATOM 6861 N N . GLY B 1 348 ? -14.164 -21.547 -4.336 1 98.31 348 GLY B N 1
ATOM 6862 C CA . GLY B 1 348 ? -13.43 -22.125 -5.453 1 98.31 348 GLY B CA 1
ATOM 6863 C C . GLY B 1 348 ? -14.219 -23.172 -6.215 1 98.31 348 GLY B C 1
ATOM 6864 O O . GLY B 1 348 ? -14.227 -23.172 -7.449 1 98.31 348 GLY B O 1
ATOM 6865 N N . ILE B 1 349 ? -14.906 -24.047 -5.484 1 98.06 349 ILE B N 1
ATOM 6866 C CA . ILE B 1 349 ? -15.742 -25.062 -6.09 1 98.06 349 ILE B CA 1
ATOM 6867 C C . ILE B 1 349 ? -16.859 -24.422 -6.906 1 98.06 349 ILE B C 1
ATOM 6869 O O . ILE B 1 349 ? -17.109 -24.812 -8.047 1 98.06 349 ILE B O 1
ATOM 6873 N N . VAL B 1 350 ? -17.469 -23.406 -6.371 1 97.31 350 VAL B N 1
ATOM 6874 C CA . VAL B 1 350 ? -18.531 -22.656 -7.023 1 97.31 350 VAL B CA 1
ATOM 6875 C C . VAL B 1 350 ? -18.016 -22.031 -8.32 1 97.31 350 VAL B C 1
ATOM 6877 O O . VAL B 1 350 ? -18.672 -22.125 -9.359 1 97.31 350 VAL B O 1
ATOM 6880 N N . ALA B 1 351 ? -16.875 -21.391 -8.289 1 95.81 351 ALA B N 1
ATOM 6881 C CA . ALA B 1 351 ? -16.281 -20.734 -9.453 1 95.81 351 ALA B CA 1
ATOM 6882 C C . ALA B 1 351 ? -16.031 -21.734 -10.57 1 95.81 351 ALA B C 1
ATOM 6884 O O . ALA B 1 351 ? -16.375 -21.484 -11.727 1 95.81 351 ALA B O 1
ATOM 6885 N N . ARG B 1 352 ? -15.484 -22.906 -10.242 1 95.44 352 ARG B N 1
ATOM 6886 C CA . ARG B 1 352 ? -15.156 -23.906 -11.258 1 95.44 352 ARG B CA 1
ATOM 6887 C C . ARG B 1 352 ? -16.422 -24.531 -11.836 1 95.44 352 ARG B C 1
ATOM 6889 O O . ARG B 1 352 ? -16.453 -24.875 -13.016 1 95.44 352 ARG B O 1
ATOM 6896 N N . LYS B 1 353 ? -17.453 -24.656 -11.039 1 93.75 353 LYS B N 1
ATOM 6897 C CA . LYS B 1 353 ? -18.734 -25.109 -11.562 1 93.75 353 LYS B CA 1
ATOM 6898 C C . LYS B 1 353 ? -19.297 -24.141 -12.602 1 93.75 353 LYS B C 1
ATOM 6900 O O . LYS B 1 353 ? -19.828 -24.562 -13.633 1 93.75 353 LYS B O 1
ATOM 6905 N N . ALA B 1 354 ? -19.109 -22.875 -12.32 1 91.56 354 ALA B N 1
ATOM 6906 C CA . ALA B 1 354 ? -19.609 -21.844 -13.227 1 91.56 354 ALA B CA 1
ATOM 6907 C C . ALA B 1 354 ? -18.828 -21.859 -14.539 1 91.56 354 ALA B C 1
ATOM 6909 O O . ALA B 1 354 ? -19.422 -21.688 -15.609 1 91.56 354 ALA B O 1
ATOM 6910 N N . ILE B 1 355 ? -17.531 -22.031 -14.516 1 90 355 ILE B N 1
ATOM 6911 C CA . ILE B 1 355 ? -16.688 -22.031 -15.703 1 90 355 ILE B CA 1
ATOM 6912 C C . ILE B 1 355 ? -17.031 -23.25 -16.578 1 90 355 ILE B C 1
ATOM 6914 O O . ILE B 1 355 ? -17.062 -23.141 -17.797 1 90 355 ILE B O 1
ATOM 6918 N N . ASN B 1 356 ? -17.203 -24.359 -15.992 1 83.25 356 ASN B N 1
ATOM 6919 C CA . ASN B 1 356 ? -17.406 -25.625 -16.703 1 83.25 356 ASN B CA 1
ATOM 6920 C C . ASN B 1 356 ? -18.734 -25.609 -17.469 1 83.25 356 ASN B C 1
ATOM 6922 O O . ASN B 1 356 ? -18.828 -26.219 -18.547 1 83.25 356 ASN B O 1
ATOM 6926 N N . LYS B 1 357 ? -19.797 -24.953 -17.047 1 68.69 357 LYS B N 1
ATOM 6927 C CA . LYS B 1 357 ? -21.109 -24.969 -17.672 1 68.69 357 LYS B CA 1
ATOM 6928 C C . LYS B 1 357 ? -21.188 -23.984 -18.828 1 68.69 357 LYS B C 1
ATOM 6930 O O . LYS B 1 357 ? -22.219 -23.844 -19.484 1 68.69 357 LYS B O 1
ATOM 6935 N N . LEU B 1 358 ? -20.094 -23.203 -19.281 1 61 358 LEU B N 1
ATOM 6936 C CA . LEU B 1 358 ? -20.094 -22.203 -20.344 1 61 358 LEU B CA 1
ATOM 6937 C C . LEU B 1 358 ? -20.766 -22.734 -21.594 1 61 358 LEU B C 1
ATOM 6939 O O . LEU B 1 358 ? -21.391 -21.969 -22.344 1 61 358 LEU B O 1
ATOM 6943 N N . ALA B 1 359 ? -20.812 -24 -22.047 1 53.72 359 ALA B N 1
ATOM 6944 C CA . ALA B 1 359 ? -21.281 -24.406 -23.375 1 53.72 359 ALA B CA 1
ATOM 6945 C C . ALA B 1 359 ? -22.75 -24.047 -23.562 1 53.72 359 ALA B C 1
ATOM 6947 O O . ALA B 1 359 ? -23.203 -23.812 -24.688 1 53.72 359 ALA B O 1
ATOM 6948 N N . HIS B 1 360 ? -23.625 -23.953 -22.531 1 50.75 360 HIS B N 1
ATOM 6949 C CA . HIS B 1 360 ? -25.047 -23.891 -22.812 1 50.75 360 HIS B CA 1
ATOM 6950 C C . HIS B 1 360 ? -25.703 -22.719 -22.078 1 50.75 360 HIS B C 1
ATOM 6952 O O . HIS B 1 360 ? -26.609 -22.078 -22.594 1 50.75 360 HIS B O 1
ATOM 6958 N N . GLU B 1 361 ? -25.219 -22.453 -20.781 1 62.78 361 GLU B N 1
ATOM 6959 C CA . GLU B 1 361 ? -25.922 -21.516 -19.906 1 62.78 361 GLU B CA 1
ATOM 6960 C C . GLU B 1 361 ? -25.031 -20.312 -19.578 1 62.78 361 GLU B C 1
ATOM 6962 O O . GLU B 1 361 ? -23.812 -20.391 -19.703 1 62.78 361 GLU B O 1
ATOM 6967 N N . ASN B 1 362 ? -25.562 -18.984 -19.344 1 81.94 362 ASN B N 1
ATOM 6968 C CA . ASN B 1 362 ? -24.844 -17.766 -19.031 1 81.94 362 ASN B CA 1
ATOM 6969 C C . ASN B 1 362 ? -24 -17.938 -17.766 1 81.94 362 ASN B C 1
ATOM 6971 O O . ASN B 1 362 ? -24.531 -18.281 -16.703 1 81.94 362 ASN B O 1
ATOM 6975 N N . THR B 1 363 ? -22.719 -18.047 -17.859 1 87.94 363 THR B N 1
ATOM 6976 C CA . THR B 1 363 ? -21.75 -18.203 -16.797 1 87.94 363 THR B CA 1
ATOM 6977 C C . THR B 1 363 ? -22.125 -17.359 -15.578 1 87.94 363 THR B C 1
ATOM 6979 O O . THR B 1 363 ? -22.031 -17.828 -14.438 1 87.94 363 THR B O 1
ATOM 6982 N N . VAL B 1 364 ? -22.641 -16.188 -15.891 1 91.12 364 VAL B N 1
ATOM 6983 C CA . VAL B 1 364 ? -22.984 -15.266 -14.805 1 91.12 364 VAL B CA 1
ATOM 6984 C C . VAL B 1 364 ? -24.172 -15.805 -14.016 1 91.12 364 VAL B C 1
ATOM 6986 O O . VAL B 1 364 ? -24.172 -15.773 -12.781 1 91.12 364 VAL B O 1
ATOM 6989 N N . HIS B 1 365 ? -25.109 -16.344 -14.672 1 92.88 365 HIS B N 1
ATOM 6990 C CA . HIS B 1 365 ? -26.297 -16.891 -14.039 1 92.88 365 HIS B CA 1
ATOM 6991 C C . HIS B 1 365 ? -25.969 -18.094 -13.164 1 92.88 365 HIS B C 1
ATOM 6993 O O . HIS B 1 365 ? -26.406 -18.172 -12.016 1 92.88 365 HIS B O 1
ATOM 6999 N N . VAL B 1 366 ? -25.188 -18.969 -13.695 1 93.5 366 VAL B N 1
ATOM 7000 C CA . VAL B 1 366 ? -24.812 -20.172 -12.953 1 93.5 366 VAL B CA 1
ATOM 7001 C C . VAL B 1 366 ? -23.984 -19.781 -11.742 1 93.5 366 VAL B C 1
ATOM 7003 O O . VAL B 1 366 ? -24.188 -20.312 -10.641 1 93.5 366 VAL B O 1
ATOM 7006 N N . PHE B 1 367 ? -23.031 -18.922 -11.969 1 95.25 367 PHE B N 1
ATOM 7007 C CA . PHE B 1 367 ? -22.172 -18.453 -10.883 1 95.25 367 PHE B CA 1
ATOM 7008 C C . PHE B 1 367 ? -23 -17.844 -9.766 1 95.25 367 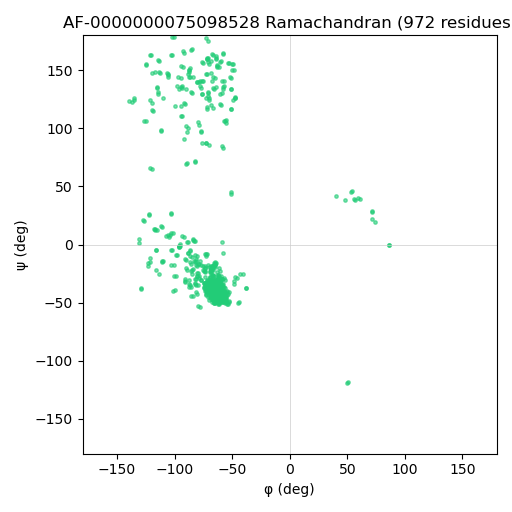PHE B C 1
ATOM 7010 O O . PHE B 1 367 ? -22.812 -18.172 -8.594 1 95.25 367 PHE B O 1
ATOM 7017 N N . ALA B 1 368 ? -23.938 -17.016 -10.125 1 96.5 368 ALA B N 1
ATOM 7018 C CA . ALA B 1 368 ? -24.812 -16.375 -9.148 1 96.5 368 ALA B CA 1
ATOM 7019 C C . ALA B 1 368 ? -25.656 -17.406 -8.398 1 96.5 368 ALA B C 1
ATOM 7021 O O . ALA B 1 368 ? -25.781 -17.344 -7.176 1 96.5 368 ALA B O 1
ATOM 7022 N N . LYS B 1 369 ? -26.188 -18.312 -9.109 1 96.06 369 LYS B N 1
ATOM 7023 C CA . LYS B 1 369 ? -27.016 -19.359 -8.508 1 96.06 369 LYS B CA 1
ATOM 7024 C C . LYS B 1 369 ? -26.219 -20.172 -7.488 1 96.06 369 LYS B C 1
ATOM 7026 O O . LYS B 1 369 ? -26.688 -20.406 -6.379 1 96.06 369 LYS B O 1
ATOM 7031 N N . GLU B 1 370 ? -25.016 -20.547 -7.871 1 96.56 370 GLU B N 1
ATOM 7032 C CA . GLU B 1 370 ? -24.188 -21.344 -6.988 1 96.56 370 GLU B CA 1
ATOM 7033 C C . GLU B 1 370 ? -23.75 -20.547 -5.762 1 96.56 370 GLU B C 1
ATOM 7035 O O . GLU B 1 370 ? -23.703 -21.094 -4.652 1 96.56 370 GLU B O 1
ATOM 7040 N N . ILE B 1 371 ? -23.391 -19.297 -5.949 1 98 371 ILE B N 1
ATOM 7041 C CA . ILE B 1 371 ? -23.031 -18.438 -4.824 1 98 371 ILE B CA 1
ATOM 7042 C C . ILE B 1 371 ? -24.234 -18.297 -3.885 1 98 371 ILE B C 1
ATOM 7044 O O . ILE B 1 371 ? -24.094 -18.438 -2.668 1 98 371 ILE B O 1
ATOM 7048 N N . GLY B 1 372 ? -25.391 -17.938 -4.473 1 98.06 372 GLY B N 1
ATOM 7049 C CA . GLY B 1 372 ? -26.609 -17.812 -3.678 1 98.06 372 GLY B CA 1
ATOM 7050 C C . GLY B 1 372 ? -26.922 -19.047 -2.859 1 98.06 372 GLY B C 1
ATOM 7051 O O . GLY B 1 372 ? -27.281 -18.938 -1.681 1 98.06 372 GLY B O 1
ATOM 7052 N N . ASN B 1 373 ? -26.75 -20.188 -3.465 1 97.69 373 ASN B N 1
ATOM 7053 C CA . ASN B 1 373 ? -26.969 -21.453 -2.768 1 97.69 373 ASN B CA 1
ATOM 7054 C C . ASN B 1 373 ? -25.984 -21.656 -1.621 1 97.69 373 ASN B C 1
ATOM 7056 O O . ASN B 1 373 ? -26.359 -22.125 -0.547 1 97.69 373 ASN B O 1
ATOM 7060 N N . LEU B 1 374 ? -24.75 -21.312 -1.896 1 98.19 374 LEU B N 1
ATOM 7061 C CA . LEU B 1 374 ? -23.719 -21.438 -0.863 1 98.19 374 LEU B CA 1
ATOM 7062 C C . LEU B 1 374 ? -24.047 -20.531 0.323 1 98.19 374 LEU B C 1
ATOM 7064 O O . LEU B 1 374 ? -23.953 -20.953 1.477 1 98.19 374 LEU B O 1
ATOM 7068 N N . VAL B 1 375 ? -24.438 -19.266 0.061 1 98.25 375 VAL B N 1
ATOM 7069 C CA . VAL B 1 375 ? -24.797 -18.328 1.119 1 98.25 375 VAL B CA 1
ATOM 7070 C C . VAL B 1 375 ? -26 -18.859 1.897 1 98.25 375 VAL B C 1
ATOM 7072 O O . VAL B 1 375 ? -26 -18.844 3.131 1 98.25 375 VAL B O 1
ATOM 7075 N N . LYS B 1 376 ? -26.969 -19.344 1.184 1 98.12 376 LYS B N 1
ATOM 7076 C CA . LYS B 1 376 ? -28.141 -19.922 1.826 1 98.12 376 LYS B CA 1
ATOM 7077 C C . LYS B 1 376 ? -27.766 -21.078 2.746 1 98.12 376 LYS B C 1
ATOM 7079 O O . LYS B 1 376 ? -28.266 -21.172 3.871 1 98.12 376 LYS B O 1
ATOM 7084 N N . GLU B 1 377 ? -26.906 -21.906 2.27 1 97.88 377 GLU B N 1
ATOM 7085 C CA . GLU B 1 377 ? -26.453 -23.031 3.068 1 97.88 377 GLU B CA 1
ATOM 7086 C C . GLU B 1 377 ? -25.75 -22.562 4.344 1 97.88 377 GLU B C 1
ATOM 7088 O O . GLU B 1 377 ? -26 -23.094 5.426 1 97.88 377 GLU B O 1
ATOM 7093 N N . GLN B 1 378 ? -24.875 -21.594 4.227 1 97.62 378 GLN B N 1
ATOM 7094 C CA . GLN B 1 378 ? -24.156 -21.047 5.379 1 97.62 378 GLN B CA 1
ATOM 7095 C C . GLN B 1 378 ? -25.125 -20.391 6.363 1 97.62 378 GLN B C 1
ATOM 7097 O O . GLN B 1 378 ? -24.938 -20.469 7.578 1 97.62 378 GLN B O 1
ATOM 7102 N N . VAL B 1 379 ? -26.156 -19.688 5.836 1 97.75 379 VAL B N 1
ATOM 7103 C CA . VAL B 1 379 ? -27.156 -19.047 6.68 1 97.75 379 VAL B CA 1
ATOM 7104 C C . VAL B 1 379 ? -27.953 -20.125 7.434 1 97.75 379 VAL B C 1
ATOM 7106 O O . VAL B 1 379 ? -28.156 -20 8.648 1 97.75 379 VAL B O 1
ATOM 7109 N N . ASP B 1 380 ? -28.328 -21.188 6.746 1 97.25 380 ASP B N 1
ATOM 7110 C CA . ASP B 1 380 ? -29.109 -22.266 7.348 1 97.25 380 ASP B CA 1
ATOM 7111 C C . ASP B 1 380 ? -28.312 -22.953 8.453 1 97.25 380 ASP B C 1
ATOM 7113 O O . ASP B 1 380 ? -28.875 -23.359 9.469 1 97.25 380 ASP B O 1
ATOM 7117 N N . LYS B 1 381 ? -26.969 -23 8.32 1 96.44 381 LYS B N 1
ATOM 7118 C CA . LYS B 1 381 ? -26.109 -23.641 9.297 1 96.44 381 LYS B CA 1
ATOM 7119 C C . LYS B 1 381 ? -25.734 -22.688 10.422 1 96.44 381 LYS B C 1
ATOM 7121 O O . LYS B 1 381 ? -25.078 -23.078 11.391 1 96.44 381 LYS B O 1
ATOM 7126 N N . GLY B 1 382 ? -26.141 -21.453 10.281 1 96.25 382 GLY B N 1
ATOM 7127 C CA . GLY B 1 382 ? -25.766 -20.453 11.258 1 96.25 382 GLY B CA 1
ATOM 7128 C C . GLY B 1 382 ? -24.297 -20.062 11.188 1 96.25 382 GLY B C 1
ATOM 7129 O O . GLY B 1 382 ? -23.688 -19.75 12.203 1 96.25 382 GLY B O 1
ATOM 7130 N N . LEU B 1 383 ? -23.688 -20.156 9.977 1 96.88 383 LEU B N 1
ATOM 7131 C CA . LEU B 1 383 ? -22.25 -19.922 9.812 1 96.88 383 LEU B CA 1
ATOM 7132 C C . LEU B 1 383 ? -22 -18.734 8.891 1 96.88 383 LEU B C 1
ATOM 7134 O O . LEU B 1 383 ? -20.891 -18.562 8.383 1 96.88 383 LEU B O 1
ATOM 7138 N N . PHE B 1 384 ? -23.062 -17.984 8.641 1 97.12 384 PHE B N 1
ATOM 7139 C CA . PHE B 1 384 ? -22.875 -16.734 7.91 1 97.12 384 PHE B CA 1
ATOM 7140 C C . PHE B 1 384 ? -22.703 -15.57 8.867 1 97.12 384 PHE B C 1
ATOM 7142 O O . PHE B 1 384 ? -23.641 -15.203 9.578 1 97.12 384 PHE B O 1
ATOM 7149 N N . PHE B 1 385 ? -21.547 -15 8.945 1 96.06 385 PHE B N 1
ATOM 7150 C CA . PHE B 1 385 ? -21.234 -13.953 9.898 1 96.06 385 PHE B CA 1
ATOM 7151 C C . PHE B 1 385 ? -20.953 -12.633 9.188 1 96.06 385 PHE B C 1
ATOM 7153 O O . PHE B 1 385 ? -20.094 -12.57 8.312 1 96.06 385 PHE B O 1
ATOM 7160 N N . TYR B 1 386 ? -21.594 -11.57 9.609 1 93.56 386 TYR B N 1
ATOM 7161 C CA . TYR B 1 386 ? -21.453 -10.258 8.992 1 93.56 386 TYR B CA 1
ATOM 7162 C C . TYR B 1 386 ? -20.078 -9.68 9.242 1 93.56 386 TYR B C 1
ATOM 7164 O O . TYR B 1 386 ? -19.547 -8.93 8.414 1 93.56 386 TYR B O 1
ATOM 7172 N N . SER B 1 387 ? -19.484 -10.07 10.336 1 93.81 387 SER B N 1
ATOM 7173 C CA . SER B 1 387 ? -18.172 -9.555 10.695 1 93.81 387 SER B CA 1
ATOM 7174 C C . SER B 1 387 ? -17.109 -10.008 9.703 1 93.81 387 SER B C 1
ATOM 7176 O O . SER B 1 387 ? -16.031 -9.414 9.617 1 93.81 387 SER B O 1
ATOM 7178 N N . PHE B 1 388 ? -17.391 -11.047 8.891 1 95.62 388 PHE B N 1
ATOM 7179 C CA . PHE B 1 388 ? -16.422 -11.594 7.953 1 95.62 388 PHE B CA 1
ATOM 7180 C C . PHE B 1 388 ? -16.734 -11.156 6.527 1 95.62 388 PHE B C 1
ATOM 7182 O O . PHE B 1 388 ? -16.109 -11.617 5.578 1 95.62 388 PHE B O 1
ATOM 7189 N N . MET B 1 389 ? -17.688 -10.234 6.363 1 94.38 389 MET B N 1
ATOM 7190 C CA . MET B 1 389 ? -18.188 -9.875 5.035 1 94.38 389 MET B CA 1
ATOM 7191 C C . MET B 1 389 ? -17.078 -9.312 4.164 1 94.38 389 MET B C 1
ATOM 7193 O O . MET B 1 389 ? -16.984 -9.641 2.98 1 94.38 389 MET B O 1
ATOM 7197 N N . LEU B 1 390 ? -16.25 -8.523 4.723 1 92.94 390 LEU B N 1
ATOM 7198 C CA . LEU B 1 390 ? -15.156 -7.941 3.947 1 92.94 390 LEU B CA 1
ATOM 7199 C C . LEU B 1 390 ? -14.203 -9.023 3.449 1 92.94 390 LEU B C 1
ATOM 7201 O O . LEU B 1 390 ? -13.75 -8.977 2.305 1 92.94 390 LEU B O 1
ATOM 7205 N N . ARG B 1 391 ? -13.844 -9.953 4.293 1 95.06 391 ARG B N 1
ATOM 7206 C CA . ARG B 1 391 ? -12.953 -11.047 3.916 1 95.06 391 ARG B CA 1
ATOM 7207 C C . ARG B 1 391 ? -13.609 -11.969 2.893 1 95.06 391 ARG B C 1
ATOM 7209 O O . ARG B 1 391 ? -12.961 -12.398 1.937 1 95.06 391 ARG B O 1
ATOM 7216 N N . ILE B 1 392 ? -14.859 -12.273 3.143 1 97.12 392 ILE B N 1
ATOM 7217 C CA . ILE B 1 392 ? -15.609 -13.102 2.203 1 97.12 392 ILE B CA 1
ATOM 7218 C C . ILE B 1 392 ? -15.68 -12.406 0.846 1 97.12 392 ILE B C 1
ATOM 7220 O O . ILE B 1 392 ? -15.516 -13.047 -0.197 1 97.12 392 ILE B O 1
ATOM 7224 N N . HIS B 1 393 ? -15.922 -11.102 0.881 1 95.88 393 HIS B N 1
ATOM 7225 C CA . HIS B 1 393 ? -15.914 -10.305 -0.341 1 95.88 393 HIS B CA 1
ATOM 7226 C C . HIS B 1 393 ? -14.578 -10.43 -1.071 1 95.88 393 HIS B C 1
ATOM 7228 O O . HIS B 1 393 ? -14.547 -10.609 -2.291 1 95.88 393 HIS B O 1
ATOM 7234 N N . SER B 1 394 ? -13.492 -10.336 -0.413 1 96.5 394 SER B N 1
ATOM 7235 C CA . SER B 1 394 ? -12.172 -10.445 -1.021 1 96.5 394 SER B CA 1
ATOM 7236 C C . SER B 1 394 ? -11.977 -11.805 -1.678 1 96.5 394 SER B C 1
ATOM 7238 O O . SER B 1 394 ? -11.445 -11.891 -2.789 1 96.5 394 SER B O 1
ATOM 7240 N N . LEU B 1 395 ? -12.344 -12.805 -0.984 1 97.38 395 LEU B N 1
ATOM 7241 C CA . LEU B 1 395 ? -12.242 -14.148 -1.529 1 97.38 395 LEU B CA 1
ATOM 7242 C C . LEU B 1 395 ? -13.086 -14.289 -2.793 1 97.38 395 LEU B C 1
ATOM 7244 O O . LEU B 1 395 ? -12.625 -14.836 -3.795 1 97.38 395 LEU B O 1
ATOM 7248 N N . LEU B 1 396 ? -14.305 -13.797 -2.709 1 97.5 396 LEU B N 1
ATOM 7249 C CA . LEU B 1 396 ? -15.211 -13.883 -3.848 1 97.5 396 LEU B CA 1
ATOM 7250 C C . LEU B 1 396 ? -14.68 -13.086 -5.031 1 97.5 396 LEU B C 1
ATOM 7252 O O . LEU B 1 396 ? -14.766 -13.531 -6.176 1 97.5 396 LEU B O 1
ATOM 7256 N N . HIS B 1 397 ? -14.188 -11.898 -4.773 1 95.31 397 HIS B N 1
ATOM 7257 C CA . HIS B 1 397 ? -13.617 -11.07 -5.832 1 95.31 397 HIS B CA 1
ATOM 7258 C C . HIS B 1 397 ? -12.469 -11.789 -6.535 1 95.31 397 HIS B C 1
ATOM 7260 O O . HIS B 1 397 ? -12.352 -11.719 -7.762 1 95.31 397 HIS B O 1
ATOM 7266 N N . GLN B 1 398 ? -11.648 -12.453 -5.773 1 95.94 398 GLN B N 1
ATOM 7267 C CA . GLN B 1 398 ? -10.562 -13.234 -6.355 1 95.94 398 GLN B CA 1
ATOM 7268 C C . GLN B 1 398 ? -11.094 -14.344 -7.254 1 95.94 398 GLN B C 1
ATOM 7270 O O . GLN B 1 398 ? -10.578 -14.57 -8.352 1 95.94 398 GLN B O 1
ATOM 7275 N N . LYS B 1 399 ? -12.094 -15.023 -6.789 1 96.31 399 LYS B N 1
ATOM 7276 C CA . LYS B 1 399 ? -12.68 -16.094 -7.59 1 96.31 399 LYS B CA 1
ATOM 7277 C C . LYS B 1 399 ? -13.32 -15.539 -8.859 1 96.31 399 LYS B C 1
ATOM 7279 O O . LYS B 1 399 ? -13.242 -16.156 -9.922 1 96.31 399 LYS B O 1
ATOM 7284 N N . MET B 1 400 ? -13.953 -14.406 -8.742 1 93.38 400 MET B N 1
ATOM 7285 C CA . MET B 1 400 ? -14.531 -13.742 -9.906 1 93.38 400 MET B CA 1
ATOM 7286 C C . MET B 1 400 ? -13.453 -13.422 -10.938 1 93.38 400 MET B C 1
ATOM 7288 O O . MET B 1 400 ? -13.656 -13.602 -12.141 1 93.38 400 MET B O 1
ATOM 7292 N N . THR B 1 401 ? -12.367 -12.93 -10.484 1 92.88 401 THR B N 1
ATOM 7293 C CA . THR B 1 401 ? -11.25 -12.633 -11.367 1 92.88 401 THR B CA 1
ATOM 7294 C C . THR B 1 401 ? -10.75 -13.898 -12.055 1 92.88 401 THR B C 1
ATOM 7296 O O . THR B 1 401 ? -10.453 -13.883 -13.25 1 92.88 401 THR B O 1
ATOM 7299 N N . ASN B 1 402 ? -10.664 -14.984 -11.312 1 93.19 402 ASN B N 1
ATOM 7300 C CA . ASN B 1 402 ? -10.273 -16.266 -11.898 1 93.19 402 ASN B CA 1
ATOM 7301 C C . ASN B 1 402 ? -11.25 -16.703 -12.984 1 93.19 402 ASN B C 1
ATOM 7303 O O . ASN B 1 402 ? -10.836 -17.172 -14.047 1 93.19 402 ASN B O 1
ATOM 7307 N N . VAL B 1 403 ? -12.562 -16.516 -12.703 1 92 403 VAL B N 1
ATOM 7308 C CA . VAL B 1 403 ? -13.594 -16.891 -13.656 1 92 403 VAL B CA 1
ATOM 7309 C C . VAL B 1 403 ? -13.461 -16.031 -14.922 1 92 403 VAL B C 1
ATOM 7311 O O . VAL B 1 403 ? -13.438 -16.562 -16.031 1 92 403 VAL B O 1
ATOM 7314 N N . THR B 1 404 ? -13.352 -14.719 -14.727 1 91.06 404 THR B N 1
ATOM 7315 C CA . THR B 1 404 ? -13.289 -13.812 -15.867 1 91.06 404 THR B CA 1
ATOM 7316 C C . THR B 1 404 ? -12.008 -14.031 -16.656 1 91.06 404 THR B C 1
ATOM 7318 O O . THR B 1 404 ? -12.016 -13.969 -17.891 1 91.06 404 THR B O 1
ATOM 7321 N N . ASN B 1 405 ? -10.922 -14.32 -16.047 1 89.56 405 ASN B N 1
ATOM 7322 C CA . ASN B 1 405 ? -9.656 -14.602 -16.719 1 89.56 405 ASN B CA 1
ATOM 7323 C C . ASN B 1 405 ? -9.734 -15.891 -17.531 1 89.56 405 ASN B C 1
ATOM 7325 O O . ASN B 1 405 ? -9.266 -15.945 -18.672 1 89.56 405 ASN B O 1
ATOM 7329 N N . THR B 1 406 ? -10.25 -16.891 -16.875 1 88.31 406 THR B N 1
ATOM 7330 C CA . THR B 1 406 ? -10.359 -18.172 -17.531 1 88.31 406 THR B CA 1
ATOM 7331 C C . THR B 1 406 ? -11.25 -18.078 -18.766 1 88.31 406 THR B C 1
ATOM 7333 O O . THR B 1 406 ? -10.969 -18.703 -19.797 1 88.31 406 THR B O 1
ATOM 7336 N N . LEU B 1 407 ? -12.258 -17.219 -18.703 1 86.31 407 LEU B N 1
ATOM 7337 C CA . LEU B 1 407 ? -13.211 -17.094 -19.797 1 86.31 407 LEU B CA 1
ATOM 7338 C C . LEU B 1 407 ? -12.82 -15.938 -20.719 1 86.31 407 LEU B C 1
ATOM 7340 O O . LEU B 1 407 ? -13.523 -15.656 -21.688 1 86.31 407 LEU B O 1
ATOM 7344 N N . ARG B 1 408 ? -11.742 -15.109 -20.5 1 83.75 408 ARG B N 1
ATOM 7345 C CA . ARG B 1 408 ? -11.227 -13.992 -21.297 1 83.75 408 ARG B CA 1
ATOM 7346 C C . ARG B 1 408 ? -12.266 -12.891 -21.422 1 83.75 408 ARG B C 1
ATOM 7348 O O . ARG B 1 408 ? -12.5 -12.375 -22.516 1 83.75 408 ARG B O 1
ATOM 7355 N N . HIS B 1 409 ? -12.883 -12.789 -20.25 1 79.88 409 HIS B N 1
ATOM 7356 C CA . HIS B 1 409 ? -13.781 -11.641 -20.188 1 79.88 409 HIS B CA 1
ATOM 7357 C C . HIS B 1 409 ? -13.008 -10.344 -20 1 79.88 409 HIS B C 1
ATOM 7359 O O . HIS B 1 409 ? -12.078 -10.273 -19.188 1 79.88 409 HIS B O 1
ATOM 7365 N N . GLN B 1 410 ? -13.258 -9.383 -20.781 1 71 410 GLN B N 1
ATOM 7366 C CA . GLN B 1 410 ? -12.43 -8.18 -20.844 1 71 410 GLN B CA 1
ATOM 7367 C C . GLN B 1 410 ? -12.711 -7.246 -19.672 1 71 410 GLN B C 1
ATOM 7369 O O . GLN B 1 410 ? -11.828 -6.496 -19.25 1 71 410 GLN B O 1
ATOM 7374 N N . ASN B 1 411 ? -13.984 -7.242 -19.141 1 82.44 411 ASN B N 1
ATOM 7375 C CA . ASN B 1 411 ? -14.32 -6.246 -18.125 1 82.44 411 ASN B CA 1
ATOM 7376 C C . ASN B 1 411 ? -14.852 -6.895 -16.859 1 82.44 411 ASN B C 1
ATOM 7378 O O . ASN B 1 411 ? -16 -7.332 -16.812 1 82.44 411 ASN B O 1
ATOM 7382 N N . VAL B 1 412 ? -14.078 -6.941 -15.797 1 85.38 412 VAL B N 1
ATOM 7383 C CA . VAL B 1 412 ? -14.422 -7.574 -14.531 1 85.38 412 VAL B CA 1
ATOM 7384 C C . VAL B 1 412 ? -15.547 -6.801 -13.852 1 85.38 412 VAL B C 1
ATOM 7386 O O . VAL B 1 412 ? -16.422 -7.398 -13.227 1 85.38 412 VAL B O 1
ATOM 7389 N N . ASP B 1 413 ? -15.602 -5.465 -14.078 1 86.94 413 ASP B N 1
ATOM 7390 C CA . ASP B 1 413 ? -16.625 -4.645 -13.438 1 86.94 413 ASP B CA 1
ATOM 7391 C C . ASP B 1 413 ? -18 -4.91 -14.039 1 86.94 413 ASP B C 1
ATOM 7393 O O . ASP B 1 413 ? -19 -4.965 -13.32 1 86.94 413 ASP B O 1
ATOM 7397 N N . ASP B 1 414 ? -17.984 -5.062 -15.289 1 88.31 414 ASP B N 1
ATOM 7398 C CA . ASP B 1 414 ? -19.234 -5.395 -15.945 1 88.31 414 ASP B CA 1
ATOM 7399 C C . ASP B 1 414 ? -19.75 -6.762 -15.5 1 88.31 414 ASP B C 1
ATOM 7401 O O . ASP B 1 414 ? -20.938 -6.938 -15.258 1 88.31 414 ASP B O 1
ATOM 7405 N N . PHE B 1 415 ? -18.828 -7.715 -15.422 1 90.75 415 PHE B N 1
ATOM 7406 C CA . PHE B 1 415 ? -19.172 -9.039 -14.922 1 90.75 415 PHE B CA 1
ATOM 7407 C C . PHE B 1 415 ? -19.75 -8.953 -13.508 1 90.75 415 PHE B C 1
ATOM 7409 O O . PHE B 1 415 ? -20.75 -9.594 -13.203 1 90.75 415 PHE B O 1
ATOM 7416 N N . CYS B 1 416 ? -19.188 -8.141 -12.703 1 92.56 416 CYS B N 1
ATOM 7417 C CA . CYS B 1 416 ? -19.594 -7.961 -11.312 1 92.56 416 CYS B CA 1
ATOM 7418 C C . CYS B 1 416 ? -21 -7.395 -11.227 1 92.56 416 CYS B C 1
ATOM 7420 O O . CYS B 1 416 ? -21.812 -7.855 -10.414 1 92.56 416 CYS B O 1
ATOM 7422 N N . VAL B 1 417 ? -21.281 -6.422 -12.039 1 93.88 417 VAL B N 1
ATOM 7423 C CA . VAL B 1 417 ? -22.594 -5.785 -12.016 1 93.88 417 VAL B CA 1
ATOM 7424 C C . VAL B 1 417 ? -23.656 -6.789 -12.438 1 93.88 417 VAL B C 1
ATOM 7426 O O . VAL B 1 417 ? -24.703 -6.891 -11.797 1 93.88 417 VAL B O 1
ATOM 7429 N N . LYS B 1 418 ? -23.375 -7.535 -13.43 1 93 418 LYS B N 1
ATOM 7430 C CA . LYS B 1 418 ? -24.312 -8.562 -13.867 1 93 418 LYS B CA 1
ATOM 7431 C C . LYS B 1 418 ? -24.516 -9.625 -12.789 1 93 418 LYS B C 1
ATOM 7433 O O . LYS B 1 418 ? -25.641 -10.086 -12.57 1 93 418 LYS B O 1
ATOM 7438 N N . LEU B 1 419 ? -23.391 -10.008 -12.203 1 95.31 419 LEU B N 1
ATOM 7439 C CA . LEU B 1 419 ? -23.469 -10.969 -11.109 1 95.31 419 LEU B CA 1
ATOM 7440 C C . LEU B 1 419 ? -24.344 -10.438 -9.984 1 95.31 419 LEU B C 1
ATOM 7442 O O . LEU B 1 419 ? -25.188 -11.164 -9.461 1 95.31 419 LEU B O 1
ATOM 7446 N N . CYS B 1 420 ? -24.156 -9.203 -9.617 1 96.69 420 CYS B N 1
ATOM 7447 C CA . CYS B 1 420 ? -24.938 -8.578 -8.547 1 96.69 420 CYS B CA 1
ATOM 7448 C C . CYS B 1 420 ? -26.422 -8.578 -8.883 1 96.69 420 CYS B C 1
ATOM 7450 O O . CYS B 1 420 ? -27.25 -8.859 -8.016 1 96.69 420 CYS B O 1
ATOM 7452 N N . ARG B 1 421 ? -26.703 -8.266 -10.086 1 96.19 421 ARG B N 1
ATOM 7453 C CA . ARG B 1 421 ? -28.094 -8.25 -10.523 1 96.19 421 ARG B CA 1
ATOM 7454 C C . ARG B 1 421 ? -28.734 -9.625 -10.336 1 96.19 421 ARG B C 1
ATOM 7456 O O . ARG B 1 421 ? -29.828 -9.734 -9.805 1 96.19 421 ARG B O 1
ATOM 7463 N N . GLU B 1 422 ? -28.031 -10.68 -10.773 1 96.06 422 GLU B N 1
ATOM 7464 C CA . GLU B 1 422 ? -28.547 -12.039 -10.656 1 96.06 422 GLU B CA 1
ATOM 7465 C C . GLU B 1 422 ? -28.672 -12.461 -9.195 1 96.06 422 GLU B C 1
ATOM 7467 O O . GLU B 1 422 ? -29.609 -13.164 -8.828 1 96.06 422 GLU B O 1
ATOM 7472 N N . LEU B 1 423 ? -27.734 -12.062 -8.383 1 97.62 423 LEU B N 1
ATOM 7473 C CA . LEU B 1 423 ? -27.734 -12.422 -6.965 1 97.62 423 LEU B CA 1
ATOM 7474 C C . LEU B 1 423 ? -28.953 -11.844 -6.254 1 97.62 423 LEU B C 1
ATOM 7476 O O . LEU B 1 423 ? -29.469 -12.438 -5.309 1 97.62 423 LEU B O 1
ATOM 7480 N N . LEU B 1 424 ? -29.438 -10.68 -6.672 1 96.94 424 LEU B N 1
ATOM 7481 C CA . LEU B 1 424 ? -30.562 -10 -6.02 1 96.94 424 LEU B CA 1
ATOM 7482 C C . LEU B 1 424 ? -31.844 -10.82 -6.145 1 96.94 424 LEU B C 1
ATOM 7484 O O . LEU B 1 424 ? -32.781 -10.625 -5.383 1 96.94 424 LEU B O 1
ATOM 7488 N N . LEU B 1 425 ? -31.844 -11.75 -7.039 1 95.31 425 LEU B N 1
ATOM 7489 C CA . LEU B 1 425 ? -33.031 -12.594 -7.258 1 95.31 425 LEU B CA 1
ATOM 7490 C C . LEU B 1 425 ? -33.281 -13.492 -6.055 1 95.31 425 LEU B C 1
ATOM 7492 O O . LEU B 1 425 ? -34.406 -13.984 -5.863 1 95.31 425 LEU B O 1
ATOM 7496 N N . PHE B 1 426 ? -32.312 -13.742 -5.234 1 95.75 426 PHE B N 1
ATOM 7497 C CA . PHE B 1 426 ? -32.438 -14.594 -4.059 1 95.75 426 PHE B CA 1
ATOM 7498 C C . PHE B 1 426 ? -33.219 -13.875 -2.957 1 95.75 426 PHE B C 1
ATOM 7500 O O . PHE B 1 426 ? -33.75 -14.516 -2.037 1 95.75 426 PHE B O 1
ATOM 7507 N N . GLU B 1 427 ? -33.312 -12.555 -2.908 1 93.75 427 GLU B N 1
ATOM 7508 C CA . GLU B 1 427 ? -34.062 -11.727 -1.979 1 93.75 427 GLU B CA 1
ATOM 7509 C C . GLU B 1 427 ? -33.719 -12.062 -0.531 1 93.75 427 GLU B C 1
ATOM 7511 O O . GLU B 1 427 ? -34.625 -12.305 0.285 1 93.75 427 GLU B O 1
ATOM 7516 N N . MET B 1 428 ? -32.5 -12.203 -0.159 1 95.88 428 MET B N 1
ATOM 7517 C CA . MET B 1 428 ? -31.938 -12.43 1.177 1 95.88 428 MET B CA 1
ATOM 7518 C C . MET B 1 428 ? -31.078 -11.25 1.619 1 95.88 428 MET B C 1
ATOM 7520 O O . MET B 1 428 ? -30.312 -10.703 0.826 1 95.88 428 MET B O 1
ATOM 7524 N N . ILE B 1 429 ? -31.297 -10.852 2.844 1 96.06 429 ILE B N 1
ATOM 7525 C CA . ILE B 1 429 ? -30.562 -9.703 3.355 1 96.06 429 ILE B CA 1
ATOM 7526 C C . ILE B 1 429 ? -29.062 -9.969 3.279 1 96.06 429 ILE B C 1
ATOM 7528 O O . ILE B 1 429 ? -28.281 -9.062 2.996 1 96.06 429 ILE B O 1
ATOM 7532 N N . GLU B 1 430 ? -28.641 -11.289 3.531 1 96.5 430 GLU B N 1
ATOM 7533 C CA . GLU B 1 430 ? -27.219 -11.664 3.457 1 96.5 430 GLU B CA 1
ATOM 7534 C C . GLU B 1 430 ? -26.672 -11.438 2.055 1 96.5 430 GLU B C 1
ATOM 7536 O O . GLU B 1 430 ? -25.531 -10.992 1.899 1 96.5 430 GLU B O 1
ATOM 7541 N N . ILE B 1 431 ? -27.484 -11.711 1.102 1 97.25 431 ILE B N 1
ATOM 7542 C CA . ILE B 1 431 ? -27.062 -11.539 -0.287 1 97.25 431 ILE B CA 1
ATOM 7543 C C . ILE B 1 431 ? -27.016 -10.047 -0.632 1 97.25 431 ILE B C 1
ATOM 7545 O O . ILE B 1 431 ? -26.141 -9.609 -1.381 1 97.25 431 ILE B O 1
ATOM 7549 N N . TYR B 1 432 ? -28.016 -9.281 -0.08 1 97 432 TYR B N 1
ATOM 7550 C CA . TYR B 1 432 ? -27.984 -7.84 -0.31 1 97 432 TYR B CA 1
ATOM 7551 C C . TYR B 1 432 ? -26.688 -7.227 0.19 1 97 432 TYR B C 1
ATOM 7553 O O . TYR B 1 432 ? -26.094 -6.371 -0.476 1 97 432 TYR B O 1
ATOM 7561 N N . TRP B 1 433 ? -26.25 -7.691 1.34 1 96.69 433 TRP B N 1
ATOM 7562 C CA . TRP B 1 433 ? -24.969 -7.223 1.867 1 96.69 433 TRP B CA 1
ATOM 7563 C C . TRP B 1 433 ? -23.828 -7.633 0.951 1 96.69 433 TRP B C 1
ATOM 7565 O O . TRP B 1 433 ? -22.922 -6.832 0.671 1 96.69 433 TRP B O 1
ATOM 7575 N N . LEU B 1 434 ? -23.812 -8.867 0.522 1 96.88 434 LEU B N 1
ATOM 7576 C CA . LEU B 1 434 ? -22.781 -9.336 -0.39 1 96.88 434 LEU B CA 1
ATOM 7577 C C . LEU B 1 434 ? -22.734 -8.477 -1.652 1 96.88 434 LEU B C 1
ATOM 7579 O O . LEU B 1 434 ? -21.672 -8.078 -2.104 1 96.88 434 LEU B O 1
ATOM 7583 N N . VAL B 1 435 ? -23.875 -8.172 -2.201 1 96.94 435 VAL B N 1
ATOM 7584 C CA . VAL B 1 435 ? -24.016 -7.348 -3.398 1 96.94 435 VAL B CA 1
ATOM 7585 C C . VAL B 1 435 ? -23.453 -5.949 -3.125 1 96.94 435 VAL B C 1
ATOM 7587 O O . VAL B 1 435 ? -22.719 -5.398 -3.943 1 96.94 435 VAL B O 1
ATOM 7590 N N . LEU B 1 436 ? -23.844 -5.426 -2.008 1 95.69 436 LEU B N 1
ATOM 7591 C CA . LEU B 1 436 ? -23.375 -4.094 -1.634 1 95.69 436 LEU B CA 1
ATOM 7592 C C . LEU B 1 436 ? -21.859 -4.031 -1.586 1 95.69 436 LEU B C 1
ATOM 7594 O O . LEU B 1 436 ? -21.25 -3.049 -2.023 1 95.69 436 LEU B O 1
ATOM 7598 N N . TYR B 1 437 ? -21.219 -5.07 -1.082 1 95.62 437 TYR B N 1
ATOM 7599 C CA . TYR B 1 437 ? -19.766 -5.117 -1.012 1 95.62 437 TYR B CA 1
ATOM 7600 C C . TYR B 1 437 ? -19.156 -5.316 -2.396 1 95.62 437 TYR B C 1
ATOM 7602 O O . TYR B 1 437 ? -18.109 -4.734 -2.713 1 95.62 437 TYR B O 1
ATOM 7610 N N . LEU B 1 438 ? -19.766 -6.027 -3.252 1 95.44 438 LEU B N 1
ATOM 7611 C CA . LEU B 1 438 ? -19.234 -6.418 -4.551 1 95.44 438 LEU B CA 1
ATOM 7612 C C . LEU B 1 438 ? -19.406 -5.293 -5.566 1 95.44 438 LEU B C 1
ATOM 7614 O O . LEU B 1 438 ? -18.578 -5.137 -6.469 1 95.44 438 LEU B O 1
ATOM 7618 N N . LEU B 1 439 ? -20.469 -4.531 -5.488 1 94.38 439 LEU B N 1
ATOM 7619 C CA . LEU B 1 439 ? -20.828 -3.533 -6.488 1 94.38 439 LEU B CA 1
ATOM 7620 C C . LEU B 1 439 ? -19.734 -2.475 -6.621 1 94.38 439 LEU B C 1
ATOM 7622 O O . LEU B 1 439 ? -19.359 -1.838 -5.637 1 94.38 439 LEU B O 1
ATOM 7626 N N . PRO B 1 440 ? -19.188 -2.344 -7.832 1 91.38 440 PRO B N 1
ATOM 7627 C CA . PRO B 1 440 ? -18.172 -1.316 -8.023 1 91.38 440 PRO B CA 1
ATOM 7628 C C . PRO B 1 440 ? -18.734 0.1 -8.016 1 91.38 440 PRO B C 1
ATOM 7630 O O . PRO B 1 440 ? -19.953 0.281 -8.164 1 91.38 440 PRO B O 1
ATOM 7633 N N . ILE B 1 441 ? -17.906 1.078 -7.785 1 88.69 441 ILE B N 1
ATOM 7634 C CA . ILE B 1 441 ? -18.297 2.48 -7.855 1 88.69 441 ILE B CA 1
ATOM 7635 C C . ILE B 1 441 ? -18.547 2.875 -9.312 1 88.69 441 ILE B C 1
ATOM 7637 O O . ILE B 1 441 ? -17.719 2.576 -10.188 1 88.69 441 ILE B O 1
ATOM 7641 N N . TYR B 1 442 ? -19.641 3.465 -9.445 1 84.56 442 TYR B N 1
ATOM 7642 C CA . TYR B 1 442 ? -20.016 3.848 -10.805 1 84.56 442 TYR B CA 1
ATOM 7643 C C . TYR B 1 442 ? -19.156 5.004 -11.305 1 84.56 442 TYR B C 1
ATOM 7645 O O . TYR B 1 442 ? -18.984 6.008 -10.602 1 84.56 442 TYR B O 1
ATOM 7653 N N . SER B 1 443 ? -18.375 4.84 -12.328 1 74.5 443 SER B N 1
ATOM 7654 C CA . SER B 1 443 ? -17.656 5.926 -12.977 1 74.5 443 SER B CA 1
ATOM 7655 C C . SER B 1 443 ? -18.062 6.082 -14.43 1 74.5 443 SER B C 1
ATOM 7657 O O . SER B 1 443 ? -17.969 5.133 -15.211 1 74.5 443 SER B O 1
ATOM 7659 N N . SER B 1 444 ? -18.656 7.219 -14.656 1 63.69 444 SER B N 1
ATOM 7660 C CA . SER B 1 444 ? -19.078 7.473 -16.031 1 63.69 444 SER B CA 1
ATOM 7661 C C . SER B 1 444 ? -17.875 7.613 -16.969 1 63.69 444 SER B C 1
ATOM 7663 O O . SER B 1 444 ? -18.016 7.434 -18.172 1 63.69 444 SER B O 1
ATOM 7665 N N . ASP B 1 445 ? -16.734 8.047 -16.406 1 60.5 445 ASP B N 1
ATOM 7666 C CA . ASP B 1 445 ? -15.586 8.391 -17.234 1 60.5 445 ASP B CA 1
ATOM 7667 C C . ASP B 1 445 ? -14.781 7.148 -17.609 1 60.5 445 ASP B C 1
ATOM 7669 O O . ASP B 1 445 ? -13.828 7.227 -18.391 1 60.5 445 ASP B O 1
ATOM 7673 N N . VAL B 1 446 ? -15.125 6.082 -17 1 59.12 446 VAL B N 1
ATOM 7674 C CA . VAL B 1 446 ? -14.25 4.957 -17.281 1 59.12 446 VAL B CA 1
ATOM 7675 C C . VAL B 1 446 ? -14.695 4.27 -18.578 1 59.12 446 VAL B C 1
ATOM 7677 O O . VAL B 1 446 ? -15.891 4.199 -18.875 1 59.12 446 VAL B O 1
ATOM 7680 N N . THR B 1 447 ? -13.797 4.031 -19.484 1 54.31 447 THR B N 1
ATOM 7681 C CA . THR B 1 447 ? -13.898 3.432 -20.812 1 54.31 447 THR B CA 1
ATOM 7682 C C . THR B 1 447 ? -14.773 2.182 -20.766 1 54.31 447 THR B C 1
ATOM 7684 O O . THR B 1 447 ? -15.516 1.907 -21.719 1 54.31 447 THR B O 1
ATOM 7687 N N . PHE B 1 448 ? -14.492 1.32 -19.859 1 58.75 448 PHE B N 1
ATOM 7688 C CA . PHE B 1 448 ? -15.25 0.071 -19.891 1 58.75 448 PHE B CA 1
ATOM 7689 C C . PHE B 1 448 ? -16.516 0.181 -19.062 1 58.75 448 PHE B C 1
ATOM 7691 O O . PHE B 1 448 ? -16.453 0.413 -17.844 1 58.75 448 PHE B O 1
ATOM 7698 N N . GLN B 1 449 ? -17.719 0.492 -19.734 1 66.69 449 GLN B N 1
ATOM 7699 C CA . GLN B 1 449 ? -18.984 1.028 -19.234 1 66.69 449 GLN B CA 1
ATOM 7700 C C . GLN B 1 449 ? -19.812 -0.061 -18.562 1 66.69 449 GLN B C 1
ATOM 7702 O O . GLN B 1 449 ? -20.016 -1.133 -19.141 1 66.69 449 GLN B O 1
ATOM 7707 N N . VAL B 1 450 ? -19.844 -0.107 -17.266 1 76.62 450 VAL B N 1
ATOM 7708 C CA . VAL B 1 450 ? -20.875 -0.809 -16.5 1 76.62 450 VAL B CA 1
ATOM 7709 C C . VAL B 1 450 ? -22.25 -0.407 -17 1 76.62 450 VAL B C 1
ATOM 7711 O O . VAL B 1 450 ? -22.5 0.764 -17.312 1 76.62 450 VAL B O 1
ATOM 7714 N N . ASP B 1 451 ? -23.062 -1.449 -17.406 1 82.56 451 ASP B N 1
ATOM 7715 C CA . ASP B 1 451 ? -24.438 -1.181 -17.844 1 82.56 451 ASP B CA 1
ATOM 7716 C C . ASP B 1 451 ? -25.188 -0.335 -16.812 1 82.56 451 ASP B C 1
ATOM 7718 O O . ASP B 1 451 ? -25.422 -0.785 -15.695 1 82.56 451 ASP B O 1
ATOM 7722 N N . ARG B 1 452 ? -25.547 0.825 -17.234 1 85.62 452 ARG B N 1
ATOM 7723 C CA . ARG B 1 452 ? -26.188 1.772 -16.328 1 85.62 452 ARG B CA 1
ATOM 7724 C C . ARG B 1 452 ? -27.531 1.247 -15.844 1 85.62 452 ARG B C 1
ATOM 7726 O O . ARG B 1 452 ? -27.906 1.442 -14.68 1 85.62 452 ARG B O 1
ATOM 7733 N N . ASN B 1 453 ? -28.203 0.563 -16.719 1 89.88 453 ASN B N 1
ATOM 7734 C CA . ASN B 1 453 ? -29.531 0.054 -16.359 1 89.88 453 ASN B CA 1
ATOM 7735 C C . ASN B 1 453 ? -29.438 -1 -15.258 1 89.88 453 ASN B C 1
ATOM 7737 O O . ASN B 1 453 ? -30.219 -0.983 -14.305 1 89.88 453 ASN B O 1
ATOM 7741 N N . ASP B 1 454 ? -28.453 -1.84 -15.414 1 91.56 454 ASP B N 1
ATOM 7742 C CA . ASP B 1 454 ? -28.25 -2.854 -14.383 1 91.56 454 ASP B CA 1
ATOM 7743 C C . ASP B 1 454 ? -27.844 -2.215 -13.062 1 91.56 454 ASP B C 1
ATOM 7745 O O . ASP B 1 454 ? -28.344 -2.596 -12 1 91.56 454 ASP B O 1
ATOM 7749 N N . TYR B 1 455 ? -27.016 -1.249 -13.219 1 92.25 455 TYR B N 1
ATOM 7750 C CA . TYR B 1 455 ? -26.531 -0.56 -12.031 1 92.25 455 TYR B CA 1
ATOM 7751 C C . TYR B 1 455 ? -27.688 0.128 -11.297 1 92.25 455 TYR B C 1
ATOM 7753 O O . TYR B 1 455 ? -27.797 0.013 -10.07 1 92.25 455 TYR B O 1
ATOM 7761 N N . VAL B 1 456 ? -28.516 0.748 -12.016 1 93.06 456 VAL B N 1
ATOM 7762 C CA . VAL B 1 456 ? -29.656 1.468 -11.453 1 93.06 456 VAL B CA 1
ATOM 7763 C C . VAL B 1 456 ? -30.641 0.478 -10.836 1 93.06 456 VAL B C 1
ATOM 7765 O O . VAL B 1 456 ? -31.172 0.718 -9.75 1 93.06 456 VAL B O 1
ATOM 7768 N N . TYR B 1 457 ? -30.812 -0.565 -11.508 1 94.31 457 TYR B N 1
ATOM 7769 C CA . TYR B 1 457 ? -31.672 -1.604 -10.969 1 94.31 457 TYR B CA 1
ATOM 7770 C C . TYR B 1 457 ? -31.188 -2.08 -9.609 1 94.31 457 TYR B C 1
ATOM 7772 O O . TYR B 1 457 ? -31.969 -2.209 -8.664 1 94.31 457 TYR B O 1
ATOM 7780 N N . ILE B 1 458 ? -29.906 -2.301 -9.492 1 95.81 458 ILE B N 1
ATOM 7781 C CA . ILE B 1 458 ? -29.297 -2.82 -8.273 1 95.81 458 ILE B CA 1
ATOM 7782 C C . ILE B 1 458 ? -29.438 -1.795 -7.152 1 95.81 458 ILE B C 1
ATOM 7784 O O . ILE B 1 458 ? -29.906 -2.119 -6.062 1 95.81 458 ILE B O 1
ATOM 7788 N N . THR B 1 459 ? -29.062 -0.533 -7.422 1 94.25 459 THR B N 1
ATOM 7789 C CA . THR B 1 459 ? -29.094 0.503 -6.395 1 94.25 459 THR B CA 1
ATOM 7790 C C . THR B 1 459 ? -30.531 0.797 -5.957 1 94.25 459 THR B C 1
ATOM 7792 O O . THR B 1 459 ? -30.797 1.013 -4.773 1 94.25 459 THR B O 1
ATOM 7795 N N . ASN B 1 460 ? -31.453 0.71 -6.875 1 94.44 460 ASN B N 1
ATOM 7796 C CA . ASN B 1 460 ? -32.844 0.91 -6.535 1 94.44 460 ASN B CA 1
ATOM 7797 C C . ASN B 1 460 ? -33.375 -0.214 -5.648 1 94.44 460 ASN B C 1
ATOM 7799 O O . ASN B 1 460 ? -34.094 0.038 -4.684 1 94.44 460 ASN B O 1
ATOM 7803 N N . THR B 1 461 ? -33.062 -1.385 -5.992 1 95.31 461 THR B N 1
ATOM 7804 C CA . THR B 1 461 ? -33.5 -2.537 -5.215 1 95.31 461 THR B CA 1
ATOM 7805 C C . THR B 1 461 ? -32.969 -2.455 -3.781 1 95.31 461 THR B C 1
ATOM 7807 O O . THR B 1 461 ? -33.75 -2.658 -2.832 1 95.31 461 THR B O 1
ATOM 7810 N N . LEU B 1 462 ? -31.703 -2.107 -3.596 1 94.56 462 LEU B N 1
ATOM 7811 C CA . LEU B 1 462 ? -31.094 -2.004 -2.275 1 94.56 462 LEU B CA 1
ATOM 7812 C C . LEU B 1 462 ? -31.703 -0.851 -1.483 1 94.56 462 LEU B C 1
ATOM 7814 O O . LEU B 1 462 ? -31.953 -0.983 -0.285 1 94.56 462 LEU B O 1
ATOM 7818 N N . ASN B 1 463 ? -31.906 0.22 -2.189 1 92.06 463 ASN B N 1
ATOM 7819 C CA . ASN B 1 463 ? -32.5 1.387 -1.538 1 92.06 463 ASN B CA 1
ATOM 7820 C C . ASN B 1 463 ? -33.938 1.118 -1.091 1 92.06 463 ASN B C 1
ATOM 7822 O O . ASN B 1 463 ? -34.375 1.596 -0.037 1 92.06 463 ASN B O 1
ATOM 7826 N N . ASN B 1 464 ? -34.656 0.347 -1.805 1 91.19 464 ASN B N 1
ATOM 7827 C CA . ASN B 1 464 ? -36.062 0.064 -1.524 1 91.19 464 ASN B CA 1
ATOM 7828 C C . ASN B 1 464 ? -36.219 -0.977 -0.42 1 91.19 464 ASN B C 1
ATOM 7830 O O . ASN B 1 464 ? -37.312 -1.122 0.157 1 91.19 464 ASN B O 1
ATOM 7834 N N . PHE B 1 465 ? -35.25 -1.854 -0.157 1 90.25 465 PHE B N 1
ATOM 7835 C CA . PHE B 1 465 ? -35.281 -2.85 0.908 1 90.25 465 PHE B CA 1
ATOM 7836 C C . PHE B 1 465 ? -35.469 -2.182 2.266 1 90.25 465 PHE B C 1
ATOM 7838 O O . PHE B 1 465 ? -35.906 -2.826 3.227 1 90.25 465 PHE B O 1
ATOM 7845 N N . ASN B 1 466 ? -35.438 -0.804 2.412 1 85.12 466 ASN B N 1
ATOM 7846 C CA . ASN B 1 466 ? -35.688 0.044 3.572 1 85.12 466 ASN B CA 1
ATOM 7847 C C . ASN B 1 466 ? -34.938 -0.444 4.801 1 85.12 466 ASN B C 1
ATOM 7849 O O . ASN B 1 466 ? -35.531 -0.623 5.871 1 85.12 466 ASN B O 1
ATOM 7853 N N . ASN B 1 467 ? -33.812 -0.9 4.785 1 93.38 467 ASN B N 1
ATOM 7854 C CA . ASN B 1 467 ? -32.875 -1.197 5.875 1 93.38 467 ASN B CA 1
ATOM 7855 C C . ASN B 1 467 ? -31.906 -0.042 6.121 1 93.38 467 ASN B C 1
ATOM 7857 O O . ASN B 1 467 ? -31.156 0.344 5.227 1 93.38 467 ASN B O 1
ATOM 7861 N N . LYS B 1 468 ? -32 0.453 7.297 1 94.38 468 LYS B N 1
ATOM 7862 C CA . LYS B 1 468 ? -31.266 1.664 7.648 1 94.38 468 LYS B CA 1
ATOM 7863 C C . LYS B 1 468 ? -29.766 1.47 7.461 1 94.38 468 LYS B C 1
ATOM 7865 O O . LYS B 1 468 ? -29.094 2.309 6.855 1 94.38 468 LYS B O 1
ATOM 7870 N N . GLU B 1 469 ? -29.281 0.385 7.961 1 95.75 469 GLU B N 1
ATOM 7871 C CA . GLU B 1 469 ? -27.844 0.133 7.891 1 95.75 469 GLU B CA 1
ATOM 7872 C C . GLU B 1 469 ? -27.375 0.014 6.445 1 95.75 469 GLU B C 1
ATOM 7874 O O . GLU B 1 469 ? -26.328 0.563 6.078 1 95.75 469 GLU B O 1
ATOM 7879 N N . ILE B 1 470 ? -28.109 -0.663 5.609 1 95.44 470 ILE B N 1
ATOM 7880 C CA . ILE B 1 470 ? -27.781 -0.806 4.195 1 95.44 470 ILE B CA 1
ATOM 7881 C C . ILE B 1 470 ? -27.766 0.567 3.527 1 95.44 470 ILE B C 1
ATOM 7883 O O . ILE B 1 470 ? -26.859 0.879 2.758 1 95.44 470 ILE B O 1
ATOM 7887 N N . ARG B 1 471 ? -28.734 1.358 3.871 1 94.12 471 ARG B N 1
ATOM 7888 C CA . ARG B 1 471 ? -28.828 2.695 3.293 1 94.12 471 ARG B CA 1
ATOM 7889 C C . ARG B 1 471 ? -27.625 3.541 3.682 1 94.12 471 ARG B C 1
ATOM 7891 O O . ARG B 1 471 ? -27.016 4.191 2.83 1 94.12 471 ARG B O 1
ATOM 7898 N N . PHE B 1 472 ? -27.281 3.539 4.961 1 96 472 PHE B N 1
ATOM 7899 C CA . PHE B 1 472 ? -26.125 4.293 5.438 1 96 472 PHE B CA 1
ATOM 7900 C C . PHE B 1 472 ? -24.859 3.83 4.734 1 96 472 PHE B C 1
ATOM 7902 O O . PHE B 1 472 ? -24.031 4.652 4.332 1 96 472 PHE B O 1
ATOM 7909 N N . TYR B 1 473 ? -24.75 2.504 4.57 1 95.75 473 TYR B N 1
ATOM 7910 C CA . TYR B 1 473 ? -23.562 1.968 3.92 1 95.75 473 TYR B CA 1
ATOM 7911 C C . TYR B 1 473 ? -23.516 2.369 2.451 1 95.75 473 TYR B C 1
ATOM 7913 O O . TYR B 1 473 ? -22.453 2.689 1.925 1 95.75 473 TYR B O 1
ATOM 7921 N N . MET B 1 474 ? -24.641 2.365 1.799 1 94.56 474 MET B N 1
ATOM 7922 C CA . MET B 1 474 ? -24.719 2.768 0.397 1 94.56 474 MET B CA 1
ATOM 7923 C C . MET B 1 474 ? -24.234 4.207 0.216 1 94.56 474 MET B C 1
ATOM 7925 O O . MET B 1 474 ? -23.438 4.492 -0.675 1 94.56 474 MET B O 1
ATOM 7929 N N . PHE B 1 475 ? -24.688 5.086 1.07 1 93.38 475 PHE B N 1
ATOM 7930 C CA . PHE B 1 475 ? -24.281 6.484 0.977 1 93.38 475 PHE B CA 1
ATOM 7931 C C . PHE B 1 475 ? -22.797 6.629 1.218 1 93.38 475 PHE B C 1
ATOM 7933 O O . PHE B 1 475 ? -22.109 7.371 0.503 1 93.38 475 PHE B O 1
ATOM 7940 N N . ASN B 1 476 ? -22.344 5.938 2.135 1 94.06 476 ASN B N 1
ATOM 7941 C CA . ASN B 1 476 ? -20.922 6.02 2.459 1 94.06 476 ASN B CA 1
ATOM 7942 C C . ASN B 1 476 ? -20.062 5.543 1.299 1 94.06 476 ASN B C 1
ATOM 7944 O O . ASN B 1 476 ? -19 6.129 1.021 1 94.06 476 ASN B O 1
ATOM 7948 N N . LYS B 1 477 ? -20.484 4.48 0.67 1 92.56 477 LYS B N 1
ATOM 7949 C CA . LYS B 1 477 ? -19.672 3.865 -0.381 1 92.56 477 LYS B CA 1
ATOM 7950 C C . LYS B 1 477 ? -19.844 4.609 -1.703 1 92.56 477 LYS B C 1
ATOM 7952 O O . LYS B 1 477 ? -18.859 4.789 -2.443 1 92.56 477 LYS B O 1
ATOM 7957 N N . PHE B 1 478 ? -21.125 5 -1.981 1 90.88 478 PHE B N 1
ATOM 7958 C CA . PHE B 1 478 ? -21.391 5.387 -3.361 1 90.88 478 PHE B CA 1
ATOM 7959 C C . PHE B 1 478 ? -21.656 6.887 -3.461 1 90.88 478 PHE B C 1
ATOM 7961 O O . PHE B 1 478 ? -21.672 7.445 -4.559 1 90.88 478 PHE B O 1
ATOM 7968 N N . ALA B 1 479 ? -21.906 7.395 -2.23 1 85.88 479 ALA B N 1
ATOM 7969 C CA . ALA B 1 479 ? -22.266 8.812 -2.242 1 85.88 479 ALA B CA 1
ATOM 7970 C C . ALA B 1 479 ? -21.531 9.578 -1.144 1 85.88 479 ALA B C 1
ATOM 7972 O O . ALA B 1 479 ? -21.344 9.062 -0.039 1 85.88 479 ALA B O 1
ATOM 7973 N N . GLY B 1 480 ? -20.734 10.719 -1.465 1 80.25 480 GLY B N 1
ATOM 7974 C CA . GLY B 1 480 ? -20.156 11.656 -0.51 1 80.25 480 GLY B CA 1
ATOM 7975 C C . GLY B 1 480 ? -21.125 12.75 -0.1 1 80.25 480 GLY B C 1
ATOM 7976 O O . GLY B 1 480 ? -22.266 12.781 -0.555 1 80.25 480 GLY B O 1
ATOM 7977 N N . PRO B 1 481 ? -20.688 13.414 0.923 1 87.94 481 PRO B N 1
ATOM 7978 C CA . PRO B 1 481 ? -21.562 14.523 1.326 1 87.94 481 PRO B CA 1
ATOM 7979 C C . PRO B 1 481 ? -22 15.391 0.147 1 87.94 481 PRO B C 1
ATOM 7981 O O . PRO B 1 481 ? -21.156 15.836 -0.639 1 87.94 481 PRO B O 1
ATOM 7984 N N . GLY B 1 482 ? -23.297 15.578 0.011 1 84.5 482 GLY B N 1
ATOM 7985 C CA . GLY B 1 482 ? -23.859 16.438 -1.024 1 84.5 482 GLY B CA 1
ATOM 7986 C C . GLY B 1 482 ? -24.062 15.711 -2.344 1 84.5 482 GLY B C 1
ATOM 7987 O O . GLY B 1 482 ? -24.531 16.312 -3.314 1 84.5 482 GLY B O 1
ATOM 7988 N N . GLN B 1 483 ? -23.688 14.453 -2.34 1 85.12 483 GLN B N 1
ATOM 7989 C CA . GLN B 1 483 ? -23.859 13.68 -3.564 1 85.12 483 GLN B CA 1
ATOM 7990 C C . GLN B 1 483 ? -25.031 12.703 -3.43 1 85.12 483 GLN B C 1
ATOM 7992 O O . GLN B 1 483 ? -25.234 12.125 -2.361 1 85.12 483 GLN B O 1
ATOM 7997 N N . ASP B 1 484 ? -25.703 12.57 -4.578 1 82.12 484 ASP B N 1
ATOM 7998 C CA . ASP B 1 484 ? -26.844 11.664 -4.578 1 82.12 484 ASP B CA 1
ATOM 7999 C C . ASP B 1 484 ? -26.438 10.258 -5.027 1 82.12 484 ASP B C 1
ATOM 8001 O O . ASP B 1 484 ? -25.453 10.102 -5.773 1 82.12 484 ASP B O 1
ATOM 8005 N N . LEU B 1 485 ? -27.219 9.305 -4.512 1 86.25 485 LEU B N 1
ATOM 8006 C CA . LEU B 1 485 ? -27.078 7.953 -5.043 1 86.25 485 LEU B CA 1
ATOM 8007 C C . LEU B 1 485 ? -27.547 7.887 -6.492 1 86.25 485 LEU B C 1
ATOM 8009 O O . LEU B 1 485 ? -28.438 8.641 -6.895 1 86.25 485 LEU B O 1
ATOM 8013 N N . ILE B 1 486 ? -26.891 7.184 -7.266 1 84.25 486 ILE B N 1
ATOM 8014 C CA . ILE B 1 486 ? -27.359 6.977 -8.633 1 84.25 486 ILE B CA 1
ATOM 8015 C C . ILE B 1 486 ? -28.609 6.102 -8.641 1 84.25 486 ILE B C 1
ATOM 8017 O O . ILE B 1 486 ? -28.516 4.875 -8.547 1 84.25 486 ILE B O 1
ATOM 8021 N N . LEU B 1 487 ? -29.625 7.035 -8.445 1 76.81 487 LEU B N 1
ATOM 8022 C CA . LEU B 1 487 ? -30.953 6.43 -8.438 1 76.81 487 LEU B CA 1
ATOM 8023 C C . LEU B 1 487 ? -31.734 6.832 -9.68 1 76.81 487 LEU B C 1
ATOM 8025 O O . LEU B 1 487 ? -31.453 7.867 -10.289 1 76.81 487 LEU B O 1
ATOM 8029 N N . ASN B 1 488 ? -32.344 6.199 -10.609 1 71.88 488 ASN B N 1
ATOM 8030 C CA . ASN B 1 488 ? -33.188 6.418 -11.789 1 71.88 488 ASN B CA 1
ATOM 8031 C C . ASN B 1 488 ? -32.344 6.785 -13.008 1 71.88 488 ASN B C 1
ATOM 8033 O O . ASN B 1 488 ? -31.297 7.434 -12.867 1 71.88 488 ASN B O 1
#

Sequence (976 aa):
MKKFAPKEATIDHSKIDEKLLRIQMAICSHVLYSRPPVPLEYILMYLKGDYVPFSLPMFNALLSNLPLPLCMNFVENLLNKPVSVQKHGIRLAFQCFDTQNFNTVILRAWKKTKNVSLRVVIFDALYNKITMLTSDQEALFNTLKSIILTLRHDDDDEIFNLITSCKLPEHFSIESIEVAWKVVSQFPSRLTNLNRMYGLISCITNNVQKIHQDFVYEIVDTFIASELKPNAKEKLSLEAISLIESKWRLTTYFILYLNDDDLEKKIELTKIILMKCFMPLKEVSVENKHSFIQTGMKFISQLENASYNQTRSYFVNINSLMQSVIQTLEAVFTMEEIYLQIWELQLGIVARKAINKLAHENTVHVFAKEIGNLVKEQVDKGLFFYSFMLRIHSLLHQKMTNVTNTLRHQNVDDFCVKLCRELLLFEMIEIYWLVLYLLPIYSSDVTFQVDRNDYVYITNTLNNFNNKEIRFYMFNKFAGPGQDLILNMKKFAPKEATIDHSKIDEKLLRIQMAICSHVLYSRPPVPLEYILMYLKGDYVPFSLPMFNALLSNLPLPLCMNFVENLLNKPVSVQKHGIRLAFQCFDTQNFNTVILRAWKKTKNVSLRVVIFDALYNKITMLTSDQEALFNTLKSIILTLRHDDDDEIFNLITSCKLPEHFSIESIEVAWKVVSQFPSRLTNLNRMYGLISCITNNVQKIHQDFVYEIVDTFIASELKPNAKEKLSLEAISLIESKWRLTTYFILYLNDDDLEKKIELTKIILMKCFMPLKEVSVENKHSFIQTGMKFISQLENASYNQTRSYFVNINSLMQSVIQTLEAVFTMEEIYLQIWELQLGIVARKAINKLAHENTVHVFAKEIGNLVKEQVDKGLFFYSFMLRIHSLLHQKMTNVTNTLRHQNVDDFCVKLCRELLLFEMIEIYWLVLYLLPIYSSDVTFQVDRNDYVYITNTLNNFNNKEIRFYMFNKFAGPGQDLILN

Foldseek 3Di:
DVVLQDPAQDDPVVDDDPVSVVVLLCCLQCQCVDPVRDPLVVNLSQCGHPSVVSNVNVLVVCLVPPDPVVNLVNLLSQLPYPLVSVLVSLVSLLVRPDPVSNLVSLLVSLVPDPDQVSNLSSLVSLLVSLLPDPPPSVSSLVSNLVSLLPDDPPHDCSNLVSLLVLSHDNVSSQVSLLSNLVRLVPHDPDLSSLVSLLSSLLSCQVCVVPHDLVSLVVLLVVLLVPVLDQDDPDDDDPSRVSSNVSSLSSLLSSLLPDDPVCLVVSLVVLLVSLCSLQVPDPVHDPVRNVVSNVVSLVSLVSNLVCNLVDDLVSLVSSLVSLVSVLVSCVVRDPCVVCVLVNLLSQLSNLLSVLLSVVPPDDSLLSSLVSVLVVQVVCVVVVNQDPVCLLVSLVSNLVSLVSNCVSVVPPDSLLSLLSSLLSNCVSVDVSSLSNNLNSHDAADPPDPPHRDLVSVLVSQQSQVVVPDPVSVVSQCVRHNDVPGDHSND/DVVLQDPALDDPVVDDDPVSVVVLLCCLQCQCVDPVRDPVVVNLSQCGHPSVVSNVNVLVSCLVDPDLVVNLVNLLSQLVYPLVSVLVSLVSLLVRPDDVSNLVSLLVSLVPDPDQVSNLSSLVSLLVSLLPDPPPSVSSLVSNLVSLLPDDPPHDCSNLVSLLVLSHPNVSSQSSLLSNLVRLVPHDPDLSSLVSLLSSLLSCQVCVVPHDLVSLVVLLVVLLVPVLDQDDPDDDDPSRVSSNVSSLSSLLSSLLPDDPVCLVVSLVVLLVSLCSLQVPDPPHDPVRNVVSNVVSLVSLVSNLVCNLVDDLVSLVSSLVSLVSVLVSCVVRDPCVVCVLVNLLSQLSNLLSVLLSVVPPDDSLLSSLVSVLVVQVVCVVVVNQDPVCLLVSLVSNLVSLVSSCVSVVPPDSLLSLLSSLLNNCVSVDPSSLSNNLNSHDAADPPDPPHRDLVSVQVSQVSQVVVPDPVSVVSQCVRHNDVPGDHPHD

Nearest PDB structures (foldseek):
  9ce3-assembly1_A  TM=2.704E-01  e=4.481E-03  Homo sapiens
  3w5k-assembly1_A  TM=2.246E-01  e=1.829E-02  Homo sapiens
  6r7o-assembly1_A  TM=2.376E-01  e=2.424E-01  Homo sapiens
  5qsz-assembly2_B  TM=2.306E-01  e=7.583E-01  Homo sapiens
  7n6g-assembly1_1N  TM=1.816E-01  e=3.825E-01  Chlamydomonas reinhardtii

Organism: Spodoptera litura (NCBI:txid69820)

Solvent-accessible surface area (backbone atoms only — not comparable to full-atom values): 54520 Å² total; per-residue (Å²): 110,76,87,58,41,63,88,58,42,65,76,51,78,91,72,58,56,62,70,58,50,52,49,39,43,47,45,35,55,46,46,82,75,38,83,74,72,65,60,66,74,62,57,55,49,46,65,34,66,68,39,33,78,41,28,50,66,38,55,56,51,43,65,74,66,42,58,66,71,57,40,50,51,50,34,54,52,30,57,72,43,63,70,81,47,23,56,53,19,51,54,46,39,67,72,68,43,54,70,68,59,33,47,52,51,50,52,50,50,56,74,71,52,81,52,46,70,58,50,42,51,52,50,50,50,54,56,49,48,46,57,72,43,88,67,76,40,64,64,52,46,52,50,48,52,55,51,47,68,65,62,58,86,79,49,54,65,66,54,55,49,53,54,61,59,52,74,42,58,65,71,57,25,52,51,49,47,54,49,40,47,66,46,56,73,68,42,70,94,40,70,71,46,36,51,52,50,36,50,47,47,50,46,47,45,78,38,49,89,76,47,60,62,68,62,53,46,52,55,44,53,55,47,52,62,59,67,71,38,91,61,83,86,62,87,69,51,72,57,55,51,51,31,53,52,45,51,50,50,32,43,43,52,55,51,67,61,50,51,88,87,44,44,68,60,37,42,49,53,50,50,53,55,42,44,50,22,66,60,50,64,86,86,48,49,71,70,53,44,51,52,30,32,50,51,35,52,50,50,51,52,49,42,60,62,54,55,72,76,49,64,64,86,31,38,68,60,49,38,53,42,51,50,50,51,51,52,53,48,60,70,74,43,56,63,45,46,42,49,66,59,50,51,46,52,53,48,48,43,36,38,46,55,16,59,57,45,50,92,81,45,63,40,54,55,49,32,23,50,44,50,51,49,52,52,49,52,31,48,75,70,69,68,63,52,76,92,46,44,69,60,52,46,52,48,49,51,51,39,49,50,52,45,32,58,74,67,67,52,88,51,67,63,42,52,42,47,53,28,38,51,52,39,57,74,70,74,41,73,72,48,52,52,50,34,62,70,61,50,74,76,89,54,88,85,45,86,83,62,57,59,61,68,56,49,25,51,46,43,38,53,60,58,66,67,72,45,69,63,60,46,33,50,47,26,62,73,66,13,54,67,96,47,71,72,69,59,127,109,77,89,59,41,62,90,59,43,65,78,52,78,91,71,57,55,63,71,56,52,51,50,41,44,46,46,36,53,45,46,82,74,39,83,73,73,66,60,65,74,63,57,56,49,45,65,34,66,68,40,33,76,42,28,50,64,37,56,56,50,41,69,74,66,43,59,66,71,58,41,49,52,48,35,53,52,29,56,75,44,61,70,81,47,22,56,52,20,51,52,45,37,67,72,69,42,54,70,68,60,32,46,53,50,51,53,51,51,54,75,70,51,81,52,48,70,56,50,44,52,52,50,49,51,52,55,49,49,44,57,71,42,91,67,76,39,63,63,52,45,52,51,49,52,53,50,46,67,64,63,58,86,79,48,55,66,66,54,56,49,52,55,61,61,52,73,42,59,64,74,57,24,52,50,49,46,55,48,41,47,64,47,56,73,68,42,68,95,40,71,72,46,36,51,53,49,34,49,49,46,52,48,47,45,77,37,50,88,77,45,60,62,69,61,52,48,52,55,45,53,54,47,52,62,59,68,71,39,92,61,83,84,63,88,70,52,70,56,55,51,51,33,52,52,46,51,49,49,32,42,42,52,54,52,66,62,48,51,89,88,45,45,67,61,38,42,50,52,50,49,52,55,43,46,49,21,67,60,51,64,87,85,48,50,70,71,52,45,51,52,29,32,50,49,35,52,51,51,52,51,48,44,60,62,53,56,72,76,50,64,61,85,32,40,67,59,48,39,53,43,51,50,50,51,52,51,53,49,61,71,76,44,57,64,48,46,40,50,65,60,51,51,47,52,53,48,47,42,38,39,45,55,18,59,58,46,51,90,82,48,64,41,53,55,48,33,22,51,44,50,49,50,50,51,50,52,29,49,76,70,69,68,64,52,78,90,45,44,69,60,51,45,52,49,49,53,51,39,48,50,52,44,32,57,74,69,66,52,89,50,66,63,40,52,42,46,53,28,38,50,53,37,56,74,68,75,40,73,70,50,52,53,51,34,62,71,60,52,74,77,87,55,87,82,45,85,81,66,56,59,61,67,56,49,28,51,45,46,42,53,60,58,66,69,71,45,68,63,60,45,34,49,47,26,63,73,66,12,53,65,95,46,71,67,72,58,127